Protein AF-A0A937NYK3-F1 (afdb_monomer)

Foldseek 3Di:
DCFPDFDDPLVVQVVVLVLKDDQQFWKKKWAFDQCVVPVDDGDIDIDIDRGSVVVSVCCVPPFQAPARMWIFQAGFPPDPDQDLLRGFKTQKQKFKAFEDDPPDPDHGLHPDPLQLVQALVFADDRFQWWKAPLGTIMTIAGAPDIQGPPDPCSQVLQLVLSVLVRQLSSGDSQSGNGGIDHRAQHWHDCCSVPVPDDIDGMGTRDHHPDHHHPVSSSVSSVQEDCVVVLLVQVVCLVPVDDPPPDQDPDPLVRPDPVLLCLLQDDDPPQLVSLLVSLLVCVLVRHDLVSSLVSNVNHPNLCVVQPVCSSVSSVVSVVVNSSPVPNPPDPRGHFQDLQADADADALVNFDADDPLLVVLLVLLCVVVVHDDDPLLRSLLRVVVRCVVPAFFAEEADAFLSCLLVSVLSVCQRPFDPLAAEEEEAADQVVLVVSQVSSVSSHPFHEFEDEQDDQVVVCVQQVDRDDSVLADQPDPNRCLVVGPRNVVDRNNVVVVRLSGSHYYYYLLRVLVCQQVLPPSQAQYAYEYEADRDLKDKDKDAVVLVVLLCVPQNVPQQCCLVPRQDLNNCVVVCVVSVRDSPHHTSLQFKWAKFFLVSLLVCVVSLVVLVVSLVVVPVPPPPPDDPPSVVSNNVVSVVCNSVSVGRPVSAKIKIWHWDQDPVGIMIMMMMSSHAQQDDGNYRHYYYHHNQSSLPLDHDDPSHHYYYYLPSDHLLLLEEEEEEADQLAQVCLVVLLVVLLVLQVPWPDVDQWQEEEEEAEPVCPCVVVSVVSSCVSRNPRRHYDYDYPPRLPPDLPAQAGQEYECSNYRLDDDLVVLVRQLCVRVVHMYTCPPQQPDSVRHGNAVLNHHSRSSSRNSSLSSSLSSQSSNQSSHNVSVSHRHYYYHYDNDLSSVLSCCLGNNVSHAYIFYKYFDPPPVVVVVVQPDDPVVVVVCVVCVPPDTHMDTQLQNQLLNVVSPDDAFDKDFLVVSLVSNVFDDPCSSSSCVSVSCSRCVLQWDCDPDNRIIGGHPSSVVSVVD

Mean predicted aligned error: 10.74 Å

Solvent-accessible surface area (backbone atoms only — not comparable to full-atom values): 54569 Å² total; per-residue (Å²): 109,54,70,58,82,73,72,57,66,85,66,44,53,56,56,54,48,59,64,51,43,54,70,77,31,25,33,38,42,32,34,58,48,54,35,91,80,68,81,45,77,77,43,78,50,75,48,78,28,74,27,34,63,55,43,47,50,46,43,69,75,72,33,57,89,38,53,35,42,25,32,42,56,28,27,41,77,76,65,98,64,91,41,64,89,44,37,44,35,28,15,49,49,54,38,39,30,53,32,33,59,68,98,49,97,57,93,42,92,21,74,38,69,60,22,49,50,39,21,48,66,27,31,92,75,51,56,18,31,33,26,35,51,60,57,33,38,38,34,30,40,32,34,73,56,71,49,60,42,88,47,91,65,33,57,60,52,49,40,52,43,31,44,40,44,15,56,74,63,64,24,50,99,52,35,52,61,54,34,74,44,70,46,78,59,27,30,28,63,48,38,91,85,38,77,84,46,71,70,27,63,17,41,65,65,49,75,58,91,56,63,36,51,70,64,59,54,40,59,65,35,65,45,49,54,55,62,69,60,46,49,49,41,48,47,48,42,73,62,63,83,66,86,76,83,72,58,49,81,51,59,72,91,75,50,56,68,73,58,51,48,64,41,57,43,87,62,94,56,57,70,63,49,50,45,51,51,54,32,50,42,53,74,74,48,49,26,70,68,37,50,45,59,44,52,66,65,7,57,57,47,36,73,72,43,48,93,44,37,60,62,50,42,50,50,40,48,50,54,30,71,69,37,78,71,55,43,89,64,88,57,71,48,77,77,74,62,61,41,69,68,46,75,43,58,60,88,77,34,56,79,71,52,73,73,55,52,53,39,51,52,50,52,24,59,78,71,74,48,86,77,55,71,52,32,54,56,37,36,24,45,52,52,34,49,58,72,74,42,60,40,27,28,48,36,50,54,76,74,35,36,68,69,57,39,51,38,38,51,49,38,70,62,43,37,98,89,35,34,33,36,41,29,22,77,40,70,70,54,24,51,53,50,31,53,56,28,39,76,64,29,90,62,62,59,14,46,45,58,74,83,48,49,69,60,46,22,72,68,64,75,46,89,56,51,64,82,47,49,42,63,89,46,93,84,18,54,48,81,77,38,92,46,39,88,78,31,42,61,60,41,34,67,71,21,62,71,33,32,31,29,23,22,19,45,68,45,51,55,48,37,61,24,65,61,42,72,81,42,50,60,16,35,35,40,30,57,38,76,85,74,54,65,48,78,51,75,46,50,50,66,49,58,50,42,25,29,75,73,70,40,76,80,66,58,57,33,69,77,40,57,32,26,70,82,43,40,45,67,58,31,57,66,48,48,46,70,95,85,48,41,26,32,22,52,47,20,37,40,48,38,50,30,70,61,46,51,67,33,51,67,52,48,51,51,54,52,53,46,53,57,59,53,65,71,48,64,88,81,60,90,66,57,73,64,57,52,50,19,50,52,52,50,52,50,49,54,66,73,61,53,72,27,70,82,40,51,21,31,38,16,34,32,43,43,84,50,98,94,42,54,28,38,43,37,32,30,38,51,50,53,88,66,58,89,67,64,44,58,27,48,37,29,45,19,58,54,53,43,36,38,64,60,65,64,41,92,75,35,51,36,37,32,44,80,77,46,80,69,62,32,59,40,30,36,39,25,40,22,53,30,57,42,32,72,95,35,20,68,59,27,38,52,43,40,52,49,38,61,72,72,28,99,63,88,74,85,56,55,31,32,34,42,33,18,33,78,84,49,56,62,50,69,60,52,47,58,53,48,32,72,73,61,37,88,83,54,45,72,49,78,39,39,59,89,54,50,75,93,52,66,91,38,35,77,15,39,30,33,40,41,19,40,23,41,50,63,90,51,72,64,59,33,48,31,46,26,23,58,73,71,62,20,23,35,52,37,61,64,53,51,18,35,94,88,66,47,76,28,30,74,96,74,38,54,65,46,60,56,31,37,36,36,50,49,26,43,29,49,41,52,50,50,50,49,50,50,33,19,7,44,48,65,78,33,63,22,38,33,30,40,39,39,66,53,62,59,62,54,41,53,40,40,74,59,82,26,65,53,42,37,62,47,43,27,36,28,66,54,73,92,49,75,73,68,67,72,74,66,79,86,50,79,70,38,56,61,45,48,73,66,43,77,86,52,97,75,58,68,43,77,29,42,56,52,40,24,49,38,62,60,70,70,48,59,61,68,45,72,45,48,44,59,57,59,25,41,46,44,67,42,69,72,98,54,26,30,78,81,37,42,72,65,48,44,69,64,44,42,90,49,39,44,82,29,102,43,98,59,30,33,18,28,46,51,66,82,59,54,68,74,76,116

pLDDT: mean 86.66, std 12.56, range [32.06, 98.56]

Secondary structure (DSSP, 8-state):
--PPPPPPHHHHHHHHHHHH--TT--EEEEEE--HHHHSSSS-EEEEEESSHHHHHHHIIIIITT-SSEEEESSEE-S-SS--GGGEEEEEEEEEEEEBSSTT-SS--SBSSHHHHHHHHHHSSS--SEEEE-SSEEEEEEEEEEEEES-STTHHHHHHHHHHHHHHHTT--S--STT-EEEPTT-EE--TTT-TTPPPEE-EEEEE----B-HHHHHHHHHTB--HHHHHHHHHHHHH-S---TT-B---GGGS-HHHHHHHHS--SSHHHHHHHHHHHHHHHTB-HHHHHHHHTT-HHHHHHHGGGHHHHHHHHHHHHHTTTTT-----PPPPPPS-PEEE--GGGSPPPPHHHHHHHHHHHHHHTSPPPHHHHHHHHHHHHHHHH-SEEEE---TTS-HHHHHHHHHHHH-BTTB-EEEEESSHHHHHHHHHHHHHH-SSPEEEE-S--HHHHHHHHS----TTT--TT-TT-GGGG-TTTTT-TTTTHHHHHTSSEEEEEHHHHHHHHHHT-GGGTT-EEEEES----EEEEEEEHHHHHHHHHHT-TT--HHHHSTTSTTTTHHHHHHHT--TTS--HHHHEEEEE-HHHHHTTHHHHHHHHHHHHHHHTS-TTS---HHHHHHHHHHHHHHHHTPPPTTS--EEEEEEEEETTEEEEEEEEE-S-TTS--S-SEEEEE-TTGGG-SSPPPTTS-EEE-TTS---GGGEEEEEEES--SGGGHHHHHHHHHHHHHHSS--PPPSEEEEEE-TT-TTHHHHHHHHHHHH-TT-EEEEEETTSSSS--TTTT-SEEE-TTS-----HHHHHHHHHHHHT-BEESTTTTB-TTSSB--GGG--SSHHHHHHHHHHHHHHHHHHHHTTGGGGT--EEEEEEESSHHHHHHHHHTT-TTPEEEEEEEE----TTTTTT---SHHHHHHHHHHTT-S--EEE-HHHHHHHHHHTSPTT-EEEHHHHHHHTT--STTHHHHHHHHHHHHHTTTEEE-SSTTEEEE--HHHHTTT-

Nearest PDB structures (foldseek):
  3p4y-assembly1_A  TM=3.020E-01  e=2.450E-06  Thermotoga maritima
  3oiy-assembly1_A  TM=3.066E-01  e=3.080E-05  Thermotoga maritima
  3p4x-assembly1_A  TM=3.298E-01  e=1.208E-04  Thermotoga maritima
  3iuy-assembly1_A  TM=6.091E-01  e=1.243E-01  Homo sapiens
  7mgm-assembly1_A  TM=1.226E-01  e=1.373E-03  Saccharomyces cerevisiae

Structure (mmCIF, N/CA/C/O backbone):
data_AF-A0A937NYK3-F1
#
_entry.id   AF-A0A937NYK3-F1
#
loop_
_atom_site.group_PDB
_atom_site.id
_atom_site.type_symbol
_atom_site.label_atom_id
_atom_site.label_alt_id
_atom_site.label_comp_id
_atom_site.label_asym_id
_atom_site.label_entity_id
_atom_site.label_seq_id
_atom_site.pdbx_PDB_ins_code
_atom_site.Cartn_x
_atom_site.Cartn_y
_atom_site.Cartn_z
_atom_site.occupancy
_atom_site.B_iso_or_equiv
_atom_site.auth_seq_id
_atom_site.auth_comp_id
_atom_site.auth_asym_id
_atom_site.auth_atom_id
_atom_site.pdbx_PDB_model_num
ATOM 1 N N . MET A 1 1 ? 36.554 5.987 -12.113 1.00 54.88 1 MET A N 1
ATOM 2 C CA . MET A 1 1 ? 35.832 4.741 -12.439 1.00 54.88 1 MET A CA 1
ATOM 3 C C . MET A 1 1 ? 36.870 3.697 -12.826 1.00 54.88 1 MET A C 1
ATOM 5 O O . MET A 1 1 ? 37.745 4.025 -13.617 1.00 54.88 1 MET A O 1
ATOM 9 N N . ASN A 1 2 ? 36.833 2.494 -12.247 1.00 57.16 2 ASN A N 1
ATOM 10 C CA . ASN A 1 2 ? 37.728 1.408 -12.663 1.00 57.16 2 ASN A CA 1
ATOM 11 C C . ASN A 1 2 ? 37.044 0.643 -13.796 1.00 57.16 2 ASN A C 1
ATOM 13 O O . ASN A 1 2 ? 36.443 -0.405 -13.569 1.00 57.16 2 ASN A O 1
ATOM 17 N N . MET A 1 3 ? 37.076 1.210 -15.001 1.00 62.88 3 MET A N 1
ATOM 18 C CA . MET A 1 3 ? 36.645 0.482 -16.191 1.00 62.88 3 MET A CA 1
ATOM 19 C C . MET A 1 3 ? 37.595 -0.703 -16.404 1.00 62.88 3 MET A C 1
ATOM 21 O O . MET A 1 3 ? 38.810 -0.533 -16.243 1.00 62.88 3 MET A O 1
ATOM 25 N N . PRO A 1 4 ? 37.087 -1.905 -16.727 1.00 69.25 4 PRO A N 1
ATOM 26 C CA . PRO A 1 4 ? 37.958 -3.001 -17.107 1.00 69.25 4 PRO A CA 1
ATOM 27 C C . PRO A 1 4 ? 38.807 -2.566 -18.300 1.00 69.25 4 PRO A C 1
ATOM 29 O O . PRO A 1 4 ? 38.358 -1.797 -19.156 1.00 69.25 4 PRO A O 1
ATOM 32 N N . THR A 1 5 ? 40.046 -3.056 -18.348 1.00 84.12 5 THR A N 1
ATOM 33 C CA . THR A 1 5 ? 40.898 -2.889 -19.523 1.00 84.12 5 THR A CA 1
ATOM 34 C C . THR A 1 5 ? 40.116 -3.353 -20.745 1.00 84.12 5 THR A C 1
ATOM 36 O O . THR A 1 5 ? 39.645 -4.492 -20.781 1.00 84.12 5 THR A O 1
ATOM 39 N N . GLN A 1 6 ? 39.934 -2.451 -21.708 1.00 91.94 6 GLN A N 1
ATOM 40 C CA . GLN A 1 6 ? 39.160 -2.749 -22.905 1.00 91.94 6 GLN A CA 1
ATOM 41 C C . GLN A 1 6 ? 39.835 -3.905 -23.654 1.00 91.94 6 GLN A C 1
ATOM 43 O O . GLN A 1 6 ? 41.049 -3.848 -23.879 1.00 91.94 6 GLN A O 1
ATOM 48 N N . PRO A 1 7 ? 39.097 -4.976 -23.998 1.00 93.12 7 PRO A N 1
ATOM 49 C CA . PRO A 1 7 ? 39.685 -6.080 -24.734 1.00 93.12 7 PRO A CA 1
ATOM 50 C C . PRO A 1 7 ? 40.036 -5.621 -26.150 1.00 93.12 7 PRO A C 1
ATOM 52 O O . PRO A 1 7 ? 39.434 -4.688 -26.688 1.00 93.12 7 PRO A O 1
ATOM 55 N N . LYS A 1 8 ? 40.990 -6.306 -26.780 1.00 93.50 8 LYS A N 1
ATOM 56 C CA . LYS A 1 8 ? 41.262 -6.078 -28.197 1.00 93.50 8 LYS A CA 1
ATOM 57 C C . LYS A 1 8 ? 40.033 -6.455 -29.020 1.00 93.50 8 LYS A C 1
ATOM 59 O O . LYS A 1 8 ? 39.395 -7.478 -28.766 1.00 93.50 8 LYS A O 1
ATOM 64 N N . PHE A 1 9 ? 39.725 -5.634 -30.020 1.00 93.12 9 PHE A N 1
ATOM 65 C CA . PHE A 1 9 ? 38.577 -5.837 -30.903 1.00 93.12 9 PHE A CA 1
ATOM 66 C C . PHE A 1 9 ? 38.612 -7.213 -31.582 1.00 93.12 9 PHE A C 1
ATOM 68 O O . PHE A 1 9 ? 37.628 -7.952 -31.532 1.00 93.12 9 PHE A O 1
ATOM 75 N N . GLU A 1 10 ? 39.775 -7.577 -32.130 1.00 94.88 10 GLU A N 1
ATOM 76 C CA . GLU A 1 10 ? 40.035 -8.859 -32.799 1.00 94.88 10 GLU A CA 1
ATOM 77 C C . GLU A 1 10 ? 39.820 -10.092 -31.912 1.00 94.88 10 GLU A C 1
ATOM 79 O O . GLU A 1 10 ? 39.389 -11.130 -32.409 1.00 94.88 10 GLU A O 1
ATOM 84 N N . ASP A 1 11 ? 40.025 -9.965 -30.599 1.00 94.19 11 ASP A N 1
ATOM 85 C CA . ASP A 1 11 ? 39.836 -11.062 -29.647 1.00 94.19 11 ASP A CA 1
ATOM 86 C C . ASP A 1 11 ? 38.380 -11.147 -29.165 1.00 94.19 11 ASP A C 1
ATOM 88 O O . ASP A 1 11 ? 37.825 -12.232 -28.961 1.00 94.19 11 ASP A O 1
ATOM 92 N N . PHE A 1 12 ? 37.737 -9.994 -28.959 1.00 95.81 12 PHE A N 1
ATOM 93 C CA . PHE A 1 12 ? 36.418 -9.934 -28.337 1.00 95.81 12 PHE A CA 1
ATOM 94 C C . PHE A 1 12 ? 35.276 -10.260 -29.301 1.00 95.81 12 PHE A C 1
ATOM 96 O O . PHE A 1 12 ? 34.365 -11.000 -28.927 1.00 95.81 12 PHE A O 1
ATOM 103 N N . ILE A 1 13 ? 35.307 -9.741 -30.533 1.00 96.31 13 ILE A N 1
ATOM 104 C CA . ILE A 1 13 ? 34.198 -9.910 -31.484 1.00 96.31 13 ILE A CA 1
ATOM 105 C C . ILE A 1 13 ? 33.913 -11.387 -31.801 1.00 96.31 13 ILE A C 1
ATOM 107 O O . ILE A 1 13 ? 32.748 -11.783 -31.683 1.00 96.31 13 ILE A O 1
ATOM 111 N N . PRO A 1 14 ? 34.908 -12.245 -32.113 1.00 97.19 14 PRO A N 1
ATOM 112 C CA . PRO A 1 14 ? 34.649 -13.668 -32.321 1.00 97.19 14 PRO A CA 1
ATOM 113 C C . PRO A 1 14 ? 34.001 -14.324 -31.099 1.00 97.19 14 PRO A C 1
ATOM 115 O O . PRO A 1 14 ? 33.019 -15.055 -31.230 1.00 97.19 14 PRO A O 1
ATOM 118 N N . ARG A 1 15 ? 34.500 -14.022 -29.893 1.00 96.38 15 ARG A N 1
ATOM 119 C CA . ARG A 1 15 ? 33.948 -14.553 -28.639 1.00 96.38 15 ARG A CA 1
ATOM 120 C C . ARG A 1 15 ? 32.496 -14.122 -28.432 1.00 96.38 15 ARG A C 1
ATOM 122 O O . ARG A 1 15 ? 31.665 -14.965 -28.105 1.00 96.38 15 ARG A O 1
ATOM 129 N N . PHE A 1 16 ? 32.186 -12.845 -28.645 1.00 96.81 16 PHE A N 1
ATOM 130 C CA . PHE A 1 16 ? 30.838 -12.303 -28.491 1.00 96.81 16 PHE A CA 1
ATOM 131 C C . PHE A 1 16 ? 29.846 -12.973 -29.453 1.00 96.81 16 PHE A C 1
ATOM 133 O O . PHE A 1 16 ? 28.804 -13.464 -29.025 1.00 96.81 16 PHE A O 1
ATOM 140 N N . PHE A 1 17 ? 30.189 -13.098 -30.738 1.00 97.44 17 PHE A N 1
ATOM 141 C CA . PHE A 1 17 ? 29.313 -13.760 -31.711 1.00 97.44 17 PHE A CA 1
ATOM 142 C C . PHE A 1 17 ? 29.178 -15.267 -31.463 1.00 97.44 17 PHE A C 1
ATOM 144 O O . PHE A 1 17 ? 28.103 -15.817 -31.688 1.00 97.44 17 PHE A O 1
ATOM 151 N N . ASN A 1 18 ? 30.211 -15.936 -30.940 1.00 96.06 18 ASN A N 1
ATOM 152 C CA . ASN A 1 18 ? 30.124 -17.346 -30.540 1.00 96.06 18 ASN A CA 1
ATOM 153 C C . ASN A 1 18 ? 29.111 -17.581 -29.408 1.00 96.06 18 ASN A C 1
ATOM 155 O O . ASN A 1 18 ? 28.511 -18.654 -29.342 1.00 96.06 18 ASN A O 1
ATOM 159 N N . MET A 1 19 ? 28.911 -16.594 -28.529 1.00 95.75 19 MET A N 1
ATOM 160 C CA . MET A 1 19 ? 27.895 -16.662 -27.473 1.00 95.75 19 MET A CA 1
ATOM 161 C C . MET A 1 19 ? 26.476 -16.546 -28.044 1.00 95.75 19 MET A C 1
ATOM 163 O O . MET A 1 19 ? 25.552 -17.177 -27.535 1.00 95.75 19 MET A O 1
ATOM 167 N N . LEU A 1 20 ? 26.301 -15.754 -29.105 1.00 96.44 20 LEU A N 1
ATOM 168 C CA . LEU A 1 20 ? 24.987 -15.403 -29.649 1.00 96.44 20 LEU A CA 1
ATOM 169 C C . LEU A 1 20 ? 24.509 -16.321 -30.780 1.00 96.44 20 LEU A C 1
ATOM 171 O O . LEU A 1 20 ? 23.303 -16.488 -30.953 1.00 96.44 20 LEU A O 1
ATOM 175 N N . PHE A 1 21 ? 25.429 -16.928 -31.531 1.00 96.75 21 PHE A N 1
ATOM 176 C CA . PHE A 1 21 ? 25.114 -17.651 -32.762 1.00 96.75 21 PHE A CA 1
ATOM 177 C C . PHE A 1 21 ? 25.883 -18.973 -32.873 1.00 96.75 21 PHE A C 1
ATOM 179 O O . PHE A 1 21 ? 27.074 -19.074 -32.545 1.00 96.75 21 PHE A O 1
ATOM 186 N N . ALA A 1 22 ? 25.202 -19.994 -33.384 1.00 95.25 22 ALA A N 1
ATOM 187 C CA . ALA A 1 22 ? 25.811 -21.242 -33.816 1.00 95.25 22 ALA A CA 1
ATOM 188 C C . ALA A 1 22 ? 26.660 -21.029 -35.089 1.00 95.25 22 ALA A C 1
ATOM 190 O O . ALA A 1 22 ? 26.445 -20.059 -35.819 1.00 95.25 22 ALA A O 1
ATOM 191 N N . PRO A 1 23 ? 27.643 -21.901 -35.378 1.00 95.69 23 PRO A N 1
ATOM 192 C CA . PRO A 1 23 ? 28.443 -21.810 -36.604 1.00 95.69 23 PRO A CA 1
ATOM 193 C C . PRO A 1 23 ? 27.605 -21.752 -37.894 1.00 95.69 23 PRO A C 1
ATOM 195 O O . PRO A 1 23 ? 27.943 -21.011 -38.816 1.00 95.69 23 PRO A O 1
ATOM 198 N N . GLU A 1 24 ? 26.507 -22.504 -37.930 1.00 94.44 24 GLU A N 1
ATOM 199 C CA . GLU A 1 24 ? 25.568 -22.642 -39.044 1.00 94.44 24 GLU A CA 1
ATOM 200 C C . GLU A 1 24 ? 24.492 -21.547 -39.114 1.00 94.44 24 GLU A C 1
ATOM 202 O O . GLU A 1 24 ? 23.696 -21.531 -40.055 1.00 94.44 24 GLU A O 1
ATOM 207 N N . ASP A 1 25 ? 24.445 -20.639 -38.135 1.00 95.31 25 ASP A N 1
ATOM 208 C CA . ASP A 1 25 ? 23.451 -19.571 -38.126 1.00 95.31 25 ASP A CA 1
ATOM 209 C C . ASP A 1 25 ? 23.730 -18.544 -39.223 1.00 95.31 25 ASP A C 1
ATOM 211 O O . ASP A 1 25 ? 24.854 -18.058 -39.391 1.00 95.31 25 ASP A O 1
ATOM 215 N N . ARG A 1 26 ? 22.660 -18.148 -39.919 1.00 94.62 26 ARG A N 1
ATOM 216 C CA . ARG A 1 26 ? 22.679 -17.005 -40.831 1.00 94.62 26 ARG A CA 1
ATOM 217 C C . ARG A 1 26 ? 22.583 -15.719 -40.024 1.00 94.62 26 ARG A C 1
ATOM 219 O O . ARG A 1 26 ? 21.593 -15.499 -39.321 1.00 94.62 26 ARG A O 1
ATOM 226 N N . VAL A 1 27 ? 23.596 -14.871 -40.151 1.00 94.00 27 VAL A N 1
ATOM 227 C CA . VAL A 1 27 ? 23.754 -13.632 -39.380 1.00 94.00 27 VAL A CA 1
ATOM 228 C C . VAL A 1 27 ? 23.663 -12.438 -40.322 1.00 94.00 27 VAL A C 1
ATOM 230 O O . VAL A 1 27 ? 24.181 -12.475 -41.437 1.00 94.00 27 VAL A O 1
ATOM 233 N N . VAL A 1 28 ? 23.012 -11.365 -39.877 1.00 93.19 28 VAL A N 1
ATOM 234 C CA . VAL A 1 28 ? 22.903 -10.122 -40.650 1.00 93.19 28 VAL A CA 1
ATOM 235 C C . VAL A 1 28 ? 23.677 -9.015 -39.954 1.00 93.19 28 VAL A C 1
ATOM 237 O O . VAL A 1 28 ? 23.386 -8.687 -38.800 1.00 93.19 28 VAL A O 1
ATOM 240 N N . ILE A 1 29 ? 24.623 -8.425 -40.682 1.00 93.38 29 ILE A N 1
ATOM 241 C CA . ILE A 1 29 ? 25.348 -7.212 -40.300 1.00 93.38 29 ILE A CA 1
ATOM 242 C C . ILE A 1 29 ? 24.723 -6.042 -41.047 1.00 93.38 29 ILE A C 1
ATOM 244 O O . ILE A 1 29 ? 24.398 -6.149 -42.225 1.00 93.38 29 ILE A O 1
ATOM 248 N N . CYS A 1 30 ? 24.483 -4.939 -40.350 1.00 90.75 30 CYS A N 1
ATOM 249 C CA . CYS A 1 30 ? 23.781 -3.791 -40.904 1.00 90.75 30 CYS A CA 1
ATOM 250 C C . CYS A 1 30 ? 24.597 -2.521 -40.671 1.00 90.75 30 CYS A C 1
ATOM 252 O O . CYS A 1 30 ? 25.100 -2.300 -39.571 1.00 90.75 30 CYS A O 1
ATOM 254 N N . GLN A 1 31 ? 24.665 -1.647 -41.669 1.00 90.06 31 GLN A N 1
ATOM 255 C CA . GLN A 1 31 ? 25.205 -0.299 -41.520 1.00 90.06 31 GLN A CA 1
ATOM 256 C C . GLN A 1 31 ? 24.072 0.720 -41.637 1.00 90.06 31 GLN A C 1
ATOM 258 O O . GLN A 1 31 ? 23.318 0.708 -42.614 1.00 90.06 31 GLN A O 1
ATOM 263 N N . LEU A 1 32 ? 23.971 1.627 -40.665 1.00 86.56 32 LEU A N 1
ATOM 264 C CA . LEU A 1 32 ? 23.077 2.778 -40.775 1.00 86.56 32 LEU A CA 1
ATOM 265 C C . LEU A 1 32 ? 23.791 3.896 -41.542 1.00 86.56 32 LEU A C 1
ATOM 267 O O . LEU A 1 32 ? 24.782 4.451 -41.059 1.00 86.56 32 LEU A O 1
ATOM 271 N N . LEU A 1 33 ? 23.299 4.208 -42.742 1.00 82.00 33 LEU A N 1
ATOM 272 C CA . LEU A 1 33 ? 23.916 5.196 -43.622 1.00 82.00 33 LEU A CA 1
ATOM 273 C C . LEU A 1 33 ? 23.537 6.623 -43.220 1.00 82.00 33 LEU A C 1
ATOM 275 O O . LEU A 1 33 ? 22.381 6.921 -42.922 1.00 82.00 33 LEU A O 1
ATOM 279 N N . ASP A 1 34 ? 24.534 7.506 -43.257 1.00 72.00 34 ASP A N 1
ATOM 280 C CA . ASP A 1 34 ? 24.358 8.943 -43.070 1.00 72.00 34 ASP A CA 1
ATOM 281 C C . ASP A 1 34 ? 23.619 9.538 -44.291 1.00 72.00 34 ASP A C 1
ATOM 283 O O . ASP A 1 34 ? 24.122 9.426 -45.421 1.00 72.00 34 ASP A O 1
ATOM 287 N N . PRO A 1 35 ? 22.451 10.180 -44.098 1.00 65.25 35 PRO A N 1
ATOM 288 C CA . PRO A 1 35 ? 21.712 10.844 -45.172 1.00 65.25 35 PRO A CA 1
ATOM 289 C C . PRO A 1 35 ? 22.558 11.873 -45.930 1.00 65.25 35 PRO A C 1
ATOM 291 O O . PRO A 1 35 ? 22.474 11.979 -47.152 1.00 65.25 35 PRO A O 1
ATOM 294 N N . ALA A 1 36 ? 23.439 12.590 -45.222 1.00 62.03 36 ALA A N 1
ATOM 295 C CA . ALA A 1 36 ? 24.293 13.623 -45.803 1.00 62.03 36 ALA A CA 1
ATOM 296 C C . ALA A 1 36 ? 25.381 13.050 -46.727 1.00 62.03 36 ALA A C 1
ATOM 298 O O . ALA A 1 36 ? 25.868 13.753 -47.609 1.00 62.03 36 ALA A O 1
ATOM 299 N N . LYS A 1 37 ? 25.755 11.775 -46.550 1.00 58.50 37 LYS A N 1
ATOM 300 C CA . LYS A 1 37 ? 26.748 11.082 -47.390 1.00 58.50 37 LYS A CA 1
ATOM 301 C C . LYS A 1 37 ? 26.127 10.225 -48.492 1.00 58.50 37 LYS A C 1
ATOM 303 O O . LYS A 1 37 ? 26.813 9.911 -49.458 1.00 58.50 37 LYS A O 1
ATOM 308 N N . SER A 1 38 ? 24.869 9.815 -48.334 1.00 56.25 38 SER A N 1
ATOM 309 C CA . SER A 1 38 ? 24.171 8.923 -49.272 1.00 56.25 38 SER A CA 1
ATOM 310 C C . SER A 1 38 ? 23.234 9.652 -50.238 1.00 56.25 38 SER A C 1
ATOM 312 O O . SER A 1 38 ? 22.889 9.083 -51.267 1.00 56.25 38 SER A O 1
ATOM 314 N N . GLY A 1 39 ? 22.842 10.899 -49.942 1.00 52.84 39 GLY A N 1
ATOM 315 C CA . GLY A 1 39 ? 21.886 11.658 -50.758 1.00 52.84 39 GLY A CA 1
ATOM 316 C C . GLY A 1 39 ? 20.435 11.168 -50.639 1.00 52.84 39 GLY A C 1
ATOM 317 O O . GLY A 1 39 ? 19.554 11.706 -51.306 1.00 52.84 39 GLY A O 1
ATOM 318 N N . GLU A 1 40 ? 20.176 10.181 -49.779 1.00 47.69 40 GLU A N 1
ATOM 319 C CA . GLU A 1 40 ? 18.872 9.555 -49.549 1.00 47.69 40 GLU A CA 1
ATOM 320 C C . GLU A 1 40 ? 18.455 9.681 -48.070 1.00 47.69 40 GLU A C 1
ATOM 322 O O . GLU A 1 40 ? 19.251 10.038 -47.202 1.00 47.69 40 GLU A O 1
ATOM 327 N N . LEU A 1 41 ? 17.179 9.409 -47.763 1.00 52.97 41 LEU A N 1
ATOM 328 C CA . LEU A 1 41 ? 16.694 9.298 -46.378 1.00 52.97 41 LEU A CA 1
ATOM 329 C C . LEU A 1 41 ? 17.509 8.239 -45.603 1.00 52.97 41 LEU A C 1
ATOM 331 O O . LEU A 1 41 ? 18.000 7.299 -46.227 1.00 52.97 41 LEU A O 1
ATOM 335 N N . PRO A 1 42 ? 17.633 8.336 -44.261 1.00 60.62 42 PRO A N 1
ATOM 336 C CA . PRO A 1 42 ? 18.418 7.382 -43.475 1.00 60.62 42 PRO A CA 1
ATOM 337 C C . PRO A 1 42 ? 17.980 5.946 -43.776 1.00 60.62 42 PRO A C 1
ATOM 339 O O . PRO A 1 42 ? 16.839 5.555 -43.516 1.00 60.62 42 PRO A O 1
ATOM 342 N N . GLY A 1 43 ? 18.900 5.188 -44.371 1.00 70.38 43 GLY A N 1
ATOM 343 C CA . GLY A 1 43 ? 18.667 3.854 -44.904 1.00 70.38 43 GLY A CA 1
ATOM 344 C C . GLY A 1 43 ? 19.554 2.818 -44.228 1.00 70.38 43 GLY A C 1
ATOM 345 O O . GLY A 1 43 ? 20.679 3.104 -43.810 1.00 70.38 43 GLY A O 1
ATOM 346 N N . TRP A 1 44 ? 19.037 1.597 -44.131 1.00 81.62 44 TRP A N 1
ATOM 347 C CA . TRP A 1 44 ? 19.793 0.439 -43.672 1.00 81.62 44 TRP A CA 1
ATOM 348 C C . TRP A 1 44 ? 20.440 -0.259 -44.865 1.00 81.62 44 TRP A C 1
ATOM 350 O O . TRP A 1 44 ? 19.753 -0.608 -45.828 1.00 81.62 44 TRP A O 1
ATOM 360 N N . ARG A 1 45 ? 21.755 -0.478 -44.794 1.00 83.31 45 ARG A N 1
ATOM 361 C CA . ARG A 1 45 ? 22.464 -1.400 -45.682 1.00 83.31 45 ARG A CA 1
ATOM 362 C C . ARG A 1 45 ? 22.673 -2.711 -44.935 1.00 83.31 45 ARG A C 1
ATOM 364 O O . ARG A 1 45 ? 23.531 -2.778 -44.060 1.00 83.31 45 ARG A O 1
ATOM 371 N N . ASP A 1 46 ? 21.885 -3.720 -45.291 1.00 83.75 46 ASP A N 1
ATOM 372 C CA . ASP A 1 46 ? 21.925 -5.044 -44.669 1.00 83.75 46 ASP A CA 1
ATOM 373 C C . ASP A 1 46 ? 22.777 -6.001 -45.521 1.00 83.75 46 ASP A C 1
ATOM 375 O O . ASP A 1 46 ? 22.491 -6.217 -46.702 1.00 83.75 46 ASP A O 1
ATOM 379 N N . THR A 1 47 ? 23.789 -6.609 -44.906 1.00 83.81 47 THR A N 1
ATOM 380 C CA . THR A 1 47 ? 24.599 -7.697 -45.464 1.00 83.81 47 THR A CA 1
ATOM 381 C C . THR A 1 47 ? 24.239 -8.988 -44.731 1.00 83.81 47 THR A C 1
ATOM 383 O O . THR A 1 47 ? 24.450 -9.124 -43.526 1.00 83.81 47 THR A O 1
ATOM 386 N N . SER A 1 48 ? 23.637 -9.941 -45.447 1.00 83.12 48 SER A N 1
ATOM 387 C CA . SER A 1 48 ? 23.287 -11.258 -44.902 1.00 83.12 48 SER A CA 1
ATOM 388 C C . SER A 1 48 ? 24.401 -12.256 -45.201 1.00 83.12 48 SER A C 1
ATOM 390 O O . SER A 1 48 ? 24.764 -12.452 -46.361 1.00 83.12 48 SER A O 1
ATOM 392 N N . HIS A 1 49 ? 24.912 -12.903 -44.157 1.00 86.62 49 HIS A N 1
ATOM 393 C CA . HIS A 1 49 ? 25.951 -13.922 -44.240 1.00 86.62 49 HIS A CA 1
ATOM 394 C C . HIS A 1 49 ? 25.348 -15.299 -43.982 1.00 86.62 49 HIS A C 1
ATOM 396 O O . HIS A 1 49 ? 24.526 -15.478 -43.081 1.00 86.62 49 HIS A O 1
ATOM 402 N N . ALA A 1 50 ? 25.763 -16.282 -44.782 1.00 80.62 50 ALA A N 1
ATOM 403 C CA . ALA A 1 50 ? 25.263 -17.647 -44.667 1.00 80.62 50 ALA A CA 1
ATOM 404 C C . ALA A 1 50 ? 25.718 -18.334 -43.370 1.00 80.62 50 ALA A C 1
ATOM 406 O O . ALA A 1 50 ? 24.989 -19.182 -42.863 1.00 80.62 50 ALA A O 1
ATOM 407 N N . PHE A 1 51 ? 26.881 -17.943 -42.844 1.00 90.94 51 PHE A N 1
ATOM 408 C CA . PHE A 1 51 ? 27.485 -18.515 -41.647 1.00 90.94 51 PHE A CA 1
ATOM 409 C C . PHE A 1 51 ? 27.989 -17.415 -40.713 1.00 90.94 51 PHE A C 1
ATOM 411 O O . PHE A 1 51 ? 28.496 -16.379 -41.156 1.00 90.94 51 PHE A O 1
ATOM 418 N N . ARG A 1 52 ? 27.926 -17.662 -39.403 1.00 95.06 52 ARG A N 1
ATOM 419 C CA . ARG A 1 52 ? 28.401 -16.724 -38.374 1.00 95.06 52 ARG A CA 1
ATOM 420 C C . ARG A 1 52 ? 29.858 -16.299 -38.582 1.00 95.06 52 ARG A C 1
ATOM 422 O O . ARG A 1 52 ? 30.182 -15.130 -38.397 1.00 95.06 52 ARG A O 1
ATOM 429 N N . ASN A 1 53 ? 30.745 -17.232 -38.930 1.00 95.00 53 ASN A N 1
ATOM 430 C CA . ASN A 1 53 ? 32.174 -16.928 -39.072 1.00 95.00 53 ASN A CA 1
ATOM 431 C C . ASN A 1 53 ? 32.453 -15.956 -40.228 1.00 95.00 53 ASN A C 1
ATOM 433 O O . ASN A 1 53 ? 33.365 -15.141 -40.109 1.00 95.00 53 ASN A O 1
ATOM 437 N N . ASP A 1 54 ? 31.642 -15.984 -41.288 1.00 94.38 54 ASP A N 1
ATOM 438 C CA . ASP A 1 54 ? 31.755 -15.032 -42.397 1.00 94.38 54 ASP A CA 1
ATOM 439 C C . ASP A 1 54 ? 31.361 -13.623 -41.945 1.00 94.38 54 ASP A C 1
ATOM 441 O O . ASP A 1 54 ? 32.031 -12.654 -42.292 1.00 94.38 54 ASP A O 1
ATOM 445 N N . ALA A 1 55 ? 30.314 -13.506 -41.120 1.00 93.44 55 ALA A N 1
ATOM 446 C CA . ALA A 1 55 ? 29.912 -12.229 -40.531 1.00 93.44 55 ALA A CA 1
ATOM 447 C C . ALA A 1 55 ? 30.995 -11.668 -39.595 1.00 93.44 55 ALA A C 1
ATOM 449 O O . ALA A 1 55 ? 31.300 -10.479 -39.635 1.00 93.44 55 ALA A O 1
ATOM 450 N N . VAL A 1 56 ? 31.615 -12.521 -38.771 1.00 95.31 56 VAL A N 1
ATOM 451 C CA . VAL A 1 56 ? 32.743 -12.123 -37.912 1.00 95.31 56 VAL A CA 1
ATOM 452 C C . VAL A 1 56 ? 33.926 -11.652 -38.758 1.00 95.31 56 VAL A C 1
ATOM 454 O O . VAL A 1 56 ? 34.502 -10.606 -38.467 1.00 95.31 56 VAL A O 1
ATOM 457 N N . PHE A 1 57 ? 34.270 -12.388 -39.817 1.00 94.38 57 PHE A N 1
ATOM 458 C CA . PHE A 1 57 ? 35.342 -12.006 -40.732 1.00 94.38 57 PHE A CA 1
ATOM 459 C C . PHE A 1 57 ? 35.067 -10.651 -41.398 1.00 94.38 57 PHE A C 1
ATOM 461 O O . PHE A 1 57 ? 35.967 -9.813 -41.460 1.00 94.38 57 PHE A O 1
ATOM 468 N N . ASP A 1 58 ? 33.836 -10.408 -41.848 1.00 92.31 58 ASP A N 1
ATOM 469 C CA . ASP A 1 58 ? 33.440 -9.132 -42.450 1.00 92.31 58 ASP A CA 1
ATOM 470 C C . ASP A 1 58 ? 33.555 -7.970 -41.450 1.00 92.31 58 ASP A C 1
ATOM 472 O O . ASP A 1 58 ? 34.160 -6.937 -41.748 1.00 92.31 58 ASP A O 1
ATOM 476 N N . ILE A 1 59 ? 33.092 -8.168 -40.207 1.00 92.69 59 ILE A N 1
ATOM 477 C CA . ILE A 1 59 ? 33.230 -7.163 -39.145 1.00 92.69 59 ILE A CA 1
ATOM 478 C C . ILE A 1 59 ? 34.701 -6.792 -38.915 1.00 92.69 59 ILE A C 1
ATOM 480 O O . ILE A 1 59 ? 35.041 -5.606 -38.872 1.00 92.69 59 ILE A O 1
ATOM 484 N N . LEU A 1 60 ? 35.566 -7.800 -38.761 1.00 93.25 60 LEU A N 1
ATOM 485 C CA . LEU A 1 60 ? 36.980 -7.605 -38.441 1.00 93.25 60 LEU A CA 1
ATOM 486 C C . LEU A 1 60 ? 37.747 -6.903 -39.565 1.00 93.25 60 LEU A C 1
ATOM 488 O O . LEU A 1 60 ? 38.583 -6.049 -39.281 1.00 93.25 60 LEU A O 1
ATOM 492 N N . ASN A 1 61 ? 37.458 -7.232 -40.827 1.00 89.88 61 ASN A N 1
ATOM 493 C CA . ASN A 1 61 ? 38.243 -6.737 -41.960 1.00 89.88 61 ASN A CA 1
ATOM 494 C C . ASN A 1 61 ? 37.681 -5.466 -42.600 1.00 89.88 61 ASN A C 1
ATOM 496 O O . ASN A 1 61 ? 38.446 -4.679 -43.151 1.00 89.88 61 ASN A O 1
ATOM 500 N N . SER A 1 62 ? 36.362 -5.267 -42.561 1.00 83.31 62 SER A N 1
ATOM 501 C CA . SER A 1 62 ? 35.696 -4.219 -43.347 1.00 83.31 62 SER A CA 1
ATOM 502 C C . SER A 1 62 ? 34.976 -3.170 -42.502 1.00 83.31 62 SER A C 1
ATOM 504 O O . SER A 1 62 ? 34.665 -2.090 -43.006 1.00 83.31 62 SER A O 1
ATOM 506 N N . HIS A 1 63 ? 34.745 -3.425 -41.209 1.00 82.31 63 HIS A N 1
ATOM 507 C CA . HIS A 1 63 ? 33.847 -2.586 -40.412 1.00 82.31 63 HIS A CA 1
ATOM 508 C C . HIS A 1 63 ? 34.410 -2.035 -39.098 1.00 82.31 63 HIS A C 1
ATOM 510 O O . HIS A 1 63 ? 33.726 -1.235 -38.465 1.00 82.31 63 HIS A O 1
ATOM 516 N N . PHE A 1 64 ? 35.652 -2.348 -38.716 1.00 80.19 64 PHE A N 1
ATOM 517 C CA . PHE A 1 64 ? 36.234 -1.876 -37.449 1.00 80.19 64 PHE A CA 1
ATOM 518 C C . PHE A 1 64 ? 36.215 -0.342 -37.270 1.00 80.19 64 PHE A C 1
ATOM 520 O O . PHE A 1 64 ? 35.820 0.157 -36.215 1.00 80.19 64 PHE A O 1
ATOM 527 N N . GLU A 1 65 ? 36.595 0.406 -38.311 1.00 85.81 65 GLU A N 1
ATOM 528 C CA . GLU A 1 65 ? 36.575 1.882 -38.334 1.00 85.81 65 GLU A CA 1
ATOM 529 C C . GLU A 1 65 ? 35.312 2.453 -38.996 1.00 85.81 65 GLU A C 1
ATOM 531 O O . GLU A 1 65 ? 35.158 3.667 -39.145 1.00 85.81 65 GLU A O 1
ATOM 536 N N . THR A 1 66 ? 34.385 1.589 -39.415 1.00 87.56 66 THR A N 1
ATOM 537 C CA . THR A 1 66 ? 33.144 2.047 -40.032 1.00 87.56 66 THR A CA 1
ATOM 538 C C . THR A 1 66 ? 32.162 2.464 -38.934 1.00 87.56 66 THR A C 1
ATOM 540 O O . THR A 1 66 ? 31.877 1.670 -38.036 1.00 87.56 66 THR A O 1
ATOM 543 N N . PRO A 1 67 ? 31.617 3.692 -38.966 1.00 88.56 67 PRO A N 1
ATOM 544 C CA . PRO A 1 67 ? 30.649 4.118 -37.970 1.00 88.56 67 PRO A CA 1
ATOM 545 C C . PRO A 1 67 ? 29.290 3.444 -38.174 1.00 88.56 67 PRO A C 1
ATOM 547 O O . PRO A 1 67 ? 28.895 3.121 -39.297 1.00 88.56 67 PRO A O 1
ATOM 550 N N . ASN A 1 68 ? 28.539 3.333 -37.078 1.00 90.50 68 ASN A N 1
ATOM 551 C CA . ASN A 1 68 ? 27.145 2.897 -37.041 1.00 90.50 68 ASN A CA 1
ATOM 552 C C . ASN A 1 68 ? 26.934 1.481 -37.604 1.00 90.50 68 ASN A C 1
ATOM 554 O O . ASN A 1 68 ? 26.056 1.260 -38.443 1.00 90.50 68 ASN A O 1
ATOM 558 N N . ILE A 1 69 ? 27.735 0.531 -37.116 1.00 94.44 69 ILE A N 1
ATOM 559 C CA . ILE A 1 69 ? 27.657 -0.892 -37.465 1.00 94.44 69 ILE A CA 1
ATOM 560 C C . ILE A 1 69 ? 26.820 -1.654 -36.436 1.00 94.44 69 ILE A C 1
ATOM 562 O O . ILE A 1 69 ? 27.010 -1.526 -35.227 1.00 94.44 69 ILE A O 1
ATOM 566 N N . TYR A 1 70 ? 25.897 -2.472 -36.928 1.00 95.31 70 TYR A N 1
ATOM 567 C CA . TYR A 1 70 ? 24.922 -3.222 -36.147 1.00 95.31 70 TYR A CA 1
ATOM 568 C C . TYR A 1 70 ? 24.886 -4.687 -36.576 1.00 95.31 70 TYR A C 1
ATOM 570 O O . TYR A 1 70 ? 25.306 -5.046 -37.672 1.00 95.31 70 TYR A O 1
ATOM 578 N N . PHE A 1 71 ? 24.317 -5.528 -35.726 1.00 95.44 71 PHE A N 1
ATOM 579 C CA . PHE A 1 71 ? 23.925 -6.894 -36.036 1.00 95.44 71 PHE A CA 1
ATOM 580 C C . PHE A 1 71 ? 22.451 -7.087 -35.681 1.00 95.44 71 PHE A C 1
ATOM 582 O O . PHE A 1 71 ? 21.898 -6.365 -34.847 1.00 95.44 71 PHE A O 1
ATOM 589 N N . ARG A 1 72 ? 21.791 -8.057 -36.308 1.00 94.12 72 ARG A N 1
ATOM 590 C CA . ARG A 1 72 ? 20.417 -8.424 -35.948 1.00 94.12 72 ARG A CA 1
ATOM 591 C C . ARG A 1 72 ? 20.396 -9.444 -34.809 1.00 94.12 72 ARG A C 1
ATOM 593 O O . ARG A 1 72 ? 21.191 -10.374 -34.806 1.00 94.12 72 ARG A O 1
ATOM 600 N N . ALA A 1 73 ? 19.459 -9.298 -33.874 1.00 93.69 73 ALA A N 1
ATOM 601 C CA . ALA A 1 73 ? 19.408 -10.070 -32.624 1.00 93.69 73 ALA A CA 1
ATOM 602 C C . ALA A 1 73 ? 19.151 -11.587 -32.760 1.00 93.69 73 ALA A C 1
ATOM 604 O O . ALA A 1 73 ? 19.342 -12.330 -31.796 1.00 93.69 73 ALA A O 1
ATOM 605 N N . SER A 1 74 ? 18.685 -12.054 -33.920 1.00 96.06 74 SER A N 1
ATOM 606 C CA . SER A 1 74 ? 18.295 -13.451 -34.148 1.00 96.06 74 SER A CA 1
ATOM 607 C C . SER A 1 74 ? 18.945 -14.006 -35.413 1.00 96.06 74 SER A C 1
ATOM 609 O O . SER A 1 74 ? 19.339 -13.260 -36.305 1.00 96.06 74 SER A O 1
ATOM 611 N N . ALA A 1 75 ? 19.037 -15.328 -35.511 1.00 95.19 75 ALA A N 1
ATOM 612 C CA . ALA A 1 75 ? 19.318 -15.993 -36.777 1.00 95.19 75 ALA A CA 1
ATOM 613 C C . ALA A 1 75 ? 18.068 -15.957 -37.672 1.00 95.19 75 ALA A C 1
ATOM 615 O O . ALA A 1 75 ? 16.940 -15.940 -37.164 1.00 95.19 75 ALA A O 1
ATOM 616 N N . HIS A 1 76 ? 18.243 -15.983 -38.995 1.00 91.44 76 HIS A N 1
ATOM 617 C CA . HIS A 1 76 ? 17.128 -15.957 -39.951 1.00 91.44 76 HIS A CA 1
ATOM 618 C C . HIS A 1 76 ? 17.165 -17.083 -40.981 1.00 91.44 76 HIS A C 1
ATOM 620 O O . HIS A 1 76 ? 18.184 -17.728 -41.204 1.00 91.44 76 HIS A O 1
ATOM 626 N N . ASP A 1 77 ? 16.034 -17.295 -41.644 1.00 90.19 77 ASP A N 1
ATOM 627 C CA . ASP A 1 77 ? 15.805 -18.383 -42.603 1.00 90.19 77 ASP A CA 1
ATOM 628 C C . ASP A 1 77 ? 16.393 -18.153 -44.012 1.00 90.19 77 ASP A C 1
ATOM 630 O O . ASP A 1 77 ? 16.261 -19.001 -44.892 1.00 90.1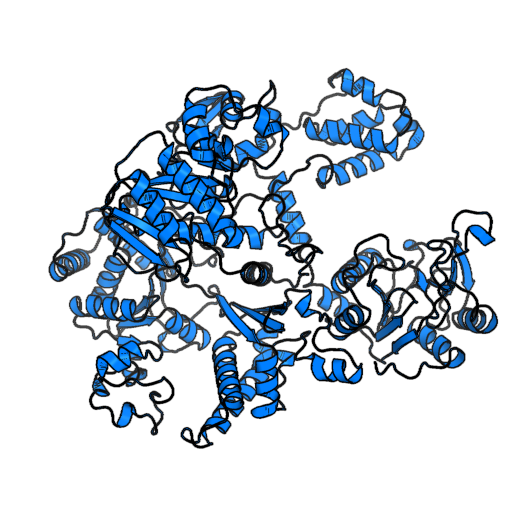9 77 ASP A O 1
ATOM 634 N N . GLY A 1 78 ? 17.064 -17.022 -44.246 1.00 82.75 78 GLY A N 1
ATOM 635 C CA . GLY A 1 78 ? 17.609 -16.650 -45.556 1.00 82.75 78 GLY A CA 1
ATOM 636 C C . GLY A 1 78 ? 16.678 -15.822 -46.455 1.00 82.75 78 GLY A C 1
ATOM 637 O O . GLY A 1 78 ? 17.077 -15.480 -47.569 1.00 82.75 78 GLY A O 1
ATOM 638 N N . HIS A 1 79 ? 15.471 -15.442 -46.014 1.00 82.25 79 HIS A N 1
ATOM 639 C CA . HIS A 1 79 ? 14.614 -14.546 -46.798 1.00 82.25 79 HIS A CA 1
ATOM 640 C C . HIS A 1 79 ? 15.215 -13.139 -46.988 1.00 82.25 79 HIS A C 1
ATOM 642 O O . HIS A 1 79 ? 15.826 -12.569 -46.088 1.00 82.25 79 HIS A O 1
ATOM 648 N N . ARG A 1 80 ? 14.948 -12.523 -48.157 1.00 72.50 80 ARG A N 1
ATOM 649 C CA . ARG A 1 80 ? 15.450 -11.181 -48.543 1.00 72.50 80 ARG A CA 1
ATOM 650 C C . ARG A 1 80 ? 15.029 -10.036 -47.613 1.00 72.50 80 ARG A C 1
ATOM 652 O O . ARG A 1 80 ? 15.655 -8.985 -47.641 1.00 72.50 80 ARG A O 1
ATOM 659 N N . ARG A 1 81 ? 13.932 -10.180 -46.864 1.00 75.62 81 ARG A N 1
ATOM 660 C CA . ARG A 1 81 ? 13.459 -9.168 -45.906 1.00 75.62 81 ARG A CA 1
ATOM 661 C C . ARG A 1 81 ? 13.629 -9.709 -44.498 1.00 75.62 81 ARG A C 1
ATOM 663 O O . ARG A 1 81 ? 13.090 -10.768 -44.190 1.00 75.62 81 ARG A O 1
ATOM 670 N N . TYR A 1 82 ? 14.302 -8.948 -43.649 1.00 80.12 82 TYR A N 1
ATOM 671 C CA . TYR A 1 82 ? 14.514 -9.312 -42.259 1.00 80.12 82 TYR A CA 1
ATOM 672 C C . TYR A 1 82 ? 13.325 -8.831 -41.406 1.00 80.12 82 TYR A C 1
ATOM 674 O O . TYR A 1 82 ? 13.176 -7.640 -41.139 1.00 80.12 82 TYR A O 1
ATOM 682 N N . ARG A 1 83 ? 12.406 -9.746 -41.079 1.00 87.00 83 ARG A N 1
ATOM 683 C CA . ARG A 1 83 ? 11.173 -9.497 -40.307 1.00 87.00 83 ARG A CA 1
ATOM 684 C C . ARG A 1 83 ? 11.067 -10.511 -39.175 1.00 87.00 83 ARG A C 1
ATOM 686 O O . ARG A 1 83 ? 11.574 -11.617 -39.339 1.00 87.00 83 ARG A O 1
ATOM 693 N N . ALA A 1 84 ? 10.317 -10.188 -38.117 1.00 88.00 84 ALA A N 1
ATOM 694 C CA . ALA A 1 84 ? 10.060 -11.094 -36.991 1.00 88.00 84 ALA A CA 1
ATOM 695 C C . ALA A 1 84 ? 9.691 -12.526 -37.410 1.00 88.00 84 ALA A C 1
ATOM 697 O O . ALA A 1 84 ? 10.133 -13.491 -36.798 1.00 88.00 84 ALA A O 1
ATOM 698 N N . GLN A 1 85 ? 8.868 -12.667 -38.458 1.00 89.00 85 GLN A N 1
ATOM 699 C CA . GLN A 1 85 ? 8.365 -13.965 -38.919 1.00 89.00 85 GLN A CA 1
ATOM 700 C C . GLN A 1 85 ? 9.442 -14.854 -39.555 1.00 89.00 85 GLN A C 1
ATOM 702 O O . GLN A 1 85 ? 9.238 -16.057 -39.648 1.00 89.00 85 GLN A O 1
ATOM 707 N N . ASN A 1 86 ? 10.560 -14.263 -39.979 1.00 90.31 86 ASN A N 1
ATOM 708 C CA . ASN A 1 86 ? 11.654 -14.946 -40.670 1.00 90.31 86 ASN A CA 1
ATOM 709 C C . ASN A 1 86 ? 12.823 -15.256 -39.715 1.00 90.31 86 ASN A C 1
ATOM 711 O O . ASN A 1 86 ? 13.862 -15.772 -40.133 1.00 90.31 86 ASN A O 1
ATOM 715 N N . CYS A 1 87 ? 12.690 -14.895 -38.433 1.00 93.69 87 CYS A N 1
ATOM 716 C CA . CYS A 1 87 ? 13.642 -15.264 -37.395 1.00 93.69 87 CYS A CA 1
ATOM 717 C C . CYS A 1 87 ? 13.469 -16.751 -37.057 1.00 93.69 87 CYS A C 1
ATOM 719 O O . CYS A 1 87 ? 12.356 -17.213 -36.822 1.00 93.69 87 CYS A O 1
ATOM 721 N N . VAL A 1 88 ? 14.571 -17.498 -37.008 1.00 95.06 88 VAL A N 1
ATOM 722 C CA . VAL A 1 88 ? 14.574 -18.952 -36.764 1.00 95.06 88 VAL A CA 1
ATOM 723 C C . VAL A 1 88 ? 14.817 -19.247 -35.290 1.00 95.06 88 VAL A C 1
ATOM 725 O O . VAL A 1 88 ? 14.059 -19.992 -34.660 1.00 95.06 88 VAL A O 1
ATOM 728 N N . GLN A 1 89 ? 15.850 -18.622 -34.726 1.00 96.12 89 GLN A N 1
ATOM 729 C CA . GLN A 1 89 ? 16.216 -18.773 -33.326 1.00 96.12 89 GLN A CA 1
ATOM 730 C C . GLN A 1 89 ? 16.978 -17.563 -32.792 1.00 96.12 89 GLN A C 1
ATOM 732 O O . GLN A 1 89 ? 17.548 -16.788 -33.558 1.00 96.12 89 GLN A O 1
ATOM 737 N N . THR A 1 90 ? 17.027 -17.431 -31.471 1.00 96.88 90 THR A N 1
ATOM 738 C CA . THR A 1 90 ? 17.940 -16.512 -30.785 1.00 96.88 90 THR A CA 1
ATOM 739 C C . THR A 1 90 ? 18.546 -17.171 -29.553 1.00 96.88 90 THR A C 1
ATOM 741 O O . THR A 1 90 ? 17.906 -18.004 -28.908 1.00 96.88 90 THR A O 1
ATOM 744 N N . ARG A 1 91 ? 19.781 -16.799 -29.213 1.00 97.19 91 ARG A N 1
ATOM 745 C CA . ARG A 1 91 ? 20.448 -17.210 -27.969 1.00 97.19 91 ARG A CA 1
ATOM 746 C C . ARG A 1 91 ? 20.543 -16.083 -26.951 1.00 97.19 91 ARG A C 1
ATOM 748 O O . ARG A 1 91 ? 21.251 -16.243 -25.966 1.00 97.19 91 ARG A O 1
ATOM 755 N N . ALA A 1 92 ? 19.869 -14.953 -27.150 1.00 97.38 92 ALA A N 1
ATOM 756 C CA . ALA A 1 92 ? 19.845 -13.910 -26.136 1.00 97.38 92 ALA A CA 1
ATOM 757 C C . ALA A 1 92 ? 18.595 -13.034 -26.207 1.00 97.38 92 ALA A C 1
ATOM 759 O O . ALA A 1 92 ? 17.991 -12.861 -27.262 1.00 97.38 92 ALA A O 1
ATOM 760 N N . LEU A 1 93 ? 18.236 -12.447 -25.067 1.00 97.81 93 LEU A N 1
ATOM 761 C CA . LEU A 1 93 ? 17.339 -11.294 -25.018 1.00 97.81 93 LEU A CA 1
ATOM 762 C C . LEU A 1 93 ? 18.188 -10.037 -24.870 1.00 97.81 93 LEU A C 1
ATOM 764 O O . LEU A 1 93 ? 19.188 -10.051 -24.154 1.00 97.81 93 LEU A O 1
ATOM 768 N N . PHE A 1 94 ? 17.781 -8.954 -25.520 1.00 97.69 94 PHE A N 1
ATOM 769 C CA . PHE A 1 94 ? 18.550 -7.717 -25.576 1.00 97.69 94 PHE A CA 1
ATOM 770 C C . PHE A 1 94 ? 17.758 -6.547 -25.002 1.00 97.69 94 PHE A C 1
ATOM 772 O O . PHE A 1 94 ? 16.528 -6.519 -25.065 1.00 97.69 94 PHE A O 1
ATOM 779 N N . ILE A 1 95 ? 18.486 -5.580 -24.457 1.00 97.25 95 ILE A N 1
ATOM 780 C CA . ILE A 1 95 ? 17.957 -4.316 -23.951 1.00 97.25 95 ILE A CA 1
ATOM 781 C C . ILE A 1 95 ? 18.828 -3.159 -24.444 1.00 97.25 95 ILE A C 1
ATOM 783 O O . ILE A 1 95 ? 20.033 -3.326 -24.642 1.00 97.25 95 ILE A O 1
ATOM 787 N N . ASP A 1 96 ? 18.204 -1.998 -24.630 1.00 95.56 96 ASP A N 1
ATOM 788 C CA . ASP A 1 96 ? 18.863 -0.745 -25.007 1.00 95.56 96 ASP A CA 1
ATOM 789 C C . ASP A 1 96 ? 18.460 0.345 -24.014 1.00 95.56 96 ASP A C 1
ATOM 791 O O . ASP A 1 96 ? 17.288 0.708 -23.933 1.00 95.56 96 ASP A O 1
ATOM 795 N N . VAL A 1 97 ? 19.400 0.781 -23.183 1.00 95.19 97 VAL A N 1
ATOM 796 C CA . VAL A 1 97 ? 19.167 1.690 -22.062 1.00 95.19 97 VAL A CA 1
ATOM 797 C C . VAL A 1 97 ? 19.838 3.019 -22.341 1.00 95.19 97 VAL A C 1
ATOM 799 O O . VAL A 1 97 ? 21.065 3.129 -22.386 1.00 95.19 97 VAL A O 1
ATOM 802 N N . ASP A 1 98 ? 19.021 4.052 -22.442 1.00 91.75 98 ASP A N 1
ATOM 803 C CA . ASP A 1 98 ? 19.488 5.413 -22.618 1.00 91.75 98 ASP A CA 1
ATOM 804 C C . ASP A 1 98 ? 19.679 6.133 -21.279 1.00 91.75 98 ASP A C 1
ATOM 806 O O . ASP A 1 98 ? 19.023 5.849 -20.272 1.00 91.75 98 ASP A O 1
ATOM 810 N N . TYR A 1 99 ? 20.581 7.113 -21.273 1.00 91.69 99 TYR A N 1
ATOM 811 C CA . TYR A 1 99 ? 20.808 7.995 -20.136 1.00 91.69 99 TYR A CA 1
ATOM 812 C C . TYR A 1 99 ? 21.188 9.404 -20.605 1.00 91.69 99 TYR A C 1
ATOM 814 O O . TYR A 1 99 ? 21.672 9.606 -21.721 1.00 91.69 99 TYR A O 1
ATOM 822 N N . GLY A 1 100 ? 21.004 10.387 -19.726 1.00 87.69 100 GLY A N 1
ATOM 823 C CA . GLY A 1 100 ? 21.322 11.784 -20.000 1.00 87.69 100 GLY A CA 1
ATOM 824 C C . GLY A 1 100 ? 20.438 12.402 -21.089 1.00 87.69 100 GLY A C 1
ATOM 825 O O . GLY A 1 100 ? 19.393 11.873 -21.458 1.00 87.69 100 GLY A O 1
ATOM 826 N N . THR A 1 101 ? 20.841 13.569 -21.588 1.00 81.12 101 THR A N 1
ATOM 827 C CA . THR A 1 101 ? 20.092 14.322 -22.613 1.00 81.12 101 THR A CA 1
ATOM 828 C C . THR A 1 101 ? 20.772 14.321 -23.982 1.00 81.12 101 THR A C 1
ATOM 830 O O . THR A 1 101 ? 20.123 14.566 -24.996 1.00 81.12 101 THR A O 1
ATOM 833 N N . ALA A 1 102 ? 22.078 14.050 -24.034 1.00 75.50 102 ALA A N 1
ATOM 834 C CA . ALA A 1 102 ? 22.860 14.125 -25.262 1.00 75.50 102 ALA A CA 1
ATOM 835 C C . ALA A 1 102 ? 22.420 13.057 -26.278 1.00 75.50 102 ALA A C 1
ATOM 837 O O . ALA A 1 102 ? 22.459 11.861 -25.998 1.00 75.50 102 ALA A O 1
ATOM 838 N N . GLY A 1 103 ? 22.032 13.492 -27.480 1.00 67.12 103 GLY A N 1
ATOM 839 C CA . GLY A 1 103 ? 21.610 12.598 -28.561 1.00 67.12 103 GLY A CA 1
ATOM 840 C C . GLY A 1 103 ? 20.222 11.968 -28.381 1.00 67.12 103 GLY A C 1
ATOM 841 O O . GLY A 1 103 ? 19.920 11.020 -29.115 1.00 67.12 103 GLY A O 1
ATOM 842 N N . HIS A 1 104 ? 19.407 12.496 -27.453 1.00 73.88 104 HIS A N 1
ATOM 843 C CA . HIS A 1 104 ? 18.081 11.993 -27.078 1.00 73.88 104 HIS A CA 1
ATOM 844 C C . HIS A 1 104 ? 17.012 13.084 -27.163 1.00 73.88 104 HIS A C 1
ATOM 846 O O . HIS A 1 104 ? 17.187 14.190 -26.664 1.00 73.88 104 HIS A O 1
ATOM 852 N N . LYS A 1 105 ? 15.870 12.773 -27.790 1.00 72.81 105 LYS A N 1
ATOM 853 C CA . LYS A 1 105 ? 14.740 13.719 -27.923 1.00 72.81 105 LYS A CA 1
ATOM 854 C C . LYS A 1 105 ? 13.767 13.672 -26.745 1.00 72.81 105 LYS A C 1
ATOM 856 O O . LYS A 1 105 ? 12.950 14.577 -26.596 1.00 72.81 105 LYS A O 1
ATOM 861 N N . LYS A 1 106 ? 13.799 12.595 -25.960 1.00 76.12 106 LYS A N 1
ATOM 862 C CA . LYS A 1 106 ? 12.907 12.367 -24.820 1.00 76.12 106 LYS A CA 1
ATOM 863 C C . LYS A 1 106 ? 13.711 12.426 -23.520 1.00 76.12 106 LYS A C 1
ATOM 865 O O . LYS A 1 106 ? 14.892 12.084 -23.544 1.00 76.12 106 LYS A O 1
ATOM 870 N N . PRO A 1 107 ? 13.088 12.835 -22.402 1.00 78.56 107 PRO A N 1
ATOM 871 C CA . PRO A 1 107 ? 13.677 12.649 -21.084 1.00 78.56 107 PRO A CA 1
ATOM 872 C C . PRO A 1 107 ? 14.014 11.175 -20.871 1.00 78.56 107 PRO A C 1
ATOM 874 O O . PRO A 1 107 ? 13.167 10.318 -21.123 1.00 78.56 107 PRO A O 1
ATOM 877 N N . GLN A 1 108 ? 15.242 10.907 -20.434 1.00 86.62 108 GLN A N 1
ATOM 878 C CA . GLN A 1 108 ? 15.715 9.555 -20.172 1.00 86.62 108 GLN A CA 1
ATOM 879 C C . GLN A 1 108 ? 15.586 9.209 -18.687 1.00 86.62 108 GLN A C 1
ATOM 881 O O . GLN A 1 108 ? 15.756 10.095 -17.841 1.00 86.62 108 GLN A O 1
ATOM 886 N N . PRO A 1 109 ? 15.304 7.936 -18.352 1.00 85.56 109 PRO A N 1
ATOM 887 C CA . PRO A 1 109 ? 15.066 7.522 -16.973 1.00 85.56 109 PRO A CA 1
ATOM 888 C C . PRO A 1 109 ? 16.302 7.737 -16.099 1.00 85.56 109 PRO A C 1
ATOM 890 O O . PRO A 1 109 ? 16.162 8.089 -14.928 1.00 85.56 109 PRO A O 1
ATOM 893 N N . PHE A 1 110 ? 17.506 7.588 -16.658 1.00 92.00 110 PHE A N 1
ATOM 894 C CA . PHE A 1 110 ? 18.774 7.756 -15.952 1.00 92.00 110 PHE A CA 1
ATOM 895 C C . PHE A 1 110 ? 19.447 9.079 -16.315 1.00 92.00 110 PHE A C 1
ATOM 897 O O . PHE A 1 110 ? 19.501 9.472 -17.480 1.00 92.00 110 PHE A O 1
ATOM 904 N N . LYS A 1 111 ? 20.002 9.769 -15.314 1.00 90.75 111 LYS A N 1
ATOM 905 C CA . LYS A 1 111 ? 20.704 11.044 -15.531 1.00 90.75 111 LYS A CA 1
ATOM 906 C C . LYS A 1 111 ? 22.137 10.831 -16.003 1.00 90.75 111 LYS A C 1
ATOM 908 O O . LYS A 1 111 ? 22.627 11.608 -16.819 1.00 90.75 111 LYS A O 1
ATOM 913 N N . THR A 1 112 ? 22.797 9.802 -15.480 1.00 93.06 112 THR A N 1
ATOM 914 C CA . THR A 1 112 ? 24.220 9.530 -15.699 1.00 93.06 112 THR A CA 1
ATOM 915 C C . THR A 1 112 ? 24.454 8.098 -16.175 1.00 93.06 112 THR A C 1
ATOM 917 O O . THR A 1 112 ? 23.577 7.239 -16.043 1.00 93.06 112 THR A O 1
ATOM 920 N N . LEU A 1 113 ? 25.647 7.843 -16.720 1.00 93.06 113 LEU A N 1
ATOM 921 C CA . LEU A 1 113 ? 26.086 6.495 -17.081 1.00 93.06 113 LEU A CA 1
ATOM 922 C C . LEU A 1 113 ? 26.144 5.603 -15.837 1.00 93.06 113 LEU A C 1
ATOM 924 O O . LEU A 1 113 ? 25.712 4.456 -15.869 1.00 93.06 113 LEU A O 1
ATOM 928 N N . GLU A 1 114 ? 26.644 6.151 -14.732 1.00 94.25 114 GLU A N 1
ATOM 929 C CA . GLU A 1 114 ? 26.785 5.477 -13.447 1.00 94.25 114 GLU A CA 1
ATOM 930 C C . GLU A 1 114 ? 25.437 5.012 -12.890 1.00 94.25 114 GLU A C 1
ATOM 932 O O . GLU A 1 114 ? 25.358 3.915 -12.337 1.00 94.25 114 GLU A O 1
ATOM 937 N N . ASP A 1 115 ? 24.384 5.818 -13.058 1.00 94.88 115 ASP A N 1
ATOM 938 C CA . ASP A 1 115 ? 23.018 5.457 -12.672 1.00 94.88 115 ASP A CA 1
ATOM 939 C C . ASP A 1 115 ? 22.510 4.268 -13.495 1.00 94.88 115 ASP A C 1
ATOM 941 O O . ASP A 1 115 ? 22.090 3.262 -12.928 1.00 94.88 115 ASP A O 1
ATOM 945 N N . ALA A 1 116 ? 22.607 4.343 -14.827 1.00 95.94 116 ALA A N 1
ATOM 946 C CA . ALA A 1 116 ? 22.180 3.258 -15.712 1.00 95.94 116 ALA A CA 1
ATOM 947 C C . ALA A 1 116 ? 22.986 1.969 -15.465 1.00 95.94 116 ALA A C 1
ATOM 949 O O . ALA A 1 116 ? 22.432 0.871 -15.400 1.00 95.94 116 ALA A O 1
ATOM 950 N N . GLN A 1 117 ? 24.299 2.093 -15.261 1.00 95.56 117 GLN A N 1
ATOM 951 C CA . GLN A 1 117 ? 25.176 0.972 -14.947 1.00 95.56 117 GLN A CA 1
ATOM 952 C C . GLN A 1 117 ? 24.832 0.349 -13.589 1.00 95.56 117 GLN A C 1
ATOM 954 O O . GLN A 1 117 ? 24.692 -0.870 -13.502 1.00 95.56 117 GLN A O 1
ATOM 959 N N . SER A 1 118 ? 24.671 1.150 -12.531 1.00 96.00 118 SER A N 1
ATOM 960 C CA . SER A 1 118 ? 24.280 0.648 -11.207 1.00 96.00 118 SER A CA 1
ATOM 961 C C . SER A 1 118 ? 22.931 -0.065 -11.244 1.00 96.00 118 SER A C 1
ATOM 963 O O . SER A 1 118 ? 22.779 -1.136 -10.647 1.00 96.00 118 SER A O 1
ATOM 965 N N . TYR A 1 119 ? 21.979 0.472 -12.002 1.00 97.06 119 TYR A N 1
ATOM 966 C CA . TYR A 1 119 ? 20.667 -0.126 -12.177 1.00 97.06 119 TYR A CA 1
ATOM 967 C C . TYR A 1 119 ? 20.761 -1.516 -12.818 1.00 97.06 119 TYR A C 1
ATOM 969 O O . TYR A 1 119 ? 20.242 -2.488 -12.270 1.00 97.06 119 TYR A O 1
ATOM 977 N N . LEU A 1 120 ? 21.509 -1.647 -13.919 1.00 96.75 120 LEU A N 1
ATOM 978 C CA . LEU A 1 120 ? 21.721 -2.927 -14.608 1.00 96.75 120 LEU A CA 1
ATOM 979 C C . LEU A 1 120 ? 22.519 -3.945 -13.783 1.00 96.75 120 LEU A C 1
ATOM 981 O O . LEU A 1 120 ? 22.313 -5.151 -13.919 1.00 96.75 120 LEU A O 1
ATOM 985 N N . LEU A 1 121 ? 23.434 -3.487 -12.928 1.00 95.31 121 LEU A N 1
ATOM 986 C CA . LEU A 1 121 ? 24.169 -4.366 -12.015 1.00 95.31 121 LEU A CA 1
ATOM 987 C C . LEU A 1 121 ? 23.276 -4.886 -10.880 1.00 95.31 121 LEU A C 1
ATOM 989 O O . LEU A 1 121 ? 23.467 -6.012 -10.422 1.00 95.31 121 LEU A O 1
ATOM 993 N N . SER A 1 122 ? 22.299 -4.085 -10.451 1.00 95.75 122 SER A N 1
ATOM 994 C CA . SER A 1 122 ? 21.428 -4.399 -9.316 1.00 95.75 122 SER A CA 1
ATOM 995 C C . SER A 1 122 ? 20.082 -5.021 -9.687 1.00 95.75 122 SER A C 1
ATOM 997 O O . SER A 1 122 ? 19.392 -5.502 -8.798 1.00 95.75 122 SER A O 1
ATOM 999 N N . MET A 1 123 ? 19.685 -5.049 -10.961 1.00 94.69 123 MET A N 1
ATOM 1000 C CA . MET A 1 123 ? 18.390 -5.604 -11.369 1.00 94.69 123 MET A CA 1
ATOM 1001 C C . MET A 1 123 ? 18.257 -7.125 -11.117 1.00 94.69 123 MET A C 1
ATOM 1003 O O . MET A 1 123 ? 19.263 -7.846 -11.089 1.00 94.69 123 MET A O 1
ATOM 1007 N N . PRO A 1 124 ? 17.022 -7.656 -10.974 1.00 92.44 124 PRO A N 1
ATOM 1008 C CA . PRO A 1 124 ? 16.772 -9.094 -10.917 1.00 92.44 124 PRO A CA 1
ATOM 1009 C C . PRO A 1 124 ? 17.289 -9.788 -12.181 1.00 92.44 124 PRO A C 1
ATOM 1011 O O . PRO A 1 124 ? 16.721 -9.640 -13.259 1.00 92.44 124 PRO A O 1
ATOM 1014 N N . GLY A 1 125 ? 18.383 -10.536 -12.026 1.00 89.00 125 GLY A N 1
ATOM 1015 C CA . GLY A 1 125 ? 19.140 -11.072 -13.154 1.00 89.00 125 GLY A CA 1
ATOM 1016 C C . GLY A 1 125 ? 19.995 -9.982 -13.798 1.00 89.00 125 GLY A C 1
ATOM 1017 O O . GLY A 1 125 ? 19.520 -9.200 -14.608 1.00 89.00 125 GLY A O 1
ATOM 1018 N N . ARG A 1 126 ? 21.288 -9.929 -13.467 1.00 93.12 126 ARG A N 1
ATOM 1019 C CA . ARG A 1 126 ? 22.217 -9.001 -14.130 1.00 93.12 126 ARG A CA 1
ATOM 1020 C C . ARG A 1 126 ? 22.508 -9.480 -15.567 1.00 93.12 126 ARG A C 1
ATOM 1022 O O . ARG A 1 126 ? 22.795 -10.676 -15.725 1.00 93.12 126 ARG A O 1
ATOM 1029 N N . PRO A 1 127 ? 22.509 -8.596 -16.586 1.00 96.81 127 PRO A N 1
ATOM 1030 C CA . PRO A 1 127 ? 22.839 -8.969 -17.961 1.00 96.81 127 PRO A CA 1
ATOM 1031 C C . PRO A 1 127 ? 24.171 -9.718 -18.063 1.00 96.81 127 PRO A C 1
ATOM 1033 O O . PRO A 1 127 ? 25.116 -9.410 -17.334 1.00 96.81 127 PRO A O 1
ATOM 1036 N N . THR A 1 128 ? 24.262 -10.679 -18.981 1.00 97.38 128 THR A N 1
ATOM 1037 C CA . THR A 1 128 ? 25.488 -11.452 -19.233 1.00 97.38 128 THR A CA 1
ATOM 1038 C C . THR A 1 128 ? 26.599 -10.551 -19.758 1.00 97.38 128 THR A C 1
ATOM 1040 O O . THR A 1 128 ? 27.720 -10.580 -19.258 1.00 97.38 128 THR A O 1
ATOM 1043 N N . CYS A 1 129 ? 26.280 -9.718 -20.745 1.00 97.25 129 CYS A N 1
ATOM 1044 C CA . CYS A 1 129 ? 27.202 -8.753 -21.324 1.00 97.25 129 CYS A CA 1
ATOM 1045 C C . CYS A 1 129 ? 26.510 -7.398 -21.440 1.00 97.25 129 CYS A C 1
ATOM 1047 O O . CYS A 1 129 ? 25.321 -7.345 -21.750 1.00 97.25 129 CYS A O 1
ATOM 1049 N N . ALA A 1 130 ? 27.251 -6.323 -21.187 1.00 97.44 130 ALA A N 1
ATOM 1050 C CA . ALA A 1 130 ? 26.812 -4.962 -21.441 1.00 97.44 130 ALA A CA 1
ATOM 1051 C C . ALA A 1 130 ? 27.958 -4.131 -22.009 1.00 97.44 130 ALA A C 1
ATOM 1053 O O . ALA A 1 130 ? 29.112 -4.253 -21.585 1.00 97.44 130 ALA A O 1
ATOM 1054 N N . TRP A 1 131 ? 27.625 -3.267 -22.956 1.00 96.88 131 TRP A N 1
ATOM 1055 C CA . TRP A 1 131 ? 28.563 -2.373 -23.607 1.00 96.88 131 TRP A CA 1
ATOM 1056 C C . TRP A 1 131 ? 27.936 -0.998 -23.795 1.00 96.88 131 TRP A C 1
ATOM 1058 O O . TRP A 1 131 ? 26.752 -0.837 -24.096 1.00 96.88 131 TRP A O 1
ATOM 1068 N N . HIS A 1 132 ? 28.766 0.011 -23.599 1.00 95.25 132 HIS A N 1
ATOM 1069 C CA . HIS A 1 132 ? 28.464 1.383 -23.918 1.00 95.25 132 HIS A CA 1
ATOM 1070 C C . HIS A 1 132 ? 28.499 1.570 -25.426 1.00 95.25 132 HIS A C 1
ATOM 1072 O O . HIS A 1 132 ? 29.400 1.094 -26.118 1.00 95.25 132 HIS A O 1
ATOM 1078 N N . THR A 1 133 ? 27.505 2.271 -25.946 1.00 92.62 133 THR A N 1
ATOM 1079 C CA . THR A 1 133 ? 27.331 2.453 -27.384 1.00 92.62 133 THR A CA 1
ATOM 1080 C C . THR A 1 133 ? 27.723 3.860 -27.847 1.00 92.62 133 THR A C 1
ATOM 1082 O O . THR A 1 133 ? 27.506 4.214 -29.002 1.00 92.62 133 THR A O 1
ATOM 1085 N N . GLY A 1 134 ? 28.266 4.692 -26.962 1.00 87.00 134 GLY A N 1
ATOM 1086 C CA . GLY A 1 134 ? 28.594 6.104 -27.170 1.00 87.00 134 GLY A CA 1
ATOM 1087 C C . GLY A 1 134 ? 27.570 7.069 -26.560 1.00 87.00 134 GLY A C 1
ATOM 1088 O O . GLY A 1 134 ? 27.949 8.115 -26.046 1.00 87.00 134 GLY A O 1
ATOM 1089 N N . HIS A 1 135 ? 26.285 6.701 -26.535 1.00 83.62 135 HIS A N 1
ATOM 1090 C CA . HIS A 1 135 ? 25.202 7.544 -25.990 1.00 83.62 135 HIS A CA 1
ATOM 1091 C C . HIS A 1 135 ? 24.161 6.763 -25.162 1.00 83.62 135 HIS A C 1
ATOM 1093 O O . HIS A 1 135 ? 23.092 7.288 -24.866 1.00 83.62 135 HIS A O 1
ATOM 1099 N N . GLY A 1 136 ? 24.460 5.509 -24.820 1.00 92.25 136 GLY A N 1
ATOM 1100 C CA . GLY A 1 136 ? 23.571 4.588 -24.111 1.00 92.25 136 GLY A CA 1
ATOM 1101 C C . GLY A 1 136 ? 24.298 3.281 -23.793 1.00 92.25 136 GLY A C 1
ATOM 1102 O O . GLY A 1 136 ? 25.476 3.125 -24.132 1.00 92.25 136 GLY A O 1
ATOM 1103 N N . ILE A 1 137 ? 23.608 2.342 -23.156 1.00 96.06 137 ILE A N 1
ATOM 1104 C CA . ILE A 1 137 ? 24.101 1.007 -22.819 1.00 96.06 137 ILE A CA 1
ATOM 1105 C C . ILE A 1 137 ? 23.234 -0.024 -23.530 1.00 96.06 137 ILE A C 1
ATOM 1107 O O . ILE A 1 137 ? 22.032 -0.085 -23.298 1.00 96.06 137 ILE A O 1
ATOM 1111 N N . GLN A 1 138 ? 23.850 -0.897 -24.316 1.00 97.75 138 GLN A N 1
ATOM 1112 C CA . GLN A 1 138 ? 23.189 -2.112 -24.778 1.00 97.75 138 GLN A CA 1
ATOM 1113 C C . GLN A 1 138 ? 23.667 -3.289 -23.945 1.00 97.75 138 GLN A C 1
ATOM 1115 O O . GLN A 1 138 ? 24.830 -3.355 -23.540 1.00 97.75 138 GLN A O 1
ATOM 1120 N N . ALA A 1 139 ? 22.757 -4.208 -23.650 1.00 97.81 139 ALA A N 1
ATOM 1121 C CA . ALA A 1 139 ? 23.083 -5.390 -22.874 1.00 97.81 139 ALA A CA 1
ATOM 1122 C C . ALA A 1 139 ? 22.279 -6.600 -23.337 1.00 97.81 139 ALA A C 1
ATOM 1124 O O . ALA A 1 139 ? 21.193 -6.468 -23.905 1.00 97.81 139 ALA A O 1
ATOM 1125 N N . CYS A 1 140 ? 22.817 -7.791 -23.084 1.00 97.62 140 CYS A N 1
ATOM 1126 C CA . CYS A 1 140 ? 22.183 -9.043 -23.462 1.00 97.62 140 CYS A CA 1
ATOM 1127 C C . CYS A 1 140 ? 22.185 -10.076 -22.332 1.00 97.62 140 CYS A C 1
ATOM 1129 O O . CYS A 1 140 ? 23.125 -10.177 -21.538 1.00 97.62 140 CYS A O 1
ATOM 1131 N N . PHE A 1 141 ? 21.130 -10.881 -22.301 1.00 98.00 141 PHE A N 1
ATOM 1132 C CA . PHE A 1 141 ? 20.925 -12.017 -21.411 1.00 98.00 141 PHE A CA 1
ATOM 1133 C C . PHE A 1 141 ? 21.083 -13.282 -22.240 1.00 98.00 141 PHE A C 1
ATOM 1135 O O . PHE A 1 141 ? 20.176 -13.636 -22.992 1.00 98.00 141 PHE A O 1
ATOM 1142 N N . VAL A 1 142 ? 22.248 -13.922 -22.148 1.00 98.06 142 VAL A N 1
ATOM 1143 C CA . VAL A 1 142 ? 22.564 -15.096 -22.969 1.00 98.06 142 VAL A CA 1
ATOM 1144 C C . VAL A 1 142 ? 21.814 -16.307 -22.441 1.00 98.06 142 VAL A C 1
ATOM 1146 O O . VAL A 1 142 ? 21.765 -16.544 -21.233 1.00 98.06 142 VAL A O 1
ATOM 1149 N N . LEU A 1 143 ? 21.225 -17.064 -23.358 1.00 98.12 143 LEU A N 1
ATOM 1150 C CA . LEU A 1 143 ? 20.456 -18.251 -23.065 1.00 98.12 143 LEU A CA 1
ATOM 1151 C C . LEU A 1 143 ? 21.352 -19.490 -23.030 1.00 98.12 143 LEU A C 1
ATOM 1153 O O . LEU A 1 143 ? 22.231 -19.651 -23.874 1.00 98.12 143 LEU A O 1
ATOM 1157 N N . ASP A 1 144 ? 21.099 -20.384 -22.077 1.00 96.81 144 ASP A N 1
ATOM 1158 C CA . ASP A 1 144 ? 21.769 -21.688 -21.994 1.00 96.81 144 ASP A CA 1
ATOM 1159 C C . ASP A 1 144 ? 21.376 -22.625 -23.149 1.00 96.81 144 ASP A C 1
ATOM 1161 O O . ASP A 1 144 ? 22.132 -23.528 -23.510 1.00 96.81 144 ASP A O 1
ATOM 1165 N N . GLN A 1 145 ? 20.204 -22.389 -23.740 1.00 96.75 145 GLN A N 1
ATOM 1166 C CA . GLN A 1 145 ? 19.651 -23.079 -24.896 1.00 96.75 145 GLN A CA 1
ATOM 1167 C C . GLN A 1 145 ? 19.011 -22.068 -25.858 1.00 96.75 145 GLN A C 1
ATOM 1169 O O . GLN A 1 145 ? 18.363 -21.118 -25.409 1.00 96.75 145 GLN A O 1
ATOM 1174 N N . PRO A 1 146 ? 19.130 -22.263 -27.185 1.00 96.56 146 PRO A N 1
ATOM 1175 C CA . PRO A 1 146 ? 18.495 -21.376 -28.151 1.00 96.56 146 PRO A CA 1
ATOM 1176 C C . PRO A 1 146 ? 16.967 -21.391 -28.011 1.00 96.56 146 PRO A C 1
ATOM 1178 O O . PRO A 1 146 ? 16.336 -22.442 -27.873 1.00 96.56 146 PRO A O 1
ATOM 1181 N N . TYR A 1 147 ? 16.358 -20.212 -28.102 1.00 97.38 147 TYR A N 1
ATOM 1182 C CA . TYR A 1 147 ? 14.914 -20.064 -28.207 1.00 97.38 147 TYR A CA 1
ATOM 1183 C C . TYR A 1 147 ? 14.483 -20.170 -29.671 1.00 97.38 147 TYR A C 1
ATOM 1185 O O . TYR A 1 147 ? 14.923 -19.378 -30.501 1.00 97.38 147 TYR A O 1
ATOM 1193 N N . LEU A 1 148 ? 13.612 -21.132 -29.986 1.00 96.50 148 LEU A N 1
ATOM 1194 C CA . LEU A 1 148 ? 13.171 -21.430 -31.353 1.00 96.50 148 LEU A CA 1
ATOM 1195 C C . LEU A 1 148 ? 11.820 -20.766 -31.673 1.00 96.50 148 LEU A C 1
ATOM 1197 O O . LEU A 1 148 ? 10.847 -20.962 -30.940 1.00 96.50 148 LEU A O 1
ATOM 1201 N N . PHE A 1 149 ? 11.723 -20.069 -32.809 1.00 94.25 149 PHE A N 1
ATOM 1202 C CA . PHE A 1 149 ? 10.503 -19.367 -33.250 1.00 94.25 149 PHE A CA 1
ATOM 1203 C C . PHE A 1 149 ? 9.553 -20.220 -34.117 1.00 94.25 149 PHE A C 1
ATOM 1205 O O . PHE A 1 149 ? 8.471 -19.775 -34.493 1.00 94.25 149 PHE A O 1
ATOM 1212 N N . GLY A 1 150 ? 9.914 -21.472 -34.419 1.00 83.69 150 GLY A N 1
ATOM 1213 C CA . GLY A 1 150 ? 9.136 -22.342 -35.316 1.00 83.69 150 GLY A CA 1
ATOM 1214 C C . GLY A 1 150 ? 7.838 -22.917 -34.727 1.00 83.69 150 GLY A C 1
ATOM 1215 O O . GLY A 1 150 ? 7.071 -23.553 -35.445 1.00 83.69 150 GLY A O 1
ATOM 1216 N N . ARG A 1 151 ? 7.574 -22.739 -33.423 1.00 88.75 151 ARG A N 1
ATOM 1217 C CA . ARG A 1 151 ? 6.373 -23.283 -32.757 1.00 88.75 151 ARG A CA 1
ATOM 1218 C C . ARG A 1 151 ? 5.231 -22.255 -32.721 1.00 88.75 151 ARG A C 1
ATOM 1220 O O . ARG A 1 151 ? 5.509 -21.073 -32.497 1.00 88.75 151 ARG A O 1
ATOM 1227 N N . PRO A 1 152 ? 3.952 -22.667 -32.837 1.00 90.19 152 PRO A N 1
ATOM 1228 C CA . PRO A 1 152 ? 2.814 -21.768 -32.639 1.00 90.19 152 PRO A CA 1
ATOM 1229 C C . PRO A 1 152 ? 2.914 -20.998 -31.312 1.00 90.19 152 PRO A C 1
ATOM 1231 O O . PRO A 1 152 ? 3.232 -21.577 -30.275 1.00 90.19 152 PRO A O 1
ATOM 1234 N N . GLY A 1 153 ? 2.694 -19.682 -31.350 1.00 90.56 153 GLY A N 1
ATOM 1235 C CA . GLY A 1 153 ? 2.747 -18.805 -30.170 1.00 90.56 153 GLY A CA 1
ATOM 1236 C C . GLY A 1 153 ? 4.148 -18.480 -29.626 1.00 90.56 153 GLY A C 1
ATOM 1237 O O . GLY A 1 153 ? 4.263 -17.640 -28.734 1.00 90.56 153 GLY A O 1
ATOM 1238 N N . SER A 1 154 ? 5.223 -19.076 -30.156 1.00 93.94 154 SER A N 1
ATOM 1239 C CA . SER A 1 154 ? 6.601 -18.830 -29.686 1.00 93.94 154 SER A CA 1
ATOM 1240 C C . SER A 1 154 ? 7.023 -17.362 -29.825 1.00 93.94 154 SER A C 1
ATOM 1242 O O . SER A 1 154 ? 7.529 -16.770 -28.876 1.00 93.94 154 SER A O 1
ATOM 1244 N N . LEU A 1 155 ? 6.725 -16.731 -30.965 1.00 93.69 155 LEU A N 1
ATOM 1245 C CA . LEU A 1 155 ? 6.998 -15.311 -31.190 1.00 93.69 155 LEU A CA 1
ATOM 1246 C C . LEU A 1 155 ? 6.265 -14.419 -30.175 1.00 93.69 155 LEU A C 1
ATOM 1248 O O . LEU A 1 155 ? 6.874 -13.541 -29.572 1.00 93.69 155 LEU A O 1
ATOM 1252 N N . GLN A 1 156 ? 4.979 -14.685 -29.923 1.00 93.75 156 GLN A N 1
ATOM 1253 C CA . GLN A 1 156 ? 4.188 -13.936 -28.941 1.00 93.75 156 GLN A CA 1
ATOM 1254 C C . GLN A 1 156 ? 4.751 -14.098 -27.526 1.00 93.75 156 GLN A C 1
ATOM 1256 O O . GLN A 1 156 ? 4.861 -13.119 -26.787 1.00 93.75 156 GLN A O 1
ATOM 1261 N N . ARG A 1 157 ? 5.144 -15.321 -27.152 1.00 95.06 157 ARG A N 1
ATOM 1262 C CA . ARG A 1 157 ? 5.770 -15.600 -25.857 1.00 95.06 157 ARG A CA 1
ATOM 1263 C C . ARG A 1 157 ? 7.112 -14.877 -25.717 1.00 95.06 157 ARG A C 1
ATOM 1265 O O . ARG A 1 157 ? 7.331 -14.246 -24.686 1.00 95.06 157 ARG A O 1
ATOM 1272 N N . TYR A 1 158 ? 7.971 -14.918 -26.736 1.00 96.81 158 TYR A N 1
ATOM 1273 C CA . TYR A 1 158 ? 9.234 -14.174 -26.758 1.00 96.81 158 TYR A CA 1
ATOM 1274 C C . TYR A 1 158 ? 9.004 -12.671 -26.589 1.00 96.81 158 TYR A C 1
ATOM 1276 O O . TYR A 1 158 ? 9.552 -12.071 -25.670 1.00 96.81 158 TYR A O 1
ATOM 1284 N N . THR A 1 159 ? 8.142 -12.069 -27.412 1.00 94.75 159 THR A N 1
ATOM 1285 C CA . THR A 1 159 ? 7.843 -10.632 -27.354 1.00 94.75 159 THR A CA 1
ATOM 1286 C C . THR A 1 159 ? 7.228 -10.233 -26.012 1.00 94.75 159 THR A C 1
ATOM 1288 O O . THR A 1 159 ? 7.558 -9.176 -25.476 1.00 94.75 159 THR A O 1
ATOM 1291 N N . SER A 1 160 ? 6.380 -11.079 -25.419 1.00 93.25 160 SER A N 1
ATOM 1292 C CA . SER A 1 160 ? 5.812 -10.832 -24.090 1.00 93.25 160 SER A CA 1
ATOM 1293 C C . SER A 1 160 ? 6.906 -10.759 -23.019 1.00 93.25 160 SER A C 1
ATOM 1295 O O . SER A 1 160 ? 7.000 -9.753 -22.314 1.00 93.25 160 SER A O 1
ATOM 1297 N N . VAL A 1 161 ? 7.786 -11.766 -22.955 1.00 95.62 161 VAL A N 1
ATOM 1298 C CA . VAL A 1 161 ? 8.893 -11.811 -21.984 1.00 95.62 161 VAL A CA 1
ATOM 1299 C C . VAL A 1 161 ? 9.891 -10.686 -22.243 1.00 95.62 161 VAL A C 1
ATOM 1301 O O . VAL A 1 161 ? 10.212 -9.938 -21.325 1.00 95.62 161 VAL A O 1
ATOM 1304 N N . SER A 1 162 ? 10.329 -10.504 -23.489 1.00 96.19 162 SER A N 1
ATOM 1305 C CA . SER A 1 162 ? 11.307 -9.479 -23.849 1.00 96.19 162 SER A CA 1
ATOM 1306 C C . SER A 1 162 ? 10.776 -8.067 -23.605 1.00 96.19 162 SER A C 1
ATOM 1308 O O . SER A 1 162 ? 11.527 -7.225 -23.133 1.00 96.19 162 SER A O 1
ATOM 1310 N N . SER A 1 163 ? 9.488 -7.788 -23.842 1.00 94.56 163 SER A N 1
ATOM 1311 C CA . SER A 1 163 ? 8.922 -6.464 -23.536 1.00 94.56 163 SER A CA 1
ATOM 1312 C C . SER A 1 163 ? 8.777 -6.212 -22.032 1.00 94.56 163 SER A C 1
ATOM 1314 O O . SER A 1 163 ? 8.944 -5.079 -21.580 1.00 94.56 163 SER A O 1
ATOM 1316 N N . LYS A 1 164 ? 8.470 -7.243 -21.227 1.00 93.38 164 LYS A N 1
ATOM 1317 C CA . LYS A 1 164 ? 8.489 -7.140 -19.758 1.00 93.38 164 LYS A CA 1
ATOM 1318 C C . LYS A 1 164 ? 9.919 -6.924 -19.251 1.00 93.38 164 LYS A C 1
ATOM 1320 O O . LYS A 1 164 ? 10.114 -6.066 -18.398 1.00 93.38 164 LYS A O 1
ATOM 1325 N N . LEU A 1 165 ? 10.907 -7.606 -19.835 1.00 95.88 165 LEU A N 1
ATOM 1326 C CA . LEU A 1 165 ? 12.325 -7.417 -19.525 1.00 95.88 165 LEU A CA 1
ATOM 1327 C C . LEU A 1 165 ? 12.814 -6.008 -19.880 1.00 95.88 165 LEU A C 1
ATOM 1329 O O . LEU A 1 165 ? 13.426 -5.364 -19.036 1.00 95.88 165 LEU A O 1
ATOM 1333 N N . SER A 1 166 ? 12.498 -5.493 -21.073 1.00 94.38 166 SER A N 1
ATOM 1334 C CA . SER A 1 166 ? 12.851 -4.119 -21.456 1.00 94.38 166 SER A CA 1
ATOM 1335 C C . SER A 1 166 ? 12.230 -3.095 -20.511 1.00 94.38 166 SER A C 1
ATOM 1337 O O . SER A 1 166 ? 12.922 -2.196 -20.052 1.00 94.38 166 SER A O 1
ATOM 1339 N N . ARG A 1 167 ? 10.955 -3.261 -20.132 1.00 92.44 167 ARG A N 1
ATOM 1340 C CA . ARG A 1 167 ? 10.316 -2.381 -19.140 1.00 92.44 167 ARG A CA 1
ATOM 1341 C C . ARG A 1 167 ? 10.984 -2.471 -17.770 1.00 92.44 167 ARG A C 1
ATOM 1343 O O . ARG A 1 167 ? 11.241 -1.436 -17.168 1.00 92.44 167 ARG A O 1
ATOM 1350 N N . MET A 1 168 ? 11.314 -3.682 -17.317 1.00 94.69 168 MET A N 1
ATOM 1351 C CA . MET A 1 168 ? 12.063 -3.906 -16.077 1.00 94.69 168 MET A CA 1
ATOM 1352 C C . MET A 1 168 ? 13.463 -3.303 -16.115 1.00 94.69 168 MET A C 1
ATOM 1354 O O . MET A 1 168 ? 13.969 -2.906 -15.079 1.00 94.69 168 MET A O 1
ATOM 1358 N N . ALA A 1 169 ? 14.082 -3.215 -17.288 1.00 94.38 169 ALA A N 1
ATOM 1359 C CA . ALA A 1 169 ? 15.374 -2.573 -17.476 1.00 94.38 169 ALA A CA 1
ATOM 1360 C C . ALA A 1 169 ? 15.278 -1.046 -17.677 1.00 94.38 169 ALA A C 1
ATOM 1362 O O . ALA A 1 169 ? 16.312 -0.402 -17.829 1.00 94.38 169 ALA A O 1
ATOM 1363 N N . MET A 1 170 ? 14.066 -0.471 -17.711 1.00 92.56 170 MET A N 1
ATOM 1364 C CA . MET A 1 170 ? 13.814 0.910 -18.155 1.00 92.56 170 MET A CA 1
ATOM 1365 C C . MET A 1 170 ? 14.431 1.204 -19.534 1.00 92.56 170 MET A C 1
ATOM 1367 O O . MET A 1 170 ? 14.927 2.297 -19.795 1.00 92.56 170 MET A O 1
ATOM 1371 N N . ALA A 1 171 ? 14.423 0.190 -20.396 1.00 92.38 171 ALA A N 1
ATOM 1372 C CA . ALA A 1 171 ? 14.995 0.210 -21.729 1.00 92.38 171 ALA A CA 1
ATOM 1373 C C . ALA A 1 171 ? 13.985 0.692 -22.777 1.00 92.38 171 ALA A C 1
ATOM 1375 O O . ALA A 1 171 ? 12.764 0.597 -22.600 1.00 92.38 171 ALA A O 1
ATOM 1376 N N . ASP A 1 172 ? 14.518 1.129 -23.911 1.00 89.25 172 ASP A N 1
ATOM 1377 C CA . ASP A 1 172 ? 13.759 1.469 -25.103 1.00 89.25 172 ASP A CA 1
ATOM 1378 C C . ASP A 1 172 ? 13.008 0.254 -25.678 1.00 89.25 172 ASP A C 1
ATOM 1380 O O . ASP A 1 172 ? 13.242 -0.911 -25.336 1.00 89.25 172 ASP A O 1
ATOM 1384 N N . ALA A 1 173 ? 12.060 0.525 -26.580 1.00 85.69 173 ALA A N 1
ATOM 1385 C CA . ALA A 1 173 ? 11.205 -0.488 -27.199 1.00 85.69 173 ALA A CA 1
ATOM 1386 C C . ALA A 1 173 ? 11.945 -1.321 -28.272 1.00 85.69 173 ALA A C 1
ATOM 1388 O O . ALA A 1 173 ? 11.568 -1.332 -29.444 1.00 85.69 173 ALA A O 1
ATOM 1389 N N . THR A 1 174 ? 12.991 -2.041 -27.861 1.00 88.56 174 THR A N 1
ATOM 1390 C CA . THR A 1 174 ? 13.917 -2.819 -28.709 1.00 88.56 174 THR A CA 1
ATOM 1391 C C . THR A 1 174 ? 13.756 -4.341 -28.553 1.00 88.56 174 THR A C 1
ATOM 1393 O O . THR A 1 174 ? 14.616 -5.125 -28.933 1.00 88.56 174 THR A O 1
ATOM 1396 N N . PHE A 1 175 ? 12.610 -4.795 -28.040 1.00 90.69 175 PHE A N 1
ATOM 1397 C CA . PHE A 1 175 ? 12.348 -6.178 -27.603 1.00 90.69 175 PHE A CA 1
ATOM 1398 C C . PHE A 1 175 ? 11.880 -7.166 -28.695 1.00 90.69 175 PHE A C 1
ATOM 1400 O O . PHE A 1 175 ? 11.368 -8.247 -28.393 1.00 90.69 175 PHE A O 1
ATOM 1407 N N . THR A 1 176 ? 11.967 -6.797 -29.973 1.00 93.25 176 THR A N 1
ATOM 1408 C CA . THR A 1 176 ? 11.540 -7.665 -31.088 1.00 93.25 176 THR A CA 1
ATOM 1409 C C . THR A 1 176 ? 12.715 -8.515 -31.584 1.00 93.25 176 THR A C 1
ATOM 1411 O O . THR A 1 176 ? 13.856 -8.054 -31.536 1.00 93.25 176 THR A O 1
ATOM 1414 N N . PRO A 1 177 ? 12.496 -9.768 -32.025 1.00 94.12 177 PRO A N 1
ATOM 1415 C CA . PRO A 1 177 ? 13.599 -10.667 -32.381 1.00 94.12 177 PRO A CA 1
ATOM 1416 C C . PRO A 1 177 ? 14.402 -10.192 -33.597 1.00 94.12 177 PRO A C 1
ATOM 1418 O O . PRO A 1 177 ? 15.561 -10.572 -33.762 1.00 94.12 177 PRO A O 1
ATOM 1421 N N . GLU A 1 178 ? 13.819 -9.344 -34.442 1.00 92.75 178 GLU A N 1
ATOM 1422 C CA . GLU A 1 178 ? 14.476 -8.784 -35.613 1.00 92.75 178 GLU A CA 1
ATOM 1423 C C . GLU A 1 178 ? 15.241 -7.472 -35.350 1.00 92.75 178 GLU A C 1
ATOM 1425 O O . GLU A 1 178 ? 15.780 -6.858 -36.281 1.00 92.75 178 GLU A O 1
ATOM 1430 N N . HIS A 1 179 ? 15.250 -6.994 -34.105 1.00 94.00 179 HIS A N 1
ATOM 1431 C CA . HIS A 1 179 ? 15.832 -5.702 -33.773 1.00 94.00 179 HIS A CA 1
ATOM 1432 C C . HIS A 1 179 ? 17.349 -5.673 -34.032 1.00 94.00 179 HIS A C 1
ATOM 1434 O O . HIS A 1 179 ? 18.029 -6.702 -33.964 1.00 94.00 179 HIS A O 1
ATOM 1440 N N . ALA A 1 180 ? 17.870 -4.494 -34.379 1.00 93.75 180 ALA A N 1
ATOM 1441 C CA . ALA A 1 180 ? 19.287 -4.286 -34.662 1.00 93.75 180 ALA A CA 1
ATOM 1442 C C . ALA A 1 180 ? 19.995 -3.699 -33.435 1.00 93.75 180 ALA A C 1
ATOM 1444 O O . ALA A 1 180 ? 19.553 -2.688 -32.898 1.00 93.75 180 ALA A O 1
ATOM 1445 N N . PHE A 1 181 ? 21.112 -4.298 -33.031 1.00 95.75 181 PHE A N 1
ATOM 1446 C CA . PHE A 1 181 ? 21.947 -3.841 -31.917 1.00 95.75 181 PHE A CA 1
ATOM 1447 C C . PHE A 1 181 ? 23.343 -3.495 -32.416 1.00 95.75 181 PHE A C 1
ATOM 1449 O O . PHE A 1 181 ? 23.821 -4.077 -33.386 1.00 95.75 181 PHE A O 1
ATOM 1456 N N . ARG A 1 182 ? 23.990 -2.502 -31.806 1.00 95.06 182 ARG A N 1
ATOM 1457 C CA . ARG A 1 182 ? 25.300 -2.020 -32.248 1.00 95.06 182 ARG A CA 1
ATOM 1458 C C . ARG A 1 182 ? 26.350 -3.079 -31.941 1.00 95.06 182 ARG A C 1
ATOM 1460 O O . ARG A 1 182 ? 26.355 -3.645 -30.849 1.00 95.06 182 ARG A O 1
ATOM 1467 N N . VAL A 1 183 ? 27.258 -3.319 -32.882 1.00 95.75 183 VAL A N 1
ATOM 1468 C CA . VAL A 1 183 ? 28.400 -4.204 -32.631 1.00 95.75 183 VAL A CA 1
ATOM 1469 C C . VAL A 1 183 ? 29.283 -3.554 -31.553 1.00 95.75 183 VAL A C 1
ATOM 1471 O O . VAL A 1 183 ? 29.648 -2.383 -31.713 1.00 95.75 183 VAL A O 1
ATOM 1474 N N . PRO A 1 184 ? 29.620 -4.250 -30.449 1.00 95.19 184 PRO A N 1
ATOM 1475 C CA . PRO A 1 184 ? 30.450 -3.683 -29.386 1.00 95.19 184 PRO A CA 1
ATOM 1476 C C . PRO A 1 184 ? 31.776 -3.117 -29.912 1.00 95.19 184 PRO A C 1
ATOM 1478 O O . PRO A 1 184 ? 32.304 -3.608 -30.906 1.00 95.19 184 PRO A O 1
ATOM 1481 N N . LEU A 1 185 ? 32.332 -2.108 -29.231 1.00 93.44 185 LEU A N 1
ATOM 1482 C CA . LEU A 1 185 ? 33.645 -1.502 -29.536 1.00 93.44 185 LEU A CA 1
ATOM 1483 C C . LEU A 1 185 ? 33.766 -0.775 -30.900 1.00 93.44 185 LEU A C 1
ATOM 1485 O O . LEU A 1 185 ? 34.843 -0.274 -31.244 1.00 93.44 185 LEU A O 1
ATOM 1489 N N . THR A 1 186 ? 32.676 -0.677 -31.667 1.00 93.38 186 THR A N 1
ATOM 1490 C CA . THR A 1 186 ? 32.618 0.085 -32.929 1.00 93.38 186 THR A CA 1
ATOM 1491 C C . THR A 1 186 ? 32.292 1.566 -32.702 1.00 93.38 186 THR A C 1
ATOM 1493 O O . THR A 1 186 ? 31.877 1.973 -31.613 1.00 93.38 186 THR A O 1
ATOM 1496 N N . LEU A 1 187 ? 32.507 2.397 -33.727 1.00 92.44 187 LEU A N 1
ATOM 1497 C CA . LEU A 1 187 ? 32.225 3.834 -33.685 1.00 92.44 187 LEU A CA 1
ATOM 1498 C C . LEU A 1 187 ? 30.725 4.124 -33.837 1.00 92.44 187 LEU A C 1
ATOM 1500 O O . LEU A 1 187 ? 30.053 3.584 -34.714 1.00 92.44 187 LEU A O 1
ATOM 1504 N N . ASN A 1 188 ? 30.209 5.041 -33.025 1.00 91.25 188 ASN A N 1
ATOM 1505 C CA . ASN A 1 188 ? 28.876 5.616 -33.158 1.00 91.25 188 ASN A CA 1
ATOM 1506 C C . ASN A 1 188 ? 28.994 7.076 -33.597 1.00 91.25 188 ASN A C 1
ATOM 1508 O O . ASN A 1 188 ? 29.579 7.890 -32.885 1.00 91.25 188 ASN A O 1
ATOM 1512 N N . ASP A 1 189 ? 28.439 7.402 -34.762 1.00 88.94 189 ASP A N 1
ATOM 1513 C CA . ASP A 1 189 ? 28.482 8.745 -35.339 1.00 88.94 189 ASP A CA 1
ATOM 1514 C C . ASP A 1 189 ? 27.063 9.298 -35.487 1.00 88.94 189 ASP A C 1
ATOM 1516 O O . ASP A 1 189 ? 26.296 8.886 -36.366 1.00 88.94 189 ASP A O 1
ATOM 1520 N N . LYS A 1 190 ? 26.721 10.242 -34.607 1.00 84.06 190 LYS A N 1
ATOM 1521 C CA . LYS A 1 190 ? 25.426 10.931 -34.587 1.00 84.06 190 LYS A CA 1
ATOM 1522 C C . LYS A 1 190 ? 25.474 12.338 -35.200 1.00 84.06 190 LYS A C 1
ATOM 1524 O O . LYS A 1 190 ? 24.474 13.044 -35.096 1.00 84.06 190 LYS A O 1
ATOM 1529 N N . ARG A 1 191 ? 26.556 12.742 -35.886 1.00 84.12 191 ARG A N 1
ATOM 1530 C CA . ARG A 1 191 ? 26.708 14.110 -36.441 1.00 84.12 191 ARG A CA 1
ATOM 1531 C C . ARG A 1 191 ? 25.581 14.556 -37.368 1.00 84.12 191 ARG A C 1
ATOM 1533 O O . ARG A 1 191 ? 25.267 15.736 -37.445 1.00 84.12 191 ARG A O 1
ATOM 1540 N N . TRP A 1 192 ? 24.948 13.615 -38.056 1.00 75.88 192 TRP A N 1
ATOM 1541 C CA . TRP A 1 192 ? 23.811 13.899 -38.929 1.00 75.88 192 TRP A CA 1
ATOM 1542 C C . TRP A 1 192 ? 22.513 14.217 -38.161 1.00 75.88 192 TRP A C 1
ATOM 1544 O O . TRP A 1 192 ? 21.627 14.869 -38.707 1.00 75.88 192 TRP A O 1
ATOM 1554 N N . MET A 1 193 ? 22.382 13.768 -36.905 1.00 72.94 193 MET A N 1
ATOM 1555 C CA . MET A 1 193 ? 21.270 14.128 -36.008 1.00 72.94 193 MET A CA 1
ATOM 1556 C C . MET A 1 193 ? 21.592 15.354 -35.159 1.00 72.94 193 MET A C 1
ATOM 1558 O O . MET A 1 193 ? 20.713 16.173 -34.903 1.00 72.94 193 MET A O 1
ATOM 1562 N N . ASP A 1 194 ? 22.838 15.445 -34.705 1.00 75.81 194 ASP A N 1
ATOM 1563 C CA . ASP A 1 194 ? 23.364 16.532 -33.895 1.00 75.81 194 ASP A CA 1
ATOM 1564 C C . ASP A 1 194 ? 24.765 16.882 -34.413 1.00 75.81 194 ASP A C 1
ATOM 1566 O O . ASP A 1 194 ? 25.725 16.189 -34.069 1.00 75.81 194 ASP A O 1
ATOM 1570 N N . PRO A 1 195 ? 24.908 17.945 -35.227 1.00 79.50 195 PRO A N 1
ATOM 1571 C CA . PRO A 1 195 ? 26.195 18.351 -35.794 1.00 79.50 195 PRO A CA 1
ATOM 1572 C C . PRO A 1 195 ? 27.291 18.628 -34.759 1.00 79.50 195 PRO A C 1
ATOM 1574 O O . PRO A 1 195 ? 28.468 18.634 -35.117 1.00 79.50 195 PRO A O 1
ATOM 1577 N N . SER A 1 196 ? 26.921 18.856 -33.494 1.00 77.44 196 SER A N 1
ATOM 1578 C CA . SER A 1 196 ? 27.859 19.084 -32.393 1.00 77.44 196 SER A CA 1
ATOM 1579 C C . SER A 1 196 ? 28.352 17.796 -31.718 1.00 77.44 196 SER A C 1
ATOM 1581 O O . SER A 1 196 ? 29.334 17.834 -30.974 1.00 77.44 196 SER A O 1
ATOM 1583 N N . ALA A 1 197 ? 27.724 16.646 -31.989 1.00 78.56 197 ALA A N 1
ATOM 1584 C CA . ALA A 1 197 ? 28.121 15.367 -31.414 1.00 78.56 197 ALA A CA 1
ATOM 1585 C C . ALA A 1 197 ? 29.427 14.859 -32.047 1.00 78.56 197 ALA A C 1
ATOM 1587 O O . ALA A 1 197 ? 29.527 14.701 -33.261 1.00 78.56 197 ALA A O 1
ATOM 1588 N N . ALA A 1 198 ? 30.436 14.547 -31.237 1.00 83.75 198 ALA A N 1
ATOM 1589 C CA . ALA A 1 198 ? 31.616 13.838 -31.726 1.00 83.75 198 ALA A CA 1
ATOM 1590 C C . ALA A 1 198 ? 31.286 12.350 -31.964 1.00 83.75 198 ALA A C 1
ATOM 1592 O O . ALA A 1 198 ? 30.466 11.794 -31.232 1.00 83.75 198 ALA A O 1
ATOM 1593 N N . PRO A 1 199 ? 31.920 11.671 -32.937 1.00 87.56 199 PRO A N 1
ATOM 1594 C CA . PRO A 1 199 ? 31.887 10.215 -33.000 1.00 87.56 199 PRO A CA 1
ATOM 1595 C C . PRO A 1 199 ? 32.495 9.614 -31.729 1.00 87.56 199 PRO A C 1
ATOM 1597 O O . PRO A 1 199 ? 33.604 9.982 -31.342 1.00 87.56 199 PRO A O 1
ATOM 1600 N N . ILE A 1 200 ? 31.787 8.685 -31.092 1.00 90.69 200 ILE A N 1
ATOM 1601 C CA . ILE A 1 200 ? 32.227 8.046 -29.845 1.00 90.69 200 ILE A CA 1
ATOM 1602 C C . ILE A 1 200 ? 32.410 6.556 -30.101 1.00 90.69 200 ILE A C 1
ATOM 1604 O O . ILE A 1 200 ? 31.524 5.895 -30.648 1.00 90.69 200 ILE A O 1
ATOM 1608 N N . ARG A 1 201 ? 33.567 6.019 -29.712 1.00 91.88 201 ARG A N 1
ATOM 1609 C CA . ARG A 1 201 ? 33.815 4.577 -29.753 1.00 91.88 201 ARG A CA 1
ATOM 1610 C C . ARG A 1 201 ? 33.086 3.908 -28.596 1.00 91.88 201 ARG A C 1
ATOM 1612 O O . ARG A 1 201 ? 33.162 4.384 -27.469 1.00 91.88 201 ARG A O 1
ATOM 1619 N N . GLY A 1 202 ? 32.373 2.823 -28.885 1.00 92.06 202 GLY A N 1
ATOM 1620 C CA . GLY A 1 202 ? 31.754 2.015 -27.844 1.00 92.06 202 GLY A CA 1
ATOM 1621 C C . GLY A 1 202 ? 32.795 1.383 -26.922 1.00 92.06 202 GLY A C 1
ATOM 1622 O O . GLY A 1 202 ? 33.929 1.129 -27.325 1.00 92.06 202 GLY A O 1
ATOM 1623 N N . GLU A 1 203 ? 32.390 1.081 -25.697 1.00 94.31 203 GLU A N 1
ATOM 1624 C CA . GLU A 1 203 ? 33.256 0.495 -24.673 1.00 94.31 203 GLU A CA 1
ATOM 1625 C C . GLU A 1 203 ? 32.576 -0.729 -24.071 1.00 94.31 203 GLU A C 1
ATOM 1627 O O . GLU A 1 203 ? 31.372 -0.731 -23.823 1.00 94.31 203 GLU A O 1
ATOM 1632 N N . LEU A 1 204 ? 33.329 -1.790 -23.810 1.00 95.25 204 LEU A N 1
ATOM 1633 C CA . LEU A 1 204 ? 32.816 -2.915 -23.047 1.00 95.25 204 LEU A CA 1
ATOM 1634 C C . LEU A 1 204 ? 32.705 -2.509 -21.575 1.00 95.25 204 LEU A C 1
ATOM 1636 O O . LEU A 1 204 ? 33.699 -2.112 -20.964 1.00 95.25 204 LEU A O 1
ATOM 1640 N N . LEU A 1 205 ? 31.508 -2.657 -21.003 1.00 94.19 205 LEU A N 1
ATOM 1641 C CA . LEU A 1 205 ? 31.298 -2.476 -19.570 1.00 94.19 205 LEU A CA 1
ATOM 1642 C C . LEU A 1 205 ? 31.602 -3.790 -18.852 1.00 94.19 205 LEU A C 1
ATOM 1644 O O . LEU A 1 205 ? 32.482 -3.834 -18.005 1.00 94.19 205 LEU A O 1
ATOM 1648 N N . TRP A 1 206 ? 30.929 -4.886 -19.216 1.00 94.69 206 TRP A N 1
ATOM 1649 C CA . TRP A 1 206 ? 31.246 -6.229 -18.717 1.00 94.69 206 TRP A CA 1
ATOM 1650 C C . TRP A 1 206 ? 30.842 -7.329 -19.694 1.00 94.69 206 TRP A C 1
ATOM 1652 O O . TRP A 1 206 ? 29.979 -7.145 -20.550 1.00 94.69 206 TRP A O 1
ATOM 1662 N N . CYS A 1 207 ? 31.443 -8.505 -19.527 1.00 94.75 207 CYS A N 1
ATOM 1663 C CA . CYS A 1 207 ? 31.049 -9.736 -20.200 1.00 94.75 207 CYS A CA 1
ATOM 1664 C C . CYS A 1 207 ? 31.359 -10.920 -19.277 1.00 94.75 207 CYS A C 1
ATOM 1666 O O . CYS A 1 207 ? 32.513 -11.329 -19.150 1.00 94.75 207 CYS A O 1
ATOM 1668 N N . ASP A 1 208 ? 30.327 -11.441 -18.623 1.00 90.88 208 ASP A N 1
ATOM 1669 C CA . ASP A 1 208 ? 30.403 -12.576 -17.707 1.00 90.88 208 ASP A CA 1
ATOM 1670 C C . ASP A 1 208 ? 30.052 -13.887 -18.444 1.00 90.88 208 ASP A C 1
ATOM 1672 O O . ASP A 1 208 ? 29.526 -13.874 -19.555 1.00 90.88 208 ASP A O 1
ATOM 1676 N N . GLU A 1 209 ? 30.294 -15.040 -17.818 1.00 91.56 209 GLU A N 1
ATOM 1677 C CA . GLU A 1 209 ? 29.941 -16.367 -18.367 1.00 91.56 209 GLU A CA 1
ATOM 1678 C C . GLU A 1 209 ? 28.521 -16.823 -17.987 1.00 91.56 209 GLU A C 1
ATOM 1680 O O . GLU A 1 209 ? 28.132 -17.970 -18.196 1.00 91.56 209 GLU A O 1
ATOM 1685 N N . ARG A 1 210 ? 27.726 -15.931 -17.385 1.00 94.56 210 ARG A N 1
ATOM 1686 C CA . ARG A 1 210 ? 26.386 -16.262 -16.900 1.00 94.56 210 ARG A CA 1
ATOM 1687 C C . ARG A 1 210 ? 25.436 -16.531 -18.064 1.00 94.56 210 ARG A C 1
ATOM 1689 O O . ARG A 1 210 ? 25.272 -15.684 -18.938 1.00 94.56 210 ARG A O 1
ATOM 1696 N N . MET A 1 211 ? 24.728 -17.650 -17.996 1.00 96.94 211 MET A N 1
ATOM 1697 C CA . MET A 1 211 ? 23.648 -17.994 -18.918 1.00 96.94 211 MET A CA 1
ATOM 1698 C C . MET A 1 211 ? 22.333 -18.183 -18.162 1.00 96.94 211 MET A C 1
ATOM 1700 O O . MET A 1 211 ? 22.333 -18.434 -16.954 1.00 96.94 211 MET A O 1
ATOM 1704 N N . TYR A 1 212 ? 21.224 -18.058 -18.881 1.00 97.56 212 TYR A N 1
ATOM 1705 C CA . TYR A 1 212 ? 19.873 -18.181 -18.353 1.00 97.56 212 TYR A CA 1
ATOM 1706 C C . TYR A 1 212 ? 19.060 -19.168 -19.178 1.00 97.56 212 TYR A C 1
ATOM 1708 O O . TYR A 1 212 ? 19.110 -19.150 -20.400 1.00 97.56 212 TYR A O 1
ATOM 1716 N N . SER A 1 213 ? 18.200 -19.947 -18.542 1.00 97.75 213 SER A N 1
ATOM 1717 C CA . SER A 1 213 ? 17.092 -20.531 -19.293 1.00 97.75 213 SER A CA 1
ATOM 1718 C C . SER A 1 213 ? 16.059 -19.449 -19.616 1.00 97.75 213 SER A C 1
ATOM 1720 O O . SER A 1 213 ? 15.816 -18.530 -18.827 1.00 97.75 213 SER A O 1
ATOM 1722 N N . PHE A 1 214 ? 15.375 -19.577 -20.754 1.00 97.19 214 PHE A N 1
ATOM 1723 C CA . PHE A 1 214 ? 14.274 -18.667 -21.091 1.00 97.19 214 PHE A CA 1
ATOM 1724 C C . PHE A 1 214 ? 13.162 -18.694 -20.024 1.00 97.19 214 PHE A C 1
ATOM 1726 O O . PHE A 1 214 ? 12.529 -17.675 -19.757 1.00 97.19 214 PHE A O 1
ATOM 1733 N N . ALA A 1 215 ? 12.936 -19.853 -19.390 1.00 96.56 215 ALA A N 1
ATOM 1734 C CA . ALA A 1 215 ? 11.980 -20.000 -18.294 1.00 96.56 215 ALA A CA 1
ATOM 1735 C C . ALA A 1 215 ? 12.378 -19.162 -17.069 1.00 96.56 215 ALA A C 1
ATOM 1737 O O . ALA A 1 215 ? 11.537 -18.445 -16.544 1.00 96.56 215 ALA A O 1
ATOM 1738 N N . GLN A 1 216 ? 13.659 -19.163 -16.682 1.00 95.69 216 GLN A N 1
ATOM 1739 C CA . GLN A 1 216 ? 14.148 -18.322 -15.583 1.00 95.69 216 GLN A CA 1
ATOM 1740 C C . GLN A 1 216 ? 13.914 -16.830 -15.848 1.00 95.69 216 GLN A C 1
ATOM 1742 O O . GLN A 1 216 ? 13.456 -16.128 -14.950 1.00 95.69 216 GLN A O 1
ATOM 1747 N N . LEU A 1 217 ? 14.188 -16.338 -17.064 1.00 95.94 217 LEU A N 1
ATOM 1748 C CA . LEU A 1 217 ? 13.913 -14.937 -17.414 1.00 95.94 217 LEU A CA 1
ATOM 1749 C C . LEU A 1 217 ? 12.408 -14.641 -17.415 1.00 95.94 217 LEU A C 1
ATOM 1751 O O . LEU A 1 217 ? 11.989 -13.593 -16.929 1.00 95.94 217 LEU A O 1
ATOM 1755 N N . ALA A 1 218 ? 11.590 -15.569 -17.923 1.00 95.69 218 ALA A N 1
ATOM 1756 C CA . ALA A 1 218 ? 10.137 -15.441 -17.904 1.00 95.69 218 ALA A CA 1
ATOM 1757 C C . ALA A 1 218 ? 9.590 -15.352 -16.470 1.00 95.69 218 ALA A C 1
ATOM 1759 O O . ALA A 1 218 ? 8.765 -14.482 -16.199 1.00 95.69 218 ALA A O 1
ATOM 1760 N N . ASP A 1 219 ? 10.085 -16.188 -15.555 1.00 92.50 219 ASP A N 1
ATOM 1761 C CA . ASP A 1 219 ? 9.693 -16.186 -14.143 1.00 92.50 219 ASP A CA 1
ATOM 1762 C C . ASP A 1 219 ? 10.142 -14.901 -13.431 1.00 92.50 219 ASP A C 1
ATOM 1764 O O . ASP A 1 219 ? 9.374 -14.322 -12.662 1.00 92.50 219 ASP A O 1
ATOM 1768 N N . GLN A 1 220 ? 11.351 -14.403 -13.725 1.00 91.38 220 GLN A N 1
ATOM 1769 C CA . GLN A 1 220 ? 11.866 -13.147 -13.163 1.00 91.38 220 GLN A CA 1
ATOM 1770 C C . GLN A 1 220 ? 10.983 -11.948 -13.516 1.00 91.38 220 GLN A C 1
ATOM 1772 O O . GLN A 1 220 ? 10.674 -11.129 -12.651 1.00 91.38 220 GLN A O 1
ATOM 1777 N N . VAL A 1 221 ? 10.547 -11.849 -14.774 1.00 94.12 221 VAL A N 1
ATOM 1778 C CA . VAL A 1 221 ? 9.710 -10.729 -15.228 1.00 94.12 221 VAL A CA 1
ATOM 1779 C C . VAL A 1 221 ? 8.217 -10.962 -14.991 1.00 94.12 221 VAL A C 1
ATOM 1781 O O . VAL A 1 221 ? 7.421 -10.039 -15.163 1.00 94.12 221 VAL A O 1
ATOM 1784 N N . ALA A 1 222 ? 7.808 -12.172 -14.591 1.00 90.44 222 ALA A N 1
ATOM 1785 C CA . ALA A 1 222 ? 6.403 -12.514 -14.391 1.00 90.44 222 ALA A CA 1
ATOM 1786 C C . ALA A 1 222 ? 5.749 -11.631 -13.325 1.00 90.44 222 ALA A C 1
ATOM 1788 O O . ALA A 1 222 ? 4.604 -11.225 -13.506 1.00 90.44 222 ALA A O 1
ATOM 1789 N N . GLN A 1 223 ? 6.471 -11.314 -12.245 1.00 86.81 223 GLN A N 1
ATOM 1790 C CA . GLN A 1 223 ? 6.009 -10.464 -11.140 1.00 86.81 223 GLN A CA 1
ATOM 1791 C C . GLN A 1 223 ? 6.285 -8.962 -11.353 1.00 86.81 223 GLN A C 1
ATOM 1793 O O . GLN A 1 223 ? 6.024 -8.170 -10.445 1.00 86.81 223 GLN A O 1
ATOM 1798 N N . TYR A 1 224 ? 6.791 -8.560 -12.525 1.00 94.00 224 TYR A N 1
ATOM 1799 C CA . TYR A 1 224 ? 7.107 -7.167 -12.833 1.00 94.00 224 TYR A CA 1
ATOM 1800 C C . TYR A 1 224 ? 5.978 -6.451 -13.587 1.00 94.00 224 TYR A C 1
ATOM 1802 O O . TYR A 1 224 ? 5.425 -6.967 -14.561 1.00 94.00 224 TYR A O 1
ATOM 1810 N N . GLY A 1 225 ? 5.710 -5.213 -13.180 1.00 90.88 225 GLY A N 1
ATOM 1811 C CA . GLY A 1 225 ? 4.735 -4.318 -13.788 1.00 90.88 225 GLY A CA 1
ATOM 1812 C C . GLY A 1 225 ? 3.320 -4.497 -13.238 1.00 90.88 225 GLY A C 1
ATOM 1813 O O . GLY A 1 225 ? 2.991 -5.474 -12.567 1.00 90.88 225 GLY A O 1
ATOM 1814 N N . ILE A 1 226 ? 2.475 -3.509 -13.532 1.00 87.31 226 ILE A N 1
ATOM 1815 C CA . ILE A 1 226 ? 1.064 -3.468 -13.111 1.00 87.31 226 ILE A CA 1
ATOM 1816 C C . ILE A 1 226 ? 0.125 -3.036 -14.241 1.00 87.31 226 ILE A C 1
ATOM 1818 O O . ILE A 1 226 ? -1.028 -2.700 -13.985 1.00 87.31 226 ILE A O 1
ATOM 1822 N N . ASP A 1 227 ? 0.593 -3.033 -15.491 1.00 83.75 227 ASP A N 1
ATOM 1823 C CA . ASP A 1 227 ? -0.191 -2.528 -16.624 1.00 83.75 227 ASP A CA 1
ATOM 1824 C C . ASP A 1 227 ? -1.497 -3.297 -16.799 1.00 83.75 227 ASP A C 1
ATOM 1826 O O . ASP A 1 227 ? -2.519 -2.692 -17.083 1.00 83.75 227 ASP A O 1
ATOM 1830 N N . GLU A 1 228 ? -1.482 -4.609 -16.556 1.00 83.38 228 GLU A N 1
ATOM 1831 C CA . GLU A 1 228 ? -2.675 -5.462 -16.592 1.00 83.38 228 GLU A CA 1
ATOM 1832 C C . GLU A 1 228 ? -3.722 -4.991 -15.560 1.00 83.38 228 GLU A C 1
ATOM 1834 O O . GLU A 1 228 ? -4.893 -4.845 -15.895 1.00 83.38 228 GLU A O 1
ATOM 1839 N N . HIS A 1 229 ? -3.298 -4.644 -14.337 1.00 83.12 229 HIS A N 1
ATOM 1840 C CA . HIS A 1 229 ? -4.185 -4.124 -13.287 1.00 83.12 229 HIS A CA 1
ATOM 1841 C C . HIS A 1 229 ? -4.692 -2.710 -13.594 1.00 83.12 229 HIS A C 1
ATOM 1843 O O . HIS A 1 229 ? -5.850 -2.389 -13.327 1.00 83.12 229 HIS A O 1
ATOM 1849 N N . VAL A 1 230 ? -3.832 -1.848 -14.146 1.00 81.88 230 VAL A N 1
ATOM 1850 C CA . VAL A 1 230 ? -4.218 -0.489 -14.551 1.00 81.88 230 VAL A CA 1
ATOM 1851 C C . VAL A 1 230 ? -5.201 -0.545 -15.720 1.00 81.88 230 VAL A C 1
ATOM 1853 O O . VAL A 1 230 ? -6.223 0.135 -15.675 1.00 81.88 230 VAL A O 1
ATOM 1856 N N . ALA A 1 231 ? -4.932 -1.376 -16.727 1.00 79.69 231 ALA A N 1
ATOM 1857 C CA . ALA A 1 231 ? -5.794 -1.577 -17.886 1.00 79.69 231 ALA A CA 1
ATOM 1858 C C . ALA A 1 231 ? -7.144 -2.173 -17.478 1.00 79.69 231 ALA A C 1
ATOM 1860 O O . ALA A 1 231 ? -8.176 -1.648 -17.885 1.00 79.69 231 ALA A O 1
ATOM 1861 N N . GLN A 1 232 ? -7.154 -3.190 -16.611 1.00 78.62 232 GLN A N 1
ATOM 1862 C CA . GLN A 1 232 ? -8.389 -3.750 -16.062 1.00 78.62 232 GLN A CA 1
ATOM 1863 C C . GLN A 1 232 ? -9.212 -2.674 -15.347 1.00 78.62 232 GLN A C 1
ATOM 1865 O O . GLN A 1 232 ? -10.399 -2.529 -15.610 1.00 78.62 232 GLN A O 1
ATOM 1870 N N . ALA A 1 233 ? -8.592 -1.876 -14.481 1.00 74.06 233 ALA A N 1
ATOM 1871 C CA . ALA A 1 233 ? -9.305 -0.837 -13.748 1.00 74.06 233 ALA A CA 1
ATOM 1872 C C . ALA A 1 233 ? -9.812 0.297 -14.656 1.00 74.06 233 ALA A C 1
ATOM 1874 O O . ALA A 1 233 ? -10.856 0.892 -14.392 1.00 74.06 233 ALA A O 1
ATOM 1875 N N . GLN A 1 234 ? -9.078 0.619 -15.724 1.00 74.00 234 GLN A N 1
ATOM 1876 C CA . GLN A 1 234 ? -9.544 1.542 -16.757 1.00 74.00 234 GLN A CA 1
ATOM 1877 C C . GLN A 1 234 ? -10.730 0.957 -17.523 1.00 74.00 234 GLN A C 1
ATOM 1879 O O . GLN A 1 234 ? -11.684 1.682 -17.793 1.00 74.00 234 GLN A O 1
ATOM 1884 N N . GLU A 1 235 ? -10.703 -0.337 -17.827 1.00 73.06 235 GLU A N 1
ATOM 1885 C CA . GLU A 1 235 ? -11.807 -1.025 -18.487 1.00 73.06 235 GLU A CA 1
ATOM 1886 C C . GLU A 1 235 ? -13.043 -1.105 -17.585 1.00 73.06 235 GLU A C 1
ATOM 1888 O O . GLU A 1 235 ? -14.136 -0.767 -18.022 1.00 73.06 235 GLU A O 1
ATOM 1893 N N . GLU A 1 236 ? -12.888 -1.412 -16.297 1.00 69.56 236 GLU A N 1
ATOM 1894 C CA . GLU A 1 236 ? -13.961 -1.333 -15.294 1.00 69.56 236 GLU A CA 1
ATOM 1895 C C . GLU A 1 236 ? -14.528 0.093 -15.175 1.00 69.56 236 GLU A C 1
ATOM 1897 O O . GLU A 1 236 ? -15.735 0.288 -15.036 1.00 69.56 236 GLU A O 1
ATOM 1902 N N . ALA A 1 237 ? -13.678 1.123 -15.266 1.00 67.31 237 ALA A N 1
ATOM 1903 C CA . ALA A 1 237 ? -14.126 2.515 -15.266 1.00 67.31 237 ALA A CA 1
ATOM 1904 C C . ALA A 1 237 ? -14.953 2.875 -16.514 1.00 67.31 237 ALA A C 1
ATOM 1906 O O . ALA A 1 237 ? -15.822 3.746 -16.426 1.00 67.31 237 ALA A O 1
ATOM 1907 N N . ARG A 1 238 ? -14.680 2.226 -17.656 1.00 62.88 238 ARG A N 1
ATOM 1908 C CA . ARG A 1 238 ? -15.423 2.391 -18.918 1.00 62.88 238 ARG A CA 1
ATOM 1909 C C . ARG A 1 238 ? -16.729 1.601 -18.918 1.00 62.88 238 ARG A C 1
ATOM 1911 O O . ARG A 1 238 ? -17.746 2.127 -19.354 1.00 62.88 238 ARG A O 1
ATOM 1918 N N . THR A 1 239 ? -16.684 0.364 -18.432 1.00 60.28 239 THR A N 1
ATOM 1919 C CA . THR A 1 239 ? -17.777 -0.622 -18.497 1.00 60.28 239 THR A CA 1
ATOM 1920 C C . THR A 1 239 ? -18.713 -0.583 -17.295 1.00 60.28 239 THR A C 1
ATOM 1922 O O . THR A 1 239 ? -19.750 -1.235 -17.341 1.00 60.28 239 THR A O 1
ATOM 1925 N N . GLY A 1 240 ? -18.368 0.179 -16.246 1.00 51.12 240 GLY A N 1
ATOM 1926 C CA . GLY A 1 240 ? -19.099 0.335 -14.986 1.00 51.12 240 GLY A CA 1
ATOM 1927 C C . GLY A 1 240 ? -20.621 0.274 -15.127 1.00 51.12 240 GLY A C 1
ATOM 1928 O O . GLY A 1 240 ? -21.275 1.284 -15.383 1.00 51.12 240 GLY A O 1
ATOM 1929 N N . VAL A 1 241 ? -21.111 -0.947 -14.917 1.00 47.62 241 VAL A N 1
ATOM 1930 C CA . VAL A 1 241 ? -22.460 -1.509 -15.002 1.00 47.62 241 VAL A CA 1
ATOM 1931 C C . VAL A 1 241 ? -23.597 -0.486 -14.941 1.00 47.62 241 VAL A C 1
ATOM 1933 O O . VAL A 1 241 ? -24.009 -0.022 -13.880 1.00 47.62 241 VAL A O 1
ATOM 1936 N N . TRP A 1 242 ? -24.137 -0.195 -16.118 1.00 39.19 242 TRP A N 1
ATOM 1937 C CA . TRP A 1 242 ? -25.560 -0.335 -16.419 1.00 39.19 242 TRP A CA 1
ATOM 1938 C C . TRP A 1 242 ? -25.598 -1.206 -17.670 1.00 39.19 242 TRP A C 1
ATOM 1940 O O . TRP A 1 242 ? -24.845 -0.909 -18.596 1.00 39.19 242 TRP A O 1
ATOM 1950 N N . GLU A 1 243 ? -26.406 -2.269 -17.690 1.00 36.41 243 GLU A N 1
ATOM 1951 C CA . GLU A 1 243 ? -26.649 -3.017 -18.926 1.00 36.41 243 GLU A CA 1
ATOM 1952 C C . GLU A 1 243 ? -27.004 -2.012 -20.021 1.00 36.41 243 GLU A C 1
ATOM 1954 O O . GLU A 1 243 ? -28.009 -1.297 -19.936 1.00 36.41 243 GLU A O 1
ATOM 1959 N N . ASP A 1 244 ? -26.125 -1.906 -21.014 1.00 37.78 244 ASP A N 1
ATOM 1960 C CA . ASP A 1 244 ? -26.384 -1.172 -22.240 1.00 37.78 244 ASP A CA 1
ATOM 1961 C C . ASP A 1 244 ? -27.339 -2.046 -23.058 1.00 37.78 244 ASP A C 1
ATOM 1963 O O . ASP A 1 244 ? -26.975 -2.661 -24.057 1.00 37.78 244 ASP A O 1
ATOM 1967 N N . ASN A 1 245 ? -28.571 -2.179 -22.565 1.00 39.12 245 ASN A N 1
ATOM 1968 C CA . ASN A 1 245 ? -29.665 -2.636 -23.394 1.00 39.12 245 ASN A CA 1
ATOM 1969 C C . ASN A 1 245 ? -29.932 -1.488 -24.377 1.00 39.12 245 ASN A C 1
ATOM 1971 O O . ASN A 1 245 ? -30.378 -0.407 -23.984 1.00 39.12 245 ASN A O 1
ATOM 1975 N N . ASP A 1 246 ? -29.566 -1.763 -25.632 1.00 45.06 246 ASP A N 1
ATOM 1976 C CA . ASP A 1 246 ? -29.715 -0.973 -26.860 1.00 45.06 246 ASP A CA 1
ATOM 1977 C C . ASP A 1 246 ? -28.520 -0.098 -27.294 1.00 45.06 246 ASP A C 1
ATOM 1979 O O . ASP A 1 246 ? -28.647 1.111 -27.514 1.00 45.06 246 ASP A O 1
ATOM 1983 N N . LEU A 1 247 ? -27.372 -0.729 -27.595 1.00 48.34 247 LEU A N 1
ATOM 1984 C CA . LEU A 1 247 ? -26.567 -0.238 -28.723 1.00 48.34 247 LEU A CA 1
ATOM 1985 C C . LEU A 1 247 ? -27.462 -0.278 -29.969 1.00 48.34 247 LEU A C 1
ATOM 1987 O O . LEU A 1 247 ? -27.897 -1.342 -30.405 1.00 48.34 247 LEU A O 1
ATOM 1991 N N . THR A 1 248 ? -27.762 0.886 -30.534 1.00 52.94 248 THR A N 1
ATOM 1992 C CA . THR A 1 248 ? -28.664 0.988 -31.685 1.00 52.94 248 THR A CA 1
ATOM 1993 C C . THR A 1 248 ? -27.949 0.494 -32.941 1.00 52.94 248 THR A C 1
ATOM 1995 O O . THR A 1 248 ? -27.101 1.195 -33.501 1.00 52.94 248 THR A O 1
ATOM 1998 N N . ASP A 1 249 ? -28.298 -0.710 -33.404 1.00 63.09 249 ASP A N 1
ATOM 1999 C CA . ASP A 1 249 ? -28.027 -1.147 -34.778 1.00 63.09 249 ASP A CA 1
ATOM 2000 C C . ASP A 1 249 ? -28.814 -0.219 -35.715 1.00 63.09 249 ASP A C 1
ATOM 2002 O O . ASP A 1 249 ? -30.006 -0.396 -35.958 1.00 63.09 249 ASP A O 1
ATOM 2006 N N . THR A 1 250 ? -28.143 0.839 -36.171 1.00 73.62 250 THR A N 1
ATOM 2007 C CA . THR A 1 250 ? -28.738 1.900 -36.985 1.00 73.62 250 THR A CA 1
ATOM 2008 C C . THR A 1 250 ? -28.338 1.661 -38.437 1.00 73.62 250 THR A C 1
ATOM 2010 O O . THR A 1 250 ? -27.145 1.718 -38.751 1.00 73.62 250 THR A O 1
ATOM 2013 N N . PRO A 1 251 ? -29.285 1.391 -39.348 1.00 80.00 251 PRO A N 1
ATOM 2014 C CA . PRO A 1 251 ? -28.988 1.325 -40.771 1.00 80.00 251 PRO A CA 1
ATOM 2015 C C . PRO A 1 251 ? -28.303 2.611 -41.251 1.00 80.00 251 PRO A C 1
ATOM 2017 O O . PRO A 1 251 ? -28.631 3.708 -40.807 1.00 80.00 251 PRO A O 1
ATOM 2020 N N . TYR A 1 252 ? -27.369 2.498 -42.202 1.00 82.50 252 TYR A N 1
ATOM 2021 C CA . TYR A 1 252 ? -26.653 3.660 -42.753 1.00 82.50 252 TYR A CA 1
ATOM 2022 C C . TYR A 1 252 ? -27.571 4.830 -43.173 1.00 82.50 252 TYR A C 1
ATOM 2024 O O . TYR A 1 252 ? -27.207 5.971 -42.890 1.00 82.50 252 TYR A O 1
ATOM 2032 N N . PRO A 1 253 ? -28.755 4.606 -43.793 1.00 84.44 253 PRO A N 1
ATOM 2033 C CA . PRO A 1 253 ? -29.676 5.684 -44.156 1.00 84.44 253 PRO A CA 1
ATOM 2034 C C . PRO A 1 253 ? -30.198 6.531 -42.989 1.00 84.44 253 PRO A C 1
ATOM 2036 O O . PRO A 1 253 ? -30.619 7.662 -43.221 1.00 84.44 253 PRO A O 1
ATOM 2039 N N . ASP A 1 254 ? -30.134 6.007 -41.770 1.00 78.69 254 ASP A N 1
ATOM 2040 C CA . ASP A 1 254 ? -30.680 6.636 -40.568 1.00 78.69 254 ASP A CA 1
ATOM 2041 C C . ASP A 1 254 ? -29.588 7.345 -39.743 1.00 78.69 254 ASP A C 1
ATOM 2043 O O . ASP A 1 254 ? -29.851 7.915 -38.681 1.00 78.69 254 ASP A O 1
ATOM 2047 N N . LEU A 1 255 ? -28.339 7.335 -40.229 1.00 80.12 255 LEU A N 1
ATOM 2048 C CA . LEU A 1 255 ? -27.264 8.141 -39.659 1.00 80.12 255 LEU A CA 1
ATOM 2049 C C . LEU A 1 255 ? -27.489 9.637 -39.955 1.00 80.12 255 LEU A C 1
ATOM 2051 O O . LEU A 1 255 ? -27.939 9.982 -41.050 1.00 80.12 255 LEU A O 1
ATOM 2055 N N . PRO A 1 256 ? -27.107 10.546 -39.035 1.00 85.69 256 PRO A N 1
ATOM 2056 C CA . PRO A 1 256 ? -27.196 11.988 -39.246 1.00 85.69 256 PRO A CA 1
ATOM 2057 C C . PRO A 1 256 ? -26.547 12.439 -40.558 1.00 85.69 256 PRO A C 1
ATOM 2059 O O . PRO A 1 256 ? -25.443 12.004 -40.891 1.00 85.69 256 PRO A O 1
ATOM 2062 N N . ASP A 1 257 ? -27.199 13.355 -41.276 1.00 80.31 257 ASP A N 1
ATOM 2063 C CA . ASP A 1 257 ? -26.764 13.813 -42.604 1.00 80.31 257 ASP A CA 1
ATOM 2064 C C . ASP A 1 257 ? -25.322 14.313 -42.625 1.00 80.31 257 ASP A C 1
ATOM 2066 O O . ASP A 1 257 ? -24.548 13.953 -43.507 1.00 80.31 257 ASP A O 1
ATOM 2070 N N . ASN A 1 258 ? -24.923 15.073 -41.606 1.00 78.75 258 ASN A N 1
ATOM 2071 C CA . ASN A 1 258 ? -23.557 15.577 -41.487 1.00 78.75 258 ASN A CA 1
ATOM 2072 C C . ASN A 1 258 ? -22.514 14.463 -41.299 1.00 78.75 258 ASN A C 1
ATOM 2074 O O . ASN A 1 258 ? -21.370 14.615 -41.712 1.00 78.75 258 ASN A O 1
ATOM 2078 N N . LEU A 1 259 ? -22.886 13.344 -40.676 1.00 86.06 259 LEU A N 1
ATOM 2079 C CA . LEU A 1 259 ? -22.004 12.200 -40.478 1.00 86.06 259 LEU A CA 1
ATOM 2080 C C . LEU A 1 259 ? -21.876 11.377 -41.766 1.00 86.06 259 LEU A C 1
ATOM 2082 O O . LEU A 1 259 ? -20.778 10.932 -42.090 1.00 86.06 259 LEU A O 1
ATOM 2086 N N . ARG A 1 260 ? -22.971 11.212 -42.518 1.00 91.75 260 ARG A N 1
ATOM 2087 C CA . ARG A 1 260 ? -22.940 10.570 -43.842 1.00 91.75 260 ARG A CA 1
ATOM 2088 C C . ARG A 1 260 ? -22.107 11.377 -44.832 1.00 91.75 260 ARG A C 1
ATOM 2090 O O . ARG A 1 260 ? -21.216 10.819 -45.461 1.00 91.75 260 ARG A O 1
ATOM 2097 N N . GLN A 1 261 ? -22.308 12.694 -44.868 1.00 87.56 261 GLN A N 1
ATOM 2098 C CA . GLN A 1 261 ? -21.505 13.609 -45.681 1.00 87.56 261 GLN A CA 1
ATOM 2099 C C . GLN A 1 261 ? -20.014 13.534 -45.325 1.00 87.56 261 GLN A C 1
ATOM 2101 O O . GLN A 1 261 ? -19.185 13.448 -46.224 1.00 87.56 261 GLN A O 1
ATOM 2106 N N . ASP A 1 262 ? -19.657 13.491 -44.036 1.00 87.44 262 ASP A N 1
ATOM 2107 C CA . ASP A 1 262 ? -18.262 13.319 -43.602 1.00 87.44 262 ASP A CA 1
ATOM 2108 C C . ASP A 1 262 ? -17.654 11.987 -44.083 1.00 87.44 262 ASP A C 1
ATOM 2110 O O . ASP A 1 262 ? -16.471 11.934 -44.423 1.00 87.44 262 ASP A O 1
ATOM 2114 N N . ILE A 1 263 ? -18.441 10.906 -44.100 1.00 90.88 263 ILE A N 1
ATOM 2115 C CA . ILE A 1 263 ? -18.009 9.576 -44.558 1.00 90.88 263 ILE A CA 1
ATOM 2116 C C . ILE A 1 263 ? -17.808 9.548 -46.077 1.00 90.88 263 ILE A C 1
ATOM 2118 O O . ILE A 1 263 ? -16.843 8.949 -46.550 1.00 90.88 263 ILE A O 1
ATOM 2122 N N . GLU A 1 264 ? -18.709 10.178 -46.829 1.00 91.50 264 GLU A N 1
ATOM 2123 C CA . GLU A 1 264 ? -18.724 10.166 -48.297 1.00 91.50 264 GLU A CA 1
ATOM 2124 C C . GLU A 1 264 ? -17.811 11.234 -48.925 1.00 91.50 264 GLU A C 1
ATOM 2126 O O . GLU A 1 264 ? -17.464 11.141 -50.104 1.00 91.50 264 GLU A O 1
ATOM 2131 N N . ALA A 1 265 ? -17.398 12.240 -48.149 1.00 88.25 265 ALA A N 1
ATOM 2132 C CA . ALA A 1 265 ? -16.530 13.317 -48.608 1.00 88.25 265 ALA A CA 1
ATOM 2133 C C . ALA A 1 265 ? -15.120 12.839 -48.998 1.00 88.25 265 ALA A C 1
ATOM 2135 O O . ALA A 1 265 ? -14.606 11.826 -48.517 1.00 88.25 265 ALA A O 1
ATOM 2136 N N . ARG A 1 266 ? -14.463 13.637 -49.850 1.00 84.19 266 ARG A N 1
ATOM 2137 C CA . ARG A 1 266 ? -13.050 13.462 -50.205 1.00 84.19 266 ARG A CA 1
ATOM 2138 C C . ARG A 1 266 ? -12.143 14.142 -49.183 1.00 84.19 266 ARG A C 1
ATOM 2140 O O . ARG A 1 266 ? -12.343 15.309 -48.852 1.00 84.19 266 ARG A O 1
ATOM 2147 N N . HIS A 1 267 ? -11.110 13.435 -48.736 1.00 83.50 267 HIS A N 1
ATOM 2148 C CA . HIS A 1 267 ? -10.213 13.829 -47.653 1.00 83.50 267 HIS A CA 1
ATOM 2149 C C . HIS A 1 267 ? -8.748 13.762 -48.082 1.00 83.50 267 HIS A C 1
ATOM 2151 O O . HIS A 1 267 ? -8.260 12.740 -48.561 1.00 83.50 267 HIS A O 1
ATOM 2157 N N . GLN A 1 268 ? -7.994 14.827 -47.811 1.00 74.75 268 GLN A N 1
ATOM 2158 C CA . GLN A 1 268 ? -6.547 14.846 -48.047 1.00 74.75 268 GLN A CA 1
ATOM 2159 C C . GLN A 1 268 ? -5.814 13.863 -47.106 1.00 74.75 268 GLN A C 1
ATOM 2161 O O . GLN A 1 268 ? -4.974 13.079 -47.549 1.00 74.75 268 GLN A O 1
ATOM 2166 N N . GLU A 1 269 ? -6.215 13.813 -45.827 1.00 79.06 269 GLU A N 1
ATOM 2167 C CA . GLU A 1 269 ? -5.617 12.981 -44.767 1.00 79.06 269 GLU A CA 1
ATOM 2168 C C . GLU A 1 269 ? -6.500 11.786 -44.363 1.00 79.06 269 GLU A C 1
ATOM 2170 O O . GLU A 1 269 ? -7.080 11.709 -43.277 1.00 79.06 269 GLU A O 1
ATOM 2175 N N . ARG A 1 270 ? -6.587 10.801 -45.260 1.00 82.31 270 ARG A N 1
ATOM 2176 C CA . ARG A 1 270 ? -7.535 9.671 -45.179 1.00 82.31 270 ARG A CA 1
ATOM 2177 C C . ARG A 1 270 ? -7.439 8.815 -43.898 1.00 82.31 270 ARG A C 1
ATOM 2179 O O . ARG A 1 270 ? -8.465 8.361 -43.404 1.00 82.31 270 ARG A O 1
ATOM 2186 N N . SER A 1 271 ? -6.241 8.598 -43.331 1.00 78.94 271 SER A N 1
ATOM 2187 C CA . SER A 1 271 ? -6.089 7.796 -42.091 1.00 78.94 271 SER A CA 1
ATOM 2188 C C . SER A 1 271 ? -6.626 8.535 -40.865 1.00 78.94 271 SER A C 1
ATOM 2190 O O . SER A 1 271 ? -7.341 7.968 -40.040 1.00 78.94 271 SER A O 1
ATOM 2192 N N . THR A 1 272 ? -6.256 9.809 -40.748 1.00 76.56 272 THR A N 1
ATOM 2193 C CA . THR A 1 272 ? -6.613 10.669 -39.618 1.00 76.56 272 THR A CA 1
ATOM 2194 C C . THR A 1 272 ? -8.110 10.946 -39.618 1.00 76.56 272 THR A C 1
ATOM 2196 O O . THR A 1 272 ? -8.749 10.891 -38.567 1.00 76.56 272 THR A O 1
ATOM 2199 N N . THR A 1 273 ? -8.697 11.155 -40.800 1.00 85.50 273 THR A N 1
ATOM 2200 C CA . THR A 1 273 ? -10.139 11.358 -40.925 1.00 85.50 273 THR A CA 1
ATOM 2201 C C . THR A 1 273 ? -10.943 10.105 -40.591 1.00 85.50 273 THR A C 1
ATOM 2203 O O . THR A 1 273 ? -11.896 10.219 -39.822 1.00 85.50 273 THR A O 1
ATOM 2206 N N . MET A 1 274 ? -10.553 8.916 -41.075 1.00 90.06 274 MET A N 1
ATOM 2207 C CA . MET A 1 274 ? -11.219 7.660 -40.691 1.00 90.06 274 MET A CA 1
ATOM 2208 C C . MET A 1 274 ? -11.228 7.502 -39.167 1.00 90.06 274 MET A C 1
ATOM 2210 O O . MET A 1 274 ? -12.275 7.274 -38.567 1.00 90.06 274 MET A O 1
ATOM 2214 N N . PHE A 1 275 ? -10.075 7.708 -38.529 1.00 84.31 275 PHE A N 1
ATOM 2215 C CA . PHE A 1 275 ? -9.942 7.625 -37.079 1.00 84.31 275 PHE A CA 1
ATOM 2216 C C . PHE A 1 275 ? -10.848 8.636 -36.351 1.00 84.31 275 PHE A C 1
ATOM 2218 O O . PHE A 1 275 ? -11.512 8.298 -35.371 1.00 84.31 275 PHE A O 1
ATOM 2225 N N . ARG A 1 276 ? -10.948 9.871 -36.861 1.00 83.62 276 ARG A N 1
ATOM 2226 C CA . ARG A 1 276 ? -11.835 10.913 -36.319 1.00 83.62 276 ARG A CA 1
ATOM 2227 C C . ARG A 1 276 ? -13.317 10.547 -36.445 1.00 83.62 276 ARG A C 1
ATOM 2229 O O . ARG A 1 276 ? -14.061 10.748 -35.485 1.00 83.62 276 ARG A O 1
ATOM 2236 N N . ILE A 1 277 ? -13.739 10.025 -37.599 1.00 88.38 277 ILE A N 1
ATOM 2237 C CA . ILE A 1 277 ? -15.131 9.635 -37.872 1.00 88.38 277 ILE A CA 1
ATOM 2238 C C . ILE A 1 277 ? -15.525 8.432 -37.014 1.00 88.38 277 ILE A C 1
ATOM 2240 O O . ILE A 1 277 ? -16.517 8.517 -36.294 1.00 88.38 277 ILE A O 1
ATOM 2244 N N . VAL A 1 278 ? -14.713 7.367 -36.996 1.00 89.88 278 VAL A N 1
ATOM 2245 C CA . VAL A 1 278 ? -14.916 6.211 -36.102 1.00 89.88 278 VAL A CA 1
ATOM 2246 C C . VAL A 1 278 ? -15.027 6.692 -34.656 1.00 89.88 278 VAL A C 1
ATOM 2248 O O . VAL A 1 278 ? -15.960 6.325 -33.948 1.00 89.88 278 VAL A O 1
ATOM 2251 N N . GLY A 1 279 ? -14.141 7.596 -34.227 1.00 75.12 279 GLY A N 1
ATOM 2252 C CA . GLY A 1 279 ? -14.161 8.107 -32.860 1.00 75.12 279 GLY A CA 1
ATOM 2253 C C . GLY A 1 279 ? -15.402 8.936 -32.529 1.00 75.12 279 GLY A C 1
ATOM 2254 O O . GLY A 1 279 ? -15.909 8.880 -31.409 1.00 75.12 279 GLY A O 1
ATOM 2255 N N . ARG A 1 280 ? -15.927 9.684 -33.505 1.00 79.19 280 ARG A N 1
ATOM 2256 C CA . ARG A 1 280 ? -17.195 10.412 -33.388 1.00 79.19 280 ARG A CA 1
ATOM 2257 C C . ARG A 1 280 ? -18.374 9.447 -33.268 1.00 79.19 280 ARG A C 1
ATOM 2259 O O . ARG A 1 280 ? -19.204 9.649 -32.389 1.00 79.19 280 ARG A O 1
ATOM 2266 N N . MET A 1 281 ? -18.418 8.391 -34.080 1.00 83.25 281 MET A N 1
ATOM 2267 C CA . MET A 1 281 ? -19.498 7.403 -34.031 1.00 83.25 281 MET A CA 1
ATOM 2268 C C . MET A 1 281 ? -19.512 6.603 -32.721 1.00 83.25 281 MET A C 1
ATOM 2270 O O . MET A 1 281 ? -20.582 6.402 -32.151 1.00 83.25 281 MET A O 1
ATOM 2274 N N . VAL A 1 282 ? -18.340 6.236 -32.187 1.00 72.19 282 VAL A N 1
ATOM 2275 C CA . VAL A 1 282 ? -18.235 5.586 -30.868 1.00 72.19 282 VAL A CA 1
ATOM 2276 C C . VAL A 1 282 ? -18.780 6.493 -29.758 1.00 72.19 282 VAL A C 1
ATOM 2278 O O . VAL A 1 282 ? -19.598 6.046 -28.960 1.00 72.19 282 VAL A O 1
ATOM 2281 N N . ARG A 1 283 ? -18.422 7.790 -29.734 1.00 63.66 283 ARG A N 1
ATOM 2282 C CA . ARG A 1 283 ? -18.982 8.752 -28.754 1.00 63.66 283 ARG A CA 1
ATOM 2283 C C . ARG A 1 283 ? -20.501 8.891 -28.846 1.00 63.66 283 ARG A C 1
ATOM 2285 O O . ARG A 1 283 ? -21.147 9.185 -27.846 1.00 63.66 283 ARG A O 1
ATOM 2292 N N . MET A 1 284 ? -21.061 8.726 -30.042 1.00 68.25 284 MET A N 1
ATOM 2293 C CA . MET A 1 284 ? -22.498 8.856 -30.283 1.00 68.25 284 MET A CA 1
ATOM 2294 C C . MET A 1 284 ? -23.298 7.606 -29.887 1.00 68.25 284 MET A C 1
ATOM 2296 O O . MET A 1 284 ? -24.526 7.714 -29.798 1.00 68.25 284 MET A O 1
ATOM 2300 N N . GLY A 1 285 ? -22.615 6.492 -29.582 1.00 63.25 285 GLY A N 1
ATOM 2301 C CA . GLY A 1 285 ? -23.205 5.247 -29.080 1.00 63.25 285 GLY A CA 1
ATOM 2302 C C . GLY A 1 285 ? -23.600 4.233 -30.159 1.00 63.25 285 GLY A C 1
ATOM 2303 O O . GLY A 1 285 ? -24.465 3.403 -29.906 1.00 63.25 285 GLY A O 1
ATOM 2304 N N . TYR A 1 286 ? -23.018 4.303 -31.362 1.00 78.19 286 TYR A N 1
ATOM 2305 C CA . TYR A 1 286 ? -23.309 3.335 -32.429 1.00 78.19 286 TYR A CA 1
ATOM 2306 C C . TYR A 1 286 ? -22.615 1.985 -32.194 1.00 78.19 286 TYR A C 1
ATOM 2308 O O . TYR A 1 286 ? -21.503 1.935 -31.665 1.00 78.19 286 TYR A O 1
ATOM 2316 N N . SER A 1 287 ? -23.247 0.890 -32.636 1.00 78.44 287 SER A N 1
ATOM 2317 C CA . SER A 1 287 ? -22.659 -0.455 -32.573 1.00 78.44 287 SER A CA 1
ATOM 2318 C C . SER A 1 287 ? -21.415 -0.578 -33.463 1.00 78.44 287 SER A C 1
ATOM 2320 O O . SER A 1 287 ? -21.315 0.074 -34.505 1.00 78.44 287 SER A O 1
ATOM 2322 N N . ASP A 1 288 ? -20.471 -1.457 -33.102 1.00 79.69 288 ASP A N 1
ATOM 2323 C CA . ASP A 1 288 ? -19.259 -1.688 -33.910 1.00 79.69 288 ASP A CA 1
ATOM 2324 C C . ASP A 1 288 ? -19.613 -2.129 -35.331 1.00 79.69 288 ASP A C 1
ATOM 2326 O O . ASP A 1 288 ? -19.013 -1.669 -36.303 1.00 79.69 288 ASP A O 1
ATOM 2330 N N . ARG A 1 289 ? -20.669 -2.938 -35.458 1.00 79.94 289 ARG A N 1
ATOM 2331 C CA . ARG A 1 289 ? -21.234 -3.342 -36.744 1.00 79.94 289 ARG A CA 1
ATOM 2332 C C . ARG A 1 289 ? -21.670 -2.134 -37.572 1.00 79.94 289 ARG A C 1
ATOM 2334 O O . ARG A 1 289 ? -21.265 -2.027 -38.727 1.00 79.94 289 ARG A O 1
ATOM 2341 N N . THR A 1 290 ? -22.446 -1.223 -36.984 1.00 85.69 290 THR A N 1
ATOM 2342 C CA . THR A 1 290 ? -22.900 0.011 -37.646 1.00 85.69 290 THR A CA 1
ATOM 2343 C C . THR A 1 290 ? -21.714 0.859 -38.098 1.00 85.69 290 THR A C 1
ATOM 2345 O O . THR A 1 290 ? -21.683 1.341 -39.228 1.00 85.69 290 THR A O 1
ATOM 2348 N N . ILE A 1 291 ? -20.702 1.009 -37.242 1.00 89.69 291 ILE A N 1
ATOM 2349 C CA . ILE A 1 291 ? -19.523 1.834 -37.521 1.00 89.69 291 ILE A CA 1
ATOM 2350 C C . ILE A 1 291 ? -18.708 1.256 -38.676 1.00 89.69 291 ILE A C 1
ATOM 2352 O O . ILE A 1 291 ? -18.382 1.974 -39.622 1.00 89.69 291 ILE A O 1
ATOM 2356 N N . VAL A 1 292 ? -18.404 -0.042 -38.635 1.00 88.62 292 VAL A N 1
ATOM 2357 C CA . VAL A 1 292 ? -17.631 -0.699 -39.694 1.00 88.62 292 VAL A CA 1
ATOM 2358 C C . VAL A 1 292 ? -18.386 -0.656 -41.024 1.00 88.62 292 VAL A C 1
ATOM 2360 O O . VAL A 1 292 ? -17.796 -0.306 -42.046 1.00 88.62 292 VAL A O 1
ATOM 2363 N N . GLN A 1 293 ? -19.695 -0.929 -41.016 1.00 88.38 293 GLN A N 1
ATOM 2364 C CA . GLN A 1 293 ? -20.532 -0.848 -42.217 1.00 88.38 293 GLN A CA 1
ATOM 2365 C C . GLN A 1 293 ? -20.617 0.575 -42.780 1.00 88.38 293 GLN A C 1
ATOM 2367 O O . GLN A 1 293 ? -20.628 0.752 -43.997 1.00 88.38 293 GLN A O 1
ATOM 2372 N N . ALA A 1 294 ? -20.653 1.594 -41.919 1.00 91.12 294 ALA A N 1
ATOM 2373 C CA . ALA A 1 294 ? -20.692 2.984 -42.347 1.00 91.12 294 ALA A CA 1
ATOM 2374 C C . ALA A 1 294 ? -19.370 3.419 -42.991 1.00 91.12 294 ALA A C 1
ATOM 2376 O O . ALA A 1 294 ? -19.381 4.012 -44.065 1.00 91.12 294 ALA A O 1
ATOM 2377 N N . ILE A 1 295 ? -18.225 3.056 -42.405 1.00 93.81 295 ILE A N 1
ATOM 2378 C CA . ILE A 1 295 ? -16.903 3.376 -42.968 1.00 93.81 295 ILE A CA 1
ATOM 2379 C C . ILE A 1 295 ? -16.686 2.724 -44.341 1.00 93.81 295 ILE A C 1
ATOM 2381 O O . ILE A 1 295 ? -16.060 3.326 -45.212 1.00 93.81 295 ILE A O 1
ATOM 2385 N N . GLN A 1 296 ? -17.252 1.539 -44.575 1.00 90.19 296 GLN A N 1
ATOM 2386 C CA . GLN A 1 296 ? -17.211 0.868 -45.880 1.00 90.19 296 GLN A CA 1
ATOM 2387 C C . GLN A 1 296 ? -17.943 1.623 -46.998 1.00 90.19 296 GLN A C 1
ATOM 2389 O O . GLN A 1 296 ? -17.713 1.331 -48.169 1.00 90.19 296 GLN A O 1
ATOM 2394 N N . ARG A 1 297 ? -18.816 2.582 -46.668 1.00 89.94 297 ARG A N 1
ATOM 2395 C CA . ARG A 1 297 ? -19.502 3.428 -47.656 1.00 89.94 297 ARG A CA 1
ATOM 2396 C C . ARG A 1 297 ? -18.665 4.628 -48.098 1.00 89.94 297 ARG A C 1
ATOM 2398 O O . ARG A 1 297 ? -19.014 5.250 -49.093 1.00 89.94 297 ARG A O 1
ATOM 2405 N N . GLY A 1 298 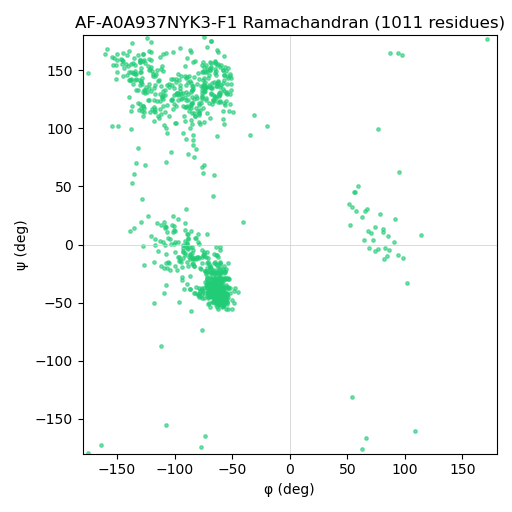? -17.568 4.937 -47.403 1.00 90.38 298 GLY A N 1
ATOM 2406 C CA . GLY A 1 298 ? -16.695 6.057 -47.747 1.00 90.38 298 GLY A CA 1
ATOM 2407 C C . GLY A 1 298 ? -15.762 5.722 -48.920 1.00 90.38 298 GLY A C 1
ATOM 2408 O O . GLY A 1 298 ? -14.857 4.897 -48.740 1.00 90.38 298 GLY A O 1
ATOM 2409 N N . PRO A 1 299 ? -15.914 6.358 -50.098 1.00 85.94 299 PRO A N 1
ATOM 2410 C CA . PRO A 1 299 ? -15.146 6.012 -51.295 1.00 85.94 299 PRO A CA 1
ATOM 2411 C C . PRO A 1 299 ? -13.636 6.199 -51.088 1.00 85.94 299 PRO A C 1
ATOM 2413 O O . PRO A 1 299 ? -12.854 5.317 -51.426 1.00 85.94 299 PRO A O 1
ATOM 2416 N N . ASP A 1 300 ? -13.220 7.262 -50.397 1.00 86.56 300 ASP A N 1
ATOM 2417 C CA . ASP A 1 300 ? -11.809 7.536 -50.090 1.00 86.56 300 ASP A CA 1
ATOM 2418 C C . ASP A 1 300 ? -11.143 6.481 -49.190 1.00 86.56 300 ASP A C 1
ATOM 2420 O O . ASP A 1 300 ? -9.926 6.254 -49.260 1.00 86.56 300 ASP A O 1
ATOM 2424 N N . PHE A 1 301 ? -11.925 5.847 -48.314 1.00 88.69 301 PHE A N 1
ATOM 2425 C CA . PHE A 1 301 ? -11.449 4.796 -47.420 1.00 88.69 301 PHE A CA 1
ATOM 2426 C C . PHE A 1 301 ? -11.331 3.465 -48.156 1.00 88.69 301 PHE A C 1
ATOM 2428 O O . PHE A 1 301 ? -10.322 2.769 -48.006 1.00 88.69 301 PHE A O 1
ATOM 2435 N N . VAL A 1 302 ? -12.321 3.139 -48.988 1.00 88.75 302 VAL A N 1
ATOM 2436 C CA . VAL A 1 302 ? -12.289 1.953 -49.848 1.00 88.75 302 VAL A CA 1
ATOM 2437 C C . VAL A 1 302 ? -11.139 2.053 -50.850 1.00 88.75 302 VAL A C 1
ATOM 2439 O O . VAL A 1 302 ? -10.348 1.119 -50.940 1.00 88.75 302 VAL A O 1
ATOM 2442 N N . ASP A 1 303 ? -10.950 3.200 -51.500 1.00 86.00 303 ASP A N 1
ATOM 2443 C CA . ASP A 1 303 ? -9.863 3.417 -52.460 1.00 86.00 303 ASP A CA 1
ATOM 2444 C C . ASP A 1 303 ? -8.476 3.277 -51.819 1.00 86.00 303 ASP A C 1
ATOM 2446 O O . ASP A 1 303 ? -7.536 2.764 -52.428 1.00 86.00 303 ASP A O 1
ATOM 2450 N N . LYS A 1 304 ? -8.318 3.718 -50.565 1.00 84.62 304 LYS A N 1
ATOM 2451 C CA . LYS A 1 304 ? -7.033 3.642 -49.856 1.00 84.62 304 LYS A CA 1
ATOM 2452 C C . LYS A 1 304 ? -6.719 2.249 -49.315 1.00 84.62 304 LYS A C 1
ATOM 2454 O O . LYS A 1 304 ? -5.565 1.817 -49.363 1.00 84.62 304 LYS A O 1
ATOM 2459 N N . TYR A 1 305 ? -7.701 1.586 -48.711 1.00 82.56 305 TYR A N 1
ATOM 2460 C CA . TYR A 1 305 ? -7.469 0.357 -47.948 1.00 82.56 305 TYR A CA 1
ATOM 2461 C C . TYR A 1 305 ? -7.923 -0.908 -48.685 1.00 82.56 305 TYR A C 1
ATOM 2463 O O . TYR A 1 305 ? -7.477 -2.003 -48.326 1.00 82.56 305 TYR A O 1
ATOM 2471 N N . GLY A 1 306 ? -8.741 -0.777 -49.730 1.00 83.94 306 GLY A N 1
ATOM 2472 C CA . GLY A 1 306 ? -9.295 -1.879 -50.509 1.00 83.94 306 GLY A CA 1
ATOM 2473 C C . GLY A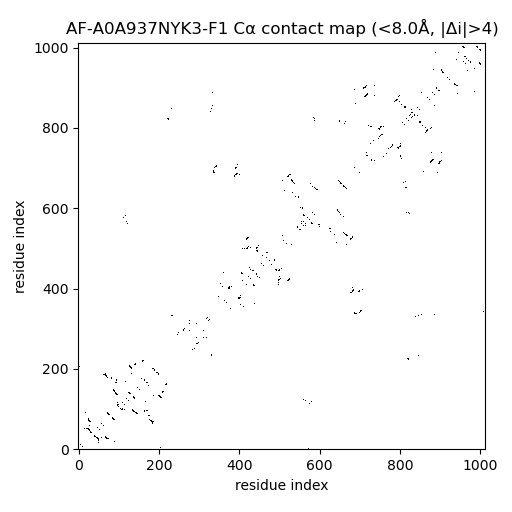 1 306 ? -10.006 -2.891 -49.614 1.00 83.94 306 GLY A C 1
ATOM 2474 O O . GLY A 1 306 ? -10.752 -2.534 -48.702 1.00 83.94 306 GLY A O 1
ATOM 2475 N N . SER A 1 307 ? -9.685 -4.172 -49.799 1.00 80.88 307 SER A N 1
ATOM 2476 C CA . SER A 1 307 ? -10.208 -5.271 -48.976 1.00 80.88 307 SER A CA 1
ATOM 2477 C C . SER A 1 307 ? -9.850 -5.179 -47.485 1.00 80.88 307 SER A C 1
ATOM 2479 O O . SER A 1 307 ? -10.471 -5.853 -46.667 1.00 80.88 307 SER A O 1
ATOM 2481 N N . ARG A 1 308 ? -8.879 -4.337 -47.095 1.00 84.00 308 ARG A N 1
ATOM 2482 C CA . ARG A 1 308 ? -8.455 -4.163 -45.693 1.00 84.00 308 ARG A CA 1
ATOM 2483 C C . ARG A 1 308 ? -9.243 -3.101 -44.935 1.00 84.00 308 ARG A C 1
ATOM 2485 O O . ARG A 1 308 ? -9.001 -2.941 -43.743 1.00 84.00 308 ARG A O 1
ATOM 2492 N N . VAL A 1 309 ? -10.164 -2.381 -45.580 1.00 86.62 309 VAL A N 1
ATOM 2493 C CA . VAL A 1 309 ? -10.929 -1.301 -44.930 1.00 86.62 309 VAL A CA 1
ATOM 2494 C C . VAL A 1 309 ? -11.656 -1.787 -43.670 1.00 86.62 309 VAL A C 1
ATOM 2496 O O . VAL A 1 309 ? -11.693 -1.075 -42.673 1.00 86.62 309 VAL A O 1
ATOM 2499 N N . PHE A 1 310 ? -12.134 -3.036 -43.681 1.00 82.69 310 PHE A N 1
ATOM 2500 C CA . PHE A 1 310 ? -12.758 -3.692 -42.531 1.00 82.69 310 PHE A CA 1
ATOM 2501 C C . PHE A 1 310 ? -11.779 -3.827 -41.355 1.00 82.69 310 PHE A C 1
ATOM 2503 O O . PHE A 1 310 ? -12.022 -3.288 -40.281 1.00 82.69 310 PHE A O 1
ATOM 2510 N N . ALA A 1 311 ? -10.624 -4.456 -41.589 1.00 79.56 311 ALA A N 1
ATOM 2511 C CA . ALA A 1 311 ? -9.606 -4.662 -40.563 1.00 79.56 311 ALA A CA 1
ATOM 2512 C C . ALA A 1 311 ? -9.009 -3.339 -40.048 1.00 79.56 311 ALA A C 1
ATOM 2514 O O . ALA A 1 311 ? -8.618 -3.245 -38.889 1.00 79.56 311 ALA A O 1
ATOM 2515 N N . GLU A 1 312 ? -8.916 -2.304 -40.888 1.00 86.06 312 GLU A N 1
ATOM 2516 C CA . GLU A 1 312 ? -8.455 -0.983 -40.451 1.00 86.06 312 GLU A CA 1
ATOM 2517 C C . GLU A 1 312 ? -9.519 -0.234 -39.640 1.00 86.06 312 GLU A C 1
ATOM 2519 O O . GLU A 1 312 ? -9.171 0.372 -38.629 1.00 86.06 312 GLU A O 1
ATOM 2524 N N . ALA A 1 313 ? -10.803 -0.342 -39.995 1.00 86.50 313 ALA A N 1
ATOM 2525 C CA . ALA A 1 313 ? -11.895 0.182 -39.176 1.00 86.50 313 ALA A CA 1
ATOM 2526 C C . ALA A 1 313 ? -11.947 -0.513 -37.805 1.00 86.50 313 ALA A C 1
ATOM 2528 O O . ALA A 1 313 ? -12.054 0.169 -36.787 1.00 86.50 313 ALA A O 1
ATOM 2529 N N . GLU A 1 314 ? -11.768 -1.837 -37.754 1.00 80.88 314 GLU A N 1
ATOM 2530 C CA . GLU A 1 314 ? -11.647 -2.597 -36.502 1.00 80.88 314 GLU A CA 1
ATOM 2531 C C . GLU A 1 314 ? -10.407 -2.204 -35.694 1.00 80.88 314 GLU A C 1
ATOM 2533 O O . GLU A 1 314 ? -10.490 -2.048 -34.481 1.00 80.88 314 GLU A O 1
ATOM 2538 N N . LYS A 1 315 ? -9.254 -1.966 -36.333 1.00 81.75 315 LYS A N 1
ATOM 2539 C CA . LYS A 1 315 ? -8.063 -1.443 -35.638 1.00 81.75 315 LYS A CA 1
ATOM 2540 C C . LYS A 1 315 ? -8.283 -0.036 -35.101 1.00 81.75 315 LYS A C 1
ATOM 2542 O O . LYS A 1 315 ? -7.786 0.279 -34.019 1.00 81.75 315 LYS A O 1
ATOM 2547 N N . CYS A 1 316 ? -8.975 0.826 -35.848 1.00 81.69 316 CYS A N 1
ATOM 2548 C CA . CYS A 1 316 ? -9.368 2.144 -35.370 1.00 81.69 316 CYS A CA 1
ATOM 2549 C C . CYS A 1 316 ? -10.283 1.997 -34.158 1.00 81.69 316 CYS A C 1
ATOM 2551 O O . CYS A 1 316 ? -9.959 2.575 -33.129 1.00 81.69 316 CYS A O 1
ATOM 2553 N N . LEU A 1 317 ? -11.339 1.181 -34.249 1.00 78.31 317 LEU A N 1
ATOM 2554 C CA . LEU A 1 317 ? -12.253 0.863 -33.151 1.00 78.31 317 LEU A CA 1
ATOM 2555 C C . LEU A 1 317 ? -11.512 0.328 -31.931 1.00 78.31 317 LEU A C 1
ATOM 2557 O O . LEU A 1 317 ? -11.696 0.870 -30.849 1.00 78.31 317 LEU A O 1
ATOM 2561 N N . ALA A 1 318 ? -10.622 -0.648 -32.101 1.00 69.75 318 ALA A N 1
ATOM 2562 C CA . ALA A 1 318 ? -9.812 -1.203 -31.026 1.00 69.75 318 ALA A CA 1
ATOM 2563 C C . ALA A 1 318 ? -8.954 -0.119 -30.365 1.00 69.75 318 ALA A C 1
ATOM 2565 O O . ALA A 1 318 ? -9.010 0.034 -29.156 1.00 69.75 318 ALA A O 1
ATOM 2566 N N . LYS A 1 319 ? -8.239 0.712 -31.136 1.00 71.06 319 LYS A N 1
ATOM 2567 C CA . LYS A 1 319 ? -7.432 1.835 -30.605 1.00 71.06 319 LYS A CA 1
ATOM 2568 C C . LYS A 1 319 ? -8.264 2.930 -29.933 1.00 71.06 319 LYS A C 1
ATOM 2570 O O . LYS A 1 319 ? -7.783 3.640 -29.054 1.00 71.06 319 LYS A O 1
ATOM 2575 N N . ILE A 1 320 ? -9.486 3.126 -30.404 1.00 68.50 320 ILE A N 1
ATOM 2576 C CA . ILE A 1 320 ? -10.423 4.135 -29.917 1.00 68.50 320 ILE A CA 1
ATOM 2577 C C . ILE A 1 320 ? -11.084 3.675 -28.618 1.00 68.50 320 ILE A C 1
ATOM 2579 O O . ILE A 1 320 ? -11.147 4.452 -27.665 1.00 68.50 320 ILE A O 1
ATOM 2583 N N . ARG A 1 321 ? -11.531 2.417 -28.578 1.00 62.19 321 ARG A N 1
ATOM 2584 C CA . ARG A 1 321 ? -12.106 1.745 -27.409 1.00 62.19 321 ARG A CA 1
ATOM 2585 C C . ARG A 1 321 ? -11.048 1.407 -26.362 1.00 62.19 321 ARG A C 1
ATOM 2587 O O . ARG A 1 321 ? -11.361 1.471 -25.184 1.00 62.19 321 ARG A O 1
ATOM 2594 N N . ASP A 1 322 ? -9.784 1.246 -26.764 1.00 57.91 322 ASP A N 1
ATOM 2595 C CA . ASP A 1 322 ? -8.602 1.291 -25.882 1.00 57.91 322 ASP A CA 1
ATOM 2596 C C . ASP A 1 322 ? -8.460 2.655 -25.165 1.00 57.91 322 ASP A C 1
ATOM 2598 O O . ASP A 1 322 ? -7.599 2.862 -24.315 1.00 57.91 322 ASP A O 1
ATOM 2602 N N . GLY A 1 323 ? -9.354 3.607 -25.457 1.00 44.88 323 GLY A N 1
ATOM 2603 C CA . GLY A 1 323 ? -9.733 4.706 -24.575 1.00 44.88 323 GLY A CA 1
ATOM 2604 C C . GLY A 1 323 ? -8.817 5.917 -24.633 1.00 44.88 323 GLY A C 1
ATOM 2605 O O . GLY A 1 323 ? -9.187 6.969 -24.132 1.00 44.88 323 GLY A O 1
ATOM 2606 N N . LYS A 1 324 ? -7.666 5.832 -25.304 1.00 44.59 324 LYS A N 1
ATOM 2607 C CA . LYS A 1 324 ? -6.712 6.946 -25.415 1.00 44.59 324 LYS A CA 1
ATOM 2608 C C . LYS A 1 324 ? -7.218 8.130 -26.262 1.00 44.59 324 LYS A C 1
ATOM 2610 O O . LYS A 1 324 ? -6.691 9.230 -26.130 1.00 44.59 324 LYS A O 1
ATOM 2615 N N . TYR A 1 325 ? -8.213 7.924 -27.134 1.00 38.47 325 TYR A N 1
ATOM 2616 C CA . TYR A 1 325 ? -8.543 8.879 -28.210 1.00 38.47 325 TYR A CA 1
ATOM 2617 C C . TYR A 1 325 ? -10.002 9.353 -28.293 1.00 38.47 325 TYR A C 1
ATOM 2619 O O . TYR A 1 325 ? -10.285 10.352 -28.956 1.00 38.47 325 TYR A O 1
ATOM 2627 N N . VAL A 1 326 ? -10.947 8.654 -27.664 1.00 36.22 326 VAL A N 1
ATOM 2628 C CA . VAL A 1 326 ? -12.385 8.984 -27.757 1.00 36.22 326 VAL A CA 1
ATOM 2629 C C . VAL A 1 326 ? -12.924 9.594 -26.491 1.00 36.22 326 VAL A C 1
ATOM 2631 O O . VAL A 1 326 ? -13.722 10.530 -26.549 1.00 36.22 326 VAL A O 1
ATOM 2634 N N . TYR A 1 327 ? -12.393 9.128 -25.379 1.00 39.00 327 TYR A N 1
ATOM 2635 C CA . TYR A 1 327 ? -12.643 9.646 -24.068 1.00 39.00 327 TYR A CA 1
ATOM 2636 C C . TYR A 1 327 ? -11.315 10.236 -23.617 1.00 39.00 327 TYR A C 1
ATOM 2638 O O . TYR A 1 327 ? -10.372 9.506 -23.341 1.00 39.00 327 TYR A O 1
ATOM 2646 N N . GLY A 1 328 ? -11.198 11.559 -23.537 1.00 38.06 328 GLY A N 1
ATOM 2647 C CA . GLY A 1 328 ? -10.102 12.190 -22.793 1.00 38.06 328 GLY A CA 1
ATOM 2648 C C . GLY A 1 328 ? -10.232 11.912 -21.290 1.00 38.06 328 GLY A C 1
ATOM 2649 O O . GLY A 1 328 ? -10.145 12.828 -20.479 1.00 38.06 328 GLY A O 1
ATOM 2650 N N . THR A 1 329 ? -10.586 10.688 -20.894 1.00 38.62 329 THR A N 1
ATOM 2651 C CA . THR A 1 329 ? -11.086 10.390 -19.566 1.00 38.62 329 THR A CA 1
ATOM 2652 C C . THR A 1 329 ? -9.933 10.181 -18.615 1.00 38.62 329 THR A C 1
ATOM 2654 O O . THR A 1 329 ? -9.540 9.069 -18.286 1.00 38.62 329 THR A O 1
ATOM 2657 N N . THR A 1 330 ? -9.551 11.304 -18.029 1.00 49.00 330 THR A N 1
ATOM 2658 C CA . THR A 1 330 ? -9.335 11.530 -16.592 1.00 49.00 330 THR A CA 1
ATOM 2659 C C . THR A 1 330 ? -10.367 10.867 -15.643 1.00 49.00 330 THR A C 1
ATOM 2661 O O . THR A 1 330 ? -10.491 11.266 -14.482 1.00 49.00 330 THR A O 1
ATOM 2664 N N . MET A 1 331 ? -11.128 9.850 -16.069 1.00 55.06 331 MET A N 1
ATOM 2665 C CA . MET A 1 331 ? -12.037 9.100 -15.206 1.00 55.06 331 MET A CA 1
ATOM 2666 C C . MET A 1 331 ? -11.316 7.879 -14.660 1.00 55.06 331 MET A C 1
ATOM 2668 O O . MET A 1 331 ? -11.254 6.831 -15.285 1.00 55.06 331 MET A O 1
ATOM 2672 N N . ALA A 1 332 ? -10.783 8.031 -13.454 1.00 61.44 332 ALA A N 1
ATOM 2673 C CA . ALA A 1 332 ? -10.293 6.912 -12.660 1.00 61.44 332 ALA A CA 1
ATOM 2674 C C . ALA A 1 332 ? -11.469 5.974 -12.283 1.00 61.44 332 ALA A C 1
ATOM 2676 O O . ALA A 1 332 ? -12.596 6.449 -12.271 1.00 61.44 332 ALA A O 1
ATOM 2677 N N . PRO A 1 333 ? -11.284 4.689 -11.944 1.00 67.19 333 PRO A N 1
ATOM 2678 C CA . PRO A 1 333 ? -12.372 3.773 -11.531 1.00 67.19 333 PRO A CA 1
ATOM 2679 C C . PRO A 1 333 ? -13.173 4.276 -10.317 1.00 67.19 333 PRO A C 1
ATOM 2681 O O . PRO A 1 333 ? -12.701 5.151 -9.593 1.00 67.19 333 PRO A O 1
ATOM 2684 N N . ARG A 1 334 ? -14.381 3.756 -10.054 1.00 75.19 334 ARG A N 1
ATOM 2685 C CA . ARG A 1 334 ? -15.081 4.044 -8.782 1.00 75.19 334 ARG A CA 1
ATOM 2686 C C . ARG A 1 334 ? -14.206 3.603 -7.599 1.00 75.19 334 ARG A C 1
ATOM 2688 O O . ARG A 1 334 ? -13.428 2.656 -7.718 1.00 75.19 334 ARG A O 1
ATOM 2695 N N . LEU A 1 335 ? -14.327 4.272 -6.450 1.00 83.62 335 LEU A N 1
ATOM 2696 C CA . LEU A 1 335 ? -13.753 3.725 -5.220 1.00 83.62 335 LEU A CA 1
ATOM 2697 C C . LEU A 1 335 ? -14.450 2.394 -4.932 1.00 83.62 335 LEU A C 1
ATOM 2699 O O . LEU A 1 335 ? -15.677 2.346 -4.856 1.00 83.62 335 LEU A O 1
ATOM 2703 N N . LYS A 1 336 ? -13.683 1.311 -4.822 1.00 82.75 336 LYS A N 1
ATOM 2704 C CA . LYS A 1 336 ? -14.202 -0.008 -4.461 1.00 82.75 336 LYS A CA 1
ATOM 2705 C C . LYS A 1 336 ? -14.148 -0.130 -2.945 1.00 82.75 336 LYS A C 1
ATOM 2707 O O . LYS A 1 336 ? -13.089 0.069 -2.364 1.00 82.75 336 LYS A O 1
ATOM 2712 N N . THR A 1 337 ? -15.278 -0.421 -2.320 1.00 83.19 337 THR A N 1
ATOM 2713 C CA . THR A 1 337 ? -15.330 -0.865 -0.924 1.00 83.19 337 THR A CA 1
ATOM 2714 C C . THR A 1 337 ? -15.159 -2.376 -0.954 1.00 83.19 337 THR A C 1
ATOM 2716 O O . THR A 1 337 ? -15.917 -3.061 -1.636 1.00 83.19 337 THR A O 1
ATOM 2719 N N . TYR A 1 338 ? -14.101 -2.891 -0.326 1.00 86.00 338 TYR A N 1
ATOM 2720 C CA . TYR A 1 338 ? -13.776 -4.321 -0.412 1.00 86.00 338 TYR A CA 1
ATOM 2721 C C . TYR A 1 338 ? -14.742 -5.191 0.378 1.00 86.00 338 TYR A C 1
ATOM 2723 O O . TYR A 1 338 ? -14.966 -6.339 0.013 1.00 86.00 338 TYR A O 1
ATOM 2731 N N . ASN A 1 339 ? -15.294 -4.632 1.451 1.00 91.38 339 ASN A N 1
ATOM 2732 C CA . ASN A 1 339 ? -16.102 -5.364 2.403 1.00 91.38 339 ASN A CA 1
ATOM 2733 C C . ASN A 1 339 ? -17.550 -4.922 2.235 1.00 91.38 339 ASN A C 1
ATOM 2735 O O . ASN A 1 339 ? -17.911 -3.817 2.638 1.00 91.38 339 ASN A O 1
ATOM 2739 N N . VAL A 1 340 ? -18.343 -5.764 1.578 1.00 89.62 340 VAL A N 1
ATOM 2740 C CA . VAL A 1 340 ? -19.790 -5.578 1.453 1.00 89.62 340 VAL A CA 1
ATOM 2741 C C . VAL A 1 340 ? -20.436 -6.171 2.706 1.00 89.62 340 VAL A C 1
ATOM 2743 O O . VAL A 1 340 ? -20.108 -7.309 3.053 1.00 89.62 340 VAL A O 1
ATOM 2746 N N . PRO A 1 341 ? -21.282 -5.416 3.425 1.00 91.50 341 PRO A N 1
ATOM 2747 C CA . PRO A 1 341 ? -21.897 -5.911 4.642 1.00 91.50 341 PRO A CA 1
ATOM 2748 C C . PRO A 1 341 ? -23.006 -6.923 4.326 1.00 91.50 341 PRO A C 1
ATOM 2750 O O . PRO A 1 341 ? -23.755 -6.763 3.367 1.00 91.50 341 PRO A O 1
ATOM 2753 N N . VAL A 1 342 ? -23.122 -7.939 5.173 1.00 94.06 342 VAL A N 1
ATOM 2754 C CA . VAL A 1 342 ? -24.267 -8.840 5.277 1.00 94.06 342 VAL A CA 1
ATOM 2755 C C . VAL A 1 342 ? -25.231 -8.236 6.293 1.00 94.06 342 VAL A C 1
ATOM 2757 O O . VAL A 1 342 ? -24.879 -8.044 7.461 1.00 94.06 342 VAL A O 1
ATOM 2760 N N . THR A 1 343 ? -26.434 -7.913 5.837 1.00 92.69 343 THR A N 1
ATOM 2761 C CA . THR A 1 343 ? -27.480 -7.287 6.650 1.00 92.69 343 THR A CA 1
ATOM 2762 C C . THR A 1 343 ? -28.277 -8.352 7.395 1.00 92.69 343 THR A C 1
ATOM 2764 O O . THR A 1 343 ? -28.706 -9.334 6.795 1.00 92.69 343 THR A O 1
ATOM 2767 N N . ILE A 1 344 ? -28.470 -8.161 8.700 1.00 94.88 344 ILE A N 1
ATOM 2768 C CA . ILE A 1 344 ? -29.242 -9.057 9.565 1.00 94.88 344 ILE A CA 1
ATOM 2769 C C . ILE A 1 344 ? -30.290 -8.237 10.316 1.00 94.88 344 ILE A C 1
ATOM 2771 O O . ILE A 1 344 ? -29.942 -7.351 11.102 1.00 94.88 344 ILE A O 1
ATOM 2775 N N . ASP A 1 345 ? -31.563 -8.553 10.097 1.00 93.94 345 ASP A N 1
ATOM 2776 C CA . ASP A 1 345 ? -32.669 -7.895 10.793 1.00 93.94 345 ASP A CA 1
ATOM 2777 C C . ASP A 1 345 ? -32.700 -8.325 12.266 1.00 93.94 345 ASP A C 1
ATOM 2779 O O . ASP A 1 345 ? -32.445 -9.489 12.604 1.00 93.94 345 ASP A O 1
ATOM 2783 N N . ILE A 1 346 ? -33.037 -7.405 13.167 1.00 95.19 346 ILE A N 1
ATOM 2784 C CA . ILE A 1 346 ? -33.058 -7.677 14.608 1.00 95.19 346 ILE A CA 1
ATOM 2785 C C . ILE A 1 346 ? -34.077 -8.756 14.981 1.00 95.19 346 ILE A C 1
ATOM 2787 O O . ILE A 1 346 ? -33.824 -9.547 15.889 1.00 95.19 346 ILE A O 1
ATOM 2791 N N . ASP A 1 347 ? -35.183 -8.845 14.241 1.00 94.88 347 ASP A N 1
ATOM 2792 C CA . ASP A 1 347 ? -36.237 -9.839 14.454 1.00 94.88 347 ASP A CA 1
ATOM 2793 C C . ASP A 1 347 ? -35.759 -11.267 14.153 1.00 94.88 347 ASP A C 1
ATOM 2795 O O . ASP A 1 347 ? -36.296 -12.228 14.703 1.00 94.88 347 ASP A O 1
ATOM 2799 N N . SER A 1 348 ? -34.709 -11.416 13.336 1.00 95.19 348 SER A N 1
ATOM 2800 C CA . SER A 1 348 ? -34.054 -12.706 13.089 1.00 95.19 348 SER A CA 1
ATOM 2801 C C . SER A 1 348 ? -33.059 -13.100 14.188 1.00 95.19 348 SER A C 1
ATOM 2803 O O . SER A 1 348 ? -32.620 -14.248 14.236 1.00 95.19 348 SER A O 1
ATOM 2805 N N . CYS A 1 349 ? -32.704 -12.169 15.081 1.00 97.19 349 CYS A N 1
ATOM 2806 C CA . CYS A 1 349 ? -31.762 -12.416 16.166 1.00 97.19 349 CYS A CA 1
ATOM 2807 C C . CYS A 1 349 ? -32.467 -13.005 17.387 1.00 97.19 349 CYS A C 1
ATOM 2809 O O . CYS A 1 349 ? -33.505 -12.497 17.809 1.00 97.19 349 CYS A O 1
ATOM 2811 N N . ASP A 1 350 ? -31.849 -13.988 18.039 1.00 95.81 350 ASP A N 1
ATOM 2812 C CA . ASP A 1 350 ? -32.343 -14.508 19.319 1.00 95.81 350 ASP A CA 1
ATOM 2813 C C . ASP A 1 350 ? -32.454 -13.396 20.370 1.00 95.81 350 ASP A C 1
ATOM 2815 O O . ASP A 1 350 ? -31.614 -12.493 20.419 1.00 95.81 350 ASP A O 1
ATOM 2819 N N . GLU A 1 351 ? -33.456 -13.481 21.247 1.00 95.75 351 GLU A N 1
ATOM 2820 C CA . GLU A 1 351 ? -33.559 -12.590 22.404 1.00 95.75 351 GLU A CA 1
ATOM 2821 C C . GLU A 1 351 ? -32.350 -12.730 23.343 1.00 95.75 351 GLU A C 1
ATOM 2823 O O . GLU A 1 351 ? -31.708 -13.784 23.444 1.00 95.75 351 GLU A O 1
ATOM 2828 N N . LEU A 1 352 ? -32.038 -11.651 24.066 1.00 94.88 352 LEU A N 1
ATOM 2829 C CA . LEU A 1 352 ? -30.991 -11.696 25.081 1.00 94.88 352 LEU A CA 1
ATOM 2830 C C . LEU A 1 352 ? -31.413 -12.592 26.247 1.00 94.88 352 LEU A C 1
ATOM 2832 O O . LEU A 1 352 ? -32.518 -12.498 26.775 1.00 94.88 352 LEU A O 1
ATOM 2836 N N . GLU A 1 353 ? -30.494 -13.446 26.693 1.00 95.81 353 GLU A N 1
ATOM 2837 C CA . GLU A 1 353 ? -30.726 -14.254 27.886 1.00 95.81 353 GLU A CA 1
ATOM 2838 C C . GLU A 1 353 ? -30.914 -13.340 29.112 1.00 95.81 353 GLU A C 1
ATOM 2840 O O . GLU A 1 353 ? -30.141 -12.389 29.282 1.00 95.81 353 GLU A O 1
ATOM 2845 N N . PRO A 1 354 ? -31.841 -13.649 30.040 1.00 97.06 354 PRO A N 1
ATOM 2846 C CA . PRO A 1 354 ? -32.046 -12.835 31.244 1.00 97.06 354 PRO A CA 1
ATOM 2847 C C . PRO A 1 354 ? -30.776 -12.668 32.096 1.00 97.06 354 PRO A C 1
ATOM 2849 O O . PRO A 1 354 ? -30.581 -11.672 32.788 1.00 97.06 354 PRO A O 1
ATOM 2852 N N . THR A 1 355 ? -29.882 -13.657 32.059 1.00 96.94 355 THR A N 1
ATOM 2853 C CA . THR A 1 355 ? -28.550 -13.608 32.680 1.00 96.94 355 THR A CA 1
ATOM 2854 C C . THR A 1 355 ? -27.653 -12.542 32.054 1.00 96.94 355 THR A C 1
ATOM 2856 O O . THR A 1 355 ? -26.935 -11.862 32.788 1.00 96.94 355 THR A O 1
ATOM 2859 N N . PHE A 1 356 ? -27.705 -12.379 30.732 1.00 97.12 356 PHE A N 1
ATOM 2860 C CA . PHE A 1 356 ? -26.960 -11.364 29.996 1.00 97.12 356 PHE A CA 1
ATOM 2861 C C . PHE A 1 356 ? -27.516 -9.966 30.265 1.00 97.12 356 PHE A C 1
ATOM 2863 O O . PHE A 1 356 ? -26.744 -9.044 30.527 1.00 97.12 356 PHE A O 1
ATOM 2870 N N . GLU A 1 357 ? -28.842 -9.803 30.284 1.00 95.94 357 GLU A N 1
ATOM 2871 C CA . GLU A 1 357 ? -29.461 -8.514 30.618 1.00 95.94 357 GLU A CA 1
ATOM 2872 C C . GLU A 1 357 ? -29.049 -8.021 32.006 1.00 95.94 357 GLU A C 1
ATOM 2874 O O . GLU A 1 357 ? -28.599 -6.885 32.149 1.00 95.94 357 GLU A O 1
ATOM 2879 N N . ARG A 1 358 ? -29.054 -8.908 33.010 1.00 96.56 358 ARG A N 1
ATOM 2880 C CA . ARG A 1 358 ? -28.555 -8.575 34.353 1.00 96.56 358 ARG A CA 1
ATOM 2881 C C . ARG A 1 358 ? -27.085 -8.143 34.362 1.00 96.56 358 ARG A C 1
ATOM 2883 O O . ARG A 1 358 ? -26.688 -7.350 35.214 1.00 96.56 358 ARG A O 1
ATOM 2890 N N . LYS A 1 359 ? -26.250 -8.656 33.446 1.00 97.19 359 LYS A N 1
ATOM 2891 C CA . LYS A 1 359 ? -24.852 -8.205 33.309 1.00 97.19 359 LYS A CA 1
ATOM 2892 C C . LYS A 1 359 ? -24.767 -6.800 32.718 1.00 97.19 359 LYS A C 1
ATOM 2894 O O . LYS A 1 359 ? -23.952 -6.018 33.202 1.00 97.19 359 LYS A O 1
ATOM 2899 N N . LEU A 1 360 ? -25.612 -6.471 31.739 1.00 97.00 360 LEU A N 1
ATOM 2900 C CA . LEU A 1 360 ? -25.727 -5.108 31.212 1.00 97.00 360 LEU A CA 1
ATOM 2901 C C . LEU A 1 360 ? -26.175 -4.130 32.306 1.00 97.00 360 LEU A C 1
ATOM 2903 O O . LEU A 1 360 ? -25.557 -3.080 32.464 1.00 97.00 360 LEU A O 1
ATOM 2907 N N . ASP A 1 361 ? -27.180 -4.498 33.102 1.00 96.44 361 ASP A N 1
ATOM 2908 C CA . ASP A 1 361 ? -27.674 -3.667 34.209 1.00 96.44 361 ASP A CA 1
ATOM 2909 C C . ASP A 1 361 ? -26.584 -3.418 35.254 1.00 96.44 361 ASP A C 1
ATOM 2911 O O . ASP A 1 361 ? -26.337 -2.279 35.646 1.00 96.44 361 ASP A O 1
ATOM 2915 N N . ARG A 1 362 ? -25.850 -4.468 35.637 1.00 96.44 362 ARG A N 1
ATOM 2916 C CA . ARG A 1 362 ? -24.717 -4.344 36.559 1.00 96.44 362 ARG A CA 1
ATOM 2917 C C . ARG A 1 362 ? -23.597 -3.471 35.993 1.00 96.44 362 ARG A C 1
ATOM 2919 O O . ARG A 1 362 ? -22.980 -2.712 36.734 1.00 96.44 362 ARG A O 1
ATOM 2926 N N . TYR A 1 363 ? -23.312 -3.562 34.694 1.00 96.44 363 TYR A N 1
ATOM 2927 C CA . TYR A 1 363 ? -22.341 -2.673 34.055 1.00 96.44 363 TYR A CA 1
ATOM 2928 C C . TYR A 1 363 ? -22.789 -1.207 34.117 1.00 96.44 363 TYR A C 1
ATOM 2930 O O . TYR A 1 363 ? -21.975 -0.338 34.435 1.00 96.44 363 TYR A O 1
ATOM 2938 N N . ALA A 1 364 ? -24.070 -0.940 33.859 1.00 94.81 364 ALA A N 1
ATOM 2939 C CA . ALA A 1 364 ? -24.676 0.385 33.964 1.00 94.81 364 ALA A CA 1
ATOM 2940 C C . ALA A 1 364 ? -24.541 0.955 35.391 1.00 94.81 364 ALA A C 1
ATOM 2942 O O . ALA A 1 364 ? -24.072 2.078 35.580 1.00 94.81 364 ALA A O 1
ATOM 2943 N N . GLU A 1 365 ? -24.864 0.135 36.396 1.00 95.25 365 GLU A N 1
ATOM 2944 C CA . GLU A 1 365 ? -24.777 0.477 37.818 1.00 95.25 365 GLU A CA 1
ATOM 2945 C C . GLU A 1 365 ? -23.341 0.809 38.251 1.00 95.25 365 GLU A C 1
ATOM 2947 O O . GLU A 1 365 ? -23.101 1.874 38.818 1.00 95.25 365 GLU A O 1
ATOM 2952 N N . ILE A 1 366 ? -22.366 -0.048 37.918 1.00 93.69 366 ILE A N 1
ATOM 2953 C CA . ILE A 1 366 ? -20.948 0.143 38.281 1.00 93.69 366 ILE A CA 1
ATOM 2954 C C . ILE A 1 366 ? -20.386 1.448 37.710 1.00 93.69 366 ILE A C 1
ATOM 2956 O O . ILE A 1 366 ? -19.572 2.107 38.356 1.00 93.69 366 ILE A O 1
ATOM 2960 N N . ASN A 1 367 ? -20.797 1.821 36.499 1.00 90.56 367 ASN A N 1
ATOM 2961 C CA . ASN A 1 367 ? -20.296 3.025 35.843 1.00 90.56 367 ASN A CA 1
ATOM 2962 C C . ASN A 1 367 ? -21.172 4.267 36.097 1.00 90.56 367 ASN A C 1
ATOM 2964 O O . ASN A 1 367 ? -20.840 5.347 35.607 1.00 90.56 367 ASN A O 1
ATOM 2968 N N . GLY A 1 368 ? -22.269 4.137 36.851 1.00 91.12 368 GLY A N 1
ATOM 2969 C CA . GLY A 1 368 ? -23.125 5.256 37.241 1.00 91.12 368 GLY A CA 1
ATOM 2970 C C . GLY A 1 368 ? -23.891 5.913 36.088 1.00 91.12 368 GLY A C 1
ATOM 2971 O O . GLY A 1 368 ? -24.144 7.116 36.143 1.00 91.12 368 GLY A O 1
ATOM 2972 N N . PHE A 1 369 ? -24.254 5.166 35.039 1.00 87.19 369 PHE A N 1
ATOM 2973 C CA . PHE A 1 369 ? -25.045 5.693 33.919 1.00 87.19 369 PHE A CA 1
ATOM 2974 C C . PHE A 1 369 ? -26.087 4.691 33.417 1.00 87.19 369 PHE A C 1
ATOM 2976 O O . PHE A 1 369 ? -25.900 3.484 33.517 1.00 87.19 369 PHE A O 1
ATOM 2983 N N . ALA A 1 370 ? -27.180 5.181 32.829 1.00 87.50 370 ALA A N 1
ATOM 2984 C CA . ALA A 1 370 ? -28.191 4.330 32.202 1.00 87.50 370 ALA A CA 1
ATOM 2985 C C . ALA A 1 370 ? -27.790 3.961 30.763 1.00 87.50 370 ALA A C 1
ATOM 2987 O O . ALA A 1 370 ? -27.391 4.823 29.980 1.00 87.50 370 ALA A O 1
ATOM 2988 N N . LEU A 1 371 ? -27.921 2.682 30.398 1.00 88.94 371 LEU A N 1
ATOM 2989 C CA . LEU A 1 371 ? -27.706 2.229 29.021 1.00 88.94 371 LEU A CA 1
ATOM 2990 C C . LEU A 1 371 ? -28.888 2.634 28.137 1.00 88.94 371 LEU A C 1
ATOM 2992 O O . LEU A 1 371 ? -30.043 2.396 28.493 1.00 88.94 371 LEU A O 1
ATOM 2996 N N . SER A 1 372 ? -28.604 3.198 26.962 1.00 86.75 372 SER A N 1
ATOM 2997 C CA . SER A 1 372 ? -29.652 3.519 25.993 1.00 86.75 372 SER A CA 1
ATOM 2998 C C . SER A 1 372 ? -30.279 2.241 25.408 1.00 86.75 372 SER A C 1
ATOM 3000 O O . SER A 1 372 ? -29.596 1.213 25.311 1.00 86.75 372 SER A O 1
ATOM 3002 N N . PRO A 1 373 ? -31.551 2.278 24.959 1.00 89.25 373 PRO A N 1
ATOM 3003 C CA . PRO A 1 373 ? -32.199 1.130 24.315 1.00 89.25 373 PRO A CA 1
ATOM 3004 C C . PRO A 1 373 ? -31.388 0.571 23.141 1.00 89.25 373 PRO A C 1
ATOM 3006 O O . PRO A 1 373 ? -31.253 -0.641 22.995 1.00 89.25 373 PRO A O 1
ATOM 3009 N N . ARG A 1 374 ? -30.736 1.459 22.380 1.00 89.19 374 ARG A N 1
ATOM 3010 C CA . ARG A 1 374 ? -29.847 1.101 21.270 1.00 89.19 374 ARG A CA 1
ATOM 3011 C C . ARG A 1 374 ? -28.711 0.163 21.685 1.00 89.19 374 ARG A C 1
ATOM 3013 O O . ARG A 1 374 ? -28.345 -0.709 20.903 1.00 89.19 374 ARG A O 1
ATOM 3020 N N . VAL A 1 375 ? -28.146 0.325 22.885 1.00 92.00 375 VAL A N 1
ATOM 3021 C CA . VAL A 1 375 ? -27.085 -0.572 23.375 1.00 92.00 375 VAL A CA 1
ATOM 3022 C C . VAL A 1 375 ? -27.620 -1.987 23.586 1.00 92.00 375 VAL A C 1
ATOM 3024 O O . VAL A 1 375 ? -26.919 -2.948 23.281 1.00 92.00 375 VAL A O 1
ATOM 3027 N N . ARG A 1 376 ? -28.867 -2.136 24.052 1.00 93.88 376 ARG A N 1
ATOM 3028 C CA . ARG A 1 376 ? -29.498 -3.453 24.228 1.00 93.88 376 ARG A CA 1
ATOM 3029 C C . ARG A 1 376 ? -29.804 -4.112 22.887 1.00 93.88 376 ARG A C 1
ATOM 3031 O O . ARG A 1 376 ? -29.447 -5.271 22.699 1.00 93.88 376 ARG A O 1
ATOM 3038 N N . THR A 1 377 ? -30.360 -3.361 21.934 1.00 94.38 377 THR A N 1
ATOM 3039 C CA . THR A 1 377 ? -30.586 -3.833 20.556 1.00 94.38 377 THR A CA 1
ATOM 3040 C C . THR A 1 377 ? -29.281 -4.303 19.910 1.00 94.38 377 THR A C 1
ATOM 3042 O O . THR A 1 377 ? -29.207 -5.408 19.379 1.00 94.38 377 THR A O 1
ATOM 3045 N N . ALA A 1 378 ? -28.214 -3.506 20.022 1.00 95.19 378 ALA A N 1
ATOM 3046 C CA . ALA A 1 378 ? -26.905 -3.881 19.502 1.00 95.19 378 ALA A CA 1
ATOM 3047 C C . ALA A 1 378 ? -26.333 -5.120 20.205 1.00 95.19 378 ALA A C 1
ATOM 3049 O O . ALA A 1 378 ? -25.825 -6.014 19.536 1.00 95.19 378 ALA A O 1
ATOM 3050 N N . ALA A 1 379 ? -26.463 -5.218 21.532 1.00 97.12 379 ALA A N 1
ATOM 3051 C CA . ALA A 1 379 ? -26.016 -6.386 22.284 1.00 97.12 379 ALA A CA 1
ATOM 3052 C C . ALA A 1 379 ? -26.754 -7.669 21.868 1.00 97.12 379 ALA A C 1
ATOM 3054 O O . ALA A 1 379 ? -26.115 -8.717 21.777 1.00 97.12 379 ALA A O 1
ATOM 3055 N N . ARG A 1 380 ? -28.062 -7.592 21.578 1.00 97.19 380 ARG A N 1
ATOM 3056 C CA . ARG A 1 380 ? -28.856 -8.708 21.036 1.00 97.19 380 ARG A CA 1
ATOM 3057 C C . ARG A 1 380 ? -28.273 -9.196 19.712 1.00 97.19 380 ARG A C 1
ATOM 3059 O O . ARG A 1 380 ? -27.901 -10.364 19.603 1.00 97.19 380 ARG A O 1
ATOM 3066 N N . PHE A 1 381 ? -28.098 -8.281 18.760 1.00 97.69 381 PHE A N 1
ATOM 3067 C CA . PHE A 1 381 ? -27.487 -8.568 17.462 1.00 97.69 381 PHE A CA 1
ATOM 3068 C C . PHE A 1 381 ? -26.076 -9.168 17.599 1.00 97.69 381 PHE A C 1
ATOM 3070 O O . PHE A 1 381 ? -25.804 -10.249 17.074 1.00 97.69 381 PHE A O 1
ATOM 3077 N N . HIS A 1 382 ? -25.179 -8.525 18.356 1.00 97.81 382 HIS A N 1
ATOM 3078 C CA . HIS A 1 382 ? -23.799 -8.997 18.537 1.00 97.81 382 HIS A CA 1
ATOM 3079 C C . HIS A 1 382 ? -23.741 -10.386 19.169 1.00 97.81 382 HIS A C 1
ATOM 3081 O O . HIS A 1 382 ? -22.952 -11.227 18.740 1.00 97.81 382 HIS A O 1
ATOM 3087 N N . ASN A 1 383 ? -24.582 -10.646 20.173 1.00 97.81 383 ASN A N 1
ATOM 3088 C CA . ASN A 1 383 ? -24.618 -11.934 20.854 1.00 97.81 383 ASN A CA 1
ATOM 3089 C C . ASN A 1 383 ? -25.126 -13.048 19.932 1.00 97.81 383 ASN A C 1
ATOM 3091 O O . ASN A 1 383 ? -24.532 -14.127 19.906 1.00 97.81 383 ASN A O 1
ATOM 3095 N N . HIS A 1 384 ? -26.178 -12.781 19.153 1.00 97.69 384 HIS A N 1
ATOM 3096 C CA . HIS A 1 384 ? -26.697 -13.728 18.169 1.00 97.69 384 HIS A CA 1
ATOM 3097 C C . HIS A 1 384 ? -25.647 -14.043 17.091 1.00 97.69 384 HIS A C 1
ATOM 3099 O O . HIS A 1 384 ? -25.372 -15.213 16.820 1.00 97.69 384 HIS A O 1
ATOM 3105 N N . MET A 1 385 ? -24.966 -13.026 16.551 1.00 97.56 385 MET A N 1
ATOM 3106 C CA . MET A 1 385 ? -23.883 -13.223 15.580 1.00 97.56 385 MET A CA 1
ATOM 3107 C C . MET A 1 385 ? -22.735 -14.043 16.147 1.00 97.56 385 MET A C 1
ATOM 3109 O O . MET A 1 385 ? -22.323 -15.027 15.531 1.00 97.56 385 MET A O 1
ATOM 3113 N N . PHE A 1 386 ? -22.267 -13.689 17.345 1.00 96.81 386 PHE A N 1
ATOM 3114 C CA . PHE A 1 386 ? -21.191 -14.415 18.001 1.00 96.81 386 PHE A CA 1
ATOM 3115 C C . PHE A 1 386 ? -21.559 -15.882 18.225 1.00 96.81 386 PHE A C 1
ATOM 3117 O O . PHE A 1 386 ? -20.717 -16.749 18.023 1.00 96.81 386 PHE A O 1
ATOM 3124 N N . LYS A 1 387 ? -22.799 -16.191 18.627 1.00 95.75 387 LYS A N 1
ATOM 3125 C CA . LYS A 1 387 ? -23.279 -17.569 18.822 1.00 95.75 387 LYS A CA 1
ATOM 3126 C C . LYS A 1 387 ? -23.355 -18.357 17.516 1.00 95.75 387 LYS A C 1
ATOM 3128 O O . LYS A 1 387 ? -22.900 -19.502 17.506 1.00 95.75 387 LYS A O 1
ATOM 3133 N N . THR A 1 388 ? -23.879 -17.735 16.465 1.00 96.38 388 THR A N 1
ATOM 3134 C CA . THR A 1 388 ? -24.202 -18.369 15.179 1.00 96.38 388 THR A CA 1
ATOM 3135 C C . THR A 1 388 ? -22.967 -18.634 14.327 1.00 96.38 388 THR A C 1
ATOM 3137 O O . THR A 1 388 ? -22.825 -19.716 13.759 1.00 96.38 388 THR A O 1
ATOM 3140 N N . TYR A 1 389 ? -22.037 -17.679 14.265 1.00 95.94 389 TYR A N 1
ATOM 3141 C CA . TYR A 1 389 ? -20.876 -17.763 13.383 1.00 95.94 389 TYR A CA 1
ATOM 3142 C C . TYR A 1 389 ? -19.568 -17.948 14.155 1.00 95.94 389 TYR A C 1
ATOM 3144 O O . TYR A 1 389 ? -19.408 -17.564 15.314 1.00 95.94 389 TYR A O 1
ATOM 3152 N N . ARG A 1 390 ? -18.581 -18.560 13.495 1.00 94.06 390 ARG A N 1
ATOM 3153 C CA . ARG A 1 390 ? -17.255 -18.777 14.089 1.00 94.06 390 ARG A CA 1
ATOM 3154 C C . ARG A 1 390 ? -16.415 -17.498 14.110 1.00 94.06 390 ARG A C 1
ATOM 3156 O O . ARG A 1 390 ? -15.668 -17.267 15.061 1.00 94.06 390 ARG A O 1
ATOM 3163 N N . SER A 1 391 ? -16.508 -16.704 13.054 1.00 95.44 391 SER A N 1
ATOM 3164 C CA . SER A 1 391 ? -15.706 -15.505 12.847 1.00 95.44 391 SER A CA 1
ATOM 3165 C C . SER A 1 391 ? -16.465 -14.482 12.019 1.00 95.44 391 SER A C 1
ATOM 3167 O O . SER A 1 391 ? -17.343 -14.837 11.233 1.00 95.44 391 SER A O 1
ATOM 3169 N N . GLY A 1 392 ? -16.104 -13.216 12.188 1.00 96.44 392 GLY A N 1
ATOM 3170 C CA . GLY A 1 392 ? -16.730 -12.117 11.470 1.00 96.44 392 GLY A CA 1
ATOM 3171 C C . GLY A 1 392 ? -16.289 -10.757 11.985 1.00 96.44 392 GLY A C 1
ATOM 3172 O O . GLY A 1 392 ? -15.538 -10.635 12.958 1.00 96.44 392 GLY A O 1
ATOM 3173 N N . VAL A 1 393 ? -16.783 -9.720 11.327 1.00 97.44 393 VAL A N 1
ATOM 3174 C CA . VAL A 1 393 ? -16.632 -8.332 11.754 1.00 97.44 393 VAL A CA 1
ATOM 3175 C C . VAL A 1 393 ? -18.013 -7.797 12.085 1.00 97.44 393 VAL A C 1
ATOM 3177 O O . VAL A 1 393 ? -18.906 -7.844 11.249 1.00 97.44 393 VAL A O 1
ATOM 3180 N N . LEU A 1 394 ? -18.197 -7.298 13.302 1.00 96.69 394 LEU A N 1
ATOM 3181 C CA . LEU A 1 394 ? -19.432 -6.642 13.713 1.00 96.69 394 LEU A CA 1
ATOM 3182 C C . LEU A 1 394 ? -19.304 -5.153 13.420 1.00 96.69 394 LEU A C 1
ATOM 3184 O O . LEU A 1 394 ? -18.588 -4.429 14.124 1.00 96.69 394 LEU A O 1
ATOM 3188 N N . GLU A 1 395 ? -20.003 -4.705 12.382 1.00 94.25 395 GLU A N 1
ATOM 3189 C CA . GLU A 1 395 ? -20.149 -3.292 12.082 1.00 94.25 395 GLU A CA 1
ATOM 3190 C C . GLU A 1 395 ? -21.389 -2.754 12.784 1.00 94.25 395 GLU A C 1
ATOM 3192 O O . GLU A 1 395 ? -22.514 -3.220 12.616 1.00 94.25 395 GLU A O 1
ATOM 3197 N N . SER A 1 396 ? -21.177 -1.792 13.673 1.00 90.81 396 SER A N 1
ATOM 3198 C CA . SER A 1 396 ? -22.267 -1.111 14.366 1.00 90.81 396 SER A CA 1
ATOM 3199 C C . SER A 1 396 ? -21.850 0.311 14.688 1.00 90.81 396 SER A C 1
ATOM 3201 O O . SER A 1 396 ? -20.662 0.527 14.988 1.00 90.81 396 SER A O 1
ATOM 3203 N N . PRO A 1 397 ? -22.795 1.268 14.711 1.00 82.94 397 PRO A N 1
ATOM 3204 C CA . PRO A 1 397 ? -22.480 2.675 14.905 1.00 82.94 397 PRO A CA 1
ATOM 3205 C C . PRO A 1 397 ? -21.600 2.941 16.136 1.00 82.94 397 PRO A C 1
ATOM 3207 O O . PRO A 1 397 ? -21.677 2.265 17.174 1.00 82.94 397 PRO A O 1
ATOM 3210 N N . CYS A 1 398 ? -20.735 3.949 16.041 1.00 81.19 398 CYS A N 1
ATOM 3211 C CA . CYS A 1 398 ? -19.972 4.443 17.185 1.00 81.19 398 CYS A CA 1
ATOM 3212 C C . CYS A 1 398 ? -20.917 4.822 18.336 1.00 81.19 398 CYS A C 1
ATOM 3214 O O . CYS A 1 398 ? -21.926 5.487 18.129 1.00 81.19 398 CYS A O 1
ATOM 3216 N N . GLY A 1 399 ? -20.614 4.355 19.551 1.00 80.50 399 GLY A N 1
ATOM 3217 C CA . GLY A 1 399 ? -21.479 4.533 20.725 1.00 80.50 399 GLY A CA 1
ATOM 3218 C C . GLY A 1 399 ? -22.566 3.465 20.907 1.00 80.50 399 GLY A C 1
ATOM 3219 O O . GLY A 1 399 ? -23.225 3.462 21.934 1.00 80.50 399 GLY A O 1
ATOM 3220 N N . ALA A 1 400 ? -22.742 2.506 19.984 1.00 87.44 400 ALA A N 1
ATOM 3221 C CA . ALA A 1 400 ? -23.763 1.451 20.115 1.00 87.44 400 ALA A CA 1
ATOM 3222 C C . ALA A 1 400 ? -23.450 0.389 21.194 1.00 87.44 400 ALA A C 1
ATOM 3224 O O . ALA A 1 400 ? -24.117 -0.631 21.260 1.00 87.44 400 ALA A O 1
ATOM 3225 N N . GLY A 1 401 ? -22.427 0.599 22.028 1.00 89.69 401 GLY A N 1
ATOM 3226 C CA . GLY A 1 401 ? -22.084 -0.325 23.111 1.00 89.69 401 GLY A CA 1
ATOM 3227 C C . GLY A 1 401 ? -21.327 -1.588 22.686 1.00 89.69 401 GLY A C 1
ATOM 3228 O O . GLY A 1 401 ? -21.381 -2.569 23.412 1.00 89.69 401 GLY A O 1
ATOM 3229 N N . LYS A 1 402 ? -20.579 -1.574 21.568 1.00 92.31 402 LYS A N 1
ATOM 3230 C CA . LYS A 1 402 ? -19.755 -2.721 21.111 1.00 92.31 402 LYS A CA 1
ATOM 3231 C C . LYS A 1 402 ? -18.844 -3.281 22.217 1.00 92.31 402 LYS A C 1
ATOM 3233 O O . LYS A 1 402 ? -18.932 -4.455 22.562 1.00 92.31 402 LYS A O 1
ATOM 3238 N N . SER A 1 403 ? -18.012 -2.430 22.825 1.00 94.19 403 SER A N 1
ATOM 3239 C CA . SER A 1 403 ? -17.129 -2.843 23.926 1.00 94.19 403 SER A CA 1
ATOM 3240 C C . SER A 1 403 ? -17.930 -3.248 25.174 1.00 94.19 403 SER A C 1
ATOM 3242 O O . SER A 1 403 ? -17.569 -4.203 25.849 1.00 94.19 403 SER A O 1
ATOM 3244 N N . THR A 1 404 ? -19.059 -2.582 25.454 1.00 95.69 404 THR A N 1
ATOM 3245 C CA . THR A 1 404 ? -19.965 -2.935 26.564 1.00 95.69 404 THR A CA 1
ATOM 3246 C C . THR A 1 404 ? -20.531 -4.347 26.416 1.00 95.69 404 THR A C 1
ATOM 3248 O O . THR A 1 404 ? -20.480 -5.122 27.373 1.00 95.69 404 THR A O 1
ATOM 3251 N N . TRP A 1 405 ? -21.015 -4.702 25.221 1.00 97.38 405 TRP A N 1
ATOM 3252 C CA . TRP A 1 405 ? -21.438 -6.062 24.893 1.00 97.38 405 TRP A CA 1
ATOM 3253 C C . TRP A 1 405 ? -20.292 -7.048 25.116 1.00 97.38 405 TRP A C 1
ATOM 3255 O O . TRP A 1 405 ? -20.475 -8.027 25.836 1.00 97.38 405 TRP A O 1
ATOM 3265 N N . ALA A 1 406 ? -19.102 -6.762 24.577 1.00 98.06 406 ALA A N 1
ATOM 3266 C CA . ALA A 1 406 ? -17.954 -7.653 24.701 1.00 98.06 406 ALA A CA 1
ATOM 3267 C C . ALA A 1 406 ? -17.578 -7.901 26.168 1.00 98.06 406 ALA A C 1
ATOM 3269 O O . ALA A 1 406 ? -17.362 -9.046 26.559 1.00 98.06 406 ALA A O 1
ATOM 3270 N N . PHE A 1 407 ? -17.564 -6.857 27.003 1.00 98.38 407 PHE A N 1
ATOM 3271 C CA . PHE A 1 407 ? -17.264 -6.990 28.430 1.00 98.38 407 PHE A CA 1
ATOM 3272 C C . PHE A 1 407 ? -18.286 -7.865 29.152 1.00 98.38 407 PHE A C 1
ATOM 3274 O O . PHE A 1 407 ? -17.896 -8.757 29.903 1.00 98.38 407 PHE A O 1
ATOM 3281 N N . CYS A 1 408 ? -19.580 -7.646 28.904 1.00 98.38 408 CYS A N 1
ATOM 3282 C CA . CYS A 1 408 ? -20.649 -8.427 29.526 1.00 98.38 408 CYS A CA 1
ATOM 3283 C C . CYS A 1 408 ? -20.639 -9.884 29.048 1.00 98.38 408 CYS A C 1
ATOM 3285 O O . CYS A 1 408 ? -20.770 -10.792 29.867 1.00 98.38 408 CYS A O 1
ATOM 3287 N N . HIS A 1 409 ? -20.419 -10.108 27.750 1.00 98.31 409 HIS A N 1
ATOM 3288 C CA . HIS A 1 409 ? -20.326 -11.435 27.149 1.00 98.31 409 HIS A CA 1
ATOM 3289 C C . HIS A 1 409 ? -19.156 -12.233 27.732 1.00 98.31 409 HIS A C 1
ATOM 3291 O O . HIS A 1 409 ? -19.340 -13.347 28.220 1.00 98.31 409 HIS A O 1
ATOM 3297 N N . ILE A 1 410 ? -17.961 -11.637 27.764 1.00 98.50 410 ILE A N 1
ATOM 3298 C CA . ILE A 1 410 ? -16.774 -12.257 28.361 1.00 98.50 410 ILE A CA 1
ATOM 3299 C C . ILE A 1 410 ? -17.009 -12.539 29.847 1.00 98.50 410 ILE A C 1
ATOM 3301 O O . ILE A 1 410 ? -16.763 -13.649 30.309 1.00 98.50 410 ILE A O 1
ATOM 3305 N N . ALA A 1 411 ? -17.516 -11.561 30.601 1.00 98.12 411 ALA A N 1
ATOM 3306 C CA . ALA A 1 411 ? -17.750 -11.706 32.035 1.00 98.12 411 ALA A CA 1
ATOM 3307 C C . ALA A 1 411 ? -18.774 -12.800 32.382 1.00 98.12 411 ALA A C 1
ATOM 3309 O O . ALA A 1 411 ? -18.716 -13.345 33.487 1.00 98.12 411 ALA A O 1
ATOM 3310 N N . LEU A 1 412 ? -19.720 -13.084 31.480 1.00 97.69 412 LEU A N 1
ATOM 3311 C CA . LEU A 1 412 ? -20.745 -14.111 31.654 1.00 97.69 412 LEU A CA 1
ATOM 3312 C C . LEU A 1 412 ? -20.257 -15.513 31.275 1.00 97.69 412 LEU A C 1
ATOM 3314 O O . LEU A 1 412 ? -20.593 -16.467 31.969 1.00 97.69 412 LEU A O 1
ATOM 3318 N N . HIS A 1 413 ? -19.504 -15.638 30.180 1.00 97.50 413 HIS A N 1
ATOM 3319 C CA . HIS A 1 413 ? -19.204 -16.937 29.569 1.00 97.50 413 HIS A CA 1
ATOM 3320 C C . HIS A 1 413 ? -17.776 -17.436 29.795 1.00 97.50 413 HIS A C 1
ATOM 3322 O O . HIS A 1 413 ? -17.505 -18.606 29.537 1.00 97.50 413 HIS A O 1
ATOM 3328 N N . ALA A 1 414 ? -16.848 -16.586 30.235 1.00 97.50 414 ALA A N 1
ATOM 3329 C CA . ALA A 1 414 ? -15.473 -17.016 30.433 1.00 97.50 414 ALA A CA 1
ATOM 3330 C C . ALA A 1 414 ? -15.313 -17.902 31.675 1.00 97.50 414 ALA A C 1
ATOM 3332 O O . ALA A 1 414 ? -15.771 -17.567 32.770 1.00 97.50 414 ALA A O 1
ATOM 3333 N N . GLY A 1 415 ? -14.576 -18.999 31.512 1.00 93.94 415 GLY A N 1
ATOM 3334 C CA . GLY A 1 415 ? -14.314 -19.977 32.563 1.00 93.94 415 GLY A CA 1
ATOM 3335 C C . GLY A 1 415 ? -13.137 -20.896 32.218 1.00 93.94 415 GLY A C 1
ATOM 3336 O O . GLY A 1 415 ? -12.462 -20.676 31.212 1.00 93.94 415 GLY A O 1
ATOM 3337 N N . PRO A 1 416 ? -12.869 -21.941 33.023 1.00 89.50 416 PRO A N 1
ATOM 3338 C CA . PRO A 1 416 ? -11.732 -22.844 32.808 1.00 89.50 416 PRO A CA 1
ATOM 3339 C C . PRO A 1 416 ? -11.730 -23.559 31.446 1.00 89.50 416 PRO A C 1
ATOM 3341 O O . PRO A 1 416 ? -10.665 -23.864 30.919 1.00 89.50 416 PRO A O 1
ATOM 3344 N N . THR A 1 417 ? -12.910 -23.817 30.875 1.00 91.19 417 THR A N 1
ATOM 3345 C CA . THR A 1 417 ? -13.114 -24.486 29.574 1.00 91.19 417 THR A CA 1
ATOM 3346 C C . THR A 1 417 ? -13.261 -23.515 28.401 1.00 91.19 417 THR A C 1
ATOM 3348 O O . THR A 1 417 ? -13.169 -23.908 27.234 1.00 91.19 417 THR A O 1
ATOM 3351 N N . ASP A 1 418 ? -13.496 -22.240 28.706 1.00 95.19 418 ASP A N 1
ATOM 3352 C CA . ASP A 1 418 ? -13.916 -21.216 27.758 1.00 95.19 418 ASP A CA 1
ATOM 3353 C C . ASP A 1 418 ? -13.045 -19.981 27.943 1.00 95.19 418 ASP A C 1
ATOM 3355 O O . ASP A 1 418 ? -13.391 -19.028 28.644 1.00 95.19 418 ASP A O 1
ATOM 3359 N N . ARG A 1 419 ? -11.870 -20.026 27.310 1.00 97.25 419 ARG A N 1
ATOM 3360 C CA . ARG A 1 419 ? -10.913 -18.922 27.327 1.00 97.25 419 ARG A CA 1
ATOM 3361 C C . ARG A 1 419 ? -11.378 -17.791 26.413 1.00 97.25 419 ARG A C 1
ATOM 3363 O O . ARG A 1 419 ? -11.763 -18.024 25.264 1.00 97.25 419 ARG A O 1
ATOM 3370 N N . TYR A 1 420 ? -11.252 -16.561 26.902 1.00 98.56 420 TYR A N 1
ATOM 3371 C CA . TYR A 1 420 ? -11.507 -15.339 26.145 1.00 98.56 420 TYR A CA 1
ATOM 3372 C C . TYR A 1 420 ? -10.279 -14.439 26.108 1.00 98.56 420 TYR A C 1
ATOM 3374 O O . TYR A 1 420 ? -9.609 -14.229 27.121 1.00 98.56 420 TYR A O 1
ATOM 3382 N N . ILE A 1 421 ? -10.022 -13.866 24.935 1.00 98.50 421 ILE A N 1
ATOM 3383 C CA . ILE A 1 421 ? -8.980 -12.870 24.719 1.00 98.50 421 ILE A CA 1
ATOM 3384 C C . ILE A 1 421 ? -9.635 -11.601 24.180 1.00 98.50 421 ILE A C 1
ATOM 3386 O O . ILE A 1 421 ? -10.156 -11.599 23.066 1.00 98.50 421 ILE A O 1
ATOM 3390 N N . TYR A 1 422 ? -9.590 -10.523 24.960 1.00 98.56 422 TYR A N 1
ATOM 3391 C CA . TYR A 1 422 ? -10.021 -9.196 24.531 1.00 98.56 422 TYR A CA 1
ATOM 3392 C C . TYR A 1 422 ? -8.816 -8.371 24.091 1.00 98.56 422 TYR A C 1
ATOM 3394 O O . TYR A 1 422 ? -7.816 -8.292 24.808 1.00 98.56 422 TYR A O 1
ATOM 3402 N N . VAL A 1 423 ? -8.885 -7.759 22.912 1.00 98.12 423 VAL A N 1
ATOM 3403 C CA . VAL A 1 423 ? -7.724 -7.116 22.291 1.00 98.12 423 VAL A CA 1
ATOM 3404 C C . VAL A 1 423 ? -8.004 -5.646 22.011 1.00 98.12 423 VAL A C 1
ATOM 3406 O O . VAL A 1 423 ? -8.951 -5.329 21.307 1.00 98.12 423 VAL A O 1
ATOM 3409 N N . THR A 1 424 ? -7.162 -4.745 22.520 1.00 95.19 424 THR A N 1
ATOM 3410 C CA . THR A 1 424 ? -7.303 -3.283 22.362 1.00 95.19 424 THR A CA 1
ATOM 3411 C C . THR A 1 424 ? -6.074 -2.656 21.714 1.00 95.19 424 THR A C 1
ATOM 3413 O O . THR A 1 424 ? -4.986 -3.218 21.758 1.00 95.19 424 THR A O 1
ATOM 3416 N N . GLU A 1 425 ? -6.190 -1.461 21.140 1.00 90.00 425 GLU A N 1
ATOM 3417 C CA . GLU A 1 425 ? -5.060 -0.818 20.448 1.00 90.00 425 GLU A CA 1
ATOM 3418 C C . GLU A 1 425 ? -3.923 -0.409 21.407 1.00 90.00 425 GLU A C 1
ATOM 3420 O O . GLU A 1 425 ? -2.750 -0.689 21.151 1.00 90.00 425 GLU A O 1
ATOM 3425 N N . THR A 1 426 ? -4.259 0.210 22.546 1.00 89.62 426 THR A N 1
ATOM 3426 C CA . THR A 1 426 ? -3.282 0.801 23.478 1.00 89.62 426 THR A CA 1
ATOM 3427 C C . THR A 1 426 ? -3.214 0.072 24.819 1.00 89.62 426 THR A C 1
ATOM 3429 O O . THR A 1 426 ? -4.133 -0.654 25.206 1.00 89.62 426 THR A O 1
ATOM 3432 N N . VAL A 1 427 ? -2.111 0.284 25.549 1.00 91.81 427 VAL A N 1
ATOM 3433 C CA . VAL A 1 427 ? -1.924 -0.253 26.909 1.00 91.81 427 VAL A CA 1
ATOM 3434 C C . VAL A 1 427 ? -2.955 0.342 27.871 1.00 91.81 427 VAL A C 1
ATOM 3436 O O . VAL A 1 427 ? -3.573 -0.399 28.623 1.00 91.81 427 VAL A O 1
ATOM 3439 N N . ASP A 1 428 ? -3.234 1.642 27.799 1.00 90.12 428 ASP A N 1
ATOM 3440 C CA . ASP A 1 428 ? -4.226 2.261 28.687 1.00 90.12 428 ASP A CA 1
ATOM 3441 C C . ASP A 1 428 ? -5.640 1.716 28.438 1.00 90.12 428 ASP A C 1
ATOM 3443 O O . ASP A 1 428 ? -6.388 1.460 29.381 1.00 90.12 428 ASP A O 1
ATOM 3447 N N . ALA A 1 429 ? -6.007 1.491 27.169 1.00 90.88 429 ALA A N 1
ATOM 3448 C CA . ALA A 1 429 ? -7.279 0.862 26.819 1.00 90.88 429 ALA A CA 1
ATOM 3449 C C . ALA A 1 429 ? -7.359 -0.585 27.330 1.00 90.88 429 ALA A C 1
ATOM 3451 O O . ALA A 1 429 ? -8.410 -0.988 27.825 1.00 90.88 429 ALA A O 1
ATOM 3452 N N . LEU A 1 430 ? -6.249 -1.329 27.280 1.00 95.44 430 LEU A N 1
ATOM 3453 C CA . LEU A 1 430 ? -6.152 -2.684 27.825 1.00 95.44 430 LEU A CA 1
ATOM 3454 C C . LEU A 1 430 ? -6.448 -2.685 29.323 1.00 95.44 430 LEU A C 1
ATOM 3456 O O . LEU A 1 430 ? -7.258 -3.493 29.771 1.00 95.44 430 LEU A O 1
ATOM 3460 N N . TYR A 1 431 ? -5.813 -1.797 30.096 1.00 94.56 431 TYR A N 1
ATOM 3461 C CA . TYR A 1 431 ? -6.023 -1.731 31.545 1.00 94.56 431 TYR A CA 1
ATOM 3462 C C . TYR A 1 431 ? -7.466 -1.343 31.881 1.00 94.56 431 TYR A C 1
ATOM 3464 O O . TYR A 1 431 ? -8.103 -2.047 32.660 1.00 94.56 431 TYR A O 1
ATOM 3472 N N . ARG A 1 432 ? -8.026 -0.324 31.212 1.00 93.88 432 ARG A N 1
ATOM 3473 C CA . ARG A 1 432 ? -9.441 0.053 31.385 1.00 93.88 432 ARG A CA 1
ATOM 3474 C C . ARG A 1 432 ? -10.396 -1.100 31.073 1.00 93.88 432 ARG A C 1
ATOM 3476 O O . ARG A 1 432 ? -11.329 -1.335 31.834 1.00 93.88 432 ARG A O 1
ATOM 3483 N N . ALA A 1 433 ? -10.165 -1.825 29.979 1.00 96.06 433 ALA A N 1
ATOM 3484 C CA . ALA A 1 433 ? -10.976 -2.983 29.613 1.00 96.06 433 ALA A CA 1
ATOM 3485 C C . ALA A 1 433 ? -10.843 -4.118 30.638 1.00 96.06 433 ALA A C 1
ATOM 3487 O O . ALA A 1 433 ? -11.843 -4.703 31.045 1.00 96.06 433 ALA A O 1
ATOM 3488 N N . ALA A 1 434 ? -9.619 -4.409 31.090 1.00 97.56 434 ALA A N 1
ATOM 3489 C CA . ALA A 1 434 ? -9.367 -5.438 32.092 1.00 97.56 434 ALA A CA 1
ATOM 3490 C C . ALA A 1 434 ? -10.059 -5.129 33.425 1.00 97.56 434 ALA A C 1
ATOM 3492 O O . ALA A 1 434 ? -10.677 -6.018 34.005 1.00 97.56 434 ALA A O 1
ATOM 3493 N N . ASP A 1 435 ? -9.989 -3.882 33.888 1.00 96.81 435 ASP A N 1
ATOM 3494 C CA . ASP A 1 435 ? -10.615 -3.449 35.139 1.00 96.81 435 ASP A CA 1
ATOM 3495 C C . ASP A 1 435 ? -12.149 -3.465 35.028 1.00 96.81 435 ASP A C 1
ATOM 3497 O O . ASP A 1 435 ? -12.830 -3.974 35.921 1.00 96.81 435 ASP A O 1
ATOM 3501 N N . ALA A 1 436 ? -12.695 -3.011 33.892 1.00 96.44 436 ALA A N 1
ATOM 3502 C CA . ALA A 1 436 ? -14.126 -3.086 33.605 1.00 96.44 436 ALA A CA 1
ATOM 3503 C C . ALA A 1 436 ? -14.639 -4.535 33.627 1.00 96.44 436 ALA A C 1
ATOM 3505 O O . ALA A 1 436 ? -15.596 -4.832 34.340 1.00 96.44 436 ALA A O 1
ATOM 3506 N N . ILE A 1 437 ? -13.983 -5.459 32.916 1.00 98.31 437 ILE A N 1
ATOM 3507 C CA . ILE A 1 437 ? -14.368 -6.878 32.927 1.00 98.31 437 ILE A CA 1
ATOM 3508 C C . ILE A 1 437 ? -14.226 -7.464 34.337 1.00 98.31 437 ILE A C 1
ATOM 3510 O O . ILE A 1 437 ? -15.137 -8.148 34.798 1.00 98.31 437 ILE A O 1
ATOM 3514 N N . GLN A 1 438 ? -13.137 -7.158 35.052 1.00 97.81 438 GLN A N 1
ATOM 3515 C CA . GLN A 1 438 ? -12.891 -7.675 36.401 1.00 97.81 438 GLN A CA 1
ATOM 3516 C C . GLN A 1 438 ? -13.988 -7.264 37.394 1.00 97.81 438 GLN A C 1
ATOM 3518 O O . GLN A 1 438 ? -14.330 -8.048 38.270 1.00 97.81 438 GLN A O 1
ATOM 3523 N N . SER A 1 439 ? -14.577 -6.074 37.252 1.00 97.19 439 SER A N 1
ATOM 3524 C CA . SER A 1 439 ? -15.704 -5.634 38.093 1.00 97.19 439 SER A CA 1
ATOM 3525 C C . SER A 1 439 ? -17.018 -6.400 37.838 1.00 97.19 439 SER A C 1
ATOM 3527 O O . SER A 1 439 ? -17.911 -6.446 38.696 1.00 97.19 439 SER A O 1
ATOM 3529 N N . LEU A 1 440 ? -17.138 -7.037 36.667 1.00 97.62 440 LEU A N 1
ATOM 3530 C CA . LEU A 1 440 ? -18.322 -7.778 36.233 1.00 97.62 440 LEU A CA 1
ATOM 3531 C C . LEU A 1 440 ? -18.245 -9.280 36.526 1.00 97.62 440 LEU A C 1
ATOM 3533 O O . LEU A 1 440 ? -19.267 -9.962 36.403 1.00 97.62 440 LEU A O 1
ATOM 3537 N N . THR A 1 441 ? -17.076 -9.816 36.876 1.00 97.62 441 THR A N 1
ATOM 3538 C CA . THR A 1 441 ? -16.857 -11.261 37.024 1.00 97.62 441 THR A CA 1
ATOM 3539 C C . THR A 1 441 ? -15.901 -11.602 38.163 1.00 97.62 441 THR A C 1
ATOM 3541 O O . THR A 1 441 ? -15.015 -10.830 38.513 1.00 97.62 441 THR A O 1
ATOM 3544 N N . GLU A 1 442 ? -16.077 -12.791 38.730 1.00 96.56 442 GLU A N 1
ATOM 3545 C CA . GLU A 1 442 ? -15.167 -13.358 39.732 1.00 96.56 442 GLU A CA 1
ATOM 3546 C C . GLU A 1 442 ? -13.961 -14.045 39.075 1.00 96.56 442 GLU A C 1
ATOM 3548 O O . GLU A 1 442 ? -12.923 -14.233 39.710 1.00 96.56 442 GLU A O 1
ATOM 3553 N N . THR A 1 443 ? -14.061 -14.377 37.782 1.00 97.19 443 THR A N 1
ATOM 3554 C CA . THR A 1 443 ? -12.971 -14.976 37.013 1.00 97.19 443 THR A CA 1
ATOM 3555 C C . THR A 1 443 ? -11.788 -13.998 36.917 1.00 97.19 443 THR A C 1
ATOM 3557 O O . THR A 1 443 ? -11.963 -12.862 36.469 1.00 97.19 443 THR A O 1
ATOM 3560 N N . PRO A 1 444 ? -10.559 -14.396 37.298 1.00 96.44 444 PRO A N 1
ATOM 3561 C CA . PRO A 1 444 ? -9.408 -13.498 37.241 1.00 96.44 444 PRO A CA 1
ATOM 3562 C C . PRO A 1 444 ? -9.087 -13.018 35.818 1.00 96.44 444 PRO A C 1
ATOM 3564 O O . PRO A 1 444 ? -8.919 -13.829 34.905 1.00 96.44 444 PRO A O 1
ATOM 3567 N N . VAL A 1 445 ? -8.913 -11.703 35.644 1.00 98.19 445 VAL A N 1
ATOM 3568 C CA . VAL A 1 445 ? -8.621 -11.073 34.344 1.00 98.19 445 VAL A CA 1
ATOM 3569 C C . VAL A 1 445 ? -7.131 -10.787 34.184 1.00 98.19 445 VAL A C 1
ATOM 3571 O O . VAL A 1 445 ? -6.530 -10.054 34.974 1.00 98.19 445 VAL A O 1
ATOM 3574 N N . GLY A 1 446 ? -6.508 -11.386 33.173 1.00 97.62 446 GLY A N 1
ATOM 3575 C CA . GLY A 1 446 ? -5.101 -11.218 32.825 1.00 97.62 446 GLY A CA 1
ATOM 3576 C C . GLY A 1 446 ? -4.814 -10.004 31.960 1.00 97.62 446 GLY A C 1
ATOM 3577 O O . GLY A 1 446 ? -5.690 -9.495 31.266 1.00 97.62 446 GLY A O 1
ATOM 3578 N N . ARG A 1 447 ? -3.567 -9.529 32.008 1.00 97.06 447 ARG A N 1
ATOM 3579 C CA . ARG A 1 447 ? -3.088 -8.358 31.260 1.00 97.06 447 ARG A CA 1
ATOM 3580 C C . ARG A 1 447 ? -1.776 -8.690 30.557 1.00 97.06 447 ARG A C 1
ATOM 3582 O O . ARG A 1 447 ? -0.803 -9.037 31.221 1.00 97.06 447 ARG A O 1
ATOM 3589 N N . VAL A 1 448 ? -1.728 -8.564 29.229 1.00 95.31 448 VAL A N 1
ATOM 3590 C CA . VAL A 1 448 ? -0.525 -8.857 28.429 1.00 95.31 448 VAL A CA 1
ATOM 3591 C C . VAL A 1 448 ? -0.207 -7.727 27.455 1.00 95.31 448 VAL A C 1
ATOM 3593 O O . VAL A 1 448 ? -0.925 -7.457 26.494 1.00 95.31 448 VAL A O 1
ATOM 3596 N N . HIS A 1 449 ? 0.941 -7.093 27.668 1.00 94.06 449 HIS A N 1
ATOM 3597 C CA . HIS A 1 449 ? 1.496 -6.071 26.788 1.00 94.06 449 HIS A CA 1
ATOM 3598 C C . HIS A 1 449 ? 3.030 -6.166 26.749 1.00 94.06 449 HIS A C 1
ATOM 3600 O O . HIS A 1 449 ? 3.646 -6.841 27.576 1.00 94.06 449 HIS A O 1
ATOM 3606 N N . GLY A 1 450 ? 3.654 -5.513 25.763 1.00 90.69 450 GLY A N 1
ATOM 3607 C CA . GLY A 1 450 ? 5.108 -5.306 25.747 1.00 90.69 450 GLY A CA 1
ATOM 3608 C C . GLY A 1 450 ? 5.556 -4.345 26.853 1.00 90.69 450 GLY A C 1
ATOM 3609 O O . GLY A 1 450 ? 4.720 -3.775 27.552 1.00 90.69 450 GLY A O 1
ATOM 3610 N N . PHE A 1 451 ? 6.863 -4.138 27.025 1.00 91.06 451 PHE A N 1
ATOM 3611 C CA . PHE A 1 451 ? 7.342 -3.178 28.022 1.00 91.06 451 PHE A CA 1
ATOM 3612 C C . PHE A 1 451 ? 6.749 -1.786 27.758 1.00 91.06 451 PHE A C 1
ATOM 3614 O O . PHE A 1 451 ? 6.779 -1.297 26.629 1.00 91.06 451 PHE A O 1
ATOM 3621 N N . ASN A 1 452 ? 6.216 -1.152 28.801 1.00 91.81 452 ASN A N 1
ATOM 3622 C CA . ASN A 1 452 ? 5.700 0.208 28.744 1.00 91.81 452 ASN A CA 1
ATOM 3623 C C . ASN A 1 452 ? 6.335 1.012 29.882 1.00 91.81 452 ASN A C 1
ATOM 3625 O O . ASN A 1 452 ? 6.127 0.712 31.058 1.00 91.81 452 ASN A O 1
ATOM 3629 N N . GLU A 1 453 ? 7.131 2.011 29.512 1.00 91.75 453 GLU A N 1
ATOM 3630 C CA . GLU A 1 453 ? 7.892 2.833 30.453 1.00 91.75 453 GLU A CA 1
ATOM 3631 C C . GLU A 1 453 ? 6.982 3.607 31.411 1.00 91.75 453 GLU A C 1
ATOM 3633 O O . GLU A 1 453 ? 7.210 3.576 32.619 1.00 91.75 453 GLU A O 1
ATOM 3638 N N . ALA A 1 454 ? 5.920 4.233 30.893 1.00 90.75 454 ALA A N 1
ATOM 3639 C CA . ALA A 1 454 ? 4.975 5.008 31.694 1.00 90.75 454 ALA A CA 1
ATOM 3640 C C . ALA A 1 454 ? 4.267 4.131 32.737 1.00 90.75 454 ALA A C 1
ATOM 3642 O O . ALA A 1 454 ? 4.175 4.508 33.903 1.00 90.75 454 ALA A O 1
ATOM 3643 N N . GLN A 1 455 ? 3.850 2.924 32.350 1.00 90.75 455 GLN A N 1
ATOM 3644 C CA . GLN A 1 455 ? 3.214 1.972 33.256 1.00 90.75 455 GLN A CA 1
ATOM 3645 C C . GLN A 1 455 ? 4.197 1.430 34.297 1.00 90.75 455 GLN A C 1
ATOM 3647 O O . GLN A 1 455 ? 3.842 1.278 35.464 1.00 90.75 455 GLN A O 1
ATOM 3652 N N . CYS A 1 456 ? 5.445 1.158 33.905 1.00 93.12 456 CYS A N 1
ATOM 3653 C CA . CYS A 1 456 ? 6.481 0.735 34.844 1.00 93.12 456 CYS A CA 1
ATOM 3654 C C . CYS A 1 456 ? 6.763 1.831 35.881 1.00 93.12 456 CYS A C 1
ATOM 3656 O O . CYS A 1 456 ? 6.768 1.550 37.081 1.00 93.12 456 CYS A O 1
ATOM 3658 N N . GLN A 1 457 ? 6.918 3.077 35.425 1.00 94.50 457 GLN A N 1
ATOM 3659 C CA . GLN A 1 457 ? 7.142 4.232 36.285 1.00 94.50 457 GLN A CA 1
ATOM 3660 C C . GLN A 1 457 ? 5.945 4.505 37.198 1.00 94.50 457 GLN A C 1
ATOM 3662 O O . GLN A 1 457 ? 6.142 4.743 38.385 1.00 94.50 457 GLN A O 1
ATOM 3667 N N . SER A 1 458 ? 4.716 4.426 36.684 1.00 93.19 458 SER A N 1
ATOM 3668 C CA . SER A 1 458 ? 3.497 4.557 37.490 1.00 93.19 458 SER A CA 1
ATOM 3669 C C . SER A 1 458 ? 3.415 3.477 38.575 1.00 93.19 458 SER A C 1
ATOM 3671 O O . SER A 1 458 ? 3.048 3.768 39.712 1.00 93.19 458 SER A O 1
ATOM 3673 N N . LEU A 1 459 ? 3.823 2.243 38.260 1.00 92.94 459 LEU A N 1
ATOM 3674 C CA . LEU A 1 459 ? 3.739 1.117 39.185 1.00 92.94 459 LEU A CA 1
ATOM 3675 C C . LEU A 1 459 ? 4.786 1.164 40.306 1.00 92.94 459 LEU A C 1
ATOM 3677 O O . LEU A 1 459 ? 4.445 0.871 41.454 1.00 92.94 459 LEU A O 1
ATOM 3681 N N . CYS A 1 460 ? 6.053 1.447 39.977 1.00 94.06 460 CYS A N 1
ATOM 3682 C CA . CYS A 1 460 ? 7.178 1.336 40.916 1.00 94.06 460 CYS A CA 1
ATOM 3683 C C . CYS A 1 460 ? 7.910 2.646 41.226 1.00 94.06 460 CYS A C 1
ATOM 3685 O O . CYS A 1 460 ? 8.869 2.628 41.992 1.00 94.06 460 CYS A O 1
ATOM 3687 N N . GLY A 1 461 ? 7.491 3.768 40.641 1.00 95.00 461 GLY 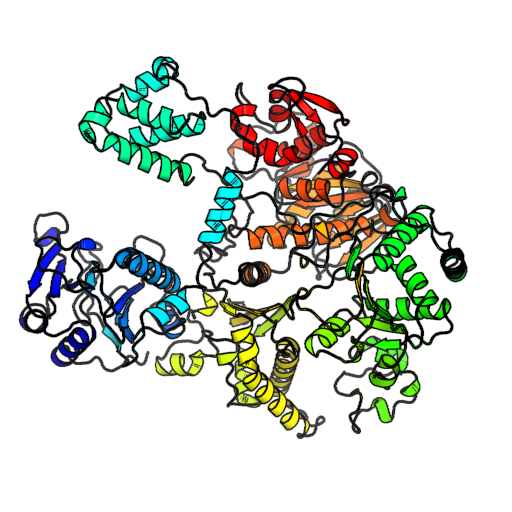A N 1
ATOM 3688 C CA . GLY A 1 461 ? 8.088 5.089 40.856 1.00 95.00 461 GLY A CA 1
ATOM 3689 C C . GLY A 1 461 ? 9.417 5.325 40.131 1.00 95.00 461 GLY A C 1
ATOM 3690 O O . GLY A 1 461 ? 9.943 6.435 40.169 1.00 95.00 461 GLY A O 1
ATOM 3691 N N . HIS A 1 462 ? 9.968 4.320 39.443 1.00 92.81 462 HIS A N 1
ATOM 3692 C CA . HIS A 1 462 ? 11.256 4.425 38.759 1.00 92.81 462 HIS A CA 1
ATOM 3693 C C . HIS A 1 462 ? 11.098 4.456 37.243 1.00 92.81 462 HIS A C 1
ATOM 3695 O O . HIS A 1 462 ? 10.439 3.600 36.655 1.00 92.81 462 HIS A O 1
ATOM 3701 N N . LYS A 1 463 ? 11.789 5.397 36.598 1.00 92.88 463 LYS A N 1
ATOM 3702 C CA . LYS A 1 463 ? 11.945 5.414 35.144 1.00 92.88 463 LYS A CA 1
ATOM 3703 C C . LYS A 1 463 ? 12.896 4.286 34.738 1.00 92.88 463 LYS A C 1
ATOM 3705 O O . LYS A 1 463 ? 14.064 4.290 35.126 1.00 92.88 463 LYS A O 1
ATOM 3710 N N . ARG A 1 464 ? 12.376 3.289 34.027 1.00 89.75 464 ARG A N 1
ATOM 3711 C CA . ARG A 1 464 ? 13.108 2.098 33.574 1.00 89.75 464 ARG A CA 1
ATOM 3712 C C . ARG A 1 464 ? 12.945 1.940 32.074 1.00 89.75 464 ARG A C 1
ATOM 3714 O O . ARG A 1 464 ? 11.978 2.425 31.496 1.00 89.75 464 ARG A O 1
ATOM 3721 N N . THR A 1 465 ? 13.861 1.212 31.460 1.00 86.25 465 THR A N 1
ATOM 3722 C CA . THR A 1 465 ? 13.786 0.852 30.046 1.00 86.25 465 THR A CA 1
ATOM 3723 C C . THR A 1 465 ? 13.457 -0.629 29.881 1.00 86.25 465 THR A C 1
ATOM 3725 O O . THR A 1 465 ? 13.625 -1.433 30.801 1.00 86.25 465 THR A O 1
ATOM 3728 N N . TRP A 1 466 ? 13.046 -1.023 28.674 1.00 84.31 466 TRP A N 1
ATOM 3729 C CA . TRP A 1 466 ? 12.824 -2.432 28.328 1.00 84.31 466 TRP A CA 1
ATOM 3730 C C . TRP A 1 466 ? 14.093 -3.290 28.466 1.00 84.31 466 TRP A C 1
ATOM 3732 O O . TRP A 1 466 ? 14.008 -4.512 28.515 1.00 84.31 466 TRP A O 1
ATOM 3742 N N . ARG A 1 467 ? 15.272 -2.656 28.536 1.00 80.56 467 ARG A N 1
ATOM 3743 C CA . ARG A 1 467 ? 16.565 -3.319 28.744 1.00 80.56 467 ARG A CA 1
ATOM 3744 C C . ARG A 1 467 ? 16.790 -3.680 30.204 1.00 80.56 467 ARG A C 1
ATOM 3746 O O . ARG A 1 467 ? 17.333 -4.739 30.486 1.00 80.56 467 ARG A O 1
ATOM 3753 N N . ASP A 1 468 ? 16.351 -2.814 31.114 1.00 84.75 468 ASP A N 1
ATOM 3754 C CA . ASP A 1 468 ? 16.437 -3.060 32.555 1.00 84.75 468 ASP A CA 1
ATOM 3755 C C . ASP A 1 468 ? 15.428 -4.133 32.980 1.00 84.75 468 ASP A C 1
ATOM 3757 O O . ASP A 1 468 ? 15.685 -4.950 33.867 1.00 84.75 468 ASP A O 1
ATOM 3761 N N . CYS A 1 469 ? 14.256 -4.106 32.346 1.00 87.19 469 CYS A N 1
ATOM 3762 C CA . CYS A 1 469 ? 13.112 -4.934 32.677 1.00 87.19 469 CYS A CA 1
ATOM 3763 C C . CYS A 1 469 ? 12.923 -6.027 31.624 1.00 87.19 469 CYS A C 1
ATOM 3765 O O . CYS A 1 469 ? 12.256 -5.815 30.614 1.00 87.19 469 CYS A O 1
ATOM 3767 N N . GLN A 1 470 ? 13.455 -7.218 31.894 1.00 83.69 470 GLN A N 1
ATOM 3768 C CA . GLN A 1 470 ? 13.281 -8.394 31.042 1.00 83.69 470 GLN A CA 1
ATOM 3769 C C . GLN A 1 470 ? 12.541 -9.507 31.804 1.00 83.69 470 GLN A C 1
ATOM 3771 O O . GLN A 1 470 ? 13.028 -9.969 32.840 1.00 83.69 470 GLN A O 1
ATOM 3776 N N . PRO A 1 471 ? 11.353 -9.945 31.353 1.00 77.88 471 PRO A N 1
ATOM 3777 C CA . PRO A 1 471 ? 10.665 -11.077 31.956 1.00 77.88 471 PRO A CA 1
ATOM 3778 C C . PRO A 1 471 ? 11.494 -12.335 31.681 1.00 77.88 471 PRO A C 1
ATOM 3780 O O . PRO A 1 471 ? 11.743 -12.644 30.519 1.00 77.88 471 PRO A O 1
ATOM 3783 N N . ARG A 1 472 ? 11.877 -13.069 32.737 1.00 75.38 472 ARG A N 1
ATOM 3784 C CA . ARG A 1 472 ? 12.684 -14.315 32.714 1.00 75.38 472 ARG A CA 1
ATOM 3785 C C . ARG A 1 472 ? 14.210 -14.171 32.621 1.00 75.38 472 ARG A C 1
ATOM 3787 O O . ARG A 1 472 ? 14.880 -15.196 32.704 1.00 75.38 472 ARG A O 1
ATOM 3794 N N . ASP A 1 473 ? 14.773 -12.968 32.505 1.00 80.25 473 ASP A N 1
ATOM 3795 C CA . ASP A 1 473 ? 16.227 -12.797 32.676 1.00 80.25 473 ASP A CA 1
ATOM 3796 C C . ASP A 1 473 ? 16.544 -12.632 34.168 1.00 80.25 473 ASP A C 1
ATOM 3798 O O . ASP A 1 473 ? 16.068 -11.691 34.803 1.00 80.25 473 ASP A O 1
ATOM 3802 N N . SER A 1 474 ? 17.389 -13.506 34.721 1.00 84.44 474 SER A N 1
ATOM 3803 C CA . SER A 1 474 ? 17.864 -13.419 36.109 1.00 84.44 474 SER A CA 1
ATOM 3804 C C . SER A 1 474 ? 18.577 -12.101 36.437 1.00 84.44 474 SER A C 1
ATOM 3806 O O . SER A 1 474 ? 18.682 -11.732 37.604 1.00 84.44 474 SER A O 1
ATOM 3808 N N . ARG A 1 475 ? 19.069 -11.382 35.421 1.00 84.00 475 ARG A N 1
ATOM 3809 C CA . ARG A 1 475 ? 19.719 -10.066 35.528 1.00 84.00 475 ARG A CA 1
ATOM 3810 C C . ARG A 1 475 ? 18.724 -8.903 35.529 1.00 84.00 475 ARG A C 1
ATOM 3812 O O . ARG A 1 475 ? 19.125 -7.761 35.735 1.00 84.00 475 ARG A O 1
ATOM 3819 N N . SER A 1 476 ? 17.442 -9.172 35.289 1.00 87.12 476 SER A N 1
ATOM 3820 C CA . SER A 1 476 ? 16.394 -8.156 35.235 1.00 87.12 476 SER A CA 1
ATOM 3821 C C . SER A 1 476 ? 16.273 -7.412 36.563 1.00 87.12 476 SER A C 1
ATOM 3823 O O . SER A 1 476 ? 16.119 -8.024 37.625 1.00 87.12 476 SER A O 1
ATOM 3825 N N . VAL A 1 477 ? 16.240 -6.076 36.513 1.00 91.44 477 VAL A N 1
ATOM 3826 C CA . VAL A 1 477 ? 16.069 -5.244 37.720 1.00 91.44 477 VAL A CA 1
ATOM 3827 C C . VAL A 1 477 ? 14.717 -5.491 38.393 1.00 91.44 477 VAL A C 1
ATOM 3829 O O . VAL A 1 477 ? 14.532 -5.179 39.570 1.00 91.44 477 VAL A O 1
ATOM 3832 N N . CYS A 1 478 ? 13.766 -6.086 37.665 1.00 92.12 478 CYS A N 1
ATOM 3833 C CA . CYS A 1 478 ? 12.467 -6.480 38.192 1.00 92.12 478 CYS A CA 1
ATOM 3834 C C . CYS A 1 478 ? 12.577 -7.502 39.329 1.00 92.12 478 CYS A C 1
ATOM 3836 O O . CYS A 1 478 ? 11.722 -7.492 40.211 1.00 92.12 478 CYS A O 1
ATOM 3838 N N . HIS A 1 479 ? 13.631 -8.328 39.378 1.00 91.31 479 HIS A N 1
ATOM 3839 C CA . HIS A 1 479 ? 13.833 -9.249 40.497 1.00 91.31 479 HIS A CA 1
ATOM 3840 C C . HIS A 1 479 ? 14.028 -8.511 41.827 1.00 91.31 479 HIS A C 1
ATOM 3842 O O . HIS A 1 479 ? 13.570 -9.004 42.852 1.00 91.31 479 HIS A O 1
ATOM 3848 N N . ALA A 1 480 ? 14.615 -7.313 41.824 1.00 91.88 480 ALA A N 1
ATOM 3849 C CA . ALA A 1 480 ? 14.777 -6.482 43.020 1.00 91.88 480 ALA A CA 1
ATOM 3850 C C . ALA A 1 480 ? 13.627 -5.475 43.231 1.00 91.88 480 ALA A C 1
ATOM 3852 O O . ALA A 1 480 ? 13.615 -4.741 44.216 1.00 91.88 480 ALA A O 1
ATOM 3853 N N . CYS A 1 481 ? 12.654 -5.411 42.317 1.00 93.19 481 CYS A N 1
ATOM 3854 C CA . CYS A 1 481 ? 11.554 -4.458 42.410 1.00 93.19 481 CYS A CA 1
ATOM 3855 C C . CYS A 1 481 ? 10.531 -4.901 43.468 1.00 93.19 481 CYS A C 1
ATOM 3857 O O . CYS A 1 481 ? 9.953 -5.985 43.381 1.00 93.19 481 CYS A O 1
ATOM 3859 N N . ASN A 1 482 ? 10.237 -4.027 44.431 1.00 94.25 482 ASN A N 1
A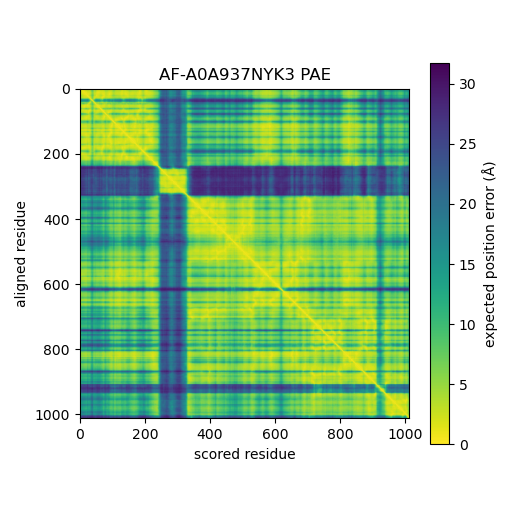TOM 3860 C CA . ASN A 1 482 ? 9.212 -4.242 45.461 1.00 94.25 482 ASN A CA 1
ATOM 3861 C C . ASN A 1 482 ? 7.788 -4.396 44.891 1.00 94.25 482 ASN A C 1
ATOM 3863 O O . ASN A 1 482 ? 6.924 -4.964 45.548 1.00 94.25 482 ASN A O 1
ATOM 3867 N N . ARG A 1 483 ? 7.545 -3.933 43.659 1.00 95.50 483 ARG A N 1
ATOM 3868 C CA . ARG A 1 483 ? 6.254 -4.035 42.955 1.00 95.50 483 ARG A CA 1
ATOM 3869 C C . ARG A 1 483 ? 6.215 -5.172 41.930 1.00 95.50 483 ARG A C 1
ATOM 3871 O O . ARG A 1 483 ? 5.305 -5.233 41.108 1.00 95.50 483 ARG A O 1
ATOM 3878 N N . ARG A 1 484 ? 7.195 -6.088 41.952 1.00 92.25 484 ARG A N 1
ATOM 3879 C CA . ARG A 1 484 ? 7.301 -7.179 40.964 1.00 92.25 484 ARG A CA 1
ATOM 3880 C C . ARG A 1 484 ? 6.090 -8.107 40.946 1.00 92.25 484 ARG A C 1
ATOM 3882 O O . ARG A 1 484 ? 5.765 -8.610 39.883 1.00 92.25 484 ARG A O 1
ATOM 3889 N N . VAL A 1 485 ? 5.423 -8.316 42.085 1.00 92.50 485 VAL A N 1
ATOM 3890 C CA . VAL A 1 485 ? 4.241 -9.196 42.205 1.00 92.50 485 VAL A CA 1
ATOM 3891 C C . VAL A 1 485 ? 3.027 -8.606 41.475 1.00 92.50 485 VAL A C 1
ATOM 3893 O O . VAL A 1 485 ? 2.266 -9.339 40.852 1.00 92.50 485 VAL A O 1
ATOM 3896 N N . ASP A 1 486 ? 2.913 -7.279 41.448 1.00 92.50 486 ASP A N 1
ATOM 3897 C CA . ASP A 1 486 ? 1.814 -6.559 40.790 1.00 92.50 486 ASP A CA 1
ATOM 3898 C C . ASP A 1 486 ? 2.093 -6.291 39.296 1.00 92.50 486 ASP A C 1
ATOM 3900 O O . ASP A 1 486 ? 1.217 -5.873 38.537 1.00 92.50 486 ASP A O 1
ATOM 3904 N N . CYS A 1 487 ? 3.330 -6.518 38.840 1.00 93.88 487 CYS A N 1
ATOM 3905 C CA . CYS A 1 487 ? 3.762 -6.189 37.486 1.00 93.88 487 CYS A CA 1
ATOM 3906 C C . CYS A 1 487 ? 3.293 -7.236 36.465 1.00 93.88 487 CYS A C 1
ATOM 3908 O O . CYS A 1 487 ? 3.877 -8.314 36.345 1.00 93.88 487 CYS A O 1
ATOM 3910 N N . ALA A 1 488 ? 2.280 -6.887 35.667 1.00 93.44 488 ALA A N 1
ATOM 3911 C CA . ALA A 1 488 ? 1.756 -7.745 34.601 1.00 93.44 488 ALA A CA 1
ATOM 3912 C C . ALA A 1 488 ? 2.826 -8.141 33.565 1.00 93.44 488 ALA A C 1
ATOM 3914 O O . ALA A 1 488 ? 2.872 -9.287 33.126 1.00 93.44 488 ALA A O 1
ATOM 3915 N N . PHE A 1 489 ? 3.726 -7.215 33.219 1.00 93.06 489 PHE A N 1
ATOM 3916 C CA . PHE A 1 489 ? 4.815 -7.471 32.276 1.00 93.06 489 PHE A CA 1
ATOM 3917 C C . PHE A 1 489 ? 5.835 -8.487 32.815 1.00 93.06 489 PHE A C 1
ATOM 3919 O O . PHE A 1 489 ? 6.241 -9.393 32.090 1.00 93.06 489 PHE A O 1
ATOM 3926 N N . PHE A 1 490 ? 6.227 -8.377 34.089 1.00 93.06 490 PHE A N 1
ATOM 3927 C CA . PHE A 1 490 ? 7.168 -9.317 34.707 1.00 93.06 490 PHE A CA 1
ATOM 3928 C C . PHE A 1 490 ? 6.527 -10.694 34.934 1.00 93.06 490 PHE A C 1
ATOM 3930 O O . PHE A 1 490 ? 7.137 -11.716 34.628 1.00 93.06 490 PHE A O 1
ATOM 3937 N N . ASN A 1 491 ? 5.263 -10.726 35.372 1.00 93.31 491 ASN A N 1
ATOM 3938 C CA . ASN A 1 491 ? 4.499 -11.955 35.618 1.00 93.31 491 ASN A CA 1
ATOM 3939 C C . ASN A 1 491 ? 3.724 -12.440 34.386 1.00 93.31 491 ASN A C 1
ATOM 3941 O O . ASN A 1 491 ? 2.663 -13.049 34.521 1.00 93.31 491 ASN A O 1
ATOM 3945 N N . ARG A 1 492 ? 4.234 -12.171 33.178 1.00 92.81 492 ARG A N 1
ATOM 3946 C CA . ARG A 1 492 ? 3.510 -12.391 31.919 1.00 92.81 492 ARG A CA 1
ATOM 3947 C C . ARG A 1 492 ? 2.937 -13.800 31.770 1.00 92.81 492 ARG A C 1
ATOM 3949 O O . ARG A 1 492 ? 1.797 -13.917 31.351 1.00 92.81 492 ARG A O 1
ATOM 3956 N N . GLN A 1 493 ? 3.681 -14.844 32.144 1.00 91.88 493 GLN A N 1
ATOM 3957 C CA . GLN A 1 493 ? 3.189 -16.227 32.043 1.00 91.88 493 GLN A CA 1
ATOM 3958 C C . GLN A 1 493 ? 1.925 -16.435 32.891 1.00 91.88 493 GLN A C 1
ATOM 3960 O O . GLN A 1 493 ? 0.910 -16.884 32.381 1.00 91.88 493 GLN A O 1
ATOM 3965 N N . VAL A 1 494 ? 1.948 -15.985 34.149 1.00 93.94 494 VAL A N 1
ATOM 3966 C CA . VAL A 1 494 ? 0.791 -16.067 35.056 1.00 93.94 494 VAL A CA 1
ATOM 3967 C C . VAL A 1 494 ? -0.401 -15.267 34.520 1.00 93.94 494 VAL A C 1
ATOM 3969 O O . VAL A 1 494 ? -1.550 -15.629 34.758 1.00 93.94 494 VAL A O 1
ATOM 3972 N N . GLN A 1 495 ? -0.152 -14.161 33.812 1.00 95.50 495 GLN A N 1
ATOM 3973 C CA . GLN A 1 495 ? -1.215 -13.395 33.155 1.00 95.50 495 GLN A CA 1
ATOM 3974 C C . GLN A 1 495 ? -1.792 -14.139 31.943 1.00 95.50 495 GLN A C 1
ATOM 3976 O O . GLN A 1 495 ? -3.005 -14.125 31.760 1.00 95.50 495 GLN A O 1
ATOM 3981 N N . GLU A 1 496 ? -0.940 -14.780 31.138 1.00 95.19 496 GLU A N 1
ATOM 3982 C CA . GLU A 1 496 ? -1.320 -15.567 29.956 1.00 95.19 496 GLU A CA 1
ATOM 3983 C C . GLU A 1 496 ? -2.116 -16.827 30.322 1.00 95.19 496 GLU A C 1
ATOM 3985 O O . GLU A 1 496 ? -2.997 -17.222 29.564 1.00 95.19 496 GLU A O 1
ATOM 3990 N N . ASP A 1 497 ? -1.871 -17.411 31.496 1.00 94.62 497 ASP A N 1
ATOM 3991 C CA . ASP A 1 497 ? -2.554 -18.623 31.964 1.00 94.62 497 ASP A CA 1
ATOM 3992 C C . ASP A 1 497 ? -4.005 -18.369 32.425 1.00 94.62 497 ASP A C 1
ATOM 3994 O O . ASP A 1 497 ? -4.773 -19.311 32.611 1.00 94.62 497 ASP A O 1
ATOM 3998 N N . ARG A 1 498 ? -4.433 -17.106 32.562 1.00 95.88 498 ARG A N 1
ATOM 3999 C CA . ARG A 1 498 ? -5.801 -16.763 32.989 1.00 95.88 498 ARG A CA 1
ATOM 4000 C C . ARG A 1 498 ? -6.844 -17.108 31.914 1.00 95.88 498 ARG A C 1
ATOM 4002 O O . ARG A 1 498 ? -6.561 -17.122 30.714 1.00 95.88 498 ARG A O 1
ATOM 4009 N N . ALA A 1 499 ? -8.071 -17.384 32.363 1.00 96.50 499 ALA A N 1
ATOM 4010 C CA . ALA A 1 499 ? -9.205 -17.702 31.489 1.00 96.50 499 ALA A CA 1
ATOM 4011 C C . ALA A 1 499 ? -9.703 -16.477 30.704 1.00 96.50 499 ALA A C 1
ATOM 4013 O O . ALA A 1 499 ? -10.130 -16.607 29.559 1.00 96.50 499 ALA A O 1
ATOM 4014 N N . ILE A 1 500 ? -9.609 -15.284 31.296 1.00 98.44 500 ILE A N 1
ATOM 4015 C CA . ILE A 1 500 ? -9.843 -14.012 30.610 1.00 98.44 500 ILE A CA 1
ATOM 4016 C C . ILE A 1 500 ? -8.501 -13.316 30.451 1.00 98.44 500 ILE A C 1
ATOM 4018 O O . ILE A 1 500 ? -7.790 -13.119 31.436 1.00 98.44 500 ILE A O 1
ATOM 4022 N N . LEU A 1 501 ? -8.174 -12.894 29.235 1.00 98.19 501 LEU A N 1
ATOM 4023 C CA . LEU A 1 501 ? -6.938 -12.188 28.938 1.00 98.19 501 LEU A CA 1
ATOM 4024 C C . LEU A 1 501 ? -7.209 -10.918 28.135 1.00 98.19 501 LEU A C 1
ATOM 4026 O O . LEU A 1 501 ? -7.710 -10.979 27.019 1.00 98.19 501 LEU A O 1
ATOM 4030 N N . CYS A 1 502 ? -6.816 -9.766 28.666 1.00 98.38 502 CYS A N 1
ATOM 4031 C CA . CYS A 1 502 ? -6.766 -8.523 27.907 1.00 98.38 502 CYS A CA 1
ATOM 4032 C C . CYS A 1 502 ? -5.356 -8.320 27.344 1.00 98.38 502 CYS A C 1
ATOM 4034 O O . CYS A 1 502 ? -4.367 -8.388 28.083 1.00 98.38 502 CYS A O 1
ATOM 4036 N N . MET A 1 503 ? -5.243 -8.044 26.045 1.00 97.38 503 MET A N 1
ATOM 4037 C CA . MET A 1 503 ? -3.960 -7.776 25.394 1.00 97.38 503 MET A CA 1
ATOM 4038 C C . MET A 1 503 ? -4.021 -6.646 24.369 1.00 97.38 503 MET A C 1
ATOM 4040 O O . MET A 1 503 ? -5.088 -6.190 23.977 1.00 97.38 503 MET A O 1
ATOM 4044 N N . THR A 1 504 ? -2.854 -6.165 23.945 1.00 95.88 504 THR A N 1
ATOM 4045 C CA . THR A 1 504 ? -2.779 -5.133 22.897 1.00 95.88 504 THR A CA 1
ATOM 4046 C C . THR A 1 504 ? -2.879 -5.741 21.495 1.00 95.88 504 THR A C 1
ATOM 4048 O O . THR A 1 504 ? -2.511 -6.902 21.311 1.00 95.88 504 THR A O 1
ATOM 4051 N N . HIS A 1 505 ? -3.268 -4.953 20.486 1.00 94.38 505 HIS A N 1
ATOM 4052 C CA . HIS A 1 505 ? -3.215 -5.331 19.063 1.00 94.38 505 HIS A CA 1
ATOM 4053 C C . HIS A 1 505 ? -1.830 -5.869 18.691 1.00 94.38 505 HIS A C 1
ATOM 4055 O O . HIS A 1 505 ? -1.712 -6.949 18.121 1.00 94.38 505 HIS A O 1
ATOM 4061 N N . SER A 1 506 ? -0.768 -5.165 19.092 1.00 91.69 506 SER A N 1
ATOM 4062 C CA . SER A 1 506 ? 0.619 -5.611 18.902 1.00 91.69 506 SER A CA 1
ATOM 4063 C C . SER A 1 506 ? 0.916 -6.947 19.584 1.00 91.69 506 SER A C 1
ATOM 4065 O O . SER A 1 506 ? 1.652 -7.762 19.028 1.00 91.69 506 SER A O 1
ATOM 4067 N N . GLY A 1 507 ? 0.332 -7.189 20.761 1.00 93.62 507 GLY A N 1
ATOM 4068 C CA . GLY A 1 507 ? 0.412 -8.464 21.471 1.00 93.62 507 GLY A CA 1
ATOM 4069 C C . GLY A 1 507 ? -0.272 -9.605 20.716 1.00 93.62 507 GLY A C 1
ATOM 4070 O O . GLY A 1 507 ? 0.341 -10.660 20.557 1.00 93.62 507 GLY A O 1
ATOM 4071 N N . LEU A 1 508 ? -1.484 -9.380 20.195 1.00 95.56 508 LEU A N 1
ATOM 4072 C CA . LEU A 1 508 ? -2.203 -10.366 19.383 1.00 95.56 508 LEU A CA 1
ATOM 4073 C C . LEU A 1 508 ? -1.458 -10.657 18.079 1.00 95.56 508 LEU A C 1
ATOM 4075 O O . LEU A 1 508 ? -1.221 -11.819 17.772 1.00 95.56 508 LEU A O 1
ATOM 4079 N N . MET A 1 509 ? -1.052 -9.624 17.332 1.00 94.19 509 MET A N 1
ATOM 4080 C CA . MET A 1 509 ? -0.289 -9.791 16.088 1.00 94.19 509 MET A CA 1
ATOM 4081 C C . MET A 1 509 ? 0.964 -10.630 16.318 1.00 94.19 509 MET A C 1
ATOM 4083 O O . MET A 1 509 ? 1.252 -11.543 15.551 1.00 94.19 509 MET A O 1
ATOM 4087 N N . ARG A 1 510 ? 1.679 -10.356 17.414 1.00 92.81 510 ARG A N 1
ATOM 4088 C CA . ARG A 1 510 ? 2.855 -11.130 17.788 1.00 92.81 510 ARG A CA 1
ATOM 4089 C C . ARG A 1 510 ? 2.505 -12.581 18.120 1.00 92.81 510 ARG A C 1
ATOM 4091 O O . ARG A 1 510 ? 3.188 -13.487 17.664 1.00 92.81 510 ARG A O 1
ATOM 4098 N N . ALA A 1 511 ? 1.433 -12.806 18.879 1.00 94.06 511 ALA A N 1
ATOM 4099 C CA . ALA A 1 511 ? 0.984 -14.152 19.213 1.00 94.06 511 ALA A CA 1
ATOM 4100 C C . ALA A 1 511 ? 0.545 -14.954 17.978 1.00 94.06 511 ALA A C 1
ATOM 4102 O O . ALA A 1 511 ? 0.762 -16.165 17.936 1.00 94.06 511 ALA A O 1
ATOM 4103 N N . LEU A 1 512 ? -0.042 -14.283 16.982 1.00 94.06 512 LEU A N 1
ATOM 4104 C CA . LEU A 1 512 ? -0.393 -14.869 15.692 1.00 94.06 512 LEU A CA 1
ATOM 4105 C C . LEU A 1 512 ? 0.869 -15.248 14.908 1.00 94.06 512 LEU A C 1
ATOM 4107 O O . LEU A 1 512 ? 0.972 -16.390 14.469 1.00 94.06 512 LEU A O 1
ATOM 4111 N N . GLU A 1 513 ? 1.846 -14.354 14.766 1.00 92.88 513 GLU A N 1
ATOM 4112 C CA . GLU A 1 513 ? 3.120 -14.687 14.106 1.00 92.88 513 GLU A CA 1
ATOM 4113 C C . GLU A 1 513 ? 3.826 -15.870 14.778 1.00 92.88 513 GLU A C 1
ATOM 4115 O O . GLU A 1 513 ? 4.211 -16.812 14.097 1.00 92.88 513 GLU A O 1
ATOM 4120 N N . ASP A 1 514 ? 3.936 -15.856 16.108 1.00 92.38 514 ASP A N 1
ATOM 4121 C CA . ASP A 1 514 ? 4.598 -16.906 16.893 1.00 92.38 514 ASP A CA 1
ATOM 4122 C C . ASP A 1 514 ? 3.788 -18.228 16.921 1.00 92.38 514 ASP A C 1
ATOM 4124 O O . ASP A 1 514 ? 4.306 -19.260 17.345 1.00 92.38 514 ASP A O 1
ATOM 4128 N N . GLY A 1 515 ? 2.503 -18.202 16.539 1.00 92.62 515 GLY A N 1
ATOM 4129 C CA . GLY A 1 515 ? 1.577 -19.330 16.681 1.00 92.62 515 GLY A CA 1
ATOM 4130 C C . GLY A 1 515 ? 1.444 -19.824 18.127 1.00 92.62 515 GLY A C 1
ATOM 4131 O O . GLY A 1 515 ? 1.504 -21.023 18.387 1.00 92.62 515 GLY A O 1
ATOM 4132 N N . ARG A 1 516 ? 1.301 -18.889 19.077 1.00 93.62 516 ARG A N 1
ATOM 4133 C CA . ARG A 1 516 ? 1.304 -19.161 20.528 1.00 93.62 516 ARG A CA 1
ATOM 4134 C C . ARG A 1 516 ? 0.144 -20.061 20.955 1.00 93.62 516 ARG A C 1
ATOM 4136 O O . ARG A 1 516 ? -1.001 -19.805 20.592 1.00 93.62 516 ARG A O 1
ATOM 4143 N N . GLU A 1 517 ? 0.432 -20.988 21.867 1.00 93.75 517 GLU A N 1
ATOM 4144 C CA . GLU A 1 517 ? -0.551 -21.895 22.486 1.00 93.75 517 GLU A CA 1
ATOM 4145 C C . GLU A 1 517 ? -1.712 -21.165 23.174 1.00 93.75 517 GLU A C 1
ATOM 4147 O O . GLU A 1 517 ? -2.828 -21.665 23.199 1.00 93.75 517 GLU A O 1
ATOM 4152 N N . LEU A 1 518 ? -1.495 -19.942 23.677 1.00 94.12 518 LEU A N 1
ATOM 4153 C CA . LEU A 1 518 ? -2.563 -19.150 24.302 1.00 94.12 518 LEU A CA 1
ATOM 4154 C C . LEU A 1 518 ? -3.750 -18.886 23.360 1.00 94.12 518 LEU A C 1
ATOM 4156 O O . LEU A 1 518 ? -4.843 -18.592 23.839 1.00 94.12 518 LEU A O 1
ATOM 4160 N N . LEU A 1 519 ? -3.528 -18.950 22.041 1.00 95.50 519 LEU A N 1
ATOM 4161 C CA . LEU A 1 519 ? -4.559 -18.763 21.024 1.00 95.50 519 LEU A CA 1
ATOM 4162 C C . LEU A 1 519 ? -5.346 -20.046 20.736 1.00 95.50 519 LEU A C 1
ATOM 4164 O O . LEU A 1 519 ? -6.393 -19.957 20.101 1.00 95.50 519 LEU A O 1
ATOM 4168 N N . GLU A 1 520 ? -4.856 -21.219 21.143 1.00 95.06 520 GLU A N 1
ATOM 4169 C CA . GLU A 1 520 ? -5.528 -22.495 20.893 1.00 95.06 520 GLU A CA 1
ATOM 4170 C C . GLU A 1 520 ? -6.869 -22.543 21.631 1.00 95.06 520 GLU A C 1
ATOM 4172 O O . GLU A 1 520 ? -6.959 -22.213 22.813 1.00 95.06 520 GLU A O 1
ATOM 4177 N N . ASP A 1 521 ? -7.931 -22.869 20.890 1.00 94.94 521 ASP A N 1
ATOM 4178 C CA . ASP A 1 521 ? -9.321 -22.934 21.350 1.00 94.94 521 ASP A CA 1
ATOM 4179 C C . ASP A 1 521 ? -9.852 -21.679 22.071 1.00 94.94 521 ASP A C 1
ATOM 4181 O O . ASP A 1 521 ? -10.914 -21.716 22.697 1.00 94.94 521 ASP A O 1
ATOM 4185 N N . ALA A 1 522 ? -9.173 -20.538 21.921 1.00 97.31 522 ALA A N 1
ATOM 4186 C CA . ALA A 1 522 ? -9.582 -19.268 22.506 1.00 97.31 522 ALA A CA 1
ATOM 4187 C C . ALA A 1 522 ? -10.684 -18.577 21.687 1.00 97.31 522 ALA A C 1
ATOM 4189 O O . ALA A 1 522 ? -10.718 -18.644 20.453 1.00 97.31 522 ALA A O 1
ATOM 4190 N N . ASN A 1 523 ? -11.557 -17.850 22.381 1.00 98.25 523 ASN A N 1
ATOM 4191 C CA . ASN A 1 523 ? -12.481 -16.891 21.790 1.00 98.25 523 ASN A CA 1
ATOM 4192 C C . ASN A 1 523 ? -11.830 -15.504 21.773 1.00 98.25 523 ASN A C 1
ATOM 4194 O O . ASN A 1 523 ? -11.617 -14.904 22.826 1.00 98.25 523 ASN A O 1
ATOM 4198 N N . ILE A 1 524 ? -11.494 -14.995 20.592 1.00 98.25 524 ILE A N 1
ATOM 4199 C CA . ILE A 1 524 ? -10.782 -13.725 20.433 1.00 98.25 524 ILE A CA 1
ATOM 4200 C C . ILE A 1 524 ? -11.767 -12.647 19.989 1.00 98.25 524 ILE A C 1
ATOM 4202 O O . ILE A 1 524 ? -12.433 -12.796 18.965 1.00 98.25 524 ILE A O 1
ATOM 4206 N N . ILE A 1 525 ? -11.832 -11.554 20.745 1.00 98.38 525 ILE A N 1
ATOM 4207 C CA . ILE A 1 525 ? -12.612 -10.360 20.414 1.00 98.38 525 ILE A CA 1
ATOM 4208 C C . ILE A 1 525 ? -11.644 -9.182 20.314 1.00 98.38 525 ILE A C 1
ATOM 4210 O O . ILE A 1 525 ? -10.991 -8.813 21.290 1.00 98.38 525 ILE A O 1
ATOM 4214 N N . VAL A 1 526 ? -11.537 -8.604 19.124 1.00 97.31 526 VAL A N 1
ATOM 4215 C CA . VAL A 1 526 ? -10.684 -7.452 18.830 1.00 97.31 526 VAL A CA 1
ATOM 4216 C C . VAL A 1 526 ? -11.539 -6.196 18.810 1.00 97.31 526 VAL A C 1
ATOM 4218 O O . VAL A 1 526 ? -12.477 -6.098 18.026 1.00 97.31 526 VAL A O 1
ATOM 4221 N N . ASP A 1 527 ? -11.216 -5.239 19.669 1.00 94.31 527 ASP A N 1
ATOM 4222 C CA . ASP A 1 527 ? -11.791 -3.899 19.640 1.00 94.31 527 ASP A CA 1
ATOM 4223 C C . ASP A 1 527 ? -11.145 -3.100 18.506 1.00 94.31 527 ASP A C 1
ATOM 4225 O O . ASP A 1 527 ? -9.913 -3.015 18.437 1.00 94.31 527 ASP A O 1
ATOM 4229 N N . GLU A 1 528 ? -11.967 -2.518 17.633 1.00 89.31 528 GLU A N 1
ATOM 4230 C CA . GLU A 1 528 ? -11.561 -1.890 16.371 1.00 89.31 528 GLU A CA 1
ATOM 4231 C C . GLU A 1 528 ? -10.915 -2.878 15.366 1.00 89.31 528 GLU A C 1
ATOM 4233 O O . GLU A 1 528 ? -10.863 -4.094 15.561 1.00 89.31 528 GLU A O 1
ATOM 4238 N N . SER A 1 529 ? -10.452 -2.359 14.226 1.00 86.81 529 SER A N 1
ATOM 4239 C CA . SER A 1 529 ? -9.788 -3.157 13.185 1.00 86.81 529 SER A CA 1
ATOM 4240 C C . SER A 1 529 ? -8.371 -3.586 13.561 1.00 86.81 529 SER A C 1
ATOM 4242 O O . SER A 1 529 ? -7.551 -2.754 13.950 1.00 86.81 529 SER A O 1
ATOM 4244 N N . LEU A 1 530 ? -8.035 -4.855 13.309 1.00 89.62 530 LEU A N 1
ATOM 4245 C CA . LEU A 1 530 ? -6.658 -5.344 13.376 1.00 89.62 530 LEU A CA 1
ATOM 4246 C C . LEU A 1 530 ? -5.922 -5.022 12.070 1.00 89.62 530 LEU A C 1
ATOM 4248 O O . LEU A 1 530 ? -6.214 -5.629 11.049 1.00 89.62 530 LEU A O 1
ATOM 4252 N N . ASN A 1 531 ? -4.951 -4.109 12.091 1.00 88.00 531 ASN A N 1
ATOM 4253 C CA . ASN A 1 531 ? -4.130 -3.798 10.917 1.00 88.00 531 ASN A CA 1
ATOM 4254 C C . ASN A 1 531 ? -2.926 -4.761 10.811 1.00 88.00 531 ASN A C 1
ATOM 4256 O O . ASN A 1 531 ? -1.973 -4.584 11.572 1.00 88.00 531 ASN A O 1
ATOM 4260 N N . PRO A 1 532 ? -2.904 -5.730 9.871 1.00 90.56 532 PRO A N 1
ATOM 4261 C CA . PRO A 1 532 ? -1.795 -6.680 9.748 1.00 90.56 532 PRO A CA 1
ATOM 4262 C C . PRO A 1 532 ? -0.551 -6.061 9.087 1.00 90.56 532 PRO A C 1
ATOM 4264 O O . PRO A 1 532 ? 0.498 -6.704 9.008 1.00 90.56 532 PRO A O 1
ATOM 4267 N N . PHE A 1 533 ? -0.641 -4.810 8.620 1.00 93.25 533 PHE A N 1
ATOM 4268 C CA . PHE A 1 533 ? 0.450 -4.118 7.949 1.00 93.25 533 PHE A CA 1
ATOM 4269 C C . PHE A 1 533 ? 1.297 -3.295 8.922 1.00 93.25 533 PHE A C 1
ATOM 4271 O O . PHE A 1 533 ? 0.783 -2.440 9.649 1.00 93.25 533 PHE A O 1
ATOM 4278 N N . SER A 1 534 ? 2.615 -3.469 8.853 1.00 93.25 534 SER A N 1
ATOM 4279 C CA . SER A 1 534 ? 3.602 -2.633 9.542 1.00 93.25 534 SER A CA 1
ATOM 4280 C C . SER A 1 534 ? 4.506 -1.911 8.548 1.00 93.25 534 SER A C 1
ATOM 4282 O O . SER A 1 534 ? 4.873 -2.468 7.514 1.00 93.25 534 SER A O 1
ATOM 4284 N N . THR A 1 535 ? 4.911 -0.689 8.888 1.00 94.81 535 THR A N 1
ATOM 4285 C CA . THR A 1 535 ? 5.877 0.100 8.110 1.00 94.81 535 THR A CA 1
ATOM 4286 C C . THR A 1 535 ? 7.115 0.351 8.965 1.00 94.81 535 THR A C 1
ATOM 4288 O O . THR A 1 535 ? 6.991 0.659 10.151 1.00 94.81 535 THR A O 1
ATOM 4291 N N . TRP A 1 536 ? 8.294 0.210 8.370 1.00 95.81 536 TRP A N 1
ATOM 4292 C CA . TRP A 1 536 ? 9.586 0.472 8.994 1.00 95.81 536 TRP A CA 1
ATOM 4293 C C . TRP A 1 536 ? 10.464 1.288 8.054 1.00 95.81 536 TRP A C 1
ATOM 4295 O O . TRP A 1 536 ? 10.441 1.098 6.838 1.00 95.81 536 TRP A O 1
ATOM 4305 N N . GLU A 1 537 ? 11.222 2.216 8.626 1.00 95.56 537 GLU A N 1
ATOM 4306 C CA . GLU A 1 537 ? 12.126 3.091 7.892 1.00 95.56 537 GLU A CA 1
ATOM 4307 C C . GLU A 1 537 ? 13.502 3.068 8.553 1.00 95.56 537 GLU A C 1
ATOM 4309 O O . GLU A 1 537 ? 13.603 3.123 9.778 1.00 95.56 537 GLU A O 1
ATOM 4314 N N . VAL A 1 538 ? 14.562 3.009 7.747 1.00 95.62 538 VAL A N 1
ATOM 4315 C CA . VAL A 1 538 ? 15.945 2.992 8.241 1.00 95.62 538 VAL A CA 1
ATOM 4316 C C . VAL A 1 538 ? 16.873 3.747 7.301 1.00 95.62 538 VAL A C 1
ATOM 4318 O O . VAL A 1 538 ? 16.714 3.693 6.082 1.00 95.62 538 VAL A O 1
ATOM 4321 N N . GLN A 1 539 ? 17.879 4.431 7.841 1.00 95.75 539 GLN A N 1
ATOM 4322 C CA . GLN A 1 539 ? 18.928 5.019 7.010 1.00 95.75 539 GLN A CA 1
ATOM 4323 C C . GLN A 1 539 ? 19.872 3.923 6.495 1.00 95.75 539 GLN A C 1
ATOM 4325 O O . GLN A 1 539 ? 20.294 3.039 7.240 1.00 95.75 539 GLN A O 1
ATOM 4330 N N . ILE A 1 540 ? 20.282 3.992 5.227 1.00 94.00 540 ILE A N 1
ATOM 4331 C CA . ILE A 1 540 ? 21.233 3.021 4.655 1.00 94.00 540 ILE A CA 1
ATOM 4332 C C . ILE A 1 540 ? 22.591 3.081 5.375 1.00 94.00 540 ILE A C 1
ATOM 4334 O O . ILE A 1 540 ? 23.290 2.072 5.477 1.00 94.00 540 ILE A O 1
ATOM 4338 N N . SER A 1 541 ? 22.973 4.245 5.910 1.00 92.75 541 SER A N 1
ATOM 4339 C CA . SER A 1 541 ? 24.150 4.388 6.776 1.00 92.75 541 SER A CA 1
ATOM 4340 C C . SER A 1 541 ? 24.039 3.560 8.059 1.00 92.75 541 SER A C 1
ATOM 4342 O O . SER A 1 541 ? 25.037 2.985 8.482 1.00 92.75 541 SER A O 1
ATOM 4344 N N . ASP A 1 542 ? 22.845 3.416 8.631 1.00 94.12 542 ASP A N 1
ATOM 4345 C CA . ASP A 1 542 ? 22.625 2.630 9.848 1.00 94.12 542 ASP A CA 1
ATOM 4346 C C . ASP A 1 542 ? 22.739 1.127 9.580 1.00 94.12 542 ASP A C 1
ATOM 4348 O O . ASP A 1 542 ? 23.384 0.409 10.345 1.00 94.12 542 ASP A O 1
ATOM 4352 N N . LEU A 1 543 ? 22.255 0.659 8.424 1.00 94.31 543 LEU A N 1
ATOM 4353 C CA . LEU A 1 543 ? 22.496 -0.712 7.956 1.00 94.31 543 LEU A CA 1
ATOM 4354 C C . LEU A 1 543 ? 23.986 -0.989 7.694 1.00 94.31 543 LEU A C 1
ATOM 4356 O O . LEU A 1 543 ? 24.490 -2.074 7.991 1.00 94.31 543 LEU A O 1
ATOM 4360 N N . LYS A 1 544 ? 24.722 -0.003 7.168 1.00 90.75 544 LYS A N 1
ATOM 4361 C CA . LYS A 1 544 ? 26.180 -0.105 6.993 1.00 90.75 544 LYS A CA 1
ATOM 4362 C C . LYS A 1 544 ? 26.908 -0.144 8.337 1.00 90.75 544 LYS A C 1
ATOM 4364 O O . LYS A 1 544 ? 27.826 -0.945 8.487 1.00 90.75 544 LYS A O 1
ATOM 4369 N N . ASN A 1 545 ? 26.481 0.661 9.309 1.00 90.50 545 ASN A N 1
ATOM 4370 C CA . ASN A 1 545 ? 27.030 0.664 10.667 1.00 90.50 545 ASN A CA 1
ATOM 4371 C C . ASN A 1 545 ? 26.778 -0.672 11.377 1.00 90.50 545 ASN A C 1
ATOM 4373 O O . ASN A 1 545 ? 27.686 -1.199 12.016 1.00 90.50 545 ASN A O 1
ATOM 4377 N N . LEU A 1 546 ? 25.585 -1.255 11.213 1.00 90.62 546 LEU A N 1
ATOM 4378 C CA . LEU A 1 546 ? 25.267 -2.606 11.681 1.00 90.62 546 LEU A CA 1
ATOM 4379 C C . LEU A 1 546 ? 26.271 -3.632 11.139 1.00 90.62 546 LEU A C 1
ATOM 4381 O O . LEU A 1 546 ? 26.886 -4.368 11.913 1.00 90.62 546 LEU A O 1
ATOM 4385 N N . LYS A 1 547 ? 26.506 -3.634 9.824 1.00 90.25 547 LYS A N 1
ATOM 4386 C CA . LYS A 1 547 ? 27.472 -4.545 9.200 1.00 90.25 547 LYS A CA 1
ATOM 4387 C C . LYS A 1 547 ? 28.907 -4.285 9.675 1.00 90.25 547 LYS A C 1
ATOM 4389 O O . LYS A 1 547 ? 29.635 -5.219 9.978 1.00 90.25 547 LYS A O 1
ATOM 4394 N N . ALA A 1 548 ? 29.318 -3.023 9.779 1.00 88.94 548 ALA A N 1
ATOM 4395 C CA . ALA A 1 548 ? 30.686 -2.662 10.146 1.00 88.94 548 ALA A CA 1
ATOM 4396 C C . ALA A 1 548 ? 31.033 -2.955 11.616 1.00 88.94 548 ALA A C 1
ATOM 4398 O O . ALA A 1 548 ? 32.172 -3.307 11.910 1.00 88.94 548 ALA A O 1
ATOM 4399 N N . HIS A 1 549 ? 30.079 -2.787 12.536 1.00 84.94 549 HIS A N 1
ATOM 4400 C CA . HIS A 1 549 ? 30.361 -2.791 13.975 1.00 84.94 549 HIS A CA 1
ATOM 4401 C C . HIS A 1 549 ? 29.795 -3.983 14.741 1.00 84.94 549 HIS A C 1
ATOM 4403 O O . HIS A 1 549 ? 30.230 -4.223 15.865 1.00 84.94 549 HIS A O 1
ATOM 4409 N N . ILE A 1 550 ? 28.818 -4.698 14.182 1.00 83.31 550 ILE A N 1
ATOM 4410 C CA . ILE A 1 550 ? 28.132 -5.780 14.895 1.00 83.31 550 ILE A CA 1
ATOM 4411 C C . ILE A 1 550 ? 28.342 -7.119 14.204 1.00 83.31 550 ILE A C 1
ATOM 4413 O O . ILE A 1 550 ? 28.721 -8.082 14.865 1.00 83.31 550 ILE A O 1
ATOM 4417 N N . SER A 1 551 ? 28.100 -7.202 12.897 1.00 81.50 551 SER A N 1
ATOM 4418 C CA . SER A 1 551 ? 28.351 -8.443 12.169 1.00 81.50 551 SER A CA 1
ATOM 4419 C C . SER A 1 551 ? 28.621 -8.193 10.686 1.00 81.50 551 SER A C 1
ATOM 4421 O O . SER A 1 551 ? 27.691 -7.966 9.903 1.00 81.50 551 SER A O 1
ATOM 4423 N N . PRO A 1 552 ? 29.908 -8.248 10.297 1.00 84.69 552 PRO A N 1
ATOM 4424 C CA . PRO A 1 552 ? 30.345 -8.096 8.912 1.00 84.69 552 PRO A CA 1
ATOM 4425 C C . PRO A 1 552 ? 29.770 -9.145 7.959 1.00 84.69 552 PRO A C 1
ATOM 4427 O O . PRO A 1 552 ? 29.655 -8.869 6.764 1.00 84.69 552 PRO A O 1
ATOM 4430 N N . ASP A 1 553 ? 29.382 -10.305 8.489 1.00 87.44 553 ASP A N 1
ATOM 4431 C CA . ASP A 1 553 ? 28.959 -11.469 7.709 1.00 87.44 553 ASP A CA 1
ATOM 4432 C C . ASP A 1 553 ? 27.443 -11.536 7.476 1.00 87.44 553 ASP A C 1
ATOM 4434 O O . ASP A 1 553 ? 26.992 -12.385 6.708 1.00 87.44 553 ASP A O 1
ATOM 4438 N N . ILE A 1 554 ? 26.641 -10.642 8.081 1.00 89.44 554 ILE A N 1
ATOM 4439 C CA . ILE A 1 554 ? 25.196 -10.605 7.810 1.00 89.44 554 ILE A CA 1
ATOM 4440 C C . ILE A 1 554 ? 24.962 -10.314 6.326 1.00 89.44 554 ILE A C 1
ATOM 4442 O O . ILE A 1 554 ? 25.333 -9.258 5.792 1.00 89.44 554 ILE A O 1
ATOM 4446 N N . ASP A 1 555 ? 24.233 -11.220 5.682 1.00 90.81 555 ASP A N 1
ATOM 4447 C CA . ASP A 1 555 ? 23.766 -11.057 4.312 1.00 90.81 555 ASP A CA 1
ATOM 4448 C C . ASP A 1 555 ? 22.474 -10.227 4.259 1.00 90.81 555 ASP A C 1
ATOM 4450 O O . ASP A 1 555 ? 21.370 -10.727 4.028 1.00 90.81 555 ASP A O 1
ATOM 4454 N N . LEU A 1 556 ? 22.616 -8.911 4.452 1.00 91.94 556 LEU A N 1
ATOM 4455 C CA . LEU A 1 556 ? 21.512 -7.961 4.268 1.00 91.94 556 LEU A CA 1
ATOM 4456 C C . LEU A 1 556 ? 20.960 -7.973 2.829 1.00 91.94 556 LEU A C 1
ATOM 4458 O O . LEU A 1 556 ? 19.853 -7.484 2.607 1.00 91.94 556 LEU A O 1
ATOM 4462 N N . GLY A 1 557 ? 21.687 -8.546 1.862 1.00 93.19 557 GLY A N 1
ATOM 4463 C CA . GLY A 1 557 ? 21.233 -8.686 0.482 1.00 93.19 557 GLY A CA 1
ATOM 4464 C C . GLY A 1 557 ? 20.082 -9.672 0.310 1.00 93.19 557 GLY A C 1
ATOM 4465 O O . GLY A 1 557 ? 19.280 -9.504 -0.603 1.00 93.19 557 GLY A O 1
ATOM 4466 N N . LYS A 1 558 ? 19.918 -10.639 1.218 1.00 94.12 558 LYS A N 1
ATOM 4467 C CA . LYS A 1 558 ? 18.726 -11.505 1.237 1.00 94.12 558 LYS A CA 1
ATOM 4468 C C . LYS A 1 558 ? 17.475 -10.788 1.746 1.00 94.12 558 LYS A C 1
ATOM 4470 O O . LYS A 1 558 ? 16.380 -11.104 1.286 1.00 94.12 558 LYS A O 1
ATOM 4475 N N . LEU A 1 559 ? 17.628 -9.831 2.669 1.00 94.81 559 LEU A N 1
ATOM 4476 C CA . LEU A 1 559 ? 16.518 -9.003 3.161 1.00 94.81 559 LEU A CA 1
ATOM 4477 C C . LEU A 1 559 ? 16.129 -7.937 2.136 1.00 94.81 559 LEU A C 1
ATOM 4479 O O . LEU A 1 559 ? 14.950 -7.767 1.833 1.00 94.81 559 LEU A O 1
ATOM 4483 N N . PHE A 1 560 ? 17.118 -7.245 1.578 1.00 96.75 560 PHE A N 1
ATOM 4484 C CA . PHE A 1 560 ? 16.917 -6.131 0.654 1.00 96.75 560 PHE A CA 1
ATOM 4485 C C . PHE A 1 560 ? 17.683 -6.387 -0.639 1.00 96.75 560 PHE A C 1
ATOM 4487 O O . PHE A 1 560 ? 18.683 -5.709 -0.902 1.00 96.75 560 PHE A O 1
ATOM 4494 N N . PRO A 1 561 ? 17.267 -7.382 -1.439 1.00 95.50 561 PRO A N 1
ATOM 4495 C CA . PRO A 1 561 ? 17.921 -7.633 -2.713 1.00 95.50 561 PRO A CA 1
ATOM 4496 C C . PRO A 1 561 ? 17.813 -6.396 -3.603 1.00 95.50 561 PRO A C 1
ATOM 4498 O O . PRO A 1 561 ? 16.886 -5.597 -3.461 1.00 95.50 561 PRO A O 1
ATOM 4501 N N . TYR A 1 562 ? 18.752 -6.239 -4.533 1.00 95.62 562 TYR A N 1
ATOM 4502 C CA . TYR A 1 562 ? 18.690 -5.188 -5.555 1.00 95.62 562 TYR A CA 1
ATOM 4503 C C . TYR A 1 562 ? 18.859 -3.755 -5.012 1.00 95.62 562 TYR A C 1
ATOM 4505 O O . TYR A 1 562 ? 18.628 -2.778 -5.726 1.00 95.62 562 TYR A O 1
ATOM 4513 N N . SER A 1 563 ? 19.274 -3.634 -3.748 1.00 95.94 563 SER A N 1
ATOM 4514 C CA . SER A 1 563 ? 19.472 -2.373 -3.033 1.00 95.94 563 SER A CA 1
ATOM 4515 C C . SER A 1 563 ? 20.928 -1.953 -2.937 1.00 95.94 563 SER A C 1
ATOM 4517 O O . SER A 1 563 ? 21.850 -2.763 -3.095 1.00 95.94 563 SER A O 1
ATOM 4519 N N . THR A 1 564 ? 21.153 -0.695 -2.564 1.00 94.50 564 THR A N 1
ATOM 4520 C CA . THR A 1 564 ? 22.501 -0.143 -2.377 1.00 94.50 564 THR A CA 1
ATOM 4521 C C . THR A 1 564 ? 23.297 -0.918 -1.328 1.00 94.50 564 THR A C 1
ATOM 4523 O O . THR A 1 564 ? 24.508 -1.112 -1.476 1.00 94.50 564 THR A O 1
ATOM 4526 N N . VAL A 1 565 ? 22.641 -1.389 -0.260 1.00 92.44 565 VAL A N 1
ATOM 4527 C CA . VAL A 1 565 ? 23.319 -2.178 0.780 1.00 92.44 565 VAL A CA 1
ATOM 4528 C C . VAL A 1 565 ? 23.739 -3.556 0.259 1.00 92.44 565 VAL A C 1
ATOM 4530 O O . VAL A 1 565 ? 24.837 -4.014 0.579 1.00 92.44 565 VAL A O 1
ATOM 4533 N N . SER A 1 566 ? 22.934 -4.173 -0.610 1.00 92.88 566 SER A N 1
ATOM 4534 C CA . SER A 1 566 ? 23.237 -5.483 -1.203 1.00 92.88 566 SER A CA 1
ATOM 4535 C C . SER A 1 566 ? 24.352 -5.434 -2.257 1.00 92.88 566 SER A C 1
ATOM 4537 O O . SER A 1 566 ? 25.200 -6.323 -2.294 1.00 92.88 566 SER A O 1
ATOM 4539 N N . HIS A 1 567 ? 24.441 -4.347 -3.032 1.00 92.50 567 HIS A N 1
ATOM 4540 C CA . HIS A 1 567 ? 25.413 -4.196 -4.124 1.00 92.50 567 HIS A CA 1
ATOM 4541 C C . HIS A 1 567 ? 26.636 -3.338 -3.763 1.00 92.50 567 HIS A C 1
ATOM 4543 O O . HIS A 1 567 ? 27.403 -2.944 -4.636 1.00 92.50 567 HIS A O 1
ATOM 4549 N N . THR A 1 568 ? 26.899 -3.073 -2.476 1.00 90.00 568 THR A N 1
ATOM 4550 C CA . THR A 1 568 ? 28.028 -2.212 -2.058 1.00 90.00 568 THR A CA 1
ATOM 4551 C C . THR A 1 568 ? 29.398 -2.719 -2.549 1.00 90.00 568 THR A C 1
ATOM 4553 O O . THR A 1 568 ? 30.242 -1.911 -2.941 1.00 90.00 568 THR A O 1
ATOM 4556 N N . ILE A 1 569 ? 29.643 -4.037 -2.539 1.00 89.25 569 ILE A N 1
ATOM 4557 C CA . ILE A 1 569 ? 30.910 -4.620 -3.027 1.00 89.25 569 ILE A CA 1
ATOM 4558 C C . ILE A 1 569 ? 31.028 -4.446 -4.541 1.00 89.25 569 ILE A C 1
ATOM 4560 O O . ILE A 1 569 ? 32.079 -4.044 -5.037 1.00 89.25 569 ILE A O 1
ATOM 4564 N N . GLU A 1 570 ? 29.944 -4.718 -5.264 1.00 89.44 570 GLU A N 1
ATOM 4565 C CA . GLU A 1 570 ? 29.896 -4.580 -6.715 1.00 89.44 570 GLU A CA 1
ATOM 4566 C C . GLU A 1 570 ? 30.091 -3.119 -7.125 1.00 89.44 570 GLU A C 1
ATOM 4568 O O . GLU A 1 570 ? 30.991 -2.821 -7.902 1.00 89.44 570 GLU A O 1
ATOM 4573 N N . HIS A 1 571 ? 29.373 -2.180 -6.510 1.00 91.75 571 HIS A N 1
ATOM 4574 C CA . HIS A 1 571 ? 29.554 -0.751 -6.764 1.00 91.75 571 HIS A CA 1
ATOM 4575 C C . HIS A 1 571 ? 30.997 -0.305 -6.518 1.00 91.75 571 HIS A C 1
ATOM 4577 O O . HIS A 1 571 ? 31.571 0.389 -7.352 1.00 91.75 571 HIS A O 1
ATOM 4583 N N . ARG A 1 572 ? 31.635 -0.763 -5.430 1.00 90.19 572 ARG A N 1
ATOM 4584 C CA . ARG A 1 572 ? 33.052 -0.466 -5.172 1.00 90.19 572 ARG A CA 1
ATOM 4585 C C . ARG A 1 572 ? 33.964 -1.047 -6.253 1.00 90.19 572 ARG A C 1
ATOM 4587 O O . ARG A 1 572 ? 34.864 -0.345 -6.704 1.00 90.19 572 ARG A O 1
ATOM 4594 N N . ARG A 1 573 ? 33.732 -2.295 -6.675 1.00 89.56 573 ARG A N 1
ATOM 4595 C CA . ARG A 1 573 ? 34.491 -2.955 -7.752 1.00 89.56 573 ARG A CA 1
ATOM 4596 C C . ARG A 1 573 ? 34.429 -2.149 -9.052 1.00 89.56 573 ARG A C 1
ATOM 4598 O O . ARG A 1 573 ? 35.451 -2.010 -9.714 1.00 89.56 573 ARG A O 1
ATOM 4605 N N . TRP A 1 574 ? 33.263 -1.592 -9.369 1.00 86.69 574 TRP A N 1
ATOM 4606 C CA . TRP A 1 574 ? 33.024 -0.778 -10.565 1.00 86.69 574 TRP A CA 1
ATOM 4607 C C . TRP A 1 574 ? 33.349 0.715 -10.378 1.00 86.69 574 TRP A C 1
ATOM 4609 O O . TRP A 1 574 ? 33.272 1.497 -11.322 1.00 86.69 574 TRP A O 1
ATOM 4619 N N . GLY A 1 575 ? 33.754 1.137 -9.176 1.00 89.94 575 GLY A N 1
ATOM 4620 C CA . GLY A 1 575 ? 34.024 2.542 -8.862 1.00 89.94 575 GLY A CA 1
ATOM 4621 C C . GLY A 1 575 ? 32.783 3.441 -8.932 1.00 89.94 575 GLY A C 1
ATOM 4622 O O . GLY A 1 575 ? 32.918 4.622 -9.244 1.00 89.94 575 GLY A O 1
ATOM 4623 N N . LEU A 1 576 ? 31.600 2.882 -8.669 1.00 91.19 576 LEU A N 1
ATOM 4624 C CA . LEU A 1 576 ? 30.321 3.587 -8.620 1.00 91.19 576 LEU A CA 1
ATOM 4625 C C . LEU A 1 576 ? 30.114 4.244 -7.248 1.00 91.19 576 LEU A C 1
ATOM 4627 O O . LEU A 1 576 ? 30.504 3.704 -6.207 1.00 91.19 576 LEU A O 1
ATOM 4631 N N . GLY A 1 577 ? 29.487 5.423 -7.249 1.00 86.88 577 GLY A N 1
ATOM 4632 C CA . GLY A 1 577 ? 29.179 6.176 -6.033 1.00 86.88 577 GLY A CA 1
ATOM 4633 C C . GLY A 1 577 ? 28.119 5.506 -5.150 1.00 86.88 577 GLY A C 1
ATOM 4634 O O . GLY A 1 577 ? 27.512 4.500 -5.500 1.00 86.88 577 GLY A O 1
ATOM 4635 N N . THR A 1 578 ? 27.854 6.085 -3.978 1.00 79.88 578 THR A N 1
ATOM 4636 C CA . THR A 1 578 ? 26.774 5.631 -3.075 1.00 79.88 578 THR A CA 1
ATOM 4637 C C . THR A 1 578 ? 25.413 6.250 -3.389 1.00 79.88 578 THR A C 1
ATOM 4639 O O . THR A 1 578 ? 24.422 5.848 -2.789 1.00 79.88 578 THR A O 1
ATOM 4642 N N . GLN A 1 579 ? 25.382 7.230 -4.294 1.00 85.31 579 GLN A N 1
ATOM 4643 C CA . GLN A 1 579 ? 24.198 7.994 -4.697 1.00 85.31 579 GLN A CA 1
ATOM 4644 C C . GLN A 1 579 ? 23.717 7.627 -6.106 1.00 85.31 579 GLN A C 1
ATOM 4646 O O . GLN A 1 579 ? 22.942 8.378 -6.692 1.00 85.31 579 GLN A O 1
ATOM 4651 N N . VAL A 1 580 ? 24.170 6.494 -6.640 1.00 91.06 580 VAL A N 1
ATOM 4652 C CA . VAL A 1 580 ? 23.723 5.961 -7.933 1.00 91.06 580 VAL A CA 1
ATOM 4653 C C . VAL A 1 580 ? 22.332 5.335 -7.827 1.00 91.06 580 VAL A C 1
ATOM 4655 O O . VAL A 1 580 ? 21.884 4.965 -6.733 1.00 91.06 580 VAL A O 1
ATOM 4658 N N . ASP A 1 581 ? 21.633 5.240 -8.950 1.00 92.38 581 ASP A N 1
ATOM 4659 C CA . ASP A 1 581 ? 20.331 4.582 -9.017 1.00 92.38 581 ASP A CA 1
ATOM 4660 C C . ASP A 1 581 ? 20.442 3.053 -9.056 1.00 92.38 581 ASP A C 1
ATOM 4662 O O . ASP A 1 581 ? 20.851 2.454 -10.044 1.00 92.38 581 ASP A O 1
ATOM 4666 N N . THR A 1 582 ? 20.012 2.411 -7.975 1.00 95.56 582 THR A N 1
ATOM 4667 C CA . THR A 1 582 ? 19.811 0.961 -7.902 1.00 95.56 582 THR A CA 1
ATOM 4668 C C . THR A 1 582 ? 18.420 0.566 -8.380 1.00 95.56 582 THR A C 1
ATOM 4670 O O . THR A 1 582 ? 17.500 1.388 -8.474 1.00 95.56 582 THR A O 1
ATOM 4673 N N . PHE A 1 583 ? 18.219 -0.730 -8.601 1.00 96.69 583 PHE A N 1
ATOM 4674 C CA . PHE A 1 583 ? 16.916 -1.264 -8.956 1.00 96.69 583 PHE A CA 1
ATOM 4675 C C . PHE A 1 583 ? 15.835 -0.927 -7.921 1.00 96.69 583 PHE A C 1
ATOM 4677 O O . PHE A 1 583 ? 14.784 -0.410 -8.305 1.00 96.69 583 PHE A O 1
ATOM 4684 N N . SER A 1 584 ? 16.090 -1.117 -6.619 1.00 96.00 584 SER A N 1
ATOM 4685 C CA . SER A 1 584 ? 15.114 -0.768 -5.571 1.00 96.00 584 SER A CA 1
ATOM 4686 C C . SER A 1 584 ? 14.935 0.730 -5.330 1.00 96.00 584 SER A C 1
ATOM 4688 O O . SER A 1 584 ? 13.992 1.127 -4.650 1.00 96.00 584 SER A O 1
ATOM 4690 N N . ARG A 1 585 ? 15.801 1.579 -5.890 1.00 95.00 585 ARG A N 1
ATOM 4691 C CA . ARG A 1 585 ? 15.620 3.036 -5.877 1.00 95.00 585 ARG A CA 1
ATOM 4692 C C . ARG A 1 585 ? 14.711 3.534 -6.994 1.00 95.00 585 ARG A C 1
ATOM 4694 O O . ARG A 1 585 ? 14.172 4.629 -6.900 1.00 95.00 585 ARG A O 1
ATOM 4701 N N . ARG A 1 586 ? 14.509 2.730 -8.037 1.00 95.25 586 ARG A N 1
ATOM 4702 C CA . ARG A 1 586 ? 13.577 3.041 -9.129 1.00 95.25 586 ARG A CA 1
ATOM 4703 C C . ARG A 1 586 ? 12.365 2.117 -9.178 1.00 95.25 586 ARG A C 1
ATOM 4705 O O . ARG A 1 586 ? 11.558 2.210 -10.094 1.00 95.25 586 ARG A O 1
ATOM 4712 N N . ASN A 1 587 ? 12.237 1.196 -8.224 1.00 97.06 587 ASN A N 1
ATOM 4713 C CA . ASN A 1 587 ? 11.135 0.240 -8.167 1.00 97.06 587 ASN A CA 1
ATOM 4714 C C . ASN A 1 587 ? 10.678 0.023 -6.724 1.00 97.06 587 ASN A C 1
ATOM 4716 O O . ASN A 1 587 ? 11.490 0.010 -5.798 1.00 97.06 587 ASN A O 1
ATOM 4720 N N . TYR A 1 588 ? 9.378 -0.196 -6.556 1.00 97.94 588 TYR A N 1
ATOM 4721 C CA . TYR A 1 588 ? 8.800 -0.750 -5.338 1.00 97.94 588 TYR A CA 1
ATOM 4722 C C . TYR A 1 588 ? 8.904 -2.270 -5.436 1.00 97.94 588 TYR A C 1
ATOM 4724 O O . TYR A 1 588 ? 8.175 -2.891 -6.207 1.00 97.94 588 TYR A O 1
ATOM 4732 N N . VAL A 1 589 ? 9.857 -2.861 -4.716 1.00 97.81 589 VAL A N 1
ATOM 4733 C CA . VAL A 1 589 ? 10.198 -4.286 -4.824 1.00 97.81 589 VAL A CA 1
ATOM 4734 C C . VAL A 1 589 ? 9.288 -5.098 -3.917 1.00 97.81 589 VAL A C 1
ATOM 4736 O O . VAL A 1 589 ? 9.342 -4.932 -2.703 1.00 97.81 589 VAL A O 1
ATOM 4739 N N . PHE A 1 590 ? 8.480 -5.984 -4.498 1.00 97.62 590 PHE A N 1
ATOM 4740 C CA . PHE A 1 590 ? 7.613 -6.916 -3.775 1.00 97.62 590 PHE A CA 1
ATOM 4741 C C . PHE A 1 590 ? 8.326 -8.244 -3.496 1.00 97.62 590 PHE A C 1
ATOM 4743 O O . PHE A 1 590 ? 9.090 -8.739 -4.327 1.00 97.62 590 PHE A O 1
ATOM 4750 N N . ARG A 1 591 ? 8.058 -8.818 -2.320 1.00 96.81 591 ARG A N 1
ATOM 4751 C CA . ARG A 1 591 ? 8.578 -10.103 -1.859 1.00 96.81 591 ARG A CA 1
ATOM 4752 C C . ARG A 1 591 ? 7.429 -10.976 -1.371 1.00 96.81 591 ARG A C 1
ATOM 4754 O O . ARG A 1 591 ? 6.735 -10.621 -0.416 1.00 96.81 591 ARG A O 1
ATOM 4761 N N . ASP A 1 592 ? 7.246 -12.107 -2.044 1.00 95.56 592 ASP A N 1
ATOM 4762 C CA . ASP A 1 592 ? 6.190 -13.072 -1.730 1.00 95.56 592 ASP A CA 1
ATOM 4763 C C . ASP A 1 592 ? 6.487 -13.886 -0.456 1.00 95.56 592 ASP A C 1
ATOM 4765 O O . ASP A 1 592 ? 7.515 -13.714 0.207 1.00 95.56 592 ASP A O 1
ATOM 4769 N N . GLU A 1 593 ? 5.560 -14.765 -0.088 1.00 95.44 593 GLU A N 1
ATOM 4770 C CA . GLU A 1 593 ? 5.616 -15.593 1.116 1.00 95.44 593 GLU A CA 1
ATOM 4771 C C . GLU A 1 593 ? 6.838 -16.510 1.114 1.00 95.44 593 GLU A C 1
ATOM 4773 O O . GLU A 1 593 ? 7.555 -16.610 2.110 1.00 95.44 593 GLU A O 1
ATOM 4778 N N . ARG A 1 594 ? 7.136 -17.135 -0.032 1.00 94.88 594 ARG A N 1
ATOM 4779 C CA . ARG A 1 594 ? 8.278 -18.044 -0.184 1.00 94.88 594 ARG A CA 1
ATOM 4780 C C . ARG A 1 594 ? 9.593 -17.287 -0.031 1.00 94.88 594 ARG A C 1
ATOM 4782 O O . ARG A 1 594 ? 10.508 -17.752 0.648 1.00 94.88 594 ARG A O 1
ATOM 4789 N N . GLN A 1 595 ? 9.695 -16.128 -0.669 1.00 94.44 595 GLN A N 1
ATOM 4790 C CA . GLN A 1 595 ? 10.858 -15.256 -0.593 1.00 94.44 595 GLN A CA 1
ATOM 4791 C C . GLN A 1 595 ? 11.061 -14.693 0.817 1.00 94.44 595 GLN A C 1
ATOM 4793 O O . GLN A 1 595 ? 12.203 -14.585 1.261 1.00 94.44 595 GLN A O 1
ATOM 4798 N N . THR A 1 596 ? 9.973 -14.375 1.519 1.00 93.88 596 THR A N 1
ATOM 4799 C CA . THR A 1 596 ? 9.994 -13.899 2.907 1.00 93.88 596 THR A CA 1
ATOM 4800 C C . THR A 1 596 ? 10.388 -15.020 3.865 1.00 93.88 596 THR A C 1
ATOM 4802 O O . THR A 1 596 ? 11.269 -14.823 4.691 1.00 93.88 596 THR A O 1
ATOM 4805 N N . ALA A 1 597 ? 9.841 -16.227 3.720 1.00 93.06 597 ALA A N 1
ATOM 4806 C CA . ALA A 1 597 ? 10.245 -17.393 4.511 1.00 93.06 597 ALA A CA 1
ATOM 4807 C C . ALA A 1 597 ? 11.731 -17.751 4.316 1.00 93.06 597 ALA A C 1
ATOM 4809 O O . ALA A 1 597 ? 12.410 -18.177 5.254 1.00 93.06 597 ALA A O 1
ATOM 4810 N N . GLY A 1 598 ? 12.262 -17.511 3.112 1.00 94.00 598 GLY A N 1
ATOM 4811 C CA . GLY A 1 598 ? 13.673 -17.702 2.774 1.00 94.00 598 GLY A CA 1
ATOM 4812 C C . GLY A 1 598 ? 14.661 -16.801 3.532 1.00 94.00 598 GLY A C 1
ATOM 4813 O O . GLY A 1 598 ? 15.867 -17.024 3.430 1.00 94.00 598 GLY A O 1
ATOM 4814 N N . ILE A 1 599 ? 14.198 -15.803 4.300 1.00 94.62 599 ILE A N 1
ATOM 4815 C CA . ILE A 1 599 ? 15.073 -14.914 5.089 1.00 94.62 599 ILE A CA 1
ATOM 4816 C C . ILE A 1 599 ? 15.359 -15.438 6.505 1.00 94.62 599 ILE A C 1
ATOM 4818 O O . ILE A 1 599 ? 16.138 -14.816 7.228 1.00 94.62 599 ILE A O 1
ATOM 4822 N N . THR A 1 600 ? 14.761 -16.566 6.909 1.00 92.00 600 THR A N 1
ATOM 4823 C CA . THR A 1 600 ? 14.900 -17.140 8.261 1.00 92.00 600 THR A CA 1
ATOM 4824 C C . THR A 1 600 ? 16.362 -17.336 8.675 1.00 92.00 600 THR A C 1
ATOM 4826 O O . THR A 1 600 ? 16.717 -17.052 9.818 1.00 92.00 600 THR A O 1
ATOM 4829 N N . ASP A 1 601 ? 17.245 -17.725 7.753 1.00 92.44 601 ASP A N 1
ATOM 4830 C CA . ASP A 1 601 ? 18.679 -17.855 8.042 1.00 92.44 601 ASP A CA 1
ATOM 4831 C C . ASP A 1 601 ? 19.312 -16.517 8.442 1.00 92.44 601 ASP A C 1
ATOM 4833 O O . ASP A 1 601 ? 20.076 -16.451 9.404 1.00 92.44 601 ASP A O 1
ATOM 4837 N N . VAL A 1 602 ? 18.959 -15.432 7.747 1.00 93.62 602 VAL A N 1
ATOM 4838 C CA . VAL A 1 602 ? 19.453 -14.084 8.070 1.00 93.62 602 VAL A CA 1
ATOM 4839 C C . VAL A 1 602 ? 18.877 -13.604 9.390 1.00 93.62 602 VAL A C 1
ATOM 4841 O O . VAL A 1 602 ? 19.595 -13.026 10.202 1.00 93.62 602 VAL A O 1
ATOM 4844 N N . TYR A 1 603 ? 17.603 -13.890 9.650 1.00 93.81 603 TYR A N 1
ATOM 4845 C CA . TYR A 1 603 ? 16.991 -13.607 10.942 1.00 93.81 603 TYR A CA 1
ATOM 4846 C C . TYR A 1 603 ? 17.723 -14.322 12.093 1.00 93.81 603 TYR A C 1
ATOM 4848 O O . TYR A 1 603 ? 18.026 -13.710 13.118 1.00 93.81 603 TYR A O 1
ATOM 4856 N N . ASN A 1 604 ? 18.071 -15.600 11.918 1.00 93.12 604 ASN A N 1
ATOM 4857 C CA . ASN A 1 604 ? 18.821 -16.368 12.912 1.00 93.12 604 ASN A CA 1
ATOM 4858 C C . ASN A 1 604 ? 20.239 -15.815 13.122 1.00 93.12 604 ASN A C 1
ATOM 4860 O O . ASN A 1 604 ? 20.689 -15.731 14.266 1.00 93.12 604 ASN A O 1
ATOM 4864 N N . GLN A 1 605 ? 20.911 -15.371 12.053 1.00 92.31 605 GLN A N 1
ATOM 4865 C CA . GLN A 1 605 ? 22.194 -14.666 12.152 1.00 92.31 605 GLN A CA 1
ATOM 4866 C C . GLN A 1 605 ? 22.056 -13.373 12.966 1.00 92.31 605 GLN A C 1
ATOM 4868 O O . GLN A 1 605 ? 22.779 -13.191 13.943 1.00 92.31 605 GLN A O 1
ATOM 4873 N N . LEU A 1 606 ? 21.079 -12.518 12.638 1.00 91.56 606 LEU A N 1
ATOM 4874 C CA . LEU A 1 606 ? 20.788 -11.284 13.380 1.00 91.56 606 LEU A CA 1
ATOM 4875 C C . LEU A 1 606 ? 20.537 -11.570 14.871 1.00 91.56 606 LEU A C 1
ATOM 4877 O O . LEU A 1 606 ? 21.058 -10.874 15.746 1.00 91.56 606 LEU A O 1
ATOM 4881 N N . ARG A 1 607 ? 19.781 -12.629 15.179 1.00 91.12 607 ARG A N 1
ATOM 4882 C CA . ARG A 1 607 ? 19.471 -13.026 16.557 1.00 91.12 607 ARG A CA 1
ATOM 4883 C C . ARG A 1 607 ? 20.723 -13.471 17.313 1.00 91.12 607 ARG A C 1
ATOM 4885 O O . ARG A 1 607 ? 20.902 -13.082 18.466 1.00 91.12 607 ARG A O 1
ATOM 4892 N N . ALA A 1 608 ? 21.596 -14.249 16.672 1.00 89.62 608 ALA A N 1
ATOM 4893 C CA . ALA A 1 608 ? 22.874 -14.655 17.250 1.00 89.62 608 ALA A CA 1
ATOM 4894 C C . ALA A 1 608 ? 23.780 -13.442 17.533 1.00 89.62 608 ALA A C 1
ATOM 4896 O O . ALA A 1 608 ? 24.415 -13.376 18.585 1.00 89.62 608 ALA A O 1
ATOM 4897 N N . CYS A 1 609 ? 23.783 -12.439 16.647 1.00 86.62 609 CYS A N 1
ATOM 4898 C CA . CYS A 1 609 ? 24.515 -11.191 16.868 1.00 86.62 609 CYS A CA 1
ATOM 4899 C C . CYS A 1 609 ? 24.028 -10.443 18.114 1.00 86.62 609 CYS A C 1
ATOM 4901 O O . CYS A 1 609 ? 24.854 -9.975 18.897 1.00 86.62 609 CYS A O 1
ATOM 4903 N N . LEU A 1 610 ? 22.710 -10.358 18.326 1.00 83.56 610 LEU A N 1
ATOM 4904 C CA . LEU A 1 610 ? 22.147 -9.691 19.503 1.00 83.56 610 LEU A CA 1
ATOM 4905 C C . LEU A 1 610 ? 22.587 -10.385 20.803 1.00 83.56 610 LEU A C 1
ATOM 4907 O O . LEU A 1 610 ? 23.044 -9.713 21.724 1.00 83.56 610 LEU A O 1
ATOM 4911 N N . ALA A 1 611 ? 22.544 -11.720 20.846 1.00 78.44 611 ALA A N 1
ATOM 4912 C CA . ALA A 1 611 ? 22.978 -12.492 22.013 1.00 78.44 611 ALA A CA 1
ATOM 4913 C C . ALA A 1 611 ? 24.470 -12.283 22.338 1.00 78.44 611 ALA A C 1
ATOM 4915 O O . ALA A 1 611 ? 24.846 -12.098 23.497 1.00 78.44 611 ALA A O 1
ATOM 4916 N N . ASN A 1 612 ? 25.326 -12.235 21.311 1.00 77.31 612 ASN A N 1
ATOM 4917 C CA . ASN A 1 612 ? 26.755 -11.969 21.486 1.00 77.31 612 ASN A CA 1
ATOM 4918 C C . ASN A 1 612 ? 27.012 -10.550 22.007 1.00 77.31 612 ASN A C 1
ATOM 4920 O O . ASN A 1 612 ? 27.897 -10.340 22.836 1.00 77.31 612 ASN A O 1
ATOM 4924 N N . ILE A 1 613 ? 26.218 -9.572 21.574 1.00 71.31 613 ILE A N 1
ATOM 4925 C CA . ILE A 1 613 ? 26.323 -8.193 22.051 1.00 71.31 613 ILE A CA 1
ATOM 4926 C C . ILE A 1 613 ? 25.958 -8.079 23.533 1.00 71.31 613 ILE A C 1
ATOM 4928 O O . ILE A 1 613 ? 26.627 -7.349 24.261 1.00 71.31 613 ILE A O 1
ATOM 4932 N N . GLU A 1 614 ? 24.918 -8.779 23.979 1.00 63.66 614 GLU A N 1
ATOM 4933 C CA . GLU A 1 614 ? 24.463 -8.761 25.375 1.00 63.66 614 GLU A CA 1
ATOM 4934 C C . GLU A 1 614 ? 25.435 -9.455 26.343 1.00 63.66 614 GLU A C 1
ATOM 4936 O O . GLU A 1 614 ? 25.388 -9.205 27.551 1.00 63.66 614 GLU A O 1
ATOM 4941 N N . SER A 1 615 ? 26.340 -10.296 25.828 1.00 59.44 615 SER A N 1
ATOM 4942 C CA . SER A 1 615 ? 27.456 -10.853 26.607 1.00 59.44 615 SER A CA 1
ATOM 4943 C C . SER A 1 615 ? 28.546 -9.817 26.928 1.00 59.44 615 SER A C 1
ATOM 4945 O O . SER A 1 615 ? 29.295 -9.976 27.893 1.00 59.44 615 SER A O 1
ATOM 4947 N N . LEU A 1 616 ? 28.608 -8.712 26.172 1.00 54.59 616 LEU A N 1
ATOM 4948 C CA . LEU A 1 616 ? 29.475 -7.572 26.461 1.00 54.59 616 LEU A CA 1
ATOM 4949 C C . LEU A 1 616 ? 28.755 -6.645 27.446 1.00 54.59 616 LEU A C 1
ATOM 4951 O O . LEU A 1 616 ? 27.668 -6.159 27.150 1.00 54.59 616 LEU A O 1
ATOM 4955 N N . ASN A 1 617 ? 29.376 -6.404 28.606 1.00 49.53 617 ASN A N 1
ATOM 4956 C CA . ASN A 1 617 ? 28.820 -5.668 29.749 1.00 49.53 617 ASN A CA 1
ATOM 4957 C C . ASN A 1 617 ? 27.816 -4.556 29.336 1.00 49.53 617 ASN A C 1
ATOM 4959 O O . ASN A 1 617 ? 28.252 -3.547 28.767 1.00 49.53 617 ASN A O 1
ATOM 4963 N N . PRO A 1 618 ? 26.508 -4.696 29.643 1.00 49.84 618 PRO A N 1
ATOM 4964 C CA . PRO A 1 618 ? 25.471 -3.734 29.254 1.00 49.84 618 PRO A CA 1
ATOM 4965 C C . PRO A 1 618 ? 25.678 -2.332 29.853 1.00 49.84 618 PRO A C 1
ATOM 4967 O O . PRO A 1 618 ? 25.039 -1.381 29.410 1.00 49.84 618 PRO A O 1
ATOM 4970 N N . PHE A 1 619 ? 26.602 -2.192 30.812 1.00 44.38 619 PHE A N 1
ATOM 4971 C CA . PHE A 1 619 ? 26.946 -0.947 31.499 1.00 44.38 619 PHE A CA 1
ATOM 4972 C C . PHE A 1 619 ? 28.259 -0.297 31.031 1.00 44.38 619 PHE A C 1
ATOM 4974 O O . PHE A 1 619 ? 28.632 0.752 31.556 1.00 44.38 619 PHE A O 1
ATOM 4981 N N . LYS A 1 620 ? 28.989 -0.869 30.059 1.00 53.00 620 LYS A N 1
ATOM 4982 C CA . LYS A 1 620 ? 30.125 -0.152 29.448 1.00 53.00 620 LYS A CA 1
ATOM 4983 C C . LYS A 1 620 ? 29.588 0.901 28.483 1.00 53.00 620 LYS A C 1
ATOM 4985 O O . LYS A 1 620 ? 28.798 0.569 27.603 1.00 53.00 620 LYS A O 1
ATOM 4990 N N . SER A 1 621 ? 30.036 2.152 28.627 1.00 50.66 621 SER A N 1
ATOM 4991 C CA . SER A 1 621 ? 29.743 3.222 27.673 1.00 50.66 621 SER A CA 1
ATOM 4992 C C . SER A 1 621 ? 30.229 2.803 26.289 1.00 50.66 621 SER A C 1
ATOM 4994 O O . SER A 1 621 ? 31.422 2.771 25.991 1.00 50.66 621 SER A O 1
ATOM 4996 N N . VAL A 1 622 ? 29.290 2.410 25.439 1.00 63.34 622 VAL A N 1
ATOM 4997 C CA . VAL A 1 622 ? 29.589 2.125 24.043 1.00 63.34 622 VAL A CA 1
ATOM 4998 C C . VAL A 1 622 ? 29.464 3.432 23.275 1.00 63.34 622 VAL A C 1
ATOM 5000 O O . VAL A 1 622 ? 28.641 4.285 23.612 1.00 63.34 622 VAL A O 1
ATOM 5003 N N . THR A 1 623 ? 30.302 3.625 22.261 1.00 73.38 623 THR A N 1
ATOM 5004 C CA . THR A 1 623 ? 30.205 4.800 21.392 1.00 73.38 623 THR A CA 1
ATOM 5005 C C . THR A 1 623 ? 28.796 4.901 20.793 1.00 73.38 623 THR A C 1
ATOM 5007 O O . THR A 1 623 ? 28.138 3.885 20.543 1.00 73.38 623 THR A O 1
ATOM 5010 N N . GLY A 1 624 ? 28.324 6.124 20.524 1.00 82.06 624 GLY A N 1
ATOM 5011 C CA . GLY A 1 624 ? 26.968 6.349 20.000 1.00 82.06 624 GLY A CA 1
ATOM 5012 C C . GLY A 1 624 ? 26.663 5.581 18.704 1.00 82.06 624 GLY A C 1
ATOM 5013 O O . GLY A 1 624 ? 25.526 5.174 18.483 1.00 82.06 624 GLY A O 1
ATOM 5014 N N . VAL A 1 625 ? 27.683 5.302 17.883 1.00 81.88 625 VAL A N 1
ATOM 5015 C CA . VAL A 1 625 ? 27.551 4.533 16.632 1.00 81.88 625 VAL A CA 1
ATOM 5016 C C . VAL A 1 625 ? 27.180 3.073 16.892 1.00 81.88 625 VAL A C 1
ATOM 5018 O O . VAL A 1 625 ? 26.268 2.551 16.254 1.00 81.88 625 VAL A O 1
ATOM 5021 N N . VAL A 1 626 ? 27.838 2.411 17.849 1.00 81.81 626 VAL A N 1
ATOM 5022 C CA . VAL A 1 626 ? 27.515 1.015 18.180 1.00 81.81 626 VAL A CA 1
ATOM 5023 C C . VAL A 1 626 ? 26.139 0.935 18.831 1.00 81.81 626 VAL A C 1
ATOM 5025 O O . VAL A 1 626 ? 25.391 0.003 18.554 1.00 81.81 626 VAL A O 1
ATOM 5028 N N . GLN A 1 627 ? 25.768 1.923 19.651 1.00 83.12 627 GLN A N 1
ATOM 5029 C CA . GLN A 1 627 ? 24.426 1.978 20.225 1.00 83.12 627 GLN A CA 1
ATOM 5030 C C . GLN A 1 627 ? 23.351 2.085 19.133 1.00 83.12 627 GLN A C 1
ATOM 5032 O O . GLN A 1 627 ? 22.414 1.292 19.126 1.00 83.12 627 GLN A O 1
ATOM 5037 N N . ARG A 1 628 ? 23.536 2.974 18.154 1.00 86.56 628 ARG A N 1
ATOM 5038 C CA . ARG A 1 628 ? 22.626 3.112 17.008 1.00 86.56 628 ARG A CA 1
ATOM 5039 C C . ARG A 1 628 ? 22.547 1.840 16.156 1.00 86.56 628 ARG A C 1
ATOM 5041 O O . ARG A 1 628 ? 21.468 1.455 15.709 1.00 86.56 628 ARG A O 1
ATOM 5048 N N . ALA A 1 629 ? 23.672 1.151 15.970 1.00 88.06 629 ALA A N 1
ATOM 5049 C CA . ALA A 1 629 ? 23.713 -0.138 15.284 1.00 88.06 629 ALA A CA 1
ATOM 5050 C C . ALA A 1 629 ? 22.933 -1.226 16.053 1.00 88.06 629 ALA A C 1
ATOM 5052 O O . ALA A 1 629 ? 22.227 -2.024 15.439 1.00 88.06 629 ALA A O 1
ATOM 5053 N N . ARG A 1 630 ? 23.004 -1.235 17.394 1.00 85.62 630 ARG A N 1
ATOM 5054 C CA . ARG A 1 630 ? 22.212 -2.139 18.250 1.00 85.62 630 ARG A CA 1
ATOM 5055 C C . ARG A 1 630 ? 20.717 -1.850 18.152 1.00 85.62 630 ARG A C 1
ATOM 5057 O O . ARG A 1 630 ? 19.931 -2.787 18.069 1.00 85.62 630 ARG A O 1
ATOM 5064 N N . ASP A 1 631 ? 20.337 -0.575 18.138 1.00 87.94 631 ASP A N 1
ATOM 5065 C CA . ASP A 1 631 ? 18.938 -0.165 17.979 1.00 87.94 631 ASP A CA 1
ATOM 5066 C C . ASP A 1 631 ? 18.403 -0.635 16.615 1.00 87.94 631 ASP A C 1
ATOM 5068 O O . ASP A 1 631 ? 17.378 -1.306 16.547 1.00 87.94 631 ASP A O 1
ATOM 5072 N N . THR A 1 632 ? 19.189 -0.437 15.551 1.00 92.44 632 THR A N 1
ATOM 5073 C CA . THR A 1 632 ? 18.871 -0.923 14.195 1.00 92.44 632 THR A CA 1
ATOM 5074 C C . THR A 1 632 ? 18.717 -2.448 14.142 1.00 92.44 632 THR A C 1
ATOM 5076 O O . THR A 1 632 ? 17.805 -2.957 13.493 1.00 92.44 632 THR A O 1
ATOM 5079 N N . LEU A 1 633 ? 19.588 -3.197 14.832 1.00 92.50 633 LEU A N 1
ATOM 5080 C CA . LEU A 1 633 ? 19.484 -4.656 14.941 1.00 92.50 633 LEU A CA 1
ATOM 5081 C C . LEU A 1 633 ? 18.184 -5.085 15.631 1.00 92.50 633 LEU A C 1
ATOM 5083 O O . LEU A 1 633 ? 17.502 -5.993 15.156 1.00 92.50 633 LEU A O 1
ATOM 5087 N N . SER A 1 634 ? 17.849 -4.438 16.747 1.00 89.81 634 SER A N 1
ATOM 5088 C CA . SER A 1 634 ? 16.621 -4.709 17.498 1.00 89.81 634 SER A CA 1
ATOM 5089 C C . SER A 1 634 ? 15.381 -4.446 16.644 1.00 89.81 634 SER A C 1
ATOM 5091 O O . SER A 1 634 ? 14.462 -5.266 16.619 1.00 89.81 634 SER A O 1
ATOM 5093 N N . ASP A 1 635 ? 15.372 -3.338 15.904 1.00 92.06 635 ASP A N 1
ATOM 5094 C CA . ASP A 1 635 ? 14.268 -2.982 15.018 1.00 92.06 635 ASP A CA 1
ATOM 5095 C C . ASP A 1 635 ? 14.114 -3.987 13.871 1.00 92.06 635 ASP A C 1
ATOM 5097 O O . ASP A 1 635 ? 13.000 -4.437 13.602 1.00 92.06 635 ASP A O 1
ATOM 5101 N N . LEU A 1 636 ? 15.221 -4.417 13.251 1.00 94.06 636 LEU A N 1
ATOM 5102 C CA . LEU A 1 636 ? 15.214 -5.461 12.221 1.00 94.06 636 LEU A CA 1
ATOM 5103 C C . LEU A 1 636 ? 14.654 -6.785 12.746 1.00 94.06 636 LEU A C 1
ATOM 5105 O O . LEU A 1 636 ? 13.819 -7.398 12.085 1.00 94.06 636 LEU A O 1
ATOM 5109 N N . LEU A 1 637 ? 15.082 -7.223 13.933 1.00 93.12 637 LEU A N 1
ATOM 5110 C CA . LEU A 1 637 ? 14.587 -8.454 14.556 1.00 93.12 637 LEU A CA 1
ATOM 5111 C C 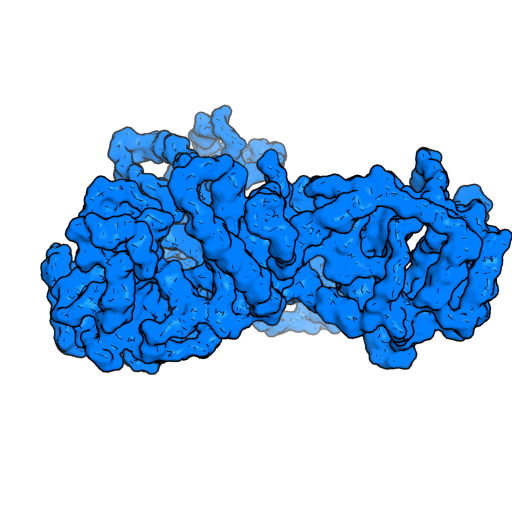. LEU A 1 637 ? 13.100 -8.365 14.906 1.00 93.12 637 LEU A C 1
ATOM 5113 O O . LEU A 1 637 ? 12.354 -9.323 14.720 1.00 93.12 637 LEU A O 1
ATOM 5117 N N . SER A 1 638 ? 12.647 -7.213 15.391 1.00 91.12 638 SER A N 1
ATOM 5118 C CA . SER A 1 638 ? 11.229 -6.991 15.668 1.00 91.12 638 SER A CA 1
ATOM 5119 C C . SER A 1 638 ? 10.404 -7.005 14.375 1.00 91.12 638 SER A C 1
ATOM 5121 O O . SER A 1 638 ? 9.392 -7.701 14.285 1.00 91.12 638 SER A O 1
ATOM 5123 N N . PHE A 1 639 ? 10.863 -6.284 13.347 1.00 94.94 639 PHE A N 1
ATOM 5124 C CA . PHE A 1 639 ? 10.118 -6.078 12.109 1.00 94.94 639 PHE A CA 1
ATOM 5125 C C . PHE A 1 639 ? 10.118 -7.289 11.174 1.00 94.94 639 PHE A C 1
ATOM 5127 O O . PHE A 1 639 ? 9.089 -7.557 10.561 1.00 94.94 639 PHE A O 1
ATOM 5134 N N . PHE A 1 640 ? 11.224 -8.034 11.063 1.00 94.81 640 PHE A N 1
ATOM 5135 C CA . PHE A 1 640 ? 11.354 -9.239 10.224 1.00 94.81 640 PHE A CA 1
ATOM 5136 C C . PHE A 1 640 ? 11.155 -10.540 10.994 1.00 94.81 640 PHE A C 1
ATOM 5138 O O . PHE A 1 640 ? 11.603 -11.600 10.561 1.00 94.81 640 PHE A O 1
ATOM 5145 N N . HIS A 1 641 ? 10.471 -10.479 12.134 1.00 92.75 641 HIS A N 1
ATOM 5146 C CA . HIS A 1 641 ? 10.156 -11.680 12.881 1.00 92.75 641 HIS A CA 1
ATOM 5147 C C . HIS A 1 641 ? 9.391 -12.706 12.015 1.00 92.75 641 HIS A C 1
ATOM 5149 O O . HIS A 1 641 ? 8.308 -12.362 11.535 1.00 92.75 641 HIS A O 1
ATOM 5155 N N . PRO A 1 642 ? 9.905 -13.930 11.794 1.00 92.06 642 PRO A N 1
ATOM 5156 C CA . PRO A 1 642 ? 9.260 -14.898 10.910 1.00 92.06 642 PRO A CA 1
ATOM 5157 C C . PRO A 1 642 ? 7.853 -15.260 11.394 1.00 92.06 642 PRO A C 1
ATOM 5159 O O . PRO A 1 642 ? 7.656 -15.514 12.577 1.00 92.06 642 PRO A O 1
ATOM 5162 N N . SER A 1 643 ? 6.879 -15.305 10.481 1.00 92.88 643 SER A N 1
ATOM 5163 C CA . SER A 1 643 ? 5.579 -15.910 10.797 1.00 92.88 643 SER A CA 1
ATOM 5164 C C . SER A 1 643 ? 5.741 -17.427 10.812 1.00 92.88 643 SER A C 1
ATOM 5166 O O . SER A 1 643 ? 6.276 -17.991 9.859 1.00 92.88 643 SER A O 1
ATOM 5168 N N . MET A 1 644 ? 5.246 -18.098 11.851 1.00 92.56 644 MET A N 1
ATOM 5169 C CA . MET A 1 644 ? 5.292 -19.556 11.996 1.00 92.56 644 MET A CA 1
ATOM 5170 C C . MET A 1 644 ? 4.603 -20.282 10.831 1.00 92.56 644 MET A C 1
ATOM 5172 O O . MET A 1 644 ? 5.021 -21.374 10.452 1.00 92.56 644 MET A O 1
ATOM 5176 N N . LEU A 1 645 ? 3.594 -19.654 10.217 1.00 91.62 645 LEU A N 1
ATOM 5177 C CA . LEU A 1 645 ? 2.876 -20.195 9.059 1.00 91.62 645 LEU A CA 1
ATOM 5178 C C . LEU A 1 645 ? 3.502 -19.800 7.714 1.00 91.62 645 LEU A C 1
ATOM 5180 O O . LEU A 1 645 ? 2.996 -20.210 6.674 1.00 91.62 645 LEU A O 1
ATOM 5184 N N . ASN A 1 646 ? 4.602 -19.037 7.723 1.00 93.19 646 ASN A N 1
ATOM 5185 C CA . ASN A 1 646 ? 5.292 -18.549 6.526 1.00 93.19 646 ASN A CA 1
ATOM 5186 C C . ASN A 1 646 ? 4.374 -17.789 5.549 1.00 93.19 646 ASN A C 1
ATOM 5188 O O . ASN A 1 646 ? 4.592 -17.816 4.345 1.00 93.19 646 ASN A O 1
ATOM 5192 N N . ASP A 1 647 ? 3.360 -17.098 6.071 1.00 93.75 647 ASP A N 1
ATOM 5193 C CA . ASP A 1 647 ? 2.325 -16.362 5.329 1.00 93.75 647 ASP A CA 1
ATOM 5194 C C . ASP A 1 647 ? 2.565 -14.839 5.304 1.00 93.75 647 ASP A C 1
ATOM 5196 O O . ASP A 1 647 ? 1.663 -14.048 5.035 1.00 93.75 647 ASP A O 1
ATOM 5200 N N . ALA A 1 648 ? 3.785 -14.406 5.621 1.00 95.31 648 ALA A N 1
ATOM 5201 C CA . ALA A 1 648 ? 4.162 -12.999 5.627 1.00 95.31 648 ALA A CA 1
ATOM 5202 C C . ALA A 1 648 ? 4.683 -12.557 4.253 1.00 95.31 648 ALA A C 1
ATOM 5204 O O . ALA A 1 648 ? 5.432 -13.288 3.612 1.00 95.31 648 ALA A O 1
ATOM 5205 N N . THR A 1 649 ? 4.386 -11.322 3.852 1.00 97.00 649 THR A N 1
ATOM 5206 C CA . THR A 1 649 ? 4.958 -10.686 2.648 1.00 97.00 649 THR A CA 1
ATOM 5207 C C . THR A 1 649 ? 5.493 -9.304 2.970 1.00 97.00 649 THR A C 1
ATOM 5209 O O . THR A 1 649 ? 5.074 -8.676 3.944 1.00 97.00 649 THR A O 1
ATOM 5212 N N . TYR A 1 650 ? 6.424 -8.790 2.171 1.00 98.25 650 TYR A N 1
ATOM 5213 C CA . TYR A 1 650 ? 6.875 -7.409 2.327 1.00 98.25 650 TYR A CA 1
ATOM 5214 C C . TYR A 1 650 ? 7.205 -6.756 0.990 1.00 98.25 650 TYR A C 1
ATOM 5216 O O . TYR A 1 650 ? 7.459 -7.418 -0.010 1.00 98.25 650 TYR A O 1
ATOM 5224 N N . ALA A 1 651 ? 7.183 -5.431 0.975 1.00 98.44 651 ALA A N 1
ATOM 5225 C CA . ALA A 1 651 ? 7.656 -4.614 -0.121 1.00 98.44 651 ALA A CA 1
ATOM 5226 C C . ALA A 1 651 ? 8.618 -3.552 0.412 1.00 98.44 651 ALA A C 1
ATOM 5228 O O . ALA A 1 651 ? 8.494 -3.126 1.565 1.00 98.44 651 ALA A O 1
ATOM 5229 N N . PHE A 1 652 ? 9.566 -3.102 -0.406 1.00 98.38 652 PHE A N 1
ATOM 5230 C CA . PHE A 1 652 ? 10.500 -2.044 -0.020 1.00 98.38 652 PHE A CA 1
ATOM 5231 C C . PHE A 1 652 ? 10.905 -1.138 -1.183 1.00 98.38 652 PHE A C 1
ATOM 5233 O O . PHE A 1 652 ? 10.774 -1.500 -2.352 1.00 98.38 652 PHE A O 1
ATOM 5240 N N . HIS A 1 653 ? 11.394 0.053 -0.839 1.00 97.81 653 HIS A N 1
ATOM 5241 C CA . HIS A 1 653 ? 11.869 1.063 -1.780 1.00 97.81 653 HIS A CA 1
ATOM 5242 C C . HIS A 1 653 ? 12.963 1.929 -1.137 1.00 97.81 653 HIS A C 1
ATOM 5244 O O . HIS A 1 653 ? 12.894 2.247 0.055 1.00 97.81 653 HIS A O 1
ATOM 5250 N N . GLU A 1 654 ? 13.981 2.306 -1.912 1.00 96.19 654 GLU A N 1
ATOM 5251 C CA . GLU A 1 654 ? 15.035 3.227 -1.474 1.00 96.19 654 GLU A CA 1
ATOM 5252 C C . GLU A 1 654 ? 14.680 4.669 -1.855 1.00 96.19 654 GLU A C 1
ATOM 5254 O O . GLU A 1 654 ? 14.568 5.003 -3.031 1.00 96.19 654 GLU A O 1
ATOM 5259 N N . VAL A 1 655 ? 14.554 5.542 -0.856 1.00 93.31 655 VAL A N 1
ATOM 5260 C CA . VAL A 1 655 ? 14.166 6.945 -1.027 1.00 93.31 655 VAL A CA 1
ATOM 5261 C C . VAL A 1 655 ? 15.348 7.851 -0.709 1.00 93.31 655 VAL A C 1
ATOM 5263 O O . VAL A 1 655 ? 15.926 7.782 0.378 1.00 93.31 655 VAL A O 1
ATOM 5266 N N . ALA A 1 656 ? 15.693 8.747 -1.632 1.00 90.31 656 ALA A N 1
ATOM 5267 C CA . ALA A 1 656 ? 16.676 9.795 -1.376 1.00 90.31 656 ALA A CA 1
ATOM 5268 C C . ALA A 1 656 ? 16.034 10.937 -0.566 1.00 90.31 656 ALA A C 1
ATOM 5270 O O . ALA A 1 656 ? 15.048 11.535 -0.994 1.00 90.31 656 ALA A O 1
ATOM 5271 N N . GLY A 1 657 ? 16.582 11.238 0.612 1.00 86.31 657 GLY A N 1
ATOM 5272 C CA . GLY A 1 657 ? 16.150 12.336 1.479 1.00 86.31 657 GLY A CA 1
ATOM 5273 C C . GLY A 1 657 ? 17.286 13.303 1.819 1.00 86.31 657 GLY A C 1
ATOM 5274 O O . GLY A 1 657 ? 18.439 13.095 1.445 1.00 86.31 657 GLY A O 1
ATOM 5275 N N . LYS A 1 658 ? 16.969 14.364 2.576 1.00 86.44 658 LYS A N 1
ATOM 5276 C CA . LYS A 1 658 ? 17.959 15.367 3.026 1.00 86.44 658 LYS A CA 1
ATOM 5277 C C . LYS A 1 658 ? 19.088 14.759 3.869 1.00 86.44 658 LYS A C 1
ATOM 5279 O O . LYS A 1 658 ? 20.212 15.236 3.816 1.00 86.44 658 LYS A O 1
ATOM 5284 N N . GLU A 1 659 ? 18.782 13.709 4.628 1.00 87.00 659 GLU A N 1
ATOM 5285 C CA . GLU A 1 659 ? 19.725 13.001 5.506 1.00 87.00 659 GLU A CA 1
ATOM 5286 C C . GLU A 1 659 ? 20.482 11.864 4.795 1.00 87.00 659 GLU A C 1
ATOM 5288 O O . GLU A 1 659 ? 21.245 11.133 5.425 1.00 87.00 659 GLU A O 1
ATOM 5293 N N . GLY A 1 660 ? 20.284 11.710 3.483 1.00 90.75 660 GLY A N 1
ATOM 5294 C CA . GLY A 1 660 ? 20.847 10.630 2.684 1.00 90.75 660 GLY A CA 1
ATOM 5295 C C . GLY A 1 660 ? 19.796 9.620 2.234 1.00 90.75 660 GLY A C 1
ATOM 5296 O O . GLY A 1 660 ? 18.601 9.913 2.157 1.00 90.75 660 GLY A O 1
ATOM 5297 N N . LEU A 1 661 ? 20.269 8.430 1.868 1.00 93.50 661 LEU A N 1
ATOM 5298 C CA . LEU A 1 661 ? 19.425 7.356 1.361 1.00 93.50 661 LEU A CA 1
ATOM 5299 C C . LEU A 1 661 ? 18.796 6.594 2.530 1.00 93.50 661 LEU A C 1
ATOM 5301 O O . LEU A 1 661 ? 19.518 6.073 3.386 1.00 93.50 661 LEU A O 1
ATOM 5305 N N . ARG A 1 662 ? 17.469 6.483 2.523 1.00 95.38 662 ARG A N 1
ATOM 5306 C CA . ARG A 1 662 ? 16.702 5.671 3.472 1.00 95.38 662 ARG A CA 1
ATOM 5307 C C . ARG A 1 662 ? 15.998 4.532 2.753 1.00 95.38 662 ARG A C 1
ATOM 5309 O O . ARG A 1 662 ? 15.603 4.664 1.599 1.00 95.38 662 ARG A O 1
ATOM 5316 N N . LEU A 1 663 ? 15.805 3.433 3.458 1.00 96.44 663 LEU A N 1
ATOM 5317 C CA . LEU A 1 663 ? 14.982 2.321 3.027 1.00 96.44 663 LEU A CA 1
ATOM 5318 C C . LEU A 1 663 ? 13.624 2.420 3.722 1.00 96.44 663 LEU A C 1
ATOM 5320 O O . LEU A 1 663 ? 13.570 2.537 4.946 1.00 96.44 663 LEU A O 1
ATOM 5324 N N . VAL A 1 664 ? 12.545 2.362 2.947 1.00 97.50 664 VAL A N 1
ATOM 5325 C CA . VAL A 1 664 ? 11.171 2.291 3.456 1.00 97.50 664 VAL A CA 1
ATOM 5326 C C . VAL A 1 664 ? 10.641 0.900 3.147 1.00 97.50 664 VAL A C 1
ATOM 5328 O O . VAL A 1 664 ? 10.669 0.465 1.996 1.00 97.50 664 VAL A O 1
ATOM 5331 N N . VAL A 1 665 ? 10.175 0.195 4.173 1.00 98.06 665 VAL A N 1
ATOM 5332 C CA . VAL A 1 665 ? 9.705 -1.187 4.079 1.00 98.06 665 VAL A CA 1
ATOM 5333 C C . VAL A 1 665 ? 8.294 -1.274 4.630 1.00 98.06 665 VAL A C 1
ATOM 5335 O O . VAL A 1 665 ? 8.016 -0.783 5.722 1.00 98.06 665 VAL A O 1
ATOM 5338 N N . LYS A 1 666 ? 7.404 -1.943 3.902 1.00 97.69 666 LYS A N 1
ATOM 5339 C CA . LYS A 1 666 ? 6.067 -2.285 4.377 1.00 97.69 666 LYS A CA 1
ATOM 5340 C C . LYS A 1 666 ? 5.890 -3.787 4.365 1.00 97.69 666 LYS A C 1
ATOM 5342 O O . LYS A 1 666 ? 6.197 -4.434 3.372 1.00 97.69 666 LYS A O 1
ATOM 5347 N N . ARG A 1 667 ? 5.386 -4.343 5.457 1.00 96.88 667 ARG A N 1
ATOM 5348 C CA . ARG A 1 667 ? 5.223 -5.782 5.642 1.00 96.88 667 ARG A CA 1
ATOM 5349 C C . ARG A 1 667 ? 3.771 -6.102 5.955 1.00 96.88 667 ARG A C 1
ATOM 5351 O O . ARG A 1 667 ? 3.202 -5.477 6.843 1.00 96.88 667 ARG A O 1
ATOM 5358 N N . ASN A 1 668 ? 3.202 -7.080 5.257 1.00 96.12 668 ASN A N 1
ATOM 5359 C CA . ASN A 1 668 ? 2.051 -7.823 5.745 1.00 96.12 668 ASN A CA 1
ATOM 5360 C C . ASN A 1 668 ? 2.564 -8.928 6.677 1.00 96.12 668 ASN A C 1
ATOM 5362 O O . ASN A 1 668 ? 3.305 -9.818 6.251 1.00 96.12 668 ASN A O 1
ATOM 5366 N N . ARG A 1 669 ? 2.255 -8.825 7.968 1.00 94.81 669 ARG A N 1
ATOM 5367 C CA . ARG A 1 669 ? 2.879 -9.660 9.005 1.00 94.81 669 ARG A CA 1
ATOM 5368 C C . ARG A 1 669 ? 2.415 -11.112 8.963 1.00 94.81 669 ARG A C 1
ATOM 5370 O O . ARG A 1 669 ? 3.206 -12.004 9.255 1.00 94.81 669 ARG A O 1
ATOM 5377 N N . PHE A 1 670 ? 1.159 -11.318 8.595 1.00 92.06 670 PHE A N 1
ATOM 5378 C CA . PHE A 1 670 ? 0.505 -12.612 8.456 1.00 92.06 670 PHE A CA 1
ATOM 5379 C C . PHE A 1 670 ? -0.735 -12.453 7.574 1.00 92.06 670 PHE A C 1
ATOM 5381 O O . PHE A 1 670 ? -1.242 -11.342 7.404 1.00 92.06 670 PHE A O 1
ATOM 5388 N N . ASP A 1 671 ? -1.266 -13.562 7.073 1.00 91.12 671 ASP A N 1
ATOM 5389 C CA . ASP A 1 671 ? -2.548 -13.575 6.384 1.00 91.12 671 ASP A CA 1
ATOM 5390 C C . ASP A 1 671 ? -3.671 -13.915 7.381 1.00 91.12 671 ASP A C 1
ATOM 5392 O O . ASP A 1 671 ? -3.622 -14.908 8.117 1.00 91.12 671 ASP A O 1
ATOM 5396 N N . LEU A 1 672 ? -4.686 -13.047 7.439 1.00 88.06 672 LEU A N 1
ATOM 5397 C CA . LEU A 1 672 ? -5.889 -13.254 8.249 1.00 88.06 672 LEU A CA 1
ATOM 5398 C C . LEU A 1 672 ? -6.707 -14.456 7.756 1.00 88.06 672 LEU A C 1
ATOM 5400 O O . LEU A 1 672 ? -7.436 -15.049 8.549 1.00 88.06 672 LEU A O 1
ATOM 5404 N N . GLY A 1 673 ? -6.587 -14.812 6.473 1.00 87.81 673 GLY A N 1
ATOM 5405 C CA . GLY A 1 673 ? -7.260 -15.955 5.859 1.00 87.81 673 GLY A CA 1
ATOM 5406 C C . GLY A 1 673 ? -6.634 -17.301 6.215 1.00 87.81 673 GLY A C 1
ATOM 5407 O O . GLY A 1 673 ? -7.282 -18.339 6.058 1.00 87.81 673 GLY A O 1
ATOM 5408 N N . THR A 1 674 ? -5.406 -17.318 6.743 1.00 86.06 674 THR A N 1
ATOM 5409 C CA . THR A 1 674 ? -4.750 -18.564 7.140 1.00 86.06 674 THR A CA 1
ATOM 5410 C C . THR A 1 674 ? -5.476 -19.198 8.324 1.00 86.06 674 THR A C 1
ATOM 5412 O O . THR A 1 674 ? -5.630 -18.595 9.391 1.00 86.06 674 THR A O 1
ATOM 5415 N N . ARG A 1 675 ? -5.890 -20.463 8.168 1.00 85.00 675 ARG A N 1
ATOM 5416 C CA . ARG A 1 675 ? -6.574 -21.219 9.224 1.00 85.00 675 ARG A CA 1
ATOM 5417 C C . ARG A 1 675 ? -5.676 -21.356 10.454 1.00 85.00 675 ARG A C 1
ATOM 5419 O O . ARG A 1 675 ? -4.595 -21.934 10.394 1.00 85.00 675 ARG A O 1
ATOM 5426 N N . ARG A 1 676 ? -6.173 -20.879 11.592 1.00 87.88 676 ARG A N 1
ATOM 5427 C CA . ARG A 1 676 ? -5.493 -20.924 12.893 1.00 87.88 676 ARG A CA 1
ATOM 5428 C C . ARG A 1 676 ? -6.329 -21.692 13.918 1.00 87.88 676 ARG A C 1
ATOM 5430 O O . ARG A 1 676 ? -7.506 -21.982 13.693 1.00 87.88 676 ARG A O 1
ATOM 5437 N N . LYS A 1 677 ? -5.691 -22.050 15.033 1.00 91.19 677 LYS A N 1
ATOM 5438 C CA . LYS A 1 677 ? -6.254 -22.915 16.081 1.00 91.19 677 LYS A CA 1
ATOM 5439 C C . LYS A 1 677 ? -7.160 -22.200 17.094 1.00 91.19 677 LYS A C 1
ATOM 5441 O O . LYS A 1 677 ? -7.584 -22.829 18.051 1.00 91.19 677 LYS A O 1
ATOM 5446 N N . TYR A 1 678 ? -7.473 -20.917 16.909 1.00 94.19 678 TYR A N 1
ATOM 5447 C CA . TYR A 1 678 ? -8.462 -20.256 17.764 1.00 94.19 678 TYR A CA 1
ATOM 5448 C C . TYR A 1 678 ? -9.868 -20.802 17.504 1.00 94.19 678 TYR A C 1
ATOM 5450 O O . TYR A 1 678 ? -10.209 -21.199 16.381 1.00 94.19 678 TYR A O 1
ATOM 5458 N N . ARG A 1 679 ? -10.711 -20.792 18.539 1.00 95.94 679 ARG A N 1
ATOM 5459 C CA . ARG A 1 679 ? -12.106 -21.225 18.430 1.00 95.94 679 ARG A CA 1
ATOM 5460 C C . ARG A 1 679 ? -12.907 -20.208 17.631 1.00 95.94 679 ARG A C 1
ATOM 5462 O O . ARG A 1 679 ? -13.547 -20.588 16.652 1.00 95.94 679 ARG A O 1
ATOM 5469 N N . ARG A 1 680 ? -12.817 -18.928 18.008 1.00 96.38 680 ARG A N 1
ATOM 5470 C CA . ARG A 1 680 ? -13.541 -17.807 17.386 1.00 96.38 680 ARG A CA 1
ATOM 5471 C C . ARG A 1 680 ? -12.654 -16.572 17.250 1.00 96.38 680 ARG A C 1
ATOM 5473 O O . ARG A 1 680 ? -11.798 -16.347 18.102 1.00 96.38 680 ARG A O 1
ATOM 5480 N N . LEU A 1 681 ? -12.882 -15.774 16.207 1.00 96.44 681 LEU A N 1
ATOM 5481 C CA . LEU A 1 681 ? -12.221 -14.482 15.995 1.00 96.44 681 LEU A CA 1
ATOM 5482 C C . LEU A 1 681 ? -13.239 -13.457 15.501 1.00 96.44 681 LEU A C 1
ATOM 5484 O O . LEU A 1 681 ? -13.760 -13.578 14.394 1.00 96.44 681 LEU A O 1
ATOM 5488 N N . TRP A 1 682 ? -13.485 -12.444 16.320 1.00 97.56 682 TRP A N 1
ATOM 5489 C CA . TRP A 1 682 ? -14.439 -11.381 16.038 1.00 97.56 682 TRP A CA 1
ATOM 5490 C C . TRP A 1 682 ? -13.772 -10.017 16.132 1.00 97.56 682 TRP A C 1
ATOM 5492 O O . TRP A 1 682 ? -13.024 -9.766 17.074 1.00 97.56 682 TRP A O 1
ATOM 5502 N N . MET A 1 683 ? -14.047 -9.134 15.173 1.00 97.00 683 MET A N 1
ATOM 5503 C CA . MET A 1 683 ? -13.584 -7.742 15.206 1.00 97.00 683 MET A CA 1
ATOM 5504 C C . MET A 1 683 ? -14.763 -6.791 15.388 1.00 97.00 683 MET A C 1
ATOM 5506 O O . MET A 1 683 ? -15.794 -6.942 14.738 1.00 97.00 683 MET A O 1
ATOM 5510 N N . LEU A 1 684 ? -14.604 -5.794 16.251 1.00 95.44 684 LEU A N 1
ATOM 5511 C CA . LEU A 1 684 ? -15.612 -4.786 16.563 1.00 95.44 684 LEU A CA 1
ATOM 5512 C C . LEU A 1 684 ? -15.255 -3.487 15.851 1.00 95.44 684 LEU A C 1
ATOM 5514 O O . LEU A 1 684 ? -14.687 -2.580 16.454 1.00 95.44 684 LEU A O 1
ATOM 5518 N N . ASN A 1 685 ? -15.566 -3.390 14.561 1.00 92.69 685 ASN A N 1
ATOM 5519 C CA . ASN A 1 685 ? -15.136 -2.266 13.736 1.00 92.69 685 ASN A CA 1
ATOM 5520 C C . ASN A 1 685 ? -16.332 -1.479 13.192 1.00 92.69 685 ASN A C 1
ATOM 5522 O O . ASN A 1 685 ? -17.083 -1.982 12.368 1.00 92.69 685 ASN A O 1
ATOM 5526 N N . ALA A 1 686 ? -16.478 -0.223 13.622 1.00 89.62 686 ALA A N 1
ATOM 5527 C CA . ALA A 1 686 ? -17.567 0.656 13.182 1.00 89.62 686 ALA A CA 1
ATOM 5528 C C . ALA A 1 686 ? -17.457 1.111 11.714 1.00 89.62 686 ALA A C 1
ATOM 5530 O O . ALA A 1 686 ? -18.427 1.620 11.163 1.00 89.62 686 ALA A O 1
ATOM 5531 N N . SER A 1 687 ? -16.275 0.970 11.115 1.00 91.38 687 SER A N 1
ATOM 5532 C CA . SER A 1 687 ? -15.952 1.414 9.759 1.00 91.38 687 SER A CA 1
ATOM 5533 C C . SER A 1 687 ? -15.332 0.283 8.928 1.00 91.38 687 SER A C 1
ATOM 5535 O O . SER A 1 687 ? -14.397 0.491 8.154 1.00 91.38 687 SER A O 1
ATOM 5537 N N . ALA A 1 688 ? -15.834 -0.944 9.089 1.00 93.25 688 ALA A N 1
ATOM 5538 C CA . ALA A 1 688 ? -15.352 -2.140 8.397 1.00 93.25 688 ALA A CA 1
ATOM 5539 C C . ALA A 1 688 ? -15.459 -2.029 6.872 1.00 93.25 688 ALA A C 1
ATOM 5541 O O . ALA A 1 688 ? -14.532 -2.421 6.154 1.00 93.25 688 ALA A O 1
ATOM 5542 N N . GLN A 1 689 ? -16.522 -1.401 6.374 1.00 92.62 689 GLN A N 1
ATOM 5543 C CA . GLN A 1 689 ? -16.693 -1.111 4.949 1.00 92.62 689 GLN A CA 1
ATOM 5544 C C . GLN A 1 689 ? -15.642 -0.134 4.382 1.00 92.62 689 GLN A C 1
ATOM 5546 O O . GLN A 1 689 ? -15.353 -0.168 3.184 1.00 92.62 689 GLN A O 1
ATOM 5551 N N . LEU A 1 690 ? -15.034 0.713 5.228 1.00 92.81 690 LEU A N 1
ATOM 5552 C CA . LEU A 1 690 ? -13.946 1.630 4.854 1.00 92.81 690 LEU A CA 1
ATOM 5553 C C . LEU A 1 690 ? -12.549 1.025 5.038 1.00 92.81 690 LEU A C 1
ATOM 5555 O O . LEU A 1 690 ? -11.547 1.706 4.818 1.00 92.81 690 LEU A O 1
ATOM 5559 N N . CYS A 1 691 ? -12.444 -0.240 5.443 1.00 91.81 691 CYS A N 1
ATOM 5560 C CA . CYS A 1 691 ? -11.148 -0.888 5.567 1.00 91.81 691 CYS A CA 1
ATOM 5561 C C . CYS A 1 691 ? -10.455 -0.942 4.187 1.00 91.81 691 CYS A C 1
ATOM 5563 O O . CYS A 1 691 ? -11.070 -1.378 3.209 1.00 91.81 691 CYS A O 1
ATOM 5565 N N . PRO A 1 692 ? -9.185 -0.505 4.063 1.00 90.06 692 PRO A N 1
ATOM 5566 C CA . PRO A 1 692 ? -8.524 -0.385 2.766 1.00 90.06 692 PRO A CA 1
ATOM 5567 C C . PRO A 1 692 ? -8.002 -1.721 2.213 1.00 90.06 692 PRO A C 1
ATOM 5569 O O . PRO A 1 692 ? -7.284 -1.730 1.217 1.00 90.06 692 PRO A O 1
ATOM 5572 N N . TYR A 1 693 ? -8.357 -2.835 2.850 1.00 89.62 693 TYR A N 1
ATOM 5573 C CA . TYR A 1 693 ? -8.075 -4.198 2.422 1.00 89.62 693 TYR A CA 1
ATOM 5574 C C . TYR A 1 693 ? -9.315 -5.073 2.643 1.00 89.62 693 TYR A C 1
ATOM 5576 O O . TYR A 1 693 ? -10.174 -4.767 3.476 1.00 89.62 693 TYR A O 1
ATOM 5584 N N . ALA A 1 694 ? -9.409 -6.153 1.869 1.00 90.31 694 ALA A N 1
ATOM 5585 C CA . ALA A 1 694 ? -10.483 -7.127 1.999 1.00 90.31 694 ALA A CA 1
ATOM 5586 C C . ALA A 1 694 ? -10.274 -7.998 3.243 1.00 90.31 694 ALA A C 1
ATOM 5588 O O . ALA A 1 694 ? -9.154 -8.449 3.505 1.00 90.31 694 ALA A O 1
ATOM 5589 N N . TYR A 1 695 ? -11.348 -8.257 3.986 1.00 92.06 695 TYR A N 1
ATOM 5590 C CA . TYR A 1 695 ? -11.367 -9.369 4.928 1.00 92.06 695 TYR A CA 1
ATOM 5591 C C . TYR A 1 695 ? -11.439 -10.704 4.161 1.00 92.06 695 TYR A C 1
ATOM 5593 O O . TYR A 1 695 ? -11.968 -10.738 3.049 1.00 92.06 695 TYR A O 1
ATOM 5601 N N . PRO A 1 696 ? -10.902 -11.803 4.717 1.00 91.12 696 PRO A N 1
ATOM 5602 C CA . PRO A 1 696 ? -11.005 -13.123 4.094 1.00 91.12 696 PRO A CA 1
ATOM 5603 C C . PRO A 1 696 ? -12.461 -13.597 3.974 1.00 91.12 696 PRO A C 1
ATOM 5605 O O . PRO A 1 696 ? -13.284 -13.248 4.819 1.00 91.12 696 PRO A O 1
ATOM 5608 N N . ASP A 1 697 ? -12.752 -14.485 3.017 1.00 83.00 697 ASP A N 1
ATOM 5609 C CA . ASP A 1 697 ? -14.109 -15.004 2.741 1.00 83.00 697 ASP A CA 1
ATOM 5610 C C . ASP A 1 697 ? -14.819 -15.600 3.977 1.00 83.00 697 ASP A C 1
ATOM 5612 O O . ASP A 1 697 ? -16.039 -15.551 4.093 1.00 83.00 697 ASP A O 1
ATOM 5616 N N . GLY A 1 698 ? -14.064 -16.134 4.946 1.00 85.75 698 GLY A N 1
ATOM 5617 C CA . GLY A 1 698 ? -14.595 -16.668 6.210 1.00 85.75 698 GLY A CA 1
ATOM 5618 C C . GLY A 1 698 ? -14.884 -15.623 7.299 1.00 85.75 698 GLY A C 1
ATOM 5619 O O . GLY A 1 698 ? -15.172 -15.995 8.440 1.00 85.75 698 GLY A O 1
ATOM 5620 N N . MET A 1 699 ? -14.748 -14.331 7.000 1.00 93.31 699 MET A N 1
ATOM 5621 C CA . MET A 1 699 ? -14.846 -13.240 7.971 1.00 93.31 699 MET A CA 1
ATOM 5622 C C . MET A 1 699 ? -15.700 -12.090 7.423 1.00 93.31 699 MET A C 1
ATOM 5624 O O . MET A 1 699 ? -15.236 -10.961 7.267 1.00 93.31 699 MET A O 1
ATOM 5628 N N . ALA A 1 700 ? -16.966 -12.398 7.134 1.00 95.62 700 ALA A N 1
ATOM 5629 C CA . ALA A 1 700 ? -17.939 -11.430 6.639 1.00 95.62 700 ALA A CA 1
ATOM 5630 C C . ALA A 1 700 ? -18.126 -10.244 7.601 1.00 95.62 700 ALA A C 1
ATOM 5632 O O . ALA A 1 700 ? -17.994 -10.375 8.824 1.00 95.62 700 ALA A O 1
ATOM 5633 N N . VAL A 1 701 ? -18.455 -9.084 7.031 1.00 96.31 701 VAL A N 1
ATOM 5634 C CA . VAL A 1 701 ? -18.894 -7.910 7.789 1.00 96.31 701 VAL A CA 1
ATOM 5635 C C . VAL A 1 701 ? -20.391 -8.035 8.007 1.00 96.31 701 VAL A C 1
ATOM 5637 O O . VAL A 1 701 ? -21.128 -8.081 7.035 1.00 96.31 701 VAL A O 1
ATOM 5640 N N . TYR A 1 702 ? -20.843 -8.075 9.253 1.00 96.69 702 TYR A N 1
ATOM 5641 C CA . TYR A 1 702 ? -22.257 -8.120 9.605 1.00 96.69 702 TYR A CA 1
ATOM 5642 C C . TYR A 1 702 ? -22.712 -6.756 10.113 1.00 96.69 702 TYR A C 1
ATOM 5644 O O . TYR A 1 702 ? -22.037 -6.149 10.949 1.00 96.69 702 TYR A O 1
ATOM 5652 N N . THR A 1 703 ? -23.874 -6.308 9.650 1.00 94.69 703 THR A N 1
ATOM 5653 C CA . THR A 1 703 ? -24.547 -5.090 10.115 1.00 94.69 703 THR A CA 1
ATOM 5654 C C . THR A 1 703 ? -26.005 -5.388 10.458 1.00 94.69 703 THR A C 1
ATOM 5656 O O . THR A 1 703 ? -26.570 -6.368 9.973 1.00 94.69 703 THR A O 1
ATOM 5659 N N . CYS A 1 704 ? -26.619 -4.540 11.280 1.00 93.50 704 CYS A N 1
ATOM 5660 C CA . CYS A 1 704 ? -28.042 -4.612 11.596 1.00 93.50 704 CYS A CA 1
ATOM 5661 C C . CYS A 1 704 ? -28.681 -3.242 11.320 1.00 93.50 704 CYS A C 1
ATOM 5663 O O . CYS A 1 704 ? -28.277 -2.261 11.956 1.00 93.50 704 CYS A O 1
ATOM 5665 N N . PRO A 1 705 ? -29.642 -3.152 10.381 1.00 87.81 705 PRO A N 1
ATOM 5666 C CA . PRO A 1 705 ? -30.247 -1.890 9.961 1.00 87.81 705 PRO A CA 1
ATOM 5667 C C . PRO A 1 705 ? -31.172 -1.309 11.041 1.00 87.81 705 PRO A C 1
ATOM 5669 O O . PRO A 1 705 ? -31.360 -0.096 11.101 1.00 87.81 705 PRO A O 1
ATOM 5672 N N . ASP A 1 706 ? -31.689 -2.154 11.939 1.00 89.19 706 ASP A N 1
ATOM 5673 C CA . ASP A 1 706 ? -32.583 -1.754 13.031 1.00 89.19 706 ASP A CA 1
ATOM 5674 C C . ASP A 1 706 ? -31.860 -1.073 14.198 1.00 89.19 706 ASP A C 1
ATOM 5676 O O . ASP A 1 706 ? -32.500 -0.514 15.089 1.00 89.19 706 ASP A O 1
ATOM 5680 N N . ILE A 1 707 ? -30.522 -1.112 14.227 1.00 87.75 707 ILE A N 1
ATOM 5681 C CA . ILE A 1 707 ? -29.732 -0.346 15.192 1.00 87.75 707 ILE A CA 1
ATOM 5682 C C . ILE A 1 707 ? -29.680 1.101 14.688 1.00 87.75 707 ILE A C 1
ATOM 5684 O O . ILE A 1 707 ? -29.005 1.353 13.688 1.00 87.75 707 ILE A O 1
ATOM 5688 N N . PRO A 1 708 ? -30.304 2.076 15.382 1.00 78.69 708 PRO A N 1
ATOM 5689 C CA . PRO A 1 708 ? -30.363 3.444 14.891 1.00 78.69 708 PRO A CA 1
ATOM 5690 C C . PRO A 1 708 ? -28.967 4.011 14.636 1.00 78.69 708 PRO A C 1
ATOM 5692 O O . PRO A 1 708 ? -28.113 4.071 15.530 1.00 78.69 708 PRO A O 1
ATOM 5695 N N . GLU A 1 709 ? -28.740 4.426 13.399 1.00 79.38 709 GLU A N 1
ATOM 5696 C CA . GLU A 1 709 ? -27.526 5.103 12.984 1.00 79.38 709 GLU A CA 1
ATOM 5697 C C . GLU A 1 709 ? -27.714 6.621 13.157 1.00 79.38 709 GLU A C 1
ATOM 5699 O O . GLU A 1 709 ? -28.781 7.160 12.875 1.00 79.38 709 GLU A O 1
ATOM 5704 N N . ASN A 1 710 ? -26.699 7.318 13.675 1.00 85.75 710 ASN A N 1
ATOM 5705 C CA . ASN A 1 710 ? -26.793 8.756 13.981 1.00 85.75 710 ASN A CA 1
ATOM 5706 C C . ASN A 1 710 ? -26.161 9.653 12.907 1.00 85.75 710 ASN A C 1
ATOM 5708 O O . ASN A 1 710 ? -25.905 10.832 13.158 1.00 85.75 710 ASN A O 1
ATOM 5712 N N . SER A 1 711 ? -25.817 9.135 11.729 1.00 87.56 711 SER A N 1
ATOM 5713 C CA . SER A 1 711 ? -25.211 9.960 10.681 1.00 87.56 711 SER A CA 1
ATOM 5714 C C . SER A 1 711 ? -26.173 11.040 10.192 1.00 87.56 711 SER A C 1
ATOM 5716 O O . SER A 1 711 ? -25.711 12.110 9.812 1.00 87.56 711 SER A O 1
ATOM 5718 N N . ASN A 1 712 ? -27.490 10.858 10.338 1.00 87.38 712 ASN A N 1
ATOM 5719 C CA . ASN A 1 712 ? -28.498 11.911 10.168 1.00 87.38 712 ASN A CA 1
ATOM 5720 C C . ASN A 1 712 ? -28.284 13.160 11.054 1.00 87.38 712 ASN A C 1
ATOM 5722 O O . ASN A 1 712 ? -28.763 14.249 10.706 1.00 87.38 712 ASN A O 1
ATOM 5726 N N . LEU A 1 713 ? -27.560 13.036 12.173 1.00 89.44 713 LEU A N 1
ATOM 5727 C CA . LEU A 1 713 ? -27.149 14.147 13.039 1.00 89.44 713 LEU A CA 1
ATOM 5728 C C . LEU A 1 713 ? -25.934 14.910 12.498 1.00 89.44 713 LEU A C 1
ATOM 5730 O O . LEU A 1 713 ? -25.610 15.979 13.018 1.00 89.44 713 LEU A O 1
ATOM 5734 N N . VAL A 1 714 ? -25.267 14.386 11.470 1.00 91.38 714 VAL A N 1
ATOM 5735 C CA . VAL A 1 714 ? -24.055 14.969 10.901 1.00 91.38 714 VAL A CA 1
ATOM 5736 C C . VAL A 1 714 ? -24.378 15.816 9.676 1.00 91.38 714 VAL A C 1
ATOM 5738 O O . VAL A 1 714 ? -25.013 15.355 8.725 1.00 91.38 714 VAL A O 1
ATOM 5741 N N . ALA A 1 715 ? -23.881 17.051 9.683 1.00 92.19 715 ALA A N 1
ATOM 5742 C CA . ALA A 1 715 ? -23.784 17.898 8.501 1.00 92.19 715 ALA A CA 1
ATOM 5743 C C . ALA A 1 715 ? -22.318 17.988 8.049 1.00 92.19 715 ALA A C 1
ATOM 5745 O O . ALA A 1 715 ? -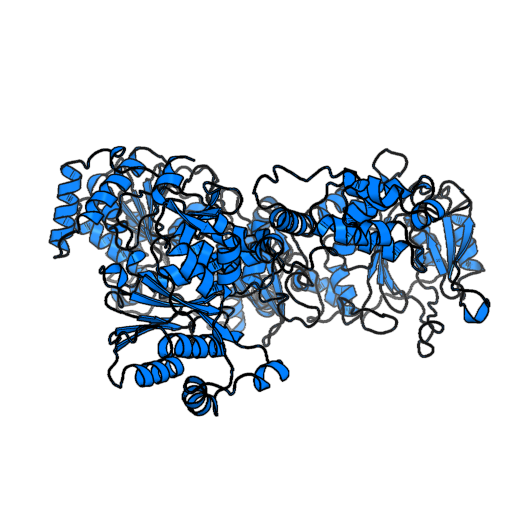21.467 18.440 8.808 1.00 92.19 715 ALA A O 1
ATOM 5746 N N . ILE A 1 716 ? -22.003 17.562 6.827 1.00 93.69 716 ILE A N 1
ATOM 5747 C CA . ILE A 1 716 ? -20.641 17.541 6.283 1.00 93.69 716 ILE A CA 1
ATOM 5748 C C . ILE A 1 716 ? -20.473 18.689 5.286 1.00 93.69 716 ILE A C 1
ATOM 5750 O O . ILE A 1 716 ? -21.013 18.644 4.184 1.00 93.69 716 ILE A O 1
ATOM 5754 N N . ARG A 1 717 ? -19.677 19.698 5.637 1.00 93.69 717 ARG A N 1
ATOM 5755 C CA . ARG A 1 717 ? -19.145 20.688 4.693 1.00 93.69 717 ARG A CA 1
ATOM 5756 C C . ARG A 1 717 ? -17.888 20.136 4.033 1.00 93.69 717 ARG A C 1
ATOM 5758 O O . ARG A 1 717 ? -17.022 19.565 4.702 1.00 93.69 717 ARG A O 1
ATOM 5765 N N . VAL A 1 718 ? -17.779 20.321 2.723 1.00 93.62 718 VAL A N 1
ATOM 5766 C CA . VAL A 1 718 ? -16.713 19.706 1.926 1.00 93.62 718 VAL A CA 1
ATOM 5767 C C . VAL A 1 718 ? -15.846 20.780 1.291 1.00 93.62 718 VAL A C 1
ATOM 5769 O O . VAL A 1 718 ? -16.341 21.743 0.711 1.00 93.62 718 VAL A O 1
ATOM 5772 N N . VAL A 1 719 ? -14.532 20.603 1.372 1.00 93.62 719 VAL A N 1
ATOM 5773 C CA . VAL A 1 719 ? -13.579 21.408 0.610 1.00 93.62 719 VAL A CA 1
ATOM 5774 C C . VAL A 1 719 ? -12.887 20.525 -0.415 1.00 93.62 719 VAL A C 1
ATOM 5776 O O . VAL A 1 719 ? -12.379 19.450 -0.084 1.00 93.62 719 VAL A O 1
ATOM 5779 N N . ARG A 1 720 ? -12.871 20.961 -1.675 1.00 91.00 720 ARG A N 1
ATOM 5780 C CA . ARG A 1 720 ? -12.207 20.228 -2.746 1.00 91.00 720 ARG A CA 1
ATOM 5781 C C . ARG A 1 720 ? -10.707 20.456 -2.674 1.00 91.00 720 ARG A C 1
ATOM 5783 O O . ARG A 1 720 ? -10.194 21.503 -3.069 1.00 91.00 720 ARG A O 1
ATOM 5790 N N . GLY A 1 721 ? -10.007 19.452 -2.169 1.00 87.44 721 GLY A N 1
ATOM 5791 C CA . GLY A 1 721 ? -8.566 19.482 -1.999 1.00 87.44 721 GLY A CA 1
ATOM 5792 C C . GLY A 1 721 ? -8.027 18.146 -1.512 1.00 87.44 721 GLY A C 1
ATOM 5793 O O . GLY A 1 721 ? -8.677 17.421 -0.760 1.00 87.44 721 GLY A O 1
ATOM 5794 N N . ASN A 1 722 ? -6.810 17.809 -1.938 1.00 86.56 722 ASN A N 1
ATOM 5795 C CA . ASN A 1 722 ? -6.153 16.598 -1.458 1.00 86.56 722 ASN A CA 1
ATOM 5796 C C . ASN A 1 722 ? -5.803 16.770 0.030 1.00 86.56 722 ASN A C 1
ATOM 5798 O O . ASN A 1 722 ? -5.155 17.768 0.368 1.00 86.56 722 ASN A O 1
ATOM 5802 N N . PRO A 1 723 ? -6.160 15.827 0.922 1.00 88.44 723 PRO A N 1
ATOM 5803 C CA . PRO A 1 723 ? -5.872 15.922 2.355 1.00 88.44 723 PRO A CA 1
ATOM 5804 C C . PRO A 1 723 ? -4.394 15.612 2.644 1.00 88.44 723 PRO A C 1
ATOM 5806 O O . PRO A 1 723 ? -4.035 14.595 3.236 1.00 88.44 723 PRO A O 1
ATOM 5809 N N . THR A 1 724 ? -3.512 16.494 2.172 1.00 86.38 724 THR A N 1
ATOM 5810 C CA . THR A 1 724 ? -2.055 16.374 2.276 1.00 86.38 724 THR A CA 1
ATOM 5811 C C . THR A 1 724 ? -1.443 17.574 2.965 1.00 86.38 724 THR A C 1
ATOM 5813 O O . THR A 1 724 ? -1.971 18.676 2.854 1.00 86.38 724 THR A O 1
ATOM 5816 N N . THR A 1 725 ? -0.282 17.395 3.602 1.00 84.50 725 THR A N 1
ATOM 5817 C CA . THR A 1 725 ? 0.432 18.495 4.270 1.00 84.50 725 THR A CA 1
ATOM 5818 C C . THR A 1 725 ? 0.701 19.660 3.315 1.00 84.50 725 THR A C 1
ATOM 5820 O O . THR A 1 725 ? 0.451 20.805 3.666 1.00 84.50 725 THR A O 1
ATOM 5823 N N . LYS A 1 726 ? 1.082 19.378 2.057 1.00 82.62 726 LYS A N 1
ATOM 5824 C CA . LYS A 1 726 ? 1.311 20.408 1.023 1.00 82.62 726 LYS A CA 1
ATOM 5825 C C . LYS A 1 726 ? 0.071 21.263 0.711 1.00 82.62 726 LYS A C 1
ATOM 5827 O O . LYS A 1 726 ? 0.218 22.373 0.217 1.00 82.62 726 LYS A O 1
ATOM 5832 N N . ARG A 1 727 ? -1.139 20.750 0.960 1.00 85.75 727 ARG A N 1
ATOM 5833 C CA . ARG A 1 727 ? -2.418 21.438 0.707 1.00 85.75 727 ARG A CA 1
ATOM 5834 C C . ARG A 1 727 ? -3.137 21.843 1.999 1.00 85.75 727 ARG A C 1
ATOM 5836 O O . ARG A 1 727 ? -4.214 22.422 1.923 1.00 85.75 727 ARG A O 1
ATOM 5843 N N . ALA A 1 728 ? -2.559 21.592 3.176 1.00 87.12 728 ALA A N 1
ATOM 5844 C CA . ALA A 1 728 ? -3.221 21.819 4.461 1.00 87.12 728 ALA A CA 1
ATOM 5845 C C . ALA A 1 728 ? -3.600 23.293 4.679 1.00 87.12 728 ALA A C 1
ATOM 5847 O O . ALA A 1 728 ? -4.712 23.571 5.125 1.00 87.12 728 ALA A O 1
ATOM 5848 N N . ALA A 1 729 ? -2.746 24.241 4.279 1.00 86.25 729 ALA A N 1
ATOM 5849 C CA . ALA A 1 729 ? -3.057 25.672 4.336 1.00 86.25 729 ALA A CA 1
ATOM 5850 C C . ALA A 1 729 ? -4.250 26.053 3.436 1.00 86.25 729 ALA A C 1
ATOM 5852 O O . ALA A 1 729 ? -5.160 26.755 3.879 1.00 86.25 729 ALA A O 1
ATOM 5853 N N . GLN A 1 730 ? -4.279 25.544 2.199 1.00 88.38 730 GLN A N 1
ATOM 5854 C CA . GLN A 1 730 ? -5.390 25.745 1.262 1.00 88.38 730 GLN A CA 1
ATOM 5855 C C . GLN A 1 730 ? -6.690 25.140 1.808 1.00 88.38 730 GLN A C 1
ATOM 5857 O O . GLN A 1 730 ? -7.719 25.810 1.826 1.00 88.38 730 GLN A O 1
ATOM 5862 N N . ASN A 1 731 ? -6.644 23.898 2.293 1.00 91.69 731 ASN A N 1
ATOM 5863 C CA . ASN A 1 731 ? -7.810 23.208 2.843 1.00 91.69 731 ASN A CA 1
ATOM 5864 C C . ASN A 1 731 ? -8.326 23.895 4.117 1.00 91.69 731 ASN A C 1
ATOM 5866 O O . ASN A 1 731 ? -9.533 24.001 4.308 1.00 91.69 731 ASN A O 1
ATOM 5870 N N . THR A 1 732 ? -7.424 24.403 4.963 1.00 91.06 732 THR A N 1
ATOM 5871 C CA . THR A 1 732 ? -7.766 25.196 6.154 1.00 91.06 732 THR A CA 1
ATOM 5872 C C . THR A 1 732 ? -8.500 26.475 5.760 1.00 91.06 732 THR A C 1
ATOM 5874 O O . THR A 1 732 ? -9.559 26.778 6.306 1.00 91.06 732 THR A O 1
ATOM 5877 N N . TRP A 1 733 ? -7.976 27.202 4.769 1.00 89.25 733 TRP A N 1
ATOM 5878 C CA . TRP A 1 733 ? -8.616 28.405 4.243 1.00 89.25 733 TRP A CA 1
ATOM 5879 C C . TRP A 1 733 ? -10.000 28.121 3.652 1.00 89.25 733 TRP A C 1
ATOM 5881 O O . TRP A 1 733 ? -10.968 28.775 4.034 1.00 89.25 733 TRP A O 1
ATOM 5891 N N . LEU A 1 734 ? -10.120 27.119 2.779 1.00 90.06 734 LEU A N 1
ATOM 5892 C CA . LEU A 1 734 ? -11.419 26.722 2.238 1.00 90.06 734 LEU A CA 1
ATOM 5893 C C . LEU A 1 734 ? -12.374 26.244 3.337 1.00 90.06 734 LEU A C 1
ATOM 5895 O O . LEU A 1 734 ? -13.575 26.456 3.228 1.00 90.06 734 LEU A O 1
ATOM 5899 N N . GLY A 1 735 ? -11.867 25.624 4.404 1.00 91.94 735 GLY A N 1
ATOM 5900 C CA . GLY A 1 735 ? -12.693 25.195 5.530 1.00 91.94 735 GLY A CA 1
ATOM 5901 C C . GLY A 1 735 ? -13.309 26.384 6.263 1.00 91.94 735 GLY A C 1
ATOM 5902 O O . GLY A 1 735 ? -14.497 26.378 6.578 1.00 91.94 735 GLY A O 1
ATOM 5903 N N . TYR A 1 736 ? -12.528 27.446 6.454 1.00 90.75 736 TYR A N 1
ATOM 5904 C CA . TYR A 1 736 ? -13.015 28.718 6.981 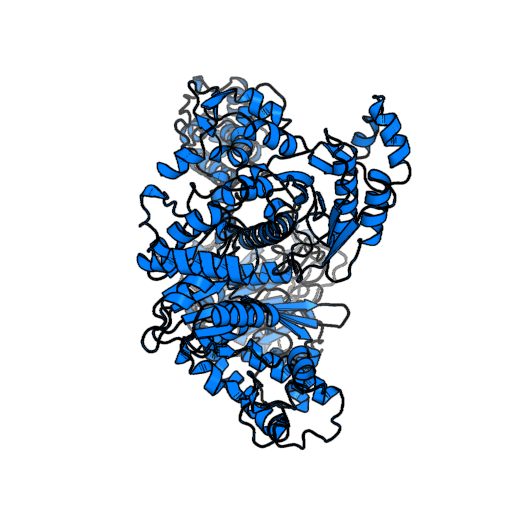1.00 90.75 736 TYR A CA 1
ATOM 5905 C C . TYR A 1 736 ? -14.072 29.365 6.077 1.00 90.75 736 TYR A C 1
ATOM 5907 O O . TYR A 1 736 ? -15.117 29.791 6.568 1.00 90.75 736 TYR A O 1
ATOM 5915 N N . VAL A 1 737 ? -13.833 29.390 4.761 1.00 89.12 737 VAL A N 1
ATOM 5916 C CA . VAL A 1 737 ? -14.811 29.851 3.759 1.00 89.12 737 VAL A CA 1
ATOM 5917 C C . VAL A 1 737 ? -16.104 29.042 3.865 1.00 89.12 737 VAL A C 1
ATOM 5919 O O . VAL A 1 737 ? -17.189 29.616 3.972 1.00 89.12 737 VAL A O 1
ATOM 5922 N N . ALA A 1 738 ? -15.986 27.714 3.924 1.00 89.62 738 ALA A N 1
ATOM 5923 C CA . ALA A 1 738 ? -17.121 26.816 4.028 1.00 89.62 738 ALA A CA 1
ATOM 5924 C C . ALA A 1 738 ? -17.965 27.113 5.265 1.00 89.62 738 ALA A C 1
ATOM 5926 O O . ALA A 1 738 ? -19.188 27.101 5.163 1.00 89.62 738 ALA A O 1
ATOM 5927 N N . LEU A 1 739 ? -17.339 27.425 6.406 1.00 90.00 739 LEU A N 1
ATOM 5928 C CA . LEU A 1 739 ? -18.021 27.822 7.642 1.00 90.00 739 LEU A CA 1
ATOM 5929 C C . LEU A 1 739 ? -18.692 29.199 7.537 1.00 90.00 739 LEU A C 1
ATOM 5931 O O . LEU A 1 739 ? -19.850 29.340 7.933 1.00 90.00 739 LEU A O 1
ATOM 5935 N N . MET A 1 740 ? -18.003 30.185 6.960 1.00 86.88 740 MET A N 1
ATOM 5936 C CA . MET A 1 740 ? -18.483 31.566 6.839 1.00 86.88 740 MET A CA 1
ATOM 5937 C C . MET A 1 740 ? -19.729 31.703 5.958 1.00 86.88 740 MET A C 1
ATOM 5939 O O . MET A 1 740 ? -20.663 32.420 6.325 1.00 86.88 740 MET A O 1
ATOM 5943 N N . PHE A 1 741 ? -19.731 31.036 4.802 1.00 83.56 741 PHE A N 1
ATOM 5944 C CA . PHE A 1 741 ? -20.732 31.235 3.749 1.00 83.56 741 PHE A CA 1
ATOM 5945 C C . PHE A 1 741 ? -21.781 30.124 3.661 1.00 83.56 741 PHE A C 1
ATOM 5947 O O . PHE A 1 741 ? -22.609 30.132 2.754 1.00 83.56 741 PHE A O 1
ATOM 5954 N N . GLY A 1 742 ? -21.770 29.142 4.564 1.00 74.81 742 GLY A N 1
ATOM 5955 C CA . GLY A 1 742 ? -22.817 28.122 4.554 1.00 74.81 742 GLY A CA 1
ATOM 5956 C C . GLY A 1 742 ? -24.182 28.676 4.969 1.00 74.81 742 GLY A C 1
ATOM 5957 O O . GLY A 1 742 ? -24.284 29.577 5.800 1.00 74.81 742 GLY A O 1
ATOM 5958 N N . ASN A 1 743 ? -25.242 28.071 4.431 1.00 59.81 743 ASN A N 1
ATOM 5959 C CA . ASN A 1 743 ? -26.638 28.524 4.528 1.00 59.81 743 ASN A CA 1
ATOM 5960 C C . ASN A 1 743 ? -27.219 28.608 5.960 1.00 59.81 743 ASN A C 1
ATOM 5962 O O . ASN A 1 743 ? -28.355 29.045 6.135 1.00 59.81 743 ASN A O 1
ATOM 5966 N N . ARG A 1 744 ? -26.479 28.183 6.995 1.00 64.69 744 ARG A N 1
ATOM 5967 C CA . ARG A 1 744 ? -26.858 28.307 8.410 1.00 64.69 744 ARG A CA 1
ATOM 5968 C C . ARG A 1 744 ? -25.659 28.746 9.250 1.00 64.69 744 ARG A C 1
ATOM 5970 O O . ARG A 1 744 ? -24.670 28.019 9.352 1.00 64.69 744 ARG A O 1
ATOM 5977 N N . ARG A 1 745 ? -25.778 29.904 9.908 1.00 65.25 745 ARG A N 1
ATOM 5978 C CA . ARG A 1 745 ? -24.862 30.330 10.978 1.00 65.25 745 ARG A CA 1
ATOM 5979 C C . ARG A 1 745 ? -25.281 29.657 12.284 1.00 65.25 745 ARG A C 1
ATOM 5981 O O . ARG A 1 745 ? -26.016 30.232 13.081 1.00 65.25 745 ARG A O 1
ATOM 5988 N N . VAL A 1 746 ? -24.858 28.410 12.471 1.00 78.38 746 VAL A N 1
ATOM 5989 C CA . VAL A 1 746 ? -24.937 27.750 13.778 1.00 78.38 746 VAL A CA 1
ATOM 5990 C C . VAL A 1 746 ? -23.819 28.322 14.644 1.00 78.38 746 VAL A C 1
ATOM 5992 O O . VAL A 1 746 ? -22.676 28.426 14.204 1.00 78.38 746 VAL A O 1
ATOM 5995 N N . ARG A 1 747 ? -24.142 28.748 15.867 1.00 84.25 747 ARG A N 1
ATOM 5996 C CA . ARG A 1 747 ? -23.120 29.196 16.814 1.00 84.25 747 ARG A CA 1
ATOM 5997 C C . ARG A 1 747 ? -22.505 27.973 17.482 1.00 84.25 747 ARG A C 1
ATOM 5999 O O . ARG A 1 747 ? -23.198 27.253 18.196 1.00 84.25 747 ARG A O 1
ATOM 6006 N N . HIS A 1 748 ? -21.212 27.769 17.268 1.00 90.69 748 HIS A N 1
ATOM 6007 C CA . HIS A 1 748 ? -20.460 26.683 17.883 1.00 90.69 748 HIS A CA 1
ATOM 6008 C C . HIS A 1 748 ? -19.628 27.212 19.049 1.00 90.69 748 HIS A C 1
ATOM 6010 O O . HIS A 1 748 ? -18.820 28.118 18.869 1.00 90.69 748 HIS A O 1
ATOM 6016 N N . ASN A 1 749 ? -19.820 26.635 20.238 1.00 89.06 749 ASN A N 1
ATOM 6017 C CA . ASN A 1 749 ? -19.056 27.000 21.440 1.00 89.06 749 ASN A CA 1
ATOM 6018 C C . ASN A 1 749 ? -18.019 25.939 21.830 1.00 89.06 749 ASN A C 1
ATOM 6020 O O . ASN A 1 749 ? -17.091 26.255 22.560 1.00 89.06 749 ASN A O 1
ATOM 6024 N N . ARG A 1 750 ? -18.184 24.696 21.363 1.00 92.25 750 ARG A N 1
ATOM 6025 C CA . ARG A 1 750 ? -17.275 23.568 21.605 1.00 92.25 750 ARG A CA 1
ATOM 6026 C C . ARG A 1 750 ? -16.901 22.946 20.274 1.00 92.25 750 ARG A C 1
ATOM 6028 O O . ARG A 1 750 ? -17.795 22.525 19.529 1.00 92.25 750 ARG A O 1
ATOM 6035 N N . ILE A 1 751 ? -15.612 22.960 19.962 1.00 93.25 751 ILE A N 1
ATOM 6036 C CA . ILE A 1 751 ? -15.092 22.674 18.628 1.00 93.25 751 ILE A CA 1
ATOM 6037 C C . ILE A 1 751 ? -13.910 21.715 18.730 1.00 93.25 751 ILE A C 1
ATOM 6039 O O . ILE A 1 751 ? -12.975 21.937 19.495 1.00 93.25 751 ILE A O 1
ATOM 6043 N N . VAL A 1 752 ? -13.916 20.681 17.896 1.00 92.19 752 VAL A N 1
ATOM 6044 C CA . VAL A 1 752 ? -12.742 19.842 17.661 1.00 92.19 752 VAL A CA 1
ATOM 6045 C C . VAL A 1 752 ? -11.943 20.404 16.505 1.00 92.19 752 VAL A C 1
ATOM 6047 O O . VAL A 1 752 ? -12.482 20.631 15.421 1.00 92.19 752 VAL A O 1
ATOM 6050 N N . VAL A 1 753 ? -10.636 20.538 16.702 1.00 92.81 753 VAL A N 1
ATOM 6051 C CA . VAL A 1 753 ? -9.693 20.800 15.614 1.00 92.81 753 VAL A CA 1
ATOM 6052 C C . VAL A 1 753 ? -8.735 19.625 15.508 1.00 92.81 753 VAL A C 1
ATOM 6054 O O . VAL A 1 753 ? -7.975 19.348 16.437 1.00 92.81 753 VAL A O 1
ATOM 6057 N N . ALA A 1 754 ? -8.773 18.937 14.367 1.00 91.12 754 ALA A N 1
ATOM 6058 C CA . ALA A 1 754 ? -7.850 17.860 14.056 1.00 91.12 754 ALA A CA 1
ATOM 6059 C C . ALA A 1 754 ? -6.679 18.379 13.213 1.00 91.12 754 ALA A C 1
ATOM 6061 O O . ALA A 1 754 ? -6.865 19.044 12.188 1.00 91.12 754 ALA A O 1
ATOM 6062 N N . THR A 1 755 ? -5.453 18.069 13.634 1.00 89.75 755 THR A N 1
ATOM 6063 C CA . THR A 1 755 ? -4.234 18.475 12.918 1.00 89.75 755 THR A CA 1
ATOM 6064 C C . THR A 1 755 ? -3.214 17.342 12.839 1.00 89.75 755 THR A C 1
ATOM 6066 O O . THR A 1 755 ? -3.372 16.266 13.423 1.00 89.75 755 THR A O 1
ATOM 6069 N N . ASN A 1 756 ? -2.138 17.573 12.086 1.00 85.94 756 ASN A N 1
ATOM 6070 C CA . ASN A 1 756 ? -0.996 16.664 12.031 1.00 85.94 756 ASN A CA 1
ATOM 6071 C C . ASN A 1 756 ? -0.293 16.548 13.398 1.00 85.94 756 ASN A C 1
ATOM 6073 O O . ASN A 1 756 ? -0.509 17.356 14.298 1.00 85.94 756 ASN A O 1
ATOM 6077 N N . LYS A 1 757 ? 0.606 15.564 13.548 1.00 80.62 757 LYS A N 1
ATOM 6078 C CA . LYS A 1 757 ? 1.355 15.323 14.802 1.00 80.62 757 LYS A CA 1
ATOM 6079 C C . LYS A 1 757 ? 2.087 16.558 15.347 1.00 80.62 757 LYS A C 1
ATOM 6081 O O . LYS A 1 757 ? 2.260 16.665 16.553 1.00 80.62 757 LYS A O 1
ATOM 6086 N N . SER A 1 758 ? 2.516 17.467 14.472 1.00 77.19 758 SER A N 1
ATOM 6087 C CA . SER A 1 758 ? 3.209 18.712 14.820 1.00 77.19 758 SER A CA 1
ATOM 6088 C C . SER A 1 758 ? 2.297 19.802 15.390 1.00 77.19 758 SER A C 1
ATOM 6090 O O . SER A 1 758 ? 2.805 20.833 15.817 1.00 77.19 758 SER A O 1
ATOM 6092 N N . GLY A 1 759 ? 0.970 19.632 15.365 1.00 81.38 759 GLY A N 1
ATOM 6093 C CA . GLY A 1 759 ? 0.044 20.716 15.703 1.00 81.38 759 GLY A CA 1
ATOM 6094 C C . GLY A 1 759 ? -0.001 21.831 14.651 1.00 81.38 759 GLY A C 1
ATOM 6095 O O . GLY A 1 759 ? -0.584 22.882 14.900 1.00 81.38 759 GLY A O 1
ATOM 6096 N N . GLU A 1 760 ? 0.614 21.622 13.482 1.00 81.25 760 GLU A N 1
ATOM 6097 C CA . GLU A 1 760 ? 0.686 22.616 12.409 1.00 81.25 760 GLU A CA 1
ATOM 6098 C C . GLU A 1 760 ? -0.719 23.115 12.029 1.00 81.25 760 GLU A C 1
ATOM 6100 O O . GLU A 1 760 ? -1.670 22.335 11.965 1.00 81.25 760 GLU A O 1
ATOM 6105 N N . HIS A 1 761 ? -0.841 24.426 11.810 1.00 85.31 761 HIS A N 1
ATOM 6106 C CA . HIS A 1 761 ? -2.088 25.161 11.550 1.00 85.31 761 HIS A CA 1
ATOM 6107 C C . HIS A 1 761 ? -3.087 25.296 12.710 1.00 85.31 761 HIS A C 1
ATOM 6109 O O . HIS A 1 761 ? -4.067 26.015 12.526 1.00 85.31 761 HIS A O 1
ATOM 6115 N N . LEU A 1 762 ? -2.858 24.712 13.896 1.00 92.06 762 LEU A N 1
ATOM 6116 C CA . LEU A 1 762 ? -3.799 24.834 15.023 1.00 92.06 762 LEU A CA 1
ATOM 6117 C C . LEU A 1 762 ? -4.111 26.298 15.363 1.00 92.06 762 LEU A C 1
ATOM 6119 O O . LEU A 1 762 ? -5.277 26.672 15.423 1.00 92.06 762 LEU A O 1
ATOM 6123 N N . GLU A 1 763 ? -3.084 27.136 15.506 1.00 92.62 763 GLU A N 1
ATOM 6124 C CA . GLU A 1 763 ? -3.259 28.558 15.836 1.00 92.62 763 GLU A CA 1
ATOM 6125 C C . GLU A 1 763 ? -3.929 29.349 14.706 1.00 92.62 763 GLU A C 1
ATOM 6127 O O . GLU A 1 763 ? -4.739 30.241 14.949 1.00 92.62 763 GLU A O 1
ATOM 6132 N N . THR A 1 764 ? -3.662 28.984 13.448 1.00 90.38 764 THR A N 1
ATOM 6133 C CA . THR A 1 764 ? -4.345 29.580 12.292 1.00 90.38 764 THR A CA 1
ATOM 6134 C C . THR A 1 764 ? -5.835 29.245 12.297 1.00 90.38 764 THR A C 1
ATOM 6136 O O . THR A 1 764 ? -6.659 30.135 12.092 1.00 90.38 764 THR A O 1
ATOM 6139 N N . VAL A 1 765 ? -6.184 27.978 12.549 1.00 90.56 765 VAL A N 1
ATOM 6140 C CA . VAL A 1 765 ? -7.576 27.522 12.658 1.00 90.56 765 VAL A CA 1
ATOM 6141 C C . VAL A 1 765 ? -8.250 28.172 13.868 1.00 90.56 765 VAL A C 1
ATOM 6143 O O . VAL A 1 765 ? -9.363 28.668 13.741 1.00 90.56 765 VAL A O 1
ATOM 6146 N N . ARG A 1 766 ? -7.571 28.243 15.019 1.00 94.44 766 ARG A N 1
ATOM 6147 C CA . ARG A 1 766 ? -8.063 28.908 16.235 1.00 94.44 766 ARG A CA 1
ATOM 6148 C C . ARG A 1 766 ? -8.439 30.361 15.962 1.00 94.44 766 ARG A C 1
ATOM 6150 O O . ARG A 1 766 ? -9.594 30.720 16.158 1.00 94.44 766 ARG A O 1
ATOM 6157 N N . ALA A 1 767 ? -7.516 31.157 15.424 1.00 91.81 767 ALA A N 1
ATOM 6158 C CA . ALA A 1 767 ? -7.765 32.567 15.122 1.00 91.81 767 ALA A CA 1
ATOM 6159 C C . ALA A 1 767 ? -8.931 32.757 14.132 1.00 91.81 767 ALA A C 1
ATOM 6161 O O . ALA A 1 767 ? -9.721 33.696 14.237 1.00 91.81 767 ALA A O 1
ATOM 6162 N N . GLN A 1 768 ? -9.064 31.847 13.164 1.00 91.38 768 GLN A N 1
ATOM 6163 C CA . GLN A 1 768 ? -10.183 31.829 12.225 1.00 91.38 768 GLN A CA 1
ATOM 6164 C C . GLN A 1 768 ? -11.520 31.526 12.918 1.00 91.38 768 GLN A C 1
ATOM 6166 O O . GLN A 1 768 ? -12.505 32.226 12.681 1.00 91.38 768 GLN A O 1
ATOM 6171 N N . LEU A 1 769 ? -11.562 30.516 13.786 1.00 92.62 769 LEU A N 1
ATOM 6172 C CA . LEU A 1 769 ? -12.767 30.139 14.524 1.00 92.62 769 LEU A CA 1
ATOM 6173 C C . LEU A 1 769 ? -13.173 31.213 15.543 1.00 92.62 769 LEU A C 1
ATOM 6175 O O . LEU A 1 769 ? -14.352 31.544 15.625 1.00 92.62 769 LEU A O 1
ATOM 6179 N N . GLU A 1 770 ? -12.218 31.814 16.255 1.00 93.44 770 GLU A N 1
ATOM 6180 C CA . GLU A 1 770 ? -12.464 32.927 17.186 1.00 93.44 770 GLU A CA 1
ATOM 6181 C C . GLU A 1 770 ? -13.025 34.151 16.456 1.00 93.44 770 GLU A C 1
ATOM 6183 O O . GLU A 1 770 ? -13.936 34.812 16.954 1.00 93.44 770 GLU A O 1
ATOM 6188 N N . LYS A 1 771 ? -12.561 34.419 15.228 1.00 90.69 771 LYS A N 1
ATOM 6189 C CA . LYS A 1 771 ? -13.134 35.471 14.379 1.00 90.69 771 LYS A CA 1
ATOM 6190 C C . LYS A 1 771 ? -14.585 35.177 13.966 1.00 90.69 771 LYS A C 1
ATOM 6192 O O . LYS A 1 771 ? -15.350 36.120 13.789 1.00 90.69 771 LYS A O 1
ATOM 6197 N N . LEU A 1 772 ? -14.964 33.909 13.779 1.00 89.81 772 LEU A N 1
ATOM 6198 C CA . LEU A 1 772 ? -16.330 33.523 13.381 1.00 89.81 772 LEU A CA 1
ATOM 6199 C C . LEU A 1 772 ? -17.307 33.465 14.557 1.00 89.81 772 LEU A C 1
ATOM 6201 O O . LEU A 1 772 ? -18.452 33.889 14.417 1.00 89.81 772 LEU A O 1
ATOM 6205 N N . TYR A 1 773 ? -16.874 32.919 15.692 1.00 92.31 773 TYR A N 1
ATOM 6206 C CA . TYR A 1 773 ? -17.760 32.553 16.803 1.00 92.31 773 TYR A CA 1
ATOM 6207 C C . TYR A 1 773 ? -17.532 33.378 18.080 1.00 92.31 773 TYR A C 1
ATOM 6209 O O . TYR A 1 773 ? -18.326 33.286 19.020 1.00 92.31 773 TYR A O 1
ATOM 6217 N N . GLY A 1 774 ? -16.507 34.233 18.082 1.00 91.12 774 GLY A N 1
ATOM 6218 C CA . GLY A 1 774 ? -16.135 35.126 19.174 1.00 91.12 774 GLY A CA 1
ATOM 6219 C C . GLY A 1 774 ? -15.009 34.577 20.063 1.00 91.12 774 GLY A C 1
ATOM 6220 O O . GLY A 1 774 ? -14.721 33.376 20.049 1.00 91.12 774 GLY A O 1
ATOM 6221 N N . PRO A 1 775 ? -14.373 35.451 20.866 1.00 85.19 775 PRO A N 1
ATOM 6222 C CA . PRO A 1 775 ? -13.429 35.028 21.896 1.00 85.19 775 PRO A CA 1
ATOM 6223 C C . PRO A 1 775 ? -14.186 34.244 22.983 1.00 85.19 775 PRO A C 1
ATOM 6225 O O . PRO A 1 775 ? -15.210 34.711 23.480 1.00 85.19 775 PRO A O 1
ATOM 6228 N N . GLY A 1 776 ? -13.710 33.049 23.342 1.00 86.38 776 GLY A N 1
ATOM 6229 C CA . GLY A 1 776 ? -14.345 32.191 24.359 1.00 86.38 776 GLY A CA 1
ATOM 6230 C C . GLY A 1 776 ? -14.932 30.872 23.847 1.00 86.38 776 GLY A C 1
ATOM 6231 O O . GLY A 1 776 ? -15.594 30.173 24.611 1.00 86.38 776 GLY A O 1
ATOM 6232 N N . ILE A 1 777 ? -14.694 30.514 22.582 1.00 93.69 777 ILE A N 1
ATOM 6233 C CA . ILE A 1 777 ? -14.911 29.142 22.112 1.00 93.69 777 ILE A CA 1
ATOM 6234 C C . ILE A 1 777 ? -13.943 28.170 22.795 1.00 93.69 777 ILE A C 1
ATOM 6236 O O . ILE A 1 777 ? -12.758 28.455 22.961 1.00 93.69 777 ILE A O 1
ATOM 6240 N N . ASP A 1 778 ? -14.452 27.000 23.154 1.00 94.06 778 ASP A N 1
ATOM 6241 C CA . ASP A 1 778 ? -13.668 25.895 23.682 1.00 94.06 778 ASP A CA 1
ATOM 6242 C C . ASP A 1 778 ? -13.182 25.015 22.523 1.00 94.06 778 ASP A C 1
ATOM 6244 O O . ASP A 1 778 ? -13.984 24.482 21.748 1.00 94.06 778 ASP A O 1
ATOM 6248 N N . ILE A 1 779 ? -11.860 24.906 22.371 1.00 93.25 779 ILE A N 1
ATOM 6249 C CA . ILE A 1 779 ? -11.226 24.133 21.301 1.00 93.25 779 ILE A CA 1
ATOM 6250 C C . ILE A 1 779 ? -10.522 22.926 21.905 1.00 93.25 779 ILE A C 1
ATOM 6252 O O . ILE A 1 779 ? -9.469 23.053 22.534 1.00 93.25 779 ILE A O 1
ATOM 6256 N N . THR A 1 780 ? -11.053 21.746 21.599 1.00 92.06 780 THR A N 1
ATOM 6257 C CA . THR A 1 780 ? -10.387 20.472 21.859 1.00 92.06 780 THR A CA 1
ATOM 6258 C C . THR A 1 780 ? -9.494 20.118 20.672 1.00 92.06 780 THR A C 1
ATOM 6260 O O . THR A 1 780 ? -9.961 19.892 19.553 1.00 92.06 780 THR A O 1
ATOM 6263 N N . HIS A 1 781 ? -8.182 20.078 20.899 1.00 91.69 781 HIS A N 1
ATOM 6264 C CA . HIS A 1 781 ? -7.208 19.698 19.875 1.00 91.69 781 HIS A CA 1
ATOM 6265 C C . HIS A 1 781 ? -6.996 18.183 19.864 1.00 91.69 781 HIS A C 1
ATOM 6267 O O . HIS A 1 781 ? -6.593 17.602 20.868 1.00 91.69 781 HIS A O 1
ATOM 6273 N N . LEU A 1 782 ? -7.200 17.558 18.702 1.00 87.62 782 LEU A N 1
ATOM 6274 C CA . LEU A 1 782 ? -6.864 16.155 18.473 1.00 87.62 782 LEU A CA 1
ATOM 6275 C C . LEU A 1 782 ? -5.748 16.044 17.430 1.00 87.62 782 LEU A C 1
ATOM 6277 O O . LEU A 1 782 ? -5.939 16.298 16.241 1.00 87.62 782 LEU A O 1
ATOM 6281 N N . ALA A 1 783 ? -4.559 15.637 17.863 1.00 85.69 783 ALA A N 1
ATOM 6282 C CA . ALA A 1 783 ? -3.465 15.346 16.944 1.00 85.69 783 ALA A CA 1
ATOM 6283 C C . ALA A 1 783 ? -3.650 13.967 16.290 1.00 85.69 783 ALA A C 1
ATOM 6285 O O . ALA A 1 783 ? -4.045 12.993 16.941 1.00 85.69 783 ALA A O 1
ATOM 6286 N N . ARG A 1 784 ? -3.292 13.852 15.008 1.00 80.88 784 ARG A N 1
ATOM 6287 C CA . ARG A 1 784 ? -3.307 12.576 14.284 1.00 80.88 784 ARG A CA 1
ATOM 6288 C C . ARG A 1 784 ? -2.543 11.483 15.043 1.00 80.88 784 ARG A C 1
ATOM 6290 O O . ARG A 1 784 ? -1.387 11.662 15.424 1.00 80.88 784 ARG A O 1
ATOM 6297 N N . GLY A 1 785 ? -3.188 10.330 15.220 1.00 73.38 785 GLY A N 1
ATOM 6298 C CA . GLY A 1 785 ? -2.686 9.211 16.027 1.00 73.38 785 GLY A CA 1
ATOM 6299 C C . GLY A 1 785 ? -3.177 9.192 17.480 1.00 73.38 785 GLY A C 1
ATOM 6300 O O . GLY A 1 785 ? -2.975 8.187 18.146 1.00 73.38 785 GLY A O 1
ATOM 6301 N N . ARG A 1 786 ? -3.849 10.252 17.957 1.00 70.75 786 ARG A N 1
ATOM 6302 C CA . ARG A 1 786 ? -4.586 10.274 19.242 1.00 70.75 786 ARG A CA 1
ATOM 6303 C C . ARG A 1 786 ? -6.109 10.290 19.078 1.00 70.75 786 ARG A C 1
ATOM 6305 O O . ARG A 1 786 ? -6.848 10.302 20.049 1.00 70.75 786 ARG A O 1
ATOM 6312 N N . ILE A 1 787 ? -6.582 10.296 17.834 1.00 72.62 787 ILE A N 1
ATOM 6313 C CA . ILE A 1 787 ? -8.010 10.391 17.501 1.00 72.62 787 ILE A CA 1
ATOM 6314 C C . ILE A 1 787 ? -8.758 9.104 17.888 1.00 72.62 787 ILE A C 1
ATOM 6316 O O . ILE A 1 787 ? -9.905 9.156 18.326 1.00 72.62 787 ILE A O 1
ATOM 6320 N N . LYS A 1 788 ? -8.114 7.938 17.747 1.00 68.19 788 LYS A N 1
ATOM 6321 C CA . LYS A 1 788 ? -8.704 6.647 18.120 1.00 68.19 788 LYS A CA 1
ATOM 6322 C C . LYS A 1 788 ? -8.551 6.429 19.632 1.00 68.19 788 LYS A C 1
ATOM 6324 O O . LYS A 1 788 ? -7.457 6.544 20.172 1.00 68.19 788 LYS A O 1
ATOM 6329 N N . GLY A 1 789 ? -9.656 6.113 20.313 1.00 60.41 789 GLY A N 1
ATOM 6330 C CA . GLY A 1 789 ? -9.660 5.672 21.717 1.00 60.41 789 GLY A CA 1
ATOM 6331 C C . GLY A 1 789 ? -9.971 6.725 22.792 1.00 60.41 789 GLY A C 1
ATOM 6332 O O . GLY A 1 789 ? -10.266 6.329 23.920 1.00 60.41 789 GLY A O 1
ATOM 6333 N N . GLU A 1 790 ? -9.992 8.022 22.474 1.00 64.06 790 GLU A N 1
ATOM 6334 C CA . GLU A 1 790 ? -10.322 9.099 23.428 1.00 64.06 790 GLU A CA 1
ATOM 6335 C C . GLU A 1 790 ? -11.750 9.636 23.212 1.00 64.06 790 GLU A C 1
ATOM 6337 O O . GLU A 1 790 ? -12.220 9.726 22.083 1.00 64.06 790 GLU A O 1
ATOM 6342 N N . ASN A 1 791 ? -12.467 9.978 24.290 1.00 70.31 791 ASN A N 1
ATOM 6343 C CA . ASN A 1 791 ? -13.843 10.519 24.235 1.00 70.31 791 ASN A CA 1
ATOM 6344 C C . ASN A 1 791 ? -13.936 11.960 24.743 1.00 70.31 791 ASN A C 1
ATOM 6346 O O . ASN A 1 791 ? -15.015 12.426 25.100 1.00 70.31 791 ASN A O 1
ATOM 6350 N N . ILE A 1 792 ? -12.804 12.658 24.799 1.00 75.56 792 ILE A N 1
ATOM 6351 C CA . ILE A 1 792 ? -12.701 13.991 25.399 1.00 75.56 792 ILE A CA 1
ATOM 6352 C C . ILE A 1 792 ? -13.518 15.062 24.659 1.00 75.56 792 ILE A C 1
ATOM 6354 O O . ILE A 1 792 ? -13.758 16.120 25.217 1.00 75.56 792 ILE A O 1
ATOM 6358 N N . ALA A 1 793 ? -13.964 14.775 23.433 1.00 82.06 793 ALA A N 1
ATOM 6359 C CA . ALA A 1 793 ? -14.678 15.700 22.558 1.00 82.06 793 ALA A CA 1
ATOM 6360 C C . ALA A 1 793 ? -16.161 15.341 22.323 1.00 82.06 793 ALA A C 1
ATOM 6362 O O . ALA A 1 793 ? -16.783 15.833 21.377 1.00 82.06 793 ALA A O 1
ATOM 6363 N N . GLY A 1 794 ? -16.741 14.474 23.161 1.00 80.31 794 GLY A N 1
ATOM 6364 C CA . GLY A 1 794 ? -18.099 13.946 22.975 1.00 80.31 794 GLY A CA 1
ATOM 6365 C C . GLY A 1 794 ? -19.233 14.979 23.053 1.00 80.31 794 GLY A C 1
ATOM 6366 O O . GLY A 1 794 ? -20.390 14.625 22.874 1.00 80.31 794 GLY A O 1
ATOM 6367 N N . ASP A 1 795 ? -18.954 16.247 23.326 1.00 85.12 795 ASP A N 1
ATOM 6368 C CA . ASP A 1 795 ? -19.916 17.353 23.405 1.00 85.12 795 ASP A CA 1
ATOM 6369 C C . ASP A 1 795 ? -19.621 18.489 22.401 1.00 85.12 795 ASP A C 1
ATOM 6371 O O . ASP A 1 795 ? -20.272 19.538 22.421 1.00 85.12 795 ASP A O 1
ATOM 6375 N N . CYS A 1 796 ? -18.658 18.285 21.495 1.00 89.88 796 CYS A N 1
ATOM 6376 C CA . CYS A 1 796 ? -18.291 19.238 20.452 1.00 89.88 796 CYS A CA 1
ATOM 6377 C C . CYS A 1 796 ? -19.258 19.272 19.259 1.00 89.88 796 CYS A C 1
ATOM 6379 O O . CYS A 1 796 ? -19.412 18.303 18.521 1.00 89.88 796 CYS A O 1
ATOM 6381 N N . THR A 1 797 ? -19.825 20.445 18.997 1.00 91.69 797 THR A N 1
ATOM 6382 C CA . THR A 1 797 ? -20.821 20.678 17.932 1.00 91.69 797 THR A CA 1
ATOM 6383 C C . THR A 1 797 ? -20.228 20.915 16.536 1.00 91.69 797 THR A C 1
ATOM 6385 O O . THR A 1 797 ? -20.972 20.927 15.556 1.00 91.69 797 THR A O 1
ATOM 6388 N N . LEU A 1 798 ? -18.911 21.128 16.436 1.00 93.25 798 LEU A N 1
ATOM 6389 C CA . LEU A 1 798 ? -18.179 21.313 15.179 1.00 93.25 798 LEU A CA 1
ATOM 6390 C C . LEU A 1 798 ? -16.880 20.503 15.196 1.00 93.25 798 LEU A C 1
ATOM 6392 O O . LEU A 1 798 ? -16.161 20.511 16.195 1.00 93.25 798 LEU A O 1
ATOM 6396 N N . VAL A 1 799 ? -16.556 19.856 14.077 1.00 93.56 799 VAL A N 1
ATOM 6397 C CA . VAL A 1 799 ? -15.329 19.079 13.875 1.00 93.56 799 VAL A CA 1
ATOM 6398 C C . VAL A 1 799 ? -14.601 19.553 12.616 1.00 93.56 799 VAL A C 1
ATOM 6400 O O . VAL A 1 799 ? -15.066 19.366 11.494 1.00 93.56 799 VAL A O 1
ATOM 6403 N N . CYS A 1 800 ? -13.416 20.134 12.783 1.00 94.00 800 CYS A N 1
ATOM 6404 C CA . CYS A 1 800 ? -12.571 20.600 11.686 1.00 94.00 800 CYS A CA 1
ATOM 6405 C C . CYS A 1 800 ? -11.482 19.566 11.365 1.00 94.00 800 CYS A C 1
ATOM 6407 O O . CYS A 1 800 ? -10.493 19.464 12.091 1.00 94.00 800 CYS A O 1
ATOM 6409 N N . VAL A 1 801 ? -11.644 18.823 10.263 1.00 93.06 801 VAL A N 1
ATOM 6410 C CA . VAL A 1 801 ? -10.688 17.795 9.792 1.00 93.06 801 VAL A CA 1
ATOM 6411 C C . VAL A 1 801 ? -9.853 18.283 8.604 1.00 93.06 801 VAL A C 1
ATOM 6413 O O . VAL A 1 801 ? -8.766 17.769 8.363 1.00 93.06 801 VAL A O 1
ATOM 6416 N N . ALA A 1 802 ? -10.320 19.295 7.865 1.00 90.81 802 ALA A N 1
ATOM 6417 C CA . ALA A 1 802 ? -9.678 19.785 6.639 1.00 90.81 802 ALA A CA 1
ATOM 6418 C C . ALA A 1 802 ? -8.202 20.223 6.802 1.00 90.81 802 ALA A C 1
ATOM 6420 O O . ALA A 1 802 ? -7.444 20.192 5.833 1.00 90.81 802 ALA A O 1
ATOM 6421 N N . SER A 1 803 ? -7.777 20.588 8.016 1.00 85.69 803 SER A N 1
ATOM 6422 C CA . SER A 1 803 ? -6.391 20.939 8.363 1.00 85.69 803 SER A CA 1
ATOM 6423 C C . SER A 1 803 ? -5.456 19.736 8.557 1.00 85.69 803 SER A C 1
ATOM 6425 O O . SER A 1 803 ? -4.240 19.911 8.646 1.00 85.69 803 SER A O 1
ATOM 6427 N N . MET A 1 804 ? -5.987 18.514 8.637 1.00 89.44 804 MET A N 1
ATOM 6428 C CA . MET A 1 804 ? -5.215 17.296 8.874 1.00 89.44 804 MET A CA 1
ATOM 6429 C C . MET A 1 804 ? -4.852 16.596 7.560 1.00 89.44 804 MET A C 1
ATOM 6431 O O . MET A 1 804 ? -5.699 16.374 6.695 1.00 89.44 804 MET A O 1
ATOM 6435 N N . ALA A 1 805 ? -3.594 16.172 7.428 1.00 85.31 805 ALA A N 1
ATOM 6436 C CA . ALA A 1 805 ? -3.207 15.227 6.392 1.00 85.31 805 ALA A CA 1
ATOM 6437 C C . ALA A 1 805 ? -3.623 13.816 6.822 1.00 85.31 805 ALA A C 1
ATOM 6439 O O . ALA A 1 805 ? -3.105 13.279 7.803 1.00 85.31 805 ALA A O 1
ATOM 6440 N N . THR A 1 806 ? -4.536 13.200 6.078 1.00 78.25 806 THR A N 1
ATOM 6441 C CA . THR A 1 806 ? -5.158 11.917 6.450 1.00 78.25 806 THR A CA 1
ATOM 6442 C C . THR A 1 806 ? -4.411 10.695 5.896 1.00 78.25 806 THR A C 1
ATOM 6444 O O . THR A 1 806 ? -4.904 9.571 5.924 1.00 78.25 806 THR A O 1
ATOM 6447 N N . PHE A 1 807 ? -3.190 10.893 5.385 1.00 75.19 807 PHE A N 1
ATOM 6448 C CA . PHE A 1 807 ? -2.331 9.829 4.860 1.00 75.19 807 PHE A CA 1
ATOM 6449 C C . PHE A 1 807 ? -0.880 9.998 5.323 1.00 75.19 807 PHE A C 1
ATOM 6451 O O . PHE A 1 807 ? -0.468 11.071 5.756 1.00 75.19 807 PHE A O 1
ATOM 6458 N N . THR A 1 808 ? -0.123 8.904 5.352 1.00 72.50 808 THR A N 1
ATOM 6459 C CA . THR A 1 808 ? 1.260 8.838 5.862 1.00 72.50 808 THR A CA 1
ATOM 6460 C C . THR A 1 808 ? 2.250 9.434 4.861 1.00 72.50 808 THR A C 1
ATOM 6462 O O . THR A 1 808 ? 2.737 10.541 5.069 1.00 72.50 808 THR A O 1
ATOM 6465 N N . THR A 1 809 ? 2.532 8.719 3.772 1.00 88.31 809 THR A N 1
ATOM 6466 C CA . THR A 1 809 ? 3.423 9.137 2.682 1.00 88.31 809 THR A CA 1
ATOM 6467 C C . THR A 1 809 ? 2.962 8.511 1.364 1.00 88.31 809 THR A C 1
ATOM 6469 O O . THR A 1 809 ? 2.164 7.569 1.347 1.00 88.31 809 THR A O 1
ATOM 6472 N N . ILE A 1 810 ? 3.455 9.036 0.240 1.00 91.69 810 ILE A N 1
ATOM 6473 C CA . ILE A 1 810 ? 3.194 8.455 -1.086 1.00 91.69 810 ILE A CA 1
ATOM 6474 C C . ILE A 1 810 ? 3.837 7.070 -1.184 1.00 91.69 810 ILE A C 1
ATOM 6476 O O . ILE A 1 810 ? 3.186 6.130 -1.635 1.00 91.69 810 ILE A O 1
ATOM 6480 N N . ASP A 1 811 ? 5.059 6.929 -0.666 1.00 94.31 811 ASP A N 1
ATOM 6481 C CA . ASP A 1 811 ? 5.761 5.647 -0.615 1.00 94.31 811 ASP A CA 1
ATOM 6482 C C . ASP A 1 811 ? 4.994 4.602 0.203 1.00 94.31 811 ASP A C 1
ATOM 6484 O O . ASP A 1 811 ? 4.917 3.455 -0.215 1.00 94.31 811 ASP A O 1
ATOM 6488 N N . ASP A 1 812 ? 4.348 4.968 1.318 1.00 92.94 812 ASP A N 1
ATOM 6489 C CA . ASP A 1 812 ? 3.519 4.028 2.091 1.00 92.94 812 ASP A CA 1
ATOM 6490 C C . ASP A 1 812 ? 2.299 3.524 1.301 1.00 92.94 812 ASP A C 1
ATOM 6492 O O . ASP A 1 812 ? 1.900 2.364 1.453 1.00 92.94 812 ASP A O 1
ATOM 6496 N N . CYS A 1 813 ? 1.714 4.380 0.454 1.00 93.56 813 CYS A N 1
ATOM 6497 C CA . CYS A 1 813 ? 0.613 4.006 -0.435 1.00 93.56 813 CYS A CA 1
ATOM 6498 C C . CYS A 1 813 ? 1.104 3.091 -1.559 1.00 93.56 813 CYS A C 1
ATOM 6500 O O . CYS A 1 813 ? 0.458 2.089 -1.855 1.00 93.56 813 CYS A O 1
ATOM 6502 N N . ALA A 1 814 ? 2.251 3.410 -2.161 1.00 96.12 814 ALA A N 1
ATOM 6503 C CA . ALA A 1 814 ? 2.849 2.603 -3.216 1.00 96.12 814 ALA A CA 1
ATOM 6504 C C . ALA A 1 814 ? 3.299 1.232 -2.687 1.00 96.12 814 ALA A C 1
ATOM 6506 O O . ALA A 1 814 ? 2.935 0.197 -3.232 1.00 96.12 814 ALA A O 1
ATOM 6507 N N . LEU A 1 815 ? 3.978 1.183 -1.544 1.00 97.38 815 LEU A N 1
ATOM 6508 C CA . LEU A 1 815 ? 4.346 -0.079 -0.905 1.00 97.38 815 LEU A CA 1
ATOM 6509 C C . LEU A 1 815 ? 3.117 -0.920 -0.540 1.00 97.38 815 LEU A C 1
ATOM 6511 O O . LEU A 1 815 ? 3.144 -2.138 -0.689 1.00 97.38 815 LEU A O 1
ATOM 6515 N N . HIS A 1 816 ? 2.019 -0.292 -0.104 1.00 95.69 816 HIS A N 1
ATOM 6516 C CA . HIS A 1 816 ? 0.770 -1.021 0.123 1.00 95.69 816 HIS A CA 1
ATOM 6517 C C . HIS A 1 816 ? 0.180 -1.566 -1.178 1.00 95.69 816 HIS A C 1
ATOM 6519 O O . HIS A 1 816 ? -0.224 -2.723 -1.219 1.00 95.69 816 HIS A O 1
ATOM 6525 N N . ALA A 1 817 ? 0.173 -0.768 -2.246 1.00 94.81 817 ALA A N 1
ATOM 6526 C CA . ALA A 1 817 ? -0.282 -1.216 -3.553 1.00 94.81 817 ALA A CA 1
ATOM 6527 C C . ALA A 1 817 ? 0.565 -2.387 -4.074 1.00 94.81 817 ALA A C 1
ATOM 6529 O O . ALA A 1 817 ? -0.009 -3.347 -4.573 1.00 94.81 817 ALA A O 1
ATOM 6530 N N . ALA A 1 818 ? 1.889 -2.363 -3.888 1.00 96.75 818 ALA A N 1
ATOM 6531 C CA . ALA A 1 818 ? 2.781 -3.470 -4.242 1.00 96.75 818 ALA A CA 1
ATOM 6532 C C . ALA A 1 818 ? 2.417 -4.767 -3.504 1.00 96.75 818 ALA A C 1
ATOM 6534 O O . ALA A 1 818 ? 2.363 -5.825 -4.128 1.00 96.75 818 ALA A O 1
ATOM 6535 N N . LEU A 1 819 ? 2.097 -4.682 -2.206 1.00 95.94 819 LEU A N 1
ATOM 6536 C CA . LEU A 1 819 ? 1.602 -5.822 -1.425 1.00 95.94 819 LEU A CA 1
ATOM 6537 C C . LEU A 1 819 ? 0.237 -6.309 -1.916 1.00 95.94 819 LEU A C 1
ATOM 6539 O O . LEU A 1 819 ? 0.029 -7.508 -2.062 1.00 95.94 819 LEU A O 1
ATOM 6543 N N . GLN A 1 820 ? -0.684 -5.386 -2.189 1.00 92.50 820 GLN A N 1
ATOM 6544 C CA . GLN A 1 820 ? -2.053 -5.715 -2.567 1.00 92.50 820 GLN A CA 1
ATOM 6545 C C . GLN A 1 820 ? -2.136 -6.348 -3.962 1.00 92.50 820 GLN A C 1
ATOM 6547 O O . GLN A 1 820 ? -2.867 -7.315 -4.161 1.00 92.50 820 GLN A O 1
ATOM 6552 N N . VAL A 1 821 ? -1.385 -5.817 -4.931 1.00 92.56 821 VAL A N 1
ATOM 6553 C CA . VAL A 1 821 ? -1.331 -6.364 -6.296 1.00 92.56 821 VAL A CA 1
ATOM 6554 C C . VAL A 1 821 ? -0.313 -7.497 -6.434 1.00 92.56 821 VAL A C 1
ATOM 6556 O O . VAL A 1 821 ? -0.331 -8.202 -7.438 1.00 92.56 821 VAL A O 1
ATOM 6559 N N . ARG A 1 822 ? 0.552 -7.694 -5.426 1.00 94.69 822 ARG A N 1
ATOM 6560 C CA . ARG A 1 822 ? 1.625 -8.704 -5.383 1.00 94.69 822 ARG A CA 1
ATOM 6561 C C . ARG A 1 822 ? 2.576 -8.588 -6.579 1.00 94.69 822 ARG A C 1
ATOM 6563 O O . ARG A 1 822 ? 2.908 -9.579 -7.231 1.00 94.69 822 ARG A O 1
ATOM 6570 N N . ARG A 1 823 ? 2.993 -7.356 -6.895 1.00 95.19 823 ARG A N 1
ATOM 6571 C CA . ARG A 1 823 ? 3.890 -7.040 -8.024 1.00 95.19 823 ARG A CA 1
ATOM 6572 C C . ARG A 1 823 ? 4.986 -6.068 -7.624 1.00 95.19 823 ARG A C 1
ATOM 6574 O O . ARG A 1 823 ? 4.758 -5.152 -6.837 1.00 95.19 823 ARG A O 1
ATOM 6581 N N . THR A 1 824 ? 6.141 -6.227 -8.264 1.00 96.62 824 THR A N 1
ATOM 6582 C CA . THR A 1 824 ? 7.175 -5.190 -8.329 1.00 96.62 824 THR A CA 1
ATOM 6583 C C . THR A 1 824 ? 6.855 -4.243 -9.476 1.00 96.62 824 THR A C 1
ATOM 6585 O O . THR A 1 824 ? 6.509 -4.702 -10.562 1.00 96.62 824 THR A O 1
ATOM 6588 N N . TYR A 1 825 ? 6.979 -2.933 -9.284 1.00 95.62 825 TYR A N 1
ATOM 6589 C CA . TYR A 1 825 ? 6.707 -1.965 -10.351 1.00 95.62 825 TYR A CA 1
ATOM 6590 C C . TYR A 1 825 ? 7.549 -0.691 -10.205 1.00 95.62 825 TYR A C 1
ATOM 6592 O O . TYR A 1 825 ? 8.033 -0.405 -9.102 1.00 95.62 825 TYR A O 1
ATOM 6600 N N . PRO A 1 826 ? 7.746 0.071 -11.297 1.00 93.94 826 PRO A N 1
ATOM 6601 C CA . PRO A 1 826 ? 8.639 1.217 -11.278 1.00 93.94 826 PRO A CA 1
ATOM 6602 C C . PRO A 1 826 ? 8.033 2.413 -10.545 1.00 93.94 826 PRO A C 1
ATOM 6604 O O . PRO A 1 826 ? 6.818 2.625 -10.548 1.00 93.94 826 PRO A O 1
ATOM 6607 N N . ASP A 1 827 ? 8.893 3.223 -9.933 1.00 93.62 827 ASP A N 1
ATOM 6608 C CA . ASP A 1 827 ? 8.494 4.462 -9.269 1.00 93.62 827 ASP A CA 1
ATOM 6609 C C . ASP A 1 827 ? 8.009 5.513 -10.280 1.00 93.62 827 ASP A C 1
ATOM 6611 O O . ASP A 1 827 ? 7.045 6.237 -10.026 1.00 93.62 827 ASP A O 1
ATOM 6615 N N . ARG A 1 828 ? 8.618 5.543 -11.467 1.00 88.81 828 ARG A N 1
ATOM 6616 C CA . ARG A 1 828 ? 8.275 6.428 -12.580 1.00 88.81 828 ARG A CA 1
ATOM 6617 C C . ARG A 1 828 ? 7.845 5.636 -13.822 1.00 88.81 828 ARG A C 1
ATOM 6619 O O . ARG A 1 828 ? 8.372 4.558 -14.076 1.00 88.81 828 ARG A O 1
ATOM 6626 N N . PRO A 1 829 ? 6.884 6.148 -14.607 1.00 84.75 829 PRO A N 1
ATOM 6627 C CA . PRO A 1 829 ? 6.088 7.335 -14.321 1.00 84.75 829 PRO A CA 1
ATOM 6628 C C . PRO A 1 829 ? 4.937 7.046 -13.339 1.00 84.75 829 PRO A C 1
ATOM 6630 O O . PRO A 1 829 ? 4.132 7.923 -13.087 1.00 84.75 829 PRO A O 1
ATOM 6633 N N . LEU A 1 830 ? 4.773 5.829 -12.815 1.00 85.75 830 LEU A N 1
ATOM 6634 C CA . LEU A 1 830 ? 3.501 5.416 -12.201 1.00 85.75 830 LEU A CA 1
ATOM 6635 C C . LEU A 1 830 ? 3.177 6.107 -10.865 1.00 85.75 830 LEU A C 1
ATOM 6637 O O . LEU A 1 830 ? 2.006 6.366 -10.581 1.00 85.75 830 LEU A O 1
ATOM 6641 N N . VAL A 1 831 ? 4.192 6.393 -10.048 1.00 91.62 831 VAL A N 1
ATOM 6642 C CA . VAL A 1 831 ? 4.044 7.007 -8.716 1.00 91.62 831 VAL A CA 1
ATOM 6643 C C . VAL A 1 831 ? 4.542 8.445 -8.708 1.00 91.62 831 VAL A C 1
ATOM 6645 O O . VAL A 1 831 ? 3.881 9.324 -8.151 1.00 91.62 831 VAL A O 1
ATOM 6648 N N . TYR A 1 832 ? 5.674 8.690 -9.361 1.00 91.12 832 TYR A N 1
ATOM 6649 C CA . TYR A 1 832 ? 6.276 10.005 -9.521 1.00 91.12 832 TYR A CA 1
ATOM 6650 C C . TYR A 1 832 ? 6.418 10.368 -10.999 1.00 91.12 832 TYR A C 1
ATOM 6652 O O . TYR A 1 832 ? 6.533 9.507 -11.868 1.00 91.12 832 TYR A O 1
ATOM 6660 N N . THR A 1 833 ? 6.405 11.663 -11.289 1.00 86.06 833 THR A N 1
ATOM 6661 C CA . THR A 1 833 ? 6.765 12.214 -12.593 1.00 86.06 833 THR A CA 1
ATOM 6662 C C . THR A 1 833 ? 8.276 12.093 -12.807 1.00 86.06 833 THR A C 1
ATOM 6664 O O . THR A 1 833 ? 9.046 11.844 -11.872 1.00 86.06 833 THR A O 1
ATOM 6667 N N . GLU A 1 834 ? 8.739 12.364 -14.027 1.00 81.00 834 GLU A N 1
ATOM 6668 C CA . GLU A 1 834 ? 10.178 12.460 -14.313 1.00 81.00 834 GLU A CA 1
ATOM 6669 C C . GLU A 1 834 ? 10.882 13.540 -13.469 1.00 81.00 834 GLU A C 1
ATOM 6671 O O . GLU A 1 834 ? 12.030 13.360 -13.065 1.00 81.00 834 GLU A O 1
ATOM 6676 N N . SER A 1 835 ? 10.180 14.623 -13.101 1.00 78.31 835 SER A N 1
ATOM 6677 C CA . SER A 1 835 ? 10.695 15.653 -12.181 1.00 78.31 835 SER A CA 1
ATOM 6678 C C . SER A 1 835 ? 10.798 15.184 -10.723 1.00 78.31 835 SER A C 1
ATOM 6680 O O . SER A 1 835 ? 11.440 15.851 -9.914 1.00 78.31 835 SER A O 1
ATOM 6682 N N . GLY A 1 836 ? 10.216 14.030 -10.380 1.00 83.12 836 GLY A N 1
ATOM 6683 C CA . GLY A 1 836 ? 10.134 13.519 -9.010 1.00 83.12 836 GLY A CA 1
ATOM 6684 C C . GLY A 1 836 ? 8.943 14.056 -8.213 1.00 83.12 836 GLY A C 1
ATOM 6685 O O . GLY A 1 836 ? 8.844 13.787 -7.017 1.00 83.12 836 GLY A O 1
ATOM 6686 N N . ASP A 1 837 ? 8.031 14.788 -8.852 1.00 84.31 837 ASP A N 1
ATOM 6687 C CA . ASP A 1 837 ? 6.774 15.196 -8.232 1.00 84.31 837 ASP A CA 1
ATOM 6688 C C . ASP A 1 837 ? 5.793 14.021 -8.175 1.00 84.31 837 ASP A C 1
ATOM 6690 O O . ASP A 1 837 ? 5.870 13.114 -9.000 1.00 84.31 837 ASP A O 1
ATOM 6694 N N . PRO A 1 838 ? 4.838 14.002 -7.232 1.00 86.00 838 PRO A N 1
ATOM 6695 C CA . PRO A 1 838 ? 3.790 12.984 -7.214 1.00 86.00 838 PRO A CA 1
ATOM 6696 C C . PRO A 1 838 ? 3.040 12.941 -8.553 1.00 86.00 838 PRO A C 1
ATOM 6698 O O . PRO A 1 838 ? 2.474 13.953 -8.975 1.00 86.00 838 PRO A O 1
ATOM 6701 N N . ASN A 1 839 ? 2.994 11.780 -9.213 1.00 84.44 839 ASN A N 1
ATOM 6702 C CA . ASN A 1 839 ? 2.228 11.626 -10.444 1.00 84.44 839 ASN A CA 1
ATOM 6703 C C . ASN A 1 839 ? 0.765 11.315 -10.130 1.00 84.44 839 ASN A C 1
ATOM 6705 O O . ASN A 1 839 ? 0.322 10.166 -10.059 1.00 84.44 839 ASN A O 1
ATOM 6709 N N . TRP A 1 840 ? 0.007 12.384 -9.927 1.00 81.75 840 TRP A N 1
ATOM 6710 C CA . TRP A 1 840 ? -1.414 12.316 -9.625 1.00 81.75 840 TRP A CA 1
ATOM 6711 C C . TRP A 1 840 ? -2.233 13.311 -10.465 1.00 81.75 840 TRP A C 1
ATOM 6713 O O . TRP A 1 840 ? -2.710 14.325 -9.946 1.00 81.75 840 TRP A O 1
ATOM 6723 N N . PRO A 1 841 ? -2.375 13.081 -11.783 1.00 69.25 841 PRO A N 1
ATOM 6724 C CA . PRO A 1 841 ? -3.069 14.008 -12.672 1.00 69.25 841 PRO A CA 1
ATOM 6725 C C . PRO A 1 841 ? -4.508 14.240 -12.191 1.00 69.25 841 PRO A C 1
ATOM 6727 O O . PRO A 1 841 ? -5.211 13.304 -11.806 1.00 69.25 841 PRO A O 1
ATOM 6730 N N . GLY A 1 842 ? -4.937 15.505 -12.157 1.00 68.38 842 GLY A N 1
ATOM 6731 C CA . GLY A 1 842 ? -6.237 15.879 -11.586 1.00 68.38 842 GLY A CA 1
ATOM 6732 C C . GLY A 1 842 ? -6.374 15.572 -10.087 1.00 68.38 842 GLY A C 1
ATOM 6733 O O . GLY A 1 842 ? -7.485 15.366 -9.607 1.00 68.38 842 GLY A O 1
ATOM 6734 N N . GLY A 1 843 ? -5.254 15.479 -9.360 1.00 71.88 843 GLY A N 1
ATOM 6735 C CA . GLY A 1 843 ? -5.202 15.209 -7.923 1.00 71.88 843 GLY A CA 1
ATOM 6736 C C . GLY A 1 843 ? -5.335 13.734 -7.530 1.00 71.88 843 GLY A C 1
ATOM 6737 O O . GLY A 1 843 ? -5.502 13.449 -6.347 1.00 71.88 843 GLY A O 1
ATOM 6738 N N . ARG A 1 844 ? -5.269 12.787 -8.478 1.00 78.62 844 ARG A N 1
ATOM 6739 C CA . ARG A 1 844 ? -5.542 11.355 -8.242 1.00 78.62 844 ARG A CA 1
ATOM 6740 C C . ARG A 1 844 ? -4.367 10.466 -8.615 1.00 78.62 844 ARG A C 1
ATOM 6742 O O . ARG A 1 844 ? -3.847 10.600 -9.714 1.00 78.62 844 ARG A O 1
ATOM 6749 N N . PHE A 1 845 ? -4.013 9.504 -7.762 1.00 85.62 845 PHE A N 1
ATOM 6750 C CA . PHE A 1 845 ? -3.019 8.486 -8.119 1.00 85.62 845 PHE A CA 1
ATOM 6751 C C . PHE A 1 845 ? -3.440 7.703 -9.366 1.00 85.62 845 PHE A C 1
ATOM 6753 O O . PHE A 1 845 ? -4.608 7.324 -9.497 1.00 85.62 845 PHE A O 1
ATOM 6760 N N . GLN A 1 846 ? -2.476 7.438 -10.253 1.00 82.75 846 GLN A N 1
ATOM 6761 C CA . GLN A 1 846 ? -2.700 6.621 -11.448 1.00 82.75 846 GLN A CA 1
ATOM 6762 C C . GLN A 1 846 ? -2.933 5.148 -11.098 1.00 82.75 846 GLN A C 1
ATOM 6764 O O . GLN A 1 846 ? -3.759 4.490 -11.725 1.00 82.75 846 GLN A O 1
ATOM 6769 N N . ILE A 1 847 ? -2.232 4.647 -10.075 1.00 88.81 847 ILE A N 1
ATOM 6770 C CA . ILE A 1 847 ? -2.358 3.267 -9.604 1.00 88.81 847 ILE A CA 1
ATOM 6771 C C . ILE A 1 847 ? -3.676 3.117 -8.817 1.00 88.81 847 ILE A C 1
ATOM 6773 O O . ILE A 1 847 ? -3.820 3.736 -7.755 1.00 88.81 847 ILE A O 1
ATOM 6777 N N . PRO A 1 848 ? -4.627 2.277 -9.273 1.00 87.50 848 PRO A N 1
ATOM 6778 C CA . PRO A 1 848 ? -5.933 2.122 -8.627 1.00 87.50 848 PRO A CA 1
ATOM 6779 C C . PRO A 1 848 ? -5.844 1.709 -7.155 1.00 87.50 848 PRO A C 1
ATOM 6781 O O . PRO A 1 848 ? -6.509 2.315 -6.318 1.00 87.50 848 PRO A O 1
ATOM 6784 N N . ALA A 1 849 ? -4.973 0.748 -6.831 1.00 89.94 849 ALA A N 1
ATOM 6785 C CA . ALA A 1 849 ? -4.758 0.281 -5.461 1.00 89.94 849 ALA A CA 1
ATOM 6786 C C . ALA A 1 849 ? -4.238 1.402 -4.540 1.00 89.94 849 ALA A C 1
ATOM 6788 O O . ALA A 1 849 ? -4.730 1.562 -3.426 1.00 89.94 849 ALA A O 1
ATOM 6789 N N . MET A 1 850 ? -3.323 2.258 -5.024 1.00 91.62 850 MET A N 1
ATOM 6790 C CA . MET A 1 850 ? -2.878 3.433 -4.261 1.00 91.62 850 MET A CA 1
ATOM 6791 C C . MET A 1 850 ? -4.024 4.411 -4.016 1.00 91.62 850 MET A C 1
ATOM 6793 O O . MET A 1 850 ? -4.176 4.909 -2.904 1.00 91.62 850 MET A O 1
ATOM 6797 N N . ARG A 1 851 ? -4.840 4.690 -5.043 1.00 89.00 851 ARG A N 1
ATOM 6798 C CA . ARG A 1 851 ? -6.002 5.580 -4.917 1.00 89.00 851 ARG A CA 1
ATOM 6799 C C . ARG A 1 851 ? -7.017 5.035 -3.915 1.00 89.00 851 ARG A C 1
ATOM 6801 O O . ARG A 1 851 ? -7.521 5.808 -3.108 1.00 89.00 851 ARG A O 1
ATOM 6808 N N . GLN A 1 852 ? -7.310 3.738 -3.974 1.00 89.69 852 GLN A N 1
ATOM 6809 C CA . GLN A 1 852 ? -8.243 3.067 -3.069 1.00 89.69 852 GLN A CA 1
ATOM 6810 C C . GLN A 1 852 ? -7.731 3.100 -1.632 1.00 89.69 852 GLN A C 1
ATOM 6812 O O . GLN A 1 852 ? -8.449 3.567 -0.754 1.00 89.69 852 GLN A O 1
ATOM 6817 N N . TYR A 1 853 ? -6.480 2.698 -1.400 1.00 91.81 853 TYR A N 1
ATOM 6818 C CA . TYR A 1 853 ? -5.867 2.748 -0.075 1.00 91.81 853 TYR A CA 1
ATOM 6819 C C . TYR A 1 853 ? -5.847 4.172 0.494 1.00 91.81 853 TYR A C 1
ATOM 6821 O O . TYR A 1 853 ? -6.260 4.380 1.633 1.00 91.81 853 TYR A O 1
ATOM 6829 N N . PHE A 1 854 ? -5.423 5.155 -0.310 1.00 90.81 854 PHE A N 1
ATOM 6830 C CA . PHE A 1 854 ? -5.412 6.565 0.077 1.00 90.81 854 PHE A CA 1
ATOM 6831 C C . PHE A 1 854 ? -6.814 7.042 0.462 1.00 90.81 854 PHE A C 1
ATOM 6833 O O . PHE A 1 854 ? -6.999 7.540 1.565 1.00 90.81 854 PHE A O 1
ATOM 6840 N N . ALA A 1 855 ? -7.809 6.828 -0.401 1.00 90.94 855 ALA A N 1
ATOM 6841 C CA . ALA A 1 855 ? -9.174 7.272 -0.151 1.00 90.94 855 ALA A CA 1
ATOM 6842 C C . ALA A 1 855 ? -9.799 6.602 1.073 1.00 90.94 855 ALA A C 1
ATOM 6844 O O . ALA A 1 855 ? -10.249 7.291 1.981 1.00 90.94 855 ALA A O 1
ATOM 6845 N N . LEU A 1 856 ? -9.801 5.272 1.131 1.00 92.19 856 LEU A N 1
ATOM 6846 C CA . LEU A 1 856 ? -10.468 4.523 2.195 1.00 92.19 856 LEU A CA 1
ATOM 6847 C C . LEU A 1 856 ? -9.840 4.794 3.566 1.00 92.19 856 LEU A C 1
ATOM 6849 O O . LEU A 1 856 ? -10.561 5.053 4.526 1.00 92.19 856 LEU A O 1
ATOM 6853 N N . ARG A 1 857 ? -8.505 4.855 3.649 1.00 90.31 857 ARG A N 1
ATOM 6854 C CA . ARG A 1 857 ? -7.816 5.226 4.892 1.00 90.31 857 ARG A CA 1
ATOM 6855 C C . ARG A 1 857 ? -8.125 6.663 5.309 1.00 90.31 857 ARG A C 1
ATOM 6857 O O . ARG A 1 857 ? -8.356 6.917 6.489 1.00 90.31 857 ARG A O 1
ATOM 6864 N N . SER A 1 858 ? -8.145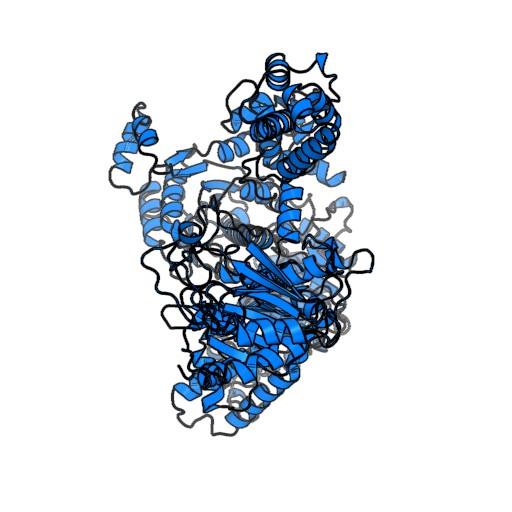 7.595 4.358 1.00 90.69 858 SER A N 1
ATOM 6865 C CA . SER A 1 858 ? -8.486 8.988 4.633 1.00 90.69 858 SER A CA 1
ATOM 6866 C C . SER A 1 858 ? -9.924 9.156 5.120 1.00 90.69 858 SER A C 1
ATOM 6868 O O . SER A 1 858 ? -10.178 9.954 6.023 1.00 90.69 858 SER A O 1
ATOM 6870 N N . LEU A 1 859 ? -10.854 8.401 4.534 1.00 92.12 859 LEU A N 1
ATOM 6871 C CA . LEU A 1 859 ? -12.258 8.382 4.925 1.00 92.12 859 LEU A CA 1
ATOM 6872 C C . LEU A 1 859 ? -12.462 7.715 6.289 1.00 92.12 859 LEU A C 1
ATOM 6874 O O . LEU A 1 859 ? -13.244 8.239 7.073 1.00 92.12 859 LEU A O 1
ATOM 6878 N N . ASP A 1 860 ? -11.738 6.635 6.609 1.00 90.62 860 ASP A N 1
ATOM 6879 C CA . ASP A 1 860 ? -11.742 6.029 7.951 1.00 90.62 860 ASP A CA 1
ATOM 6880 C C . ASP A 1 860 ? -11.256 7.031 9.006 1.00 90.62 860 ASP A C 1
ATOM 6882 O O . ASP A 1 860 ? -11.922 7.242 10.018 1.00 90.62 860 ASP A O 1
ATOM 6886 N N . GLU A 1 861 ? -10.133 7.718 8.758 1.00 88.56 861 GLU A N 1
ATOM 6887 C CA . GLU A 1 861 ? -9.624 8.747 9.675 1.00 88.56 861 GLU A CA 1
ATOM 6888 C C . GLU A 1 861 ? -10.638 9.897 9.852 1.00 88.56 861 GLU A C 1
ATOM 6890 O O . GLU A 1 861 ? -10.881 10.332 10.981 1.00 88.56 861 GLU A O 1
ATOM 6895 N N . ALA A 1 862 ? -11.276 10.363 8.772 1.00 89.88 862 ALA A N 1
ATOM 6896 C CA . ALA A 1 862 ? -12.309 11.399 8.842 1.00 89.88 862 ALA A CA 1
ATOM 6897 C C . ALA A 1 862 ? -13.552 10.928 9.614 1.00 89.88 862 ALA A C 1
ATOM 6899 O O . ALA A 1 862 ? -13.987 11.617 10.535 1.00 89.88 862 ALA A O 1
ATOM 6900 N N . TYR A 1 863 ? -14.075 9.741 9.292 1.00 90.25 863 TYR A N 1
ATOM 6901 C CA . TYR A 1 863 ? -15.197 9.107 9.985 1.00 90.25 863 TYR A CA 1
ATOM 6902 C C . TYR A 1 863 ? -14.913 9.018 11.486 1.00 90.25 863 TYR A C 1
ATOM 6904 O O . TYR A 1 863 ? -15.658 9.570 12.295 1.00 90.25 863 TYR A O 1
ATOM 6912 N N . GLN A 1 864 ? -13.790 8.409 11.868 1.00 86.38 864 GLN A N 1
ATOM 6913 C CA . GLN A 1 864 ? -13.426 8.233 13.271 1.00 86.38 864 GLN A CA 1
ATOM 6914 C C . GLN A 1 864 ? -13.307 9.579 13.993 1.00 86.38 864 GLN A C 1
ATOM 6916 O O . GLN A 1 864 ? -13.777 9.708 15.118 1.00 86.38 864 GLN A O 1
ATOM 6921 N N . THR A 1 865 ? -12.761 10.611 13.344 1.00 87.00 865 THR A N 1
ATOM 6922 C CA . THR A 1 865 ? -12.674 11.956 13.938 1.00 87.00 865 THR A CA 1
ATOM 6923 C C . THR A 1 865 ? -14.056 12.570 14.175 1.00 87.00 865 THR A C 1
ATOM 6925 O O . THR A 1 865 ? -14.314 13.095 15.256 1.00 87.00 865 THR A O 1
ATOM 6928 N N . ILE A 1 866 ? -14.960 12.484 13.193 1.00 88.62 866 ILE A N 1
ATOM 6929 C CA . ILE A 1 866 ? -16.318 13.043 13.283 1.00 88.62 866 ILE A CA 1
ATOM 6930 C C . ILE A 1 866 ? -17.113 12.362 14.399 1.00 88.62 866 ILE A C 1
ATOM 6932 O O . ILE A 1 866 ? -17.722 13.034 15.229 1.00 88.62 866 ILE A O 1
ATOM 6936 N N . TRP A 1 867 ? -17.066 11.032 14.461 1.00 84.81 867 TRP A N 1
ATOM 6937 C CA . TRP A 1 867 ? -17.813 10.246 15.445 1.00 84.81 867 TRP A CA 1
ATOM 6938 C C . TRP A 1 867 ? -17.272 10.340 16.870 1.00 84.81 867 TRP A C 1
ATOM 6940 O O . TRP A 1 867 ? -17.972 9.980 17.817 1.00 84.81 867 TRP A O 1
ATOM 6950 N N . ARG A 1 868 ? -16.038 10.819 17.037 1.00 76.38 868 ARG A N 1
ATOM 6951 C CA . ARG A 1 868 ? -15.464 11.155 18.346 1.00 76.38 868 ARG A CA 1
ATOM 6952 C C . ARG A 1 868 ? -15.847 12.570 18.805 1.00 76.38 868 ARG A C 1
ATOM 6954 O O . ARG A 1 868 ? -15.637 12.882 19.974 1.00 76.38 868 ARG A O 1
ATOM 6961 N N . GLY A 1 869 ? -16.438 13.379 17.917 1.00 67.19 869 GLY A N 1
ATOM 6962 C CA . GLY A 1 869 ? -17.179 14.599 18.250 1.00 67.19 869 GLY A CA 1
ATOM 6963 C C . GLY A 1 869 ? -18.555 14.307 18.871 1.00 67.19 869 GLY A C 1
ATOM 6964 O O . GLY A 1 869 ? -18.838 13.176 19.279 1.00 67.19 869 GLY A O 1
ATOM 6965 N N . ALA A 1 870 ? -19.446 15.306 18.928 1.00 64.88 870 ALA A N 1
ATOM 6966 C CA . ALA A 1 870 ? -20.683 15.195 19.709 1.00 64.88 870 ALA A CA 1
ATOM 6967 C C . ALA A 1 870 ? -21.722 14.166 19.244 1.00 64.88 870 ALA A C 1
ATOM 6969 O O . ALA A 1 870 ? -22.658 13.861 19.986 1.00 64.88 870 ALA A O 1
ATOM 6970 N N . VAL A 1 871 ? -21.525 13.551 18.076 1.00 69.56 871 VAL A N 1
ATOM 6971 C CA . VAL A 1 871 ? -22.392 12.484 17.552 1.00 69.56 871 VAL A CA 1
ATOM 6972 C C . VAL A 1 871 ? -22.474 11.283 18.507 1.00 69.56 871 VAL A C 1
ATOM 6974 O O . VAL A 1 871 ? -23.493 10.594 18.547 1.00 69.56 871 VAL A O 1
ATOM 6977 N N . ARG A 1 872 ? -21.427 11.032 19.311 1.00 68.69 872 ARG A N 1
ATOM 6978 C CA . ARG A 1 872 ? -21.423 9.945 20.308 1.00 68.69 872 ARG A CA 1
ATOM 6979 C C . ARG A 1 872 ? -22.445 10.154 21.431 1.00 68.69 872 ARG A C 1
ATOM 6981 O O . ARG A 1 872 ? -22.918 9.165 21.980 1.00 68.69 872 ARG A O 1
ATOM 6988 N N . ASN A 1 873 ? -22.768 11.406 21.746 1.00 74.88 873 ASN A N 1
ATOM 6989 C CA . ASN A 1 873 ? -23.765 11.784 22.748 1.00 74.88 873 ASN A CA 1
ATOM 6990 C C . ASN A 1 873 ? -25.098 12.195 22.097 1.00 74.88 873 ASN A C 1
ATOM 6992 O O . ASN A 1 873 ? -25.849 12.973 22.677 1.00 74.88 873 ASN A O 1
ATOM 6996 N N . ASP A 1 874 ? -25.370 11.707 20.881 1.00 79.62 874 ASP A N 1
ATOM 6997 C CA . ASP A 1 874 ? -26.600 11.973 20.126 1.00 79.62 874 ASP A CA 1
ATOM 6998 C C . ASP A 1 874 ? -26.865 13.472 19.866 1.00 79.62 874 ASP A C 1
ATOM 7000 O O . ASP A 1 874 ? -28.009 13.906 19.718 1.00 79.62 874 ASP A O 1
ATOM 7004 N N . LEU A 1 875 ? -25.805 14.286 19.775 1.00 82.69 875 LEU A N 1
ATOM 7005 C CA . LEU A 1 875 ? -25.918 15.716 19.487 1.00 82.69 875 LEU A CA 1
ATOM 7006 C C . LEU A 1 875 ? -25.653 16.022 18.001 1.00 82.69 875 LEU A C 1
ATOM 7008 O O . LEU A 1 875 ? -24.709 15.479 17.411 1.00 82.69 875 LEU A O 1
ATOM 7012 N N . PRO A 1 876 ? -26.424 16.946 17.389 1.00 88.75 876 PRO A N 1
ATOM 7013 C CA . PRO A 1 876 ? -26.140 17.444 16.049 1.00 88.75 876 PRO A CA 1
ATOM 7014 C C . PRO A 1 876 ? -24.715 17.989 15.940 1.00 88.75 876 PRO A C 1
ATOM 7016 O O . PRO A 1 876 ? -24.289 18.809 16.754 1.00 88.75 876 PRO A O 1
ATOM 7019 N N . THR A 1 877 ? -23.988 17.538 14.921 1.00 90.69 877 THR A N 1
ATOM 7020 C CA . THR A 1 877 ? -22.577 17.880 14.723 1.00 90.69 877 THR A CA 1
ATOM 7021 C C . THR A 1 877 ? -22.340 18.322 13.290 1.00 90.69 877 THR A C 1
ATOM 7023 O O . THR A 1 877 ? -22.759 17.666 12.338 1.00 90.69 877 THR A O 1
ATOM 7026 N N . GLU A 1 878 ? -21.629 19.429 13.125 1.00 93.38 878 GLU A N 1
ATOM 7027 C CA . GLU A 1 878 ? -21.116 19.851 11.830 1.00 93.38 878 GLU A CA 1
ATOM 7028 C C . GLU A 1 878 ? -19.663 19.394 11.656 1.00 93.38 878 GLU A C 1
ATOM 7030 O O . GLU A 1 878 ? -18.879 19.412 12.600 1.00 93.38 878 GLU A O 1
ATOM 7035 N N . ALA A 1 879 ? -19.287 18.973 10.454 1.00 94.19 879 ALA A N 1
ATOM 7036 C CA . ALA A 1 879 ? -17.942 18.529 10.126 1.00 94.19 879 ALA A CA 1
ATOM 7037 C C . ALA A 1 879 ? -17.427 19.244 8.879 1.00 94.19 879 ALA A C 1
ATOM 7039 O O . ALA A 1 879 ? -18.167 19.421 7.918 1.00 94.19 879 ALA A O 1
ATOM 7040 N N . VAL A 1 880 ? -16.148 19.613 8.868 1.00 95.00 880 VAL A N 1
ATOM 7041 C CA . VAL A 1 880 ? -15.471 20.182 7.695 1.00 95.00 880 VAL A CA 1
ATOM 7042 C C . VAL A 1 880 ? -14.358 19.239 7.260 1.00 95.00 880 VAL A C 1
ATOM 7044 O O . VAL A 1 880 ? -13.374 19.066 7.986 1.00 95.00 880 VAL A O 1
ATOM 7047 N N . ILE A 1 881 ? -14.497 18.641 6.076 1.00 95.06 881 ILE A N 1
ATOM 7048 C CA . ILE A 1 881 ? -13.542 17.660 5.541 1.00 95.06 881 ILE A CA 1
ATOM 7049 C C . ILE A 1 881 ? -12.982 18.093 4.186 1.00 95.06 881 ILE A C 1
ATOM 7051 O O . ILE A 1 881 ? -13.662 18.753 3.404 1.00 95.06 881 ILE A O 1
ATOM 7055 N N . ALA A 1 882 ? -11.744 17.686 3.901 1.00 92.88 882 ALA A N 1
ATOM 7056 C CA . ALA A 1 882 ? -11.110 17.878 2.601 1.00 92.88 882 ALA A CA 1
ATOM 7057 C C . ALA A 1 882 ? -11.135 16.577 1.797 1.00 92.88 882 ALA A C 1
ATOM 7059 O O . ALA A 1 882 ? -10.650 15.550 2.279 1.00 92.88 882 ALA A O 1
ATOM 7060 N N . VAL A 1 883 ? -11.675 16.624 0.578 1.00 90.94 883 VAL A N 1
ATOM 7061 C CA . VAL A 1 883 ? -11.684 15.477 -0.343 1.00 90.94 883 VAL A CA 1
ATOM 7062 C C . VAL A 1 883 ? -11.304 15.906 -1.768 1.00 90.94 883 VAL A C 1
ATOM 7064 O O . VAL A 1 883 ? -11.630 17.020 -2.178 1.00 90.94 883 VAL A O 1
ATOM 7067 N N . PRO A 1 884 ? -10.644 15.050 -2.567 1.00 86.81 884 PRO A N 1
ATOM 7068 C CA . PRO A 1 884 ? -10.235 15.403 -3.931 1.00 86.81 884 PRO A CA 1
ATOM 7069 C C . PRO A 1 884 ? -11.398 15.541 -4.922 1.00 86.81 884 PRO A C 1
ATOM 7071 O O . PRO A 1 884 ? -11.333 16.333 -5.866 1.00 86.81 884 PRO A O 1
ATOM 7074 N N . ASP A 1 885 ? -12.433 14.713 -4.761 1.00 85.56 885 ASP A N 1
ATOM 7075 C CA . ASP A 1 885 ? -13.523 14.568 -5.722 1.00 85.56 885 ASP A CA 1
ATOM 7076 C C . ASP A 1 885 ? -14.801 13.975 -5.087 1.00 85.56 885 ASP A C 1
ATOM 7078 O O . ASP A 1 885 ? -14.750 13.476 -3.957 1.00 85.56 885 ASP A O 1
ATOM 7082 N N . PRO A 1 886 ? -15.950 14.010 -5.796 1.00 87.75 886 PRO A N 1
ATOM 7083 C CA . PRO A 1 886 ? -17.216 13.495 -5.274 1.00 87.75 886 PRO A CA 1
ATOM 7084 C C . PRO A 1 886 ? -17.238 11.994 -4.945 1.00 87.75 886 PRO A C 1
ATOM 7086 O O . PRO A 1 886 ? -18.064 11.585 -4.132 1.00 87.75 886 PRO A O 1
ATOM 7089 N N . ASP A 1 887 ? -16.351 11.158 -5.510 1.00 87.12 887 ASP A N 1
ATOM 7090 C CA . ASP A 1 887 ? -16.394 9.705 -5.262 1.00 87.12 887 ASP A CA 1
ATOM 7091 C C . ASP A 1 887 ? -16.139 9.373 -3.790 1.00 87.12 887 ASP A C 1
ATOM 7093 O O . ASP A 1 887 ? -16.653 8.383 -3.276 1.00 87.12 887 ASP A O 1
ATOM 7097 N N . TRP A 1 888 ? -15.334 10.192 -3.114 1.00 90.12 888 TRP A N 1
ATOM 7098 C CA . TRP A 1 888 ? -15.013 10.022 -1.698 1.00 90.12 888 TRP A CA 1
ATOM 7099 C C . TRP A 1 888 ? -16.244 10.245 -0.821 1.00 90.12 888 TRP A C 1
ATOM 7101 O O . TRP A 1 888 ? -16.497 9.486 0.111 1.00 90.12 888 TRP A O 1
ATOM 7111 N N . ILE A 1 889 ? -17.038 11.260 -1.159 1.00 90.94 889 ILE A N 1
ATOM 7112 C CA . ILE A 1 889 ? -18.287 11.566 -0.465 1.00 90.94 889 ILE A CA 1
ATOM 7113 C C . ILE A 1 889 ? -19.321 10.478 -0.730 1.00 90.94 889 ILE A C 1
ATOM 7115 O O . ILE A 1 889 ? -19.938 9.983 0.206 1.00 90.94 889 ILE A O 1
ATOM 7119 N N . VAL A 1 890 ? -19.452 10.044 -1.985 1.00 89.88 890 VAL A N 1
ATOM 7120 C CA . VAL A 1 890 ? -20.309 8.909 -2.350 1.00 89.88 890 VAL A CA 1
ATOM 7121 C C . VAL A 1 890 ? -19.922 7.659 -1.558 1.00 89.88 890 VAL A C 1
ATOM 7123 O O . VAL A 1 890 ? -20.800 6.977 -1.037 1.00 89.88 890 VAL A O 1
ATOM 7126 N N . ALA A 1 891 ? -18.624 7.378 -1.402 1.00 90.38 891 ALA A N 1
ATOM 7127 C CA . ALA A 1 891 ? -18.154 6.247 -0.608 1.00 90.38 891 ALA A CA 1
ATOM 7128 C C . ALA A 1 891 ? -18.561 6.351 0.873 1.00 90.38 891 ALA A C 1
ATOM 7130 O O . ALA A 1 891 ? -19.005 5.349 1.425 1.00 90.38 891 ALA A O 1
ATOM 7131 N N . LEU A 1 892 ? -18.480 7.530 1.502 1.00 90.19 892 LEU A N 1
ATOM 7132 C CA . LEU A 1 892 ? -18.985 7.739 2.869 1.00 90.19 892 LEU A CA 1
ATOM 7133 C C . LEU A 1 892 ? -20.501 7.529 2.961 1.00 90.19 892 LEU A C 1
ATOM 7135 O O . LEU A 1 892 ? -20.966 6.774 3.813 1.00 90.19 892 LEU A O 1
ATOM 7139 N N . LEU A 1 893 ? -21.257 8.177 2.071 1.00 88.44 893 LEU A N 1
ATOM 7140 C CA . LEU A 1 893 ? -22.721 8.193 2.098 1.00 88.44 893 LEU A CA 1
ATOM 7141 C C . LEU A 1 893 ? -23.350 6.851 1.717 1.00 88.44 893 LEU A C 1
ATOM 7143 O O . LEU A 1 893 ? -24.485 6.585 2.074 1.00 88.44 893 LEU A O 1
ATOM 7147 N N . ARG A 1 894 ? -22.655 5.982 0.987 1.00 85.56 894 ARG A N 1
ATOM 7148 C CA . ARG A 1 894 ? -23.183 4.642 0.686 1.00 85.56 894 ARG A CA 1
ATOM 7149 C C . ARG A 1 894 ? -22.810 3.587 1.730 1.00 85.56 894 ARG A C 1
ATOM 7151 O O . ARG A 1 894 ? -23.356 2.494 1.679 1.00 85.56 894 ARG A O 1
ATOM 7158 N N . THR A 1 895 ? -21.834 3.875 2.597 1.00 87.94 895 THR A N 1
ATOM 7159 C CA . THR A 1 895 ? -21.300 2.899 3.559 1.00 87.94 895 THR A CA 1
ATOM 7160 C C . THR A 1 895 ? -21.658 3.284 4.988 1.00 87.94 895 THR A C 1
ATOM 7162 O O . THR A 1 895 ? -22.681 2.863 5.511 1.00 87.94 895 THR A O 1
ATOM 7165 N N . VAL A 1 896 ? -20.831 4.110 5.620 1.00 87.12 896 VAL A N 1
ATOM 7166 C CA . VAL A 1 896 ? -20.824 4.314 7.070 1.00 87.12 896 VAL A CA 1
ATOM 7167 C C . VAL A 1 896 ? -21.558 5.583 7.517 1.00 87.12 896 VAL A C 1
ATOM 7169 O O . VAL A 1 896 ? -21.687 5.821 8.717 1.00 87.12 896 VAL A O 1
ATOM 7172 N N . MET A 1 897 ? -22.011 6.429 6.582 1.00 89.38 897 MET A N 1
ATOM 7173 C CA . MET A 1 897 ? -22.759 7.662 6.877 1.00 89.38 897 MET A CA 1
ATOM 7174 C C . MET A 1 897 ? -23.973 7.886 5.948 1.00 89.38 897 MET A C 1
ATOM 7176 O O . MET A 1 897 ? -24.078 8.956 5.345 1.00 89.38 897 MET A O 1
ATOM 7180 N N . PRO A 1 898 ? -24.893 6.915 5.804 1.00 85.44 898 PRO A N 1
ATOM 7181 C CA . PRO A 1 898 ? -25.984 6.992 4.829 1.00 85.44 898 PRO A CA 1
ATOM 7182 C C . PRO A 1 898 ? -27.027 8.085 5.069 1.00 85.44 898 PRO A C 1
ATOM 7184 O O . PRO A 1 898 ? -27.639 8.560 4.112 1.00 85.44 898 PRO A O 1
ATOM 7187 N N . GLY A 1 899 ? -27.210 8.522 6.312 1.00 86.44 899 GLY A N 1
ATOM 7188 C CA . GLY A 1 899 ? -28.098 9.620 6.683 1.00 86.44 899 GLY A CA 1
ATOM 7189 C C . GLY A 1 899 ? -27.431 10.998 6.704 1.00 86.44 899 GLY A C 1
ATOM 7190 O O . GLY A 1 899 ? -28.129 11.999 6.890 1.00 86.44 899 GLY A O 1
ATOM 7191 N N . ALA A 1 900 ? -26.106 11.091 6.531 1.00 90.00 900 ALA A N 1
ATOM 7192 C CA . ALA A 1 900 ? -25.400 12.363 6.656 1.00 90.00 900 ALA A CA 1
ATOM 7193 C C . ALA A 1 900 ? -25.844 13.383 5.609 1.00 90.00 900 ALA A C 1
ATOM 7195 O O . ALA A 1 900 ? -25.976 13.105 4.417 1.00 90.00 900 ALA A O 1
ATOM 7196 N N . ARG A 1 901 ? -26.042 14.616 6.074 1.00 90.19 901 ARG A N 1
ATOM 7197 C CA . ARG A 1 901 ? -26.415 15.739 5.220 1.00 90.19 901 ARG A CA 1
ATOM 7198 C C . ARG A 1 901 ? -25.152 16.391 4.699 1.00 90.19 901 ARG A C 1
ATOM 7200 O O . ARG A 1 901 ? -24.275 16.749 5.477 1.00 90.19 901 ARG A O 1
ATOM 7207 N N . LEU A 1 902 ? -25.063 16.596 3.395 1.00 90.44 902 LEU A N 1
ATOM 7208 C CA . LEU A 1 902 ? -24.025 17.466 2.856 1.00 90.44 902 LEU A CA 1
ATOM 7209 C C . LEU A 1 902 ? -24.410 18.925 3.116 1.00 90.44 902 LEU A C 1
ATOM 7211 O O . LEU A 1 902 ? -25.588 19.273 3.115 1.00 90.44 902 LEU A O 1
ATOM 7215 N N . GLY A 1 903 ? -23.421 19.746 3.441 1.00 87.62 903 GLY A N 1
ATOM 7216 C CA . GLY A 1 903 ? -23.520 21.190 3.586 1.00 87.62 903 GLY A CA 1
ATOM 7217 C C . GLY A 1 903 ? -22.838 21.890 2.415 1.00 87.62 903 GLY A C 1
ATOM 7218 O O . GLY A 1 903 ? -22.682 21.328 1.335 1.00 87.62 903 GLY A O 1
ATOM 7219 N N . ALA A 1 904 ? -22.394 23.126 2.636 1.00 87.81 904 ALA A N 1
ATOM 7220 C CA . ALA A 1 904 ? -21.739 23.897 1.587 1.00 87.81 904 ALA A CA 1
ATOM 7221 C C . ALA A 1 904 ? -20.427 23.237 1.118 1.00 87.81 904 ALA A C 1
ATOM 7223 O O . ALA A 1 904 ? -19.646 22.736 1.938 1.00 87.81 904 ALA A O 1
ATOM 7224 N N . CYS A 1 905 ? -20.205 23.252 -0.199 1.00 92.12 905 CYS A N 1
ATOM 7225 C CA . CYS A 1 905 ? -19.066 22.623 -0.856 1.00 92.12 905 CYS A CA 1
ATOM 7226 C C . CYS A 1 905 ? -18.290 23.654 -1.682 1.00 92.12 905 CYS A C 1
ATOM 7228 O O . CYS A 1 905 ? -18.871 24.286 -2.560 1.00 92.12 905 CYS A O 1
ATOM 7230 N N . TYR A 1 906 ? -16.987 23.799 -1.433 1.00 91.81 906 TYR A N 1
ATOM 7231 C CA . TYR A 1 906 ? -16.161 24.832 -2.072 1.00 91.81 906 TYR A CA 1
ATOM 7232 C C . TYR A 1 906 ? -14.883 24.267 -2.690 1.00 91.81 906 TYR A C 1
ATOM 7234 O O . TYR A 1 906 ? -14.280 23.332 -2.158 1.00 91.81 906 TYR A O 1
ATOM 7242 N N . LYS A 1 907 ? -14.424 24.886 -3.778 1.00 90.62 907 LYS A N 1
ATOM 7243 C CA . LYS A 1 907 ? -13.149 24.600 -4.455 1.00 90.62 907 LYS A CA 1
ATOM 7244 C C . LYS A 1 907 ? -12.336 25.880 -4.639 1.00 90.62 907 LYS A C 1
ATOM 7246 O O . LYS A 1 907 ? -12.895 26.972 -4.643 1.00 90.62 907 LYS A O 1
ATOM 7251 N N . VAL A 1 908 ? -11.021 25.746 -4.814 1.00 85.44 908 VAL A N 1
ATOM 7252 C CA . VAL A 1 908 ? -10.193 26.857 -5.312 1.00 85.44 908 VAL A CA 1
ATOM 7253 C C . VAL A 1 908 ? -10.461 27.037 -6.806 1.00 85.44 908 VAL A C 1
ATOM 7255 O O . VAL A 1 908 ? -10.624 26.048 -7.521 1.00 85.44 908 VAL A O 1
ATOM 7258 N N . ILE A 1 909 ? -10.531 28.288 -7.257 1.00 82.12 909 ILE A N 1
ATOM 7259 C CA . ILE A 1 909 ? -10.522 28.620 -8.685 1.00 82.12 909 ILE A CA 1
ATOM 7260 C C . ILE A 1 909 ? -9.057 28.553 -9.107 1.00 82.12 909 ILE A C 1
ATOM 7262 O O . ILE A 1 909 ? -8.242 29.303 -8.568 1.00 82.12 909 ILE A O 1
ATOM 7266 N N . ASP A 1 910 ? -8.710 27.611 -9.987 1.00 65.69 910 ASP A N 1
ATOM 7267 C CA . ASP A 1 910 ? -7.363 27.561 -10.562 1.00 65.69 910 ASP A CA 1
ATOM 7268 C C . ASP A 1 910 ? -7.033 28.935 -11.171 1.00 65.69 910 ASP A C 1
ATOM 7270 O O . ASP A 1 910 ? -7.929 29.605 -11.683 1.00 65.69 910 ASP A O 1
ATOM 7274 N N . GLU A 1 911 ? -5.774 29.373 -11.067 1.00 48.94 911 GLU A N 1
ATOM 7275 C CA . GLU A 1 911 ? -5.272 30.678 -11.527 1.00 48.94 911 GLU A CA 1
ATOM 7276 C C . GLU A 1 911 ? -5.337 30.816 -13.064 1.00 48.94 911 GLU A C 1
ATOM 7278 O O . GLU A 1 911 ? -4.316 30.981 -13.724 1.00 48.94 911 GLU A O 1
ATOM 7283 N N . ASP A 1 912 ? -6.521 30.717 -13.664 1.00 45.72 912 ASP A N 1
ATOM 7284 C CA . ASP A 1 912 ? -6.776 31.215 -15.006 1.00 45.72 912 ASP A CA 1
ATOM 7285 C C . ASP A 1 912 ? -7.064 32.721 -14.887 1.00 45.72 912 ASP A C 1
ATOM 7287 O O . ASP A 1 912 ? -8.103 33.109 -14.337 1.00 45.72 912 ASP A O 1
ATOM 7291 N N . PRO A 1 913 ? -6.164 33.597 -15.369 1.00 41.75 913 PRO A N 1
ATOM 7292 C CA . PRO A 1 913 ? -6.346 35.043 -15.299 1.00 41.75 913 PRO A CA 1
ATOM 7293 C C . PRO A 1 913 ? -7.643 35.520 -15.970 1.00 41.75 913 PRO A C 1
ATOM 7295 O O . PRO A 1 913 ? -8.160 36.572 -15.604 1.00 41.75 913 PRO A O 1
ATOM 7298 N N . ALA A 1 914 ? -8.192 34.754 -16.924 1.00 45.28 914 ALA A N 1
ATOM 7299 C CA . ALA A 1 914 ? -9.450 35.081 -17.589 1.00 45.28 914 ALA A CA 1
ATOM 7300 C C . ALA A 1 914 ? -10.672 34.899 -16.669 1.00 45.28 914 ALA A C 1
ATOM 7302 O O . ALA A 1 914 ? -11.599 35.705 -16.720 1.00 45.28 914 ALA A O 1
ATOM 7303 N N . ALA A 1 915 ? -10.651 33.903 -15.776 1.00 46.25 915 ALA A N 1
ATOM 7304 C CA . ALA A 1 915 ? -11.749 33.629 -14.845 1.00 46.25 915 ALA A CA 1
ATOM 7305 C C . ALA A 1 915 ? -11.849 34.671 -13.713 1.00 46.25 915 ALA A C 1
ATOM 7307 O O . ALA A 1 915 ? -12.922 34.873 -13.147 1.00 46.25 915 ALA A O 1
ATOM 7308 N N . GLN A 1 916 ? -10.754 35.373 -13.395 1.00 43.53 916 GLN A N 1
ATOM 7309 C CA . GLN A 1 916 ? -10.750 36.448 -12.393 1.00 43.53 916 GLN A CA 1
ATOM 7310 C C . GLN A 1 916 ? -11.459 37.729 -12.865 1.00 43.53 916 GLN A C 1
ATOM 7312 O O . GLN A 1 916 ? -11.897 38.518 -12.029 1.00 43.53 916 GLN A O 1
ATOM 7317 N N . ALA A 1 917 ? -11.584 37.946 -14.178 1.00 48.22 917 ALA A N 1
ATOM 7318 C CA . ALA A 1 917 ? -12.177 39.164 -14.737 1.00 48.22 917 ALA A CA 1
ATOM 7319 C C . ALA A 1 917 ? -13.718 39.178 -14.686 1.00 48.22 917 ALA A C 1
ATOM 7321 O O . ALA A 1 917 ? -14.319 40.248 -14.735 1.00 48.22 917 ALA A O 1
ATOM 7322 N N . GLU A 1 918 ? -14.357 38.013 -14.557 1.00 46.38 918 GLU A N 1
ATOM 7323 C CA . GLU A 1 918 ? -15.819 37.852 -14.642 1.00 46.38 918 GLU A CA 1
ATOM 7324 C C . GLU A 1 918 ? -16.530 37.931 -13.269 1.00 46.38 918 GLU A C 1
ATOM 7326 O O . GLU A 1 918 ? -17.752 37.948 -13.188 1.00 46.38 918 GLU A O 1
ATOM 7331 N N . TRP A 1 919 ? -15.770 38.018 -12.171 1.00 43.44 919 TRP A N 1
ATOM 7332 C CA . TRP A 1 919 ? -16.237 37.855 -10.781 1.00 43.44 919 TRP A CA 1
ATOM 7333 C C . TRP A 1 919 ? -16.690 39.146 -10.059 1.00 43.44 919 TRP A C 1
ATOM 7335 O O . TRP A 1 919 ? -16.722 39.184 -8.831 1.00 43.44 919 TRP A O 1
ATOM 7345 N N . GLN A 1 920 ? -16.992 40.235 -10.776 1.00 44.25 920 GLN A N 1
ATOM 7346 C CA . GLN A 1 920 ? -17.135 41.575 -10.170 1.00 44.25 920 GLN A CA 1
ATOM 7347 C C . GLN A 1 920 ? -18.566 42.148 -10.048 1.00 44.25 920 GLN A C 1
ATOM 7349 O O . GLN A 1 920 ? -18.681 43.346 -9.791 1.00 44.25 920 GLN A O 1
ATOM 7354 N N . ASP A 1 921 ? -19.648 41.368 -10.180 1.00 43.34 921 ASP A N 1
ATOM 7355 C CA . ASP A 1 921 ? -20.987 41.957 -10.425 1.00 43.34 921 ASP A CA 1
ATOM 7356 C C . ASP A 1 921 ? -22.126 41.625 -9.428 1.00 43.34 921 ASP A C 1
ATOM 7358 O O . ASP A 1 921 ? -23.303 41.728 -9.772 1.00 43.34 921 ASP A O 1
ATOM 7362 N N . THR A 1 922 ? -21.845 41.270 -8.165 1.00 51.91 922 THR A N 1
ATOM 7363 C CA . THR A 1 922 ? -22.893 41.170 -7.119 1.00 51.91 922 THR A CA 1
ATOM 7364 C C . THR A 1 922 ? -22.516 41.825 -5.779 1.00 51.91 922 THR A C 1
ATOM 7366 O O . THR A 1 922 ? -21.350 41.942 -5.415 1.00 51.91 922 THR A O 1
ATOM 7369 N N . ASP A 1 923 ? -23.504 42.248 -4.973 1.00 50.47 923 ASP A N 1
ATOM 7370 C CA . ASP A 1 923 ? -23.271 42.827 -3.628 1.00 50.47 923 ASP A CA 1
ATOM 7371 C C . ASP A 1 923 ? -22.584 41.844 -2.654 1.00 50.47 923 ASP A C 1
ATOM 7373 O O . ASP A 1 923 ? -21.866 42.263 -1.742 1.00 50.47 923 ASP A O 1
ATOM 7377 N N . ARG A 1 924 ? -22.732 40.529 -2.882 1.00 54.41 924 ARG A N 1
ATOM 7378 C CA . ARG A 1 924 ? -21.989 39.470 -2.175 1.00 54.41 924 ARG A CA 1
ATOM 7379 C C . ARG A 1 924 ? -20.485 39.541 -2.484 1.00 54.41 924 ARG A C 1
ATOM 7381 O O . ARG A 1 924 ? -19.669 39.229 -1.614 1.00 54.41 924 ARG A O 1
ATOM 7388 N N . ASP A 1 925 ? -20.121 40.040 -3.665 1.00 55.09 925 ASP A N 1
ATOM 7389 C CA . ASP A 1 925 ? -18.739 40.170 -4.137 1.00 55.09 925 ASP A CA 1
ATOM 7390 C C . ASP A 1 925 ? -18.006 41.351 -3.494 1.00 55.09 925 ASP A C 1
ATOM 7392 O O . ASP A 1 925 ? -16.784 41.320 -3.387 1.00 55.09 925 ASP A O 1
ATOM 7396 N N . ARG A 1 926 ? -18.715 42.360 -2.962 1.00 52.38 926 ARG A N 1
ATOM 7397 C CA . ARG A 1 926 ? -18.089 43.470 -2.214 1.00 52.38 926 ARG A CA 1
ATOM 7398 C C . ARG A 1 926 ? -17.629 43.058 -0.814 1.00 52.38 926 ARG A C 1
ATOM 7400 O O . ARG A 1 926 ? -16.523 43.423 -0.414 1.00 52.38 926 ARG A O 1
ATOM 7407 N N . GLU A 1 927 ? -18.425 42.266 -0.084 1.00 54.88 927 GLU A N 1
ATOM 7408 C CA . GLU A 1 927 ? -17.981 41.647 1.179 1.00 54.88 927 GLU A CA 1
ATOM 7409 C C . GLU A 1 927 ? -16.842 40.647 0.930 1.00 54.88 927 GLU A C 1
ATOM 7411 O O . GLU A 1 927 ? -15.864 40.641 1.680 1.00 54.88 927 GLU A O 1
ATOM 7416 N N . LEU A 1 928 ? -16.921 39.855 -0.151 1.00 54.00 928 LEU A N 1
ATOM 7417 C CA . LEU A 1 928 ? -15.847 38.954 -0.579 1.00 54.00 928 LEU A CA 1
ATOM 7418 C C . LEU A 1 928 ? -14.560 39.722 -0.914 1.00 54.00 928 LEU A C 1
ATOM 7420 O O . LEU A 1 928 ? -13.506 39.386 -0.386 1.00 54.00 928 LEU A O 1
ATOM 7424 N N . ALA A 1 929 ? -14.624 40.776 -1.729 1.00 54.12 929 ALA A N 1
ATOM 7425 C CA . ALA A 1 929 ? -13.466 41.568 -2.145 1.00 54.12 929 ALA A CA 1
ATOM 7426 C C . ALA A 1 929 ? -12.763 42.245 -0.956 1.00 54.12 929 ALA A C 1
ATOM 7428 O O . ALA A 1 929 ? -11.532 42.262 -0.893 1.00 54.12 929 ALA A O 1
ATOM 7429 N N . ALA A 1 930 ? -13.522 42.726 0.035 1.00 58.25 930 ALA A N 1
ATOM 7430 C CA . ALA A 1 930 ? -12.969 43.282 1.270 1.00 58.25 930 ALA A CA 1
ATOM 7431 C C . ALA A 1 930 ? -12.276 42.222 2.153 1.00 58.25 930 ALA A C 1
ATOM 7433 O O . ALA A 1 930 ? -11.321 42.536 2.864 1.00 58.25 930 ALA A O 1
ATOM 7434 N N . LEU A 1 931 ? -12.728 40.962 2.101 1.00 54.75 931 LEU A N 1
ATOM 7435 C CA . LEU A 1 931 ? -12.159 39.838 2.855 1.00 54.75 931 LEU A CA 1
ATOM 7436 C C . LEU A 1 931 ? -10.991 39.146 2.129 1.00 54.75 931 LEU A C 1
ATOM 7438 O O . LEU A 1 931 ? -10.131 38.555 2.788 1.00 54.75 931 LEU A O 1
ATOM 7442 N N . VAL A 1 932 ? -10.975 39.212 0.792 1.00 55.03 932 VAL A N 1
ATOM 7443 C CA . VAL A 1 932 ? -10.031 38.545 -0.123 1.00 55.03 932 VAL A CA 1
ATOM 7444 C C . VAL A 1 932 ? -8.842 39.437 -0.501 1.00 55.03 932 VAL A C 1
ATOM 7446 O O . VAL A 1 932 ? -7.794 38.900 -0.848 1.00 55.03 932 VAL A O 1
ATOM 7449 N N . SER A 1 933 ? -8.928 40.763 -0.339 1.00 50.00 933 SER A N 1
ATOM 7450 C CA . SER A 1 933 ? -7.869 41.728 -0.712 1.00 50.00 933 SER A CA 1
ATOM 7451 C C . SER A 1 933 ? -6.474 41.447 -0.118 1.00 50.00 933 SER A C 1
ATOM 7453 O O . SER A 1 933 ? -5.477 41.969 -0.617 1.00 50.00 933 SER A O 1
ATOM 7455 N N . HIS A 1 934 ? -6.375 40.596 0.912 1.00 52.62 934 HIS A N 1
ATOM 7456 C CA . HIS A 1 934 ? -5.121 40.159 1.544 1.00 52.62 934 HIS A CA 1
ATOM 7457 C C . HIS A 1 934 ? -4.987 38.626 1.691 1.00 52.62 934 HIS A C 1
ATOM 7459 O O . HIS A 1 934 ? -4.230 38.153 2.542 1.00 52.62 934 HIS A O 1
ATOM 7465 N N . LYS A 1 935 ? -5.744 37.821 0.930 1.00 59.78 935 LYS A N 1
ATOM 7466 C CA . LYS A 1 935 ? -5.799 36.353 1.089 1.00 59.78 935 LYS A CA 1
ATOM 7467 C C . LYS A 1 935 ? -5.271 35.610 -0.152 1.00 59.78 935 LYS A C 1
ATOM 7469 O O . LYS A 1 935 ? -5.477 36.073 -1.265 1.00 59.78 935 LYS A O 1
ATOM 7474 N N . PRO A 1 936 ? -4.636 34.432 0.020 1.00 62.00 936 PRO A N 1
ATOM 7475 C CA . PRO A 1 936 ? -3.847 33.792 -1.039 1.00 62.00 936 PRO A CA 1
ATOM 7476 C C . PRO A 1 936 ? -4.624 32.987 -2.099 1.00 62.00 936 PRO A C 1
ATOM 7478 O O . PRO A 1 936 ? -4.006 32.596 -3.080 1.00 62.00 936 PRO A O 1
ATOM 7481 N N . PHE A 1 937 ? -5.925 32.691 -1.933 1.00 72.38 937 PHE A N 1
ATOM 7482 C CA . PHE A 1 937 ? -6.658 31.806 -2.861 1.00 72.38 937 PHE A CA 1
ATOM 7483 C C . PHE A 1 937 ? -8.081 32.301 -3.166 1.00 72.38 937 PHE A C 1
ATOM 7485 O O . PHE A 1 937 ? -8.879 32.479 -2.238 1.00 72.38 937 PHE A O 1
ATOM 7492 N N . ALA A 1 938 ? -8.411 32.434 -4.455 1.00 78.44 938 ALA A N 1
ATOM 7493 C CA . ALA A 1 938 ? -9.784 32.595 -4.942 1.00 78.44 938 ALA A CA 1
ATOM 7494 C C . ALA A 1 938 ? -10.566 31.270 -4.817 1.00 78.44 938 ALA A C 1
ATOM 7496 O O . ALA A 1 938 ? -9.978 30.188 -4.885 1.00 78.44 938 ALA A O 1
ATOM 7497 N N . PHE A 1 939 ? -11.883 31.329 -4.613 1.00 86.19 939 PHE A N 1
ATOM 7498 C CA . PHE A 1 939 ? -12.717 30.147 -4.364 1.00 86.19 939 PHE A CA 1
ATOM 7499 C C . PHE A 1 939 ? -14.083 30.265 -5.036 1.00 86.19 939 PHE A C 1
ATOM 7501 O O . PHE A 1 939 ? -14.556 31.372 -5.231 1.00 86.19 939 PHE A O 1
ATOM 7508 N N . ALA A 1 940 ? -14.722 29.133 -5.330 1.00 88.25 940 ALA A N 1
ATOM 7509 C CA . ALA A 1 940 ? -16.073 29.052 -5.888 1.00 88.25 940 ALA A CA 1
ATOM 7510 C C . ALA A 1 940 ? -16.854 27.878 -5.285 1.00 88.25 940 ALA A C 1
ATOM 7512 O O . ALA A 1 940 ? -16.251 26.955 -4.723 1.00 88.25 940 ALA A O 1
ATOM 7513 N N . ASP A 1 941 ? -18.179 27.891 -5.443 1.00 89.19 941 ASP A N 1
ATOM 7514 C CA . ASP A 1 941 ? -19.021 26.731 -5.146 1.00 89.19 941 ASP A CA 1
ATOM 7515 C C . ASP A 1 941 ? -18.597 25.538 -6.023 1.00 89.19 941 ASP A C 1
ATOM 7517 O O . ASP A 1 941 ? -18.311 25.666 -7.220 1.00 89.19 941 ASP A O 1
ATOM 7521 N N . ASP A 1 942 ? -18.528 24.347 -5.429 1.00 90.50 942 ASP A N 1
ATOM 7522 C CA . ASP A 1 942 ? -18.335 23.115 -6.190 1.00 90.50 942 ASP A CA 1
ATOM 7523 C C . ASP A 1 942 ? -19.698 22.542 -6.586 1.00 90.50 942 ASP A C 1
ATOM 7525 O O . ASP A 1 942 ? -20.291 21.749 -5.857 1.00 90.50 942 ASP A O 1
ATOM 7529 N N . GLU A 1 943 ? -20.193 22.941 -7.758 1.00 88.81 943 GLU A N 1
ATOM 7530 C CA . GLU A 1 943 ? -21.479 22.489 -8.309 1.00 88.81 943 GLU A CA 1
ATOM 7531 C C . GLU A 1 943 ? -21.611 20.963 -8.370 1.00 88.81 943 GLU A C 1
ATOM 7533 O O . GLU A 1 943 ? -22.708 20.434 -8.219 1.00 88.81 943 GLU A O 1
ATOM 7538 N N . GLN A 1 944 ? -20.506 20.222 -8.526 1.00 89.50 944 GLN A N 1
ATOM 7539 C CA . GLN A 1 944 ? -20.573 18.764 -8.584 1.00 89.50 944 GLN A CA 1
ATOM 7540 C C . GLN A 1 944 ? -20.895 18.166 -7.210 1.00 89.50 944 GLN A C 1
ATOM 7542 O O . GLN A 1 944 ? -21.730 17.270 -7.092 1.00 89.50 944 GLN A O 1
ATOM 7547 N N . MET A 1 945 ? -20.242 18.662 -6.159 1.00 89.56 945 MET A N 1
ATOM 7548 C CA . MET A 1 945 ? -20.485 18.212 -4.785 1.00 89.56 945 MET A CA 1
ATOM 7549 C C . MET A 1 945 ? -21.793 18.779 -4.216 1.00 89.56 945 MET A C 1
ATOM 7551 O O . MET A 1 945 ? -22.553 18.049 -3.580 1.00 89.56 945 MET A O 1
ATOM 7555 N N . THR A 1 946 ? -22.102 20.045 -4.501 1.00 88.38 946 THR A N 1
ATOM 7556 C CA . THR A 1 946 ? -23.378 20.674 -4.135 1.00 88.38 946 THR A CA 1
ATOM 7557 C C . THR A 1 946 ? -24.547 19.988 -4.843 1.00 88.38 946 THR A C 1
ATOM 7559 O O . THR A 1 946 ? -25.580 19.724 -4.229 1.00 88.38 946 THR A O 1
ATOM 7562 N N . GLY A 1 947 ? -24.384 19.613 -6.112 1.00 88.62 947 GLY A N 1
ATOM 7563 C CA . GLY A 1 947 ? -25.399 18.869 -6.847 1.00 88.62 947 GLY A CA 1
ATOM 7564 C C . GLY A 1 947 ? -25.672 17.483 -6.259 1.00 88.62 947 GLY A C 1
ATOM 7565 O O . GLY A 1 947 ? -26.824 17.051 -6.171 1.00 88.62 947 GLY A O 1
ATOM 7566 N N . LEU A 1 948 ? -24.631 16.811 -5.754 1.00 89.00 948 LEU A N 1
ATOM 7567 C CA . LEU A 1 948 ? -24.774 15.536 -5.051 1.00 89.00 948 LEU A CA 1
ATOM 7568 C C . LEU A 1 948 ? -25.673 15.671 -3.810 1.00 89.00 948 LEU A C 1
ATOM 7570 O O . LEU A 1 948 ? -26.556 14.838 -3.604 1.00 89.00 948 LEU A O 1
ATOM 7574 N N . GLN A 1 949 ? -25.501 16.738 -3.021 1.00 84.12 949 GLN A N 1
ATOM 7575 C CA . GLN A 1 949 ? -26.360 17.035 -1.870 1.00 84.12 949 GLN A CA 1
ATOM 7576 C C . GLN A 1 949 ? -27.831 17.139 -2.276 1.00 84.12 949 GLN A C 1
ATOM 7578 O O . GLN A 1 949 ? -28.692 16.533 -1.631 1.00 84.12 949 GLN A O 1
ATOM 7583 N N . GLN A 1 950 ? -28.113 17.920 -3.323 1.00 85.94 950 GLN A N 1
ATOM 7584 C CA . GLN A 1 950 ? -29.477 18.176 -3.780 1.00 85.94 950 GLN A CA 1
ATOM 7585 C C . GLN A 1 950 ? -30.176 16.876 -4.176 1.00 85.94 950 GLN A C 1
ATOM 7587 O O . GLN A 1 950 ? -31.331 16.679 -3.816 1.00 85.94 950 GLN A O 1
ATOM 7592 N N . LEU A 1 951 ? -29.463 15.972 -4.852 1.00 90.31 951 LEU A N 1
ATOM 7593 C CA . LEU A 1 951 ? -30.015 14.708 -5.338 1.00 90.31 951 LEU A CA 1
ATOM 7594 C C . LEU A 1 951 ? -30.164 13.649 -4.244 1.00 90.31 951 LEU A C 1
ATOM 7596 O O . LEU A 1 951 ? -31.171 12.945 -4.214 1.00 90.31 951 LEU A O 1
ATOM 7600 N N . ILE A 1 952 ? -29.192 13.525 -3.336 1.00 82.81 952 ILE A N 1
ATOM 7601 C CA . ILE A 1 952 ? -29.255 12.526 -2.255 1.00 82.81 952 ILE A CA 1
ATOM 7602 C C . ILE A 1 952 ? -30.350 12.873 -1.242 1.00 82.81 952 ILE A C 1
ATOM 7604 O O . ILE A 1 952 ? -30.992 11.966 -0.714 1.00 82.81 952 ILE A O 1
ATOM 7608 N N . SER A 1 953 ? -30.601 14.168 -1.024 1.00 82.69 953 SER A N 1
ATOM 7609 C CA . SER A 1 953 ? -31.625 14.663 -0.091 1.00 82.69 953 SER A CA 1
ATOM 7610 C C . SER A 1 953 ? -33.059 14.504 -0.606 1.00 82.69 953 SER A C 1
ATOM 7612 O O . SER A 1 953 ? -34.005 14.805 0.122 1.00 82.69 953 SER A O 1
ATOM 7614 N N . VAL A 1 954 ? -33.243 14.069 -1.856 1.00 87.94 954 VAL A N 1
ATOM 7615 C CA . VAL A 1 954 ? -34.577 13.831 -2.407 1.00 87.94 954 VAL A CA 1
ATOM 7616 C C . VAL A 1 954 ? -35.222 12.630 -1.699 1.00 87.94 954 VAL A C 1
ATOM 7618 O O . VAL A 1 954 ? -34.555 11.604 -1.538 1.00 87.94 954 VAL A O 1
ATOM 7621 N N . PRO A 1 955 ? -36.509 12.710 -1.297 1.00 89.31 955 PRO A N 1
ATOM 7622 C CA . PRO A 1 955 ? -37.189 11.595 -0.644 1.00 89.31 955 PRO A CA 1
ATOM 7623 C C . PRO A 1 955 ? -37.178 10.313 -1.500 1.00 89.31 955 PRO A C 1
ATOM 7625 O O . PRO A 1 955 ? -37.369 10.403 -2.721 1.00 89.31 955 PRO A O 1
ATOM 7628 N N . PRO A 1 956 ? -37.007 9.119 -0.898 1.00 90.12 956 PRO A N 1
ATOM 7629 C CA . PRO A 1 956 ? -37.154 7.847 -1.602 1.00 90.12 956 PRO A CA 1
ATOM 7630 C C . PRO A 1 956 ? -38.469 7.750 -2.383 1.00 90.12 956 PRO A C 1
ATOM 7632 O O . PRO A 1 956 ? -39.506 8.254 -1.958 1.00 90.12 956 PRO A O 1
ATOM 7635 N N . GLY A 1 957 ? -38.420 7.120 -3.555 1.00 92.00 957 GLY A N 1
ATOM 7636 C CA . GLY A 1 957 ? -39.551 6.977 -4.469 1.00 92.00 957 GLY A CA 1
ATOM 7637 C C . GLY A 1 957 ? -39.825 8.190 -5.365 1.00 92.00 957 GLY A C 1
ATOM 7638 O O . GLY A 1 957 ? -40.565 8.034 -6.336 1.00 92.00 957 GLY A O 1
ATOM 7639 N N . THR A 1 958 ? -39.219 9.353 -5.098 1.00 95.94 958 THR A N 1
ATOM 7640 C CA . THR A 1 958 ? -39.366 10.556 -5.937 1.00 95.94 958 THR A CA 1
ATOM 7641 C C . THR A 1 958 ? -38.713 10.360 -7.302 1.00 95.94 958 THR A C 1
ATOM 7643 O O . THR A 1 958 ? -37.599 9.836 -7.396 1.00 95.94 958 THR A O 1
ATOM 7646 N N . GLU A 1 959 ? -39.376 10.835 -8.357 1.00 96.25 959 GLU A N 1
ATOM 7647 C CA . GLU A 1 959 ? -38.855 10.817 -9.723 1.00 96.25 959 GLU A CA 1
ATOM 7648 C C . GLU A 1 959 ? -38.323 12.188 -10.152 1.00 96.25 959 GLU A C 1
ATOM 7650 O O . GLU A 1 959 ? -38.948 13.219 -9.912 1.00 96.25 959 GLU A O 1
ATOM 7655 N N . ILE A 1 960 ? -37.169 12.199 -10.819 1.00 96.56 960 ILE A N 1
ATOM 7656 C CA . ILE A 1 960 ? -36.485 13.409 -11.292 1.00 96.56 960 ILE A CA 1
ATOM 7657 C C . ILE A 1 960 ? -36.108 13.219 -12.761 1.00 96.56 960 ILE A C 1
ATOM 7659 O O . ILE A 1 960 ? -35.680 12.135 -13.169 1.00 96.56 960 ILE A O 1
ATOM 7663 N N . LYS A 1 961 ? -36.226 14.268 -13.584 1.00 95.31 961 LYS A N 1
ATOM 7664 C CA . LYS A 1 961 ? -35.789 14.196 -14.985 1.00 95.31 961 LYS A CA 1
ATOM 7665 C C . LYS A 1 961 ? -34.274 14.082 -15.066 1.00 95.31 961 LYS A C 1
ATOM 7667 O O . LYS A 1 961 ? -33.543 14.868 -14.475 1.00 95.31 961 LYS A O 1
ATOM 7672 N N . LYS A 1 962 ? -33.800 13.176 -15.918 1.00 94.00 962 LYS A N 1
ATOM 7673 C CA . LYS A 1 962 ? -32.378 12.975 -16.239 1.00 94.00 962 LYS A CA 1
ATOM 7674 C C . LYS A 1 962 ? -31.665 14.269 -16.656 1.00 94.00 962 LYS A C 1
ATOM 7676 O O . LYS A 1 962 ? -30.516 14.496 -16.287 1.00 94.00 962 LYS A O 1
ATOM 7681 N N . LEU A 1 963 ? -32.351 15.146 -17.392 1.00 92.06 963 LEU A N 1
ATOM 7682 C CA . LEU A 1 963 ? -31.813 16.460 -17.754 1.00 92.06 963 LEU A CA 1
ATOM 7683 C C . LEU A 1 963 ? -31.664 17.387 -16.547 1.00 92.06 963 LEU A C 1
ATOM 7685 O O . LEU A 1 963 ? -30.690 18.128 -16.506 1.00 92.06 963 LEU A O 1
ATOM 7689 N N . ASP A 1 964 ? -32.583 17.354 -15.586 1.00 94.88 964 ASP A N 1
ATOM 7690 C CA . ASP A 1 964 ? -32.510 18.196 -14.386 1.00 94.88 964 ASP A CA 1
ATOM 7691 C C . ASP A 1 964 ? -31.375 17.711 -13.485 1.00 94.88 964 ASP A C 1
ATOM 7693 O O . ASP A 1 964 ? -30.562 18.513 -13.044 1.00 94.88 964 ASP A O 1
ATOM 7697 N N . VAL A 1 965 ? -31.223 16.390 -13.346 1.00 93.31 965 VAL A N 1
ATOM 7698 C CA . VAL A 1 965 ? -30.077 15.767 -12.667 1.00 93.31 965 VAL A CA 1
ATOM 7699 C C . VAL A 1 965 ? -28.748 16.244 -13.258 1.00 93.31 965 VAL A C 1
ATOM 7701 O O . VAL A 1 965 ? -27.846 16.619 -12.518 1.00 93.31 965 VAL A O 1
ATOM 7704 N N . ALA A 1 966 ? -28.610 16.263 -14.586 1.00 91.62 966 ALA A N 1
ATOM 7705 C CA . ALA A 1 966 ? -27.400 16.777 -15.224 1.00 91.62 966 ALA A CA 1
ATOM 7706 C C . ALA A 1 966 ? -27.194 18.283 -14.975 1.00 91.62 966 ALA A C 1
ATOM 7708 O O . ALA A 1 966 ? -26.067 18.702 -14.728 1.00 91.62 966 ALA A O 1
ATOM 7709 N N . GLY A 1 967 ? -28.269 19.078 -14.993 1.00 92.12 967 GLY A N 1
ATOM 7710 C CA . GLY A 1 967 ? -28.206 20.509 -14.684 1.00 92.12 967 GLY A CA 1
ATOM 7711 C C . GLY A 1 967 ? -27.758 20.792 -13.249 1.00 92.12 967 GLY A C 1
ATOM 7712 O O . GLY A 1 967 ? -26.955 21.687 -13.030 1.00 92.12 967 GLY A O 1
ATOM 7713 N N . VAL A 1 968 ? -28.199 19.976 -12.289 1.00 92.25 968 VAL A N 1
ATOM 7714 C CA . VAL A 1 968 ? -27.809 20.068 -10.872 1.00 92.25 968 VAL A CA 1
ATOM 7715 C C . VAL A 1 968 ? -26.300 19.867 -10.661 1.00 92.25 968 VAL A C 1
ATOM 7717 O O . VAL A 1 968 ? -25.734 20.427 -9.730 1.00 92.25 968 VAL A O 1
ATOM 7720 N N . PHE A 1 969 ? -25.629 19.117 -11.540 1.00 90.38 969 PHE A N 1
ATOM 7721 C CA . PHE A 1 969 ? -24.171 18.938 -11.524 1.00 90.38 969 PHE A CA 1
ATOM 7722 C C . PHE A 1 969 ? -23.395 20.000 -12.329 1.00 90.38 969 PHE A C 1
ATOM 7724 O O . PHE A 1 969 ? -22.196 19.816 -12.554 1.00 90.38 969 PHE A O 1
ATOM 7731 N N . GLY A 1 970 ? -24.060 21.063 -12.798 1.00 89.62 970 GLY A N 1
ATOM 7732 C CA . GLY A 1 970 ? -23.432 22.127 -13.589 1.00 89.62 970 GLY A CA 1
ATOM 7733 C C . GLY A 1 970 ? -23.247 21.797 -15.072 1.00 89.62 970 GLY A C 1
ATOM 7734 O O . GLY A 1 970 ? -22.494 22.467 -15.772 1.00 89.62 970 GLY A O 1
ATOM 7735 N N . TYR A 1 971 ? -23.880 20.734 -15.588 1.00 90.31 971 TYR A N 1
ATOM 7736 C CA . TYR A 1 971 ? -23.775 20.406 -17.012 1.00 90.31 971 TYR A CA 1
ATOM 7737 C C . TYR A 1 971 ? -24.800 21.191 -17.840 1.00 90.31 971 TYR A C 1
ATOM 7739 O O . TYR A 1 971 ? -26.000 21.203 -17.546 1.00 90.31 971 TYR A O 1
ATOM 7747 N N . GLU A 1 972 ? -24.341 21.783 -18.940 1.00 88.69 972 GLU A N 1
ATOM 7748 C CA . GLU A 1 972 ? -25.148 22.620 -19.833 1.00 88.69 972 GLU A CA 1
ATOM 7749 C C . GLU A 1 972 ? -25.411 21.967 -21.200 1.00 88.69 972 GLU A C 1
ATOM 7751 O O . GLU A 1 972 ? -24.755 21.002 -21.596 1.00 88.69 972 GLU A O 1
ATOM 7756 N N . GLY A 1 973 ? -26.398 22.496 -21.934 1.00 89.75 973 GLY A N 1
ATOM 7757 C CA . GLY A 1 973 ? -26.757 22.055 -23.287 1.00 89.75 973 GLY A CA 1
ATOM 7758 C C . GLY A 1 973 ? -27.882 21.012 -23.365 1.00 89.75 973 GLY A C 1
ATOM 7759 O O . GLY A 1 973 ? -28.251 20.363 -22.386 1.00 89.75 973 GLY A O 1
ATOM 7760 N N . ALA A 1 974 ? -28.443 20.829 -24.566 1.00 81.69 974 ALA A N 1
ATOM 7761 C CA . ALA A 1 974 ? -29.611 19.966 -24.806 1.00 81.69 974 ALA A CA 1
ATOM 7762 C C . ALA A 1 974 ? -29.334 18.462 -24.601 1.00 81.69 974 ALA A C 1
ATOM 7764 O O . ALA A 1 974 ? -30.245 17.688 -24.304 1.00 81.69 974 ALA A O 1
ATOM 7765 N N . HIS A 1 975 ? -28.072 18.046 -24.728 1.00 83.12 975 HIS A N 1
ATOM 7766 C CA . HIS A 1 975 ? -27.631 16.657 -24.573 1.00 83.12 975 HIS A CA 1
ATOM 7767 C C . HIS A 1 975 ? -26.835 16.415 -23.285 1.00 83.12 975 HIS A C 1
ATOM 7769 O O . HIS A 1 975 ? -26.279 15.333 -23.110 1.00 83.12 975 HIS A O 1
ATOM 7775 N N . ARG A 1 976 ? -26.873 17.358 -22.329 1.00 87.75 976 ARG A N 1
ATOM 7776 C CA . ARG A 1 976 ? -26.100 17.317 -21.075 1.00 87.75 976 ARG A CA 1
ATOM 7777 C C . ARG A 1 976 ? -26.158 15.994 -20.317 1.00 87.75 976 ARG A C 1
ATOM 7779 O O . ARG A 1 976 ? -25.148 15.552 -19.778 1.00 87.75 976 ARG A O 1
ATOM 7786 N N . TRP A 1 977 ? -27.319 15.333 -20.302 1.00 86.81 977 TRP A N 1
ATOM 7787 C CA . TRP A 1 977 ? -27.452 13.996 -19.726 1.00 86.81 977 TRP A CA 1
ATOM 7788 C C . TRP A 1 977 ? -26.743 12.935 -20.566 1.00 86.81 977 TRP A C 1
ATOM 7790 O O . TRP A 1 977 ? -25.990 12.143 -20.019 1.00 86.81 977 TRP A O 1
ATOM 7800 N N . LYS A 1 978 ? -26.985 12.896 -21.882 1.00 81.50 978 LYS A N 1
ATOM 7801 C CA . LYS A 1 978 ? -26.400 11.887 -22.776 1.00 81.50 978 LYS A CA 1
ATOM 7802 C C . LYS A 1 978 ? -24.871 11.948 -22.721 1.00 81.50 978 LYS A C 1
ATOM 7804 O O . LYS A 1 978 ? -24.232 10.913 -22.560 1.00 81.50 978 LYS A O 1
ATOM 7809 N N . ASP A 1 979 ? -24.320 13.157 -22.739 1.00 80.19 979 ASP A N 1
ATOM 7810 C CA . ASP A 1 979 ? -22.875 13.391 -22.771 1.00 80.19 979 ASP A CA 1
ATOM 7811 C C . ASP A 1 979 ? -22.196 13.060 -21.428 1.00 80.19 979 ASP A C 1
ATOM 7813 O O . ASP A 1 979 ? -21.035 12.647 -21.396 1.00 80.19 979 ASP A O 1
ATOM 7817 N N . ASN A 1 980 ? -22.928 13.168 -20.310 1.00 82.38 980 ASN A N 1
ATOM 7818 C CA . ASN A 1 980 ? -22.387 12.987 -18.957 1.00 82.38 980 ASN A CA 1
ATOM 7819 C C . ASN A 1 980 ? -22.996 11.812 -18.171 1.00 82.38 980 ASN A C 1
ATOM 7821 O O . ASN A 1 980 ? -22.631 11.618 -17.012 1.00 82.38 980 ASN A O 1
ATOM 7825 N N . LYS A 1 981 ? -23.870 10.987 -18.774 1.00 85.38 981 LYS A N 1
ATOM 7826 C CA . LYS A 1 981 ? -24.593 9.873 -18.117 1.00 85.38 981 LYS A CA 1
ATOM 7827 C C . LYS A 1 981 ? -23.649 8.999 -17.299 1.00 85.38 981 LYS A C 1
ATOM 7829 O O . LYS A 1 981 ? -23.908 8.749 -16.130 1.00 85.38 981 LYS A O 1
ATOM 7834 N N . HIS A 1 982 ? -22.542 8.571 -17.899 1.00 79.31 982 HIS A N 1
ATOM 7835 C CA . HIS A 1 982 ? -21.546 7.708 -17.264 1.00 79.31 982 HIS A CA 1
ATOM 7836 C C . HIS A 1 982 ? -20.901 8.353 -16.018 1.00 79.31 982 HIS A C 1
ATOM 7838 O O . HIS A 1 982 ? -20.722 7.682 -15.006 1.00 79.31 982 HIS A O 1
ATOM 7844 N N . ARG A 1 983 ? -20.610 9.665 -16.043 1.00 81.38 983 ARG A N 1
ATOM 7845 C CA . ARG A 1 983 ? -20.081 10.425 -14.889 1.00 81.38 983 ARG A CA 1
ATOM 7846 C C . ARG A 1 983 ? -21.119 10.615 -13.796 1.00 81.38 983 ARG A C 1
ATOM 7848 O O . ARG A 1 983 ? -20.802 10.464 -12.625 1.00 81.38 983 ARG A O 1
ATOM 7855 N N . ILE A 1 984 ? -22.348 10.932 -14.182 1.00 88.00 984 ILE A N 1
ATOM 7856 C CA . ILE A 1 984 ? -23.441 11.178 -13.246 1.00 88.00 984 ILE A CA 1
ATOM 7857 C C . ILE A 1 984 ? -23.843 9.874 -12.556 1.00 88.00 984 ILE A C 1
ATOM 7859 O O . ILE A 1 984 ? -23.810 9.785 -11.332 1.00 88.00 984 ILE A O 1
ATOM 7863 N N . MET A 1 985 ? -24.149 8.830 -13.333 1.00 86.00 985 MET A N 1
ATOM 7864 C CA . MET A 1 985 ? -24.553 7.518 -12.813 1.00 86.00 985 MET A CA 1
ATOM 7865 C C . MET A 1 985 ? -23.455 6.851 -11.998 1.00 86.00 985 MET A C 1
ATOM 7867 O O . MET A 1 985 ? -23.748 6.047 -11.121 1.00 86.00 985 MET A O 1
ATOM 7871 N N . ARG A 1 986 ? -22.193 7.209 -12.229 1.00 82.75 986 ARG A N 1
ATOM 7872 C CA . ARG A 1 986 ? -21.097 6.820 -11.351 1.00 82.75 986 ARG A CA 1
ATOM 7873 C C . ARG A 1 986 ? -21.285 7.299 -9.911 1.00 82.75 986 ARG A C 1
ATOM 7875 O O . ARG A 1 986 ? -20.972 6.548 -8.995 1.00 82.75 986 ARG A O 1
ATOM 7882 N N . TRP A 1 987 ? -21.754 8.527 -9.722 1.00 87.25 987 TRP A N 1
ATOM 7883 C CA . TRP A 1 987 ? -21.931 9.119 -8.398 1.00 87.25 987 TRP A CA 1
ATOM 7884 C C . TRP A 1 987 ? -23.278 8.770 -7.778 1.00 87.25 987 TRP A C 1
ATOM 7886 O O . TRP A 1 987 ? -23.349 8.525 -6.580 1.00 87.25 987 TRP A O 1
ATOM 7896 N N . ILE A 1 988 ? -24.336 8.734 -8.590 1.00 89.56 988 ILE A N 1
ATOM 7897 C CA . ILE A 1 988 ? -25.707 8.592 -8.083 1.00 89.56 988 ILE A CA 1
ATOM 7898 C C . ILE A 1 988 ? -26.325 7.216 -8.339 1.00 89.56 988 ILE A C 1
ATOM 7900 O O . ILE A 1 988 ? -27.416 6.952 -7.853 1.00 89.56 988 ILE A O 1
ATOM 7904 N N . GLY A 1 989 ? -25.681 6.340 -9.113 1.00 86.75 989 GLY A N 1
ATOM 7905 C CA . GLY A 1 989 ? -26.295 5.094 -9.588 1.00 86.75 989 GLY A CA 1
ATOM 7906 C C . GLY A 1 989 ? -26.709 4.139 -8.473 1.00 86.75 989 GLY A C 1
ATOM 7907 O O . GLY A 1 989 ? -27.706 3.445 -8.621 1.00 86.75 989 GLY A O 1
ATOM 7908 N N . ASP A 1 990 ? -26.004 4.168 -7.343 1.00 82.56 990 ASP A N 1
ATOM 7909 C CA . ASP A 1 990 ? -26.333 3.355 -6.168 1.00 82.56 990 ASP A CA 1
ATOM 7910 C C . ASP A 1 990 ? -27.590 3.908 -5.453 1.00 82.56 990 ASP A C 1
ATOM 7912 O O . ASP A 1 990 ? -28.311 3.179 -4.782 1.00 82.56 990 ASP A O 1
ATOM 7916 N N . PHE A 1 991 ? -27.904 5.194 -5.647 1.00 87.00 991 PHE A N 1
ATOM 7917 C CA . PHE A 1 991 ? -29.027 5.902 -5.024 1.00 87.00 991 PHE A CA 1
ATOM 7918 C C . PHE A 1 991 ? -30.280 5.955 -5.908 1.00 87.00 991 PHE A C 1
ATOM 7920 O O . PHE A 1 991 ? -31.354 6.302 -5.412 1.00 87.00 991 PHE A O 1
ATOM 7927 N N . PHE A 1 992 ? -30.170 5.651 -7.203 1.00 91.00 992 PHE A N 1
ATOM 7928 C CA . PHE A 1 992 ? -31.254 5.816 -8.174 1.00 91.00 992 PHE A CA 1
ATOM 7929 C C . PHE A 1 992 ? -31.478 4.556 -9.019 1.00 91.00 992 PHE A C 1
ATOM 7931 O O . PHE A 1 992 ? -30.569 3.783 -9.310 1.00 91.00 992 PHE A O 1
ATOM 7938 N N . GLU A 1 993 ? -32.721 4.342 -9.421 1.00 90.25 993 GLU A N 1
ATOM 7939 C CA . GLU A 1 993 ? -33.153 3.313 -10.366 1.00 90.25 993 GLU A CA 1
ATOM 7940 C C . GLU A 1 993 ? -33.841 3.962 -11.578 1.00 90.25 993 GLU A C 1
ATOM 7942 O O . GLU A 1 993 ? -34.034 5.185 -11.629 1.00 90.25 993 GLU A O 1
ATOM 7947 N N . SER A 1 994 ? -34.185 3.156 -12.584 1.00 90.38 994 SER A N 1
ATOM 7948 C CA . SER A 1 994 ? -35.011 3.630 -13.698 1.00 90.38 994 SER A CA 1
ATOM 7949 C C . SER A 1 994 ? -36.368 4.086 -13.172 1.00 90.38 994 SER A C 1
ATOM 7951 O O . SER A 1 994 ? -37.029 3.348 -12.449 1.00 90.38 994 SER A O 1
ATOM 7953 N N . GLY A 1 995 ? -36.781 5.301 -13.537 1.00 89.94 995 GLY A N 1
ATOM 7954 C CA . GLY A 1 995 ? -38.131 5.767 -13.233 1.00 89.94 995 GLY A CA 1
ATOM 7955 C C . GLY A 1 995 ? -39.184 5.168 -14.164 1.00 89.94 995 GLY A C 1
ATOM 7956 O O . GLY A 1 995 ? -38.888 4.366 -15.050 1.00 89.94 995 GLY A O 1
ATOM 7957 N N . SER A 1 996 ? -40.412 5.649 -14.004 1.00 89.19 996 SER A N 1
ATOM 7958 C CA . SER A 1 996 ? -41.600 5.290 -14.784 1.00 89.19 996 SER A CA 1
ATOM 7959 C C . SER A 1 996 ? -41.439 5.487 -16.296 1.00 89.19 996 SER A C 1
ATOM 7961 O O . SER A 1 996 ? -42.148 4.870 -17.087 1.00 89.19 996 SER A O 1
ATOM 7963 N N . THR A 1 997 ? -40.486 6.323 -16.723 1.00 87.12 997 THR A N 1
ATOM 7964 C CA . THR A 1 997 ? -40.105 6.492 -18.129 1.00 87.12 997 THR A CA 1
ATOM 7965 C C . THR A 1 997 ? -38.588 6.512 -18.288 1.00 87.12 997 THR A C 1
ATOM 7967 O O . THR A 1 997 ? -37.847 6.862 -17.367 1.00 87.12 997 THR A O 1
ATOM 7970 N N . ASN A 1 998 ? -38.096 6.264 -19.506 1.00 83.06 998 ASN A N 1
ATOM 7971 C CA . ASN A 1 998 ? -36.663 6.333 -19.812 1.00 83.06 998 ASN A CA 1
ATOM 7972 C C . ASN A 1 998 ? -36.044 7.739 -19.639 1.00 83.06 998 ASN A C 1
ATOM 7974 O O . ASN A 1 998 ? -34.819 7.867 -19.694 1.00 83.06 998 ASN A O 1
ATOM 7978 N N . ARG A 1 999 ? -36.851 8.787 -19.414 1.00 88.19 999 ARG A N 1
ATOM 7979 C CA . ARG A 1 999 ? -36.408 10.168 -19.148 1.00 88.19 999 ARG A CA 1
ATOM 7980 C C . ARG A 1 999 ? -36.272 10.480 -17.659 1.00 88.19 999 ARG A C 1
ATOM 7982 O O . ARG A 1 999 ? -35.711 11.523 -17.320 1.00 88.19 999 ARG A O 1
ATOM 7989 N N . LEU A 1 1000 ? -36.767 9.602 -16.794 1.00 91.75 1000 LEU A N 1
ATOM 7990 C CA . LEU A 1 1000 ? -36.821 9.795 -15.352 1.00 91.75 1000 LEU A CA 1
ATOM 7991 C C . LEU A 1 1000 ? -35.841 8.853 -14.643 1.00 91.75 1000 LEU A C 1
ATOM 7993 O O . LEU A 1 1000 ? -35.530 7.760 -15.124 1.00 91.75 1000 LEU A O 1
ATOM 7997 N N . LEU A 1 1001 ? -35.327 9.312 -13.510 1.00 93.12 1001 LEU A N 1
ATOM 7998 C CA . LEU A 1 1001 ? -34.671 8.493 -12.497 1.00 93.12 1001 LEU A CA 1
ATOM 7999 C C . LEU A 1 1001 ? -35.533 8.518 -11.247 1.00 93.12 1001 LEU A C 1
ATOM 8001 O O . LEU A 1 1001 ? -36.058 9.575 -10.898 1.00 93.12 1001 LEU A O 1
ATOM 8005 N N . ARG A 1 1002 ? -35.637 7.386 -10.561 1.00 93.44 1002 ARG A N 1
ATOM 8006 C CA . ARG A 1 1002 ? -36.367 7.272 -9.301 1.00 93.44 1002 ARG A CA 1
ATOM 8007 C C . ARG A 1 1002 ? -35.394 7.055 -8.154 1.00 93.44 1002 ARG A C 1
ATOM 8009 O O . ARG A 1 1002 ? -34.486 6.235 -8.265 1.00 93.44 1002 ARG A O 1
ATOM 8016 N N . ARG A 1 1003 ? -35.537 7.809 -7.064 1.00 92.75 1003 ARG A N 1
ATOM 8017 C CA . ARG A 1 1003 ? -34.694 7.648 -5.872 1.00 92.75 1003 ARG A CA 1
ATOM 8018 C C . ARG A 1 1003 ? -35.003 6.298 -5.213 1.00 92.75 1003 ARG A C 1
ATOM 8020 O O . ARG A 1 1003 ? -36.140 6.078 -4.803 1.00 92.75 1003 ARG A O 1
ATOM 8027 N N . ARG A 1 1004 ? -34.003 5.421 -5.081 1.00 87.50 1004 ARG A N 1
ATOM 8028 C CA . ARG A 1 1004 ? -34.127 4.141 -4.363 1.00 87.50 1004 ARG A CA 1
ATOM 8029 C C . ARG A 1 1004 ? -34.387 4.373 -2.881 1.00 87.50 1004 ARG A C 1
ATOM 8031 O O . ARG A 1 1004 ? -33.847 5.307 -2.287 1.00 87.50 1004 ARG A O 1
ATOM 8038 N N . ASP A 1 1005 ? -35.137 3.471 -2.273 1.00 80.88 1005 ASP A N 1
ATOM 8039 C CA . ASP A 1 1005 ? -35.154 3.334 -0.823 1.00 80.88 1005 ASP A CA 1
ATOM 8040 C C . ASP A 1 1005 ? -33.969 2.453 -0.412 1.00 80.88 1005 ASP A C 1
ATOM 8042 O O . ASP A 1 1005 ? -34.051 1.229 -0.482 1.00 80.88 1005 ASP A O 1
ATOM 8046 N N . LEU A 1 1006 ? -32.838 3.082 -0.064 1.00 67.56 1006 LEU A N 1
ATOM 8047 C CA . LEU A 1 1006 ? -31.591 2.362 0.231 1.00 67.56 1006 LEU A CA 1
ATOM 8048 C C . LEU A 1 1006 ? -31.750 1.352 1.371 1.00 67.56 1006 LEU A C 1
ATOM 8050 O O . LEU A 1 1006 ? -31.087 0.319 1.347 1.00 67.56 1006 LEU A O 1
ATOM 8054 N N . MET A 1 1007 ? -32.635 1.639 2.332 1.00 57.03 1007 MET A N 1
ATOM 8055 C CA . MET A 1 1007 ? -32.884 0.747 3.463 1.00 57.03 1007 MET A CA 1
ATOM 8056 C C . MET A 1 1007 ? -33.648 -0.513 3.048 1.00 57.03 1007 MET A C 1
ATOM 8058 O O . MET A 1 1007 ? -33.422 -1.568 3.625 1.00 57.03 1007 MET A O 1
ATOM 8062 N N . LYS A 1 1008 ? -34.487 -0.439 2.006 1.00 56.12 1008 LYS A N 1
ATOM 8063 C CA . LYS A 1 1008 ? -35.190 -1.610 1.460 1.00 56.12 1008 LYS A CA 1
ATOM 8064 C C . LYS A 1 1008 ? -34.403 -2.338 0.377 1.00 56.12 1008 LYS A C 1
ATOM 8066 O O . LYS A 1 1008 ? -34.509 -3.551 0.266 1.00 56.12 1008 LYS A O 1
ATOM 8071 N N . SER A 1 1009 ? -33.617 -1.632 -0.439 1.00 48.19 1009 SER A N 1
ATOM 8072 C CA . SER A 1 1009 ? -32.877 -2.272 -1.536 1.00 48.19 1009 SER A CA 1
ATOM 8073 C C . SER A 1 1009 ? -31.745 -3.175 -1.046 1.00 48.19 1009 SER A C 1
ATOM 8075 O O . SER A 1 1009 ? -31.438 -4.153 -1.707 1.00 48.19 1009 SER A O 1
ATOM 8077 N N . GLN A 1 1010 ? -31.162 -2.891 0.124 1.00 47.00 1010 GLN A N 1
ATOM 8078 C CA . GLN A 1 1010 ? -30.165 -3.770 0.752 1.00 47.00 1010 GLN A CA 1
ATOM 8079 C C . GLN A 1 1010 ? -30.760 -5.068 1.333 1.00 47.00 1010 GLN A C 1
ATOM 8081 O O . GLN A 1 1010 ? -29.999 -5.915 1.784 1.00 47.00 1010 GLN A O 1
ATOM 8086 N N . GLN A 1 1011 ? -32.092 -5.222 1.341 1.00 37.06 1011 GLN A N 1
ATOM 8087 C CA . GLN A 1 1011 ? -32.787 -6.448 1.758 1.00 37.06 1011 GLN A CA 1
ATOM 8088 C C . GLN A 1 1011 ? -33.158 -7.362 0.570 1.00 37.06 1011 GLN A C 1
ATOM 8090 O O . GLN A 1 1011 ? -33.610 -8.482 0.792 1.00 37.06 1011 GLN A O 1
ATOM 8095 N N . ALA A 1 1012 ? -33.037 -6.881 -0.677 1.00 32.47 1012 ALA A N 1
ATOM 8096 C CA . ALA A 1 1012 ? -33.529 -7.570 -1.879 1.00 32.47 1012 ALA A CA 1
ATOM 8097 C C . ALA A 1 1012 ? -32.426 -8.171 -2.776 1.00 32.47 1012 ALA A C 1
ATOM 8099 O O . ALA A 1 1012 ? -32.750 -9.012 -3.616 1.00 32.47 1012 ALA A O 1
ATOM 8100 N N . ASP A 1 1013 ? -31.173 -7.746 -2.589 1.00 32.06 1013 ASP A N 1
ATOM 8101 C CA . ASP A 1 1013 ? -29.955 -8.311 -3.198 1.00 32.06 1013 ASP A CA 1
ATOM 8102 C C . ASP A 1 1013 ? -29.227 -9.189 -2.168 1.00 32.06 1013 ASP A C 1
ATOM 8104 O O . ASP A 1 1013 ? -28.664 -10.236 -2.571 1.00 32.06 1013 ASP A O 1
#

Sequence (1013 aa):
MNMPTQPKFEDFIPRFFNMLFAPEDRVVICQLLDPAKSGELPGWRDTSHAFRNDAVFDILNSHFETPNIYFRASAHDGHRRYRAQNCVQTRALFIDVDYGTAGHKKPQPFKTLEDAQSYLLSMPGRPTCAWHTGHGIQACFVLDQPYLFGRPGSLQRYTSVSSKLSRMAMADATFTPEHAFRVPLTLNDKRWMDPSAAPIRGELLWCDERMYSFAQLADQVAQYGIDEHVAQAQEEARTGVWEDNDLTDTPYPDLPDNLRQDIEARHQERSTTMFRIVGRMVRMGYSDRTIVQAIQRGPDFVDKYGSRVFAEAEKCLAKIRDGKYVYGTTMAPRLKTYNVPVTIDIDSCDELEPTFERKLDRYAEINGFALSPRVRTAARFHNHMFKTYRSGVLESPCGAGKSTWAFCHIALHAGPTDRYIYVTETVDALYRAADAIQSLTETPVGRVHGFNEAQCQSLCGHKRTWRDCQPRDSRSVCHACNRRVDCAFFNRQVQEDRAILCMTHSGLMRALEDGRELLEDANIIVDESLNPFSTWEVQISDLKNLKAHISPDIDLGKLFPYSTVSHTIEHRRWGLGTQVDTFSRRNYVFRDERQTAGITDVYNQLRACLANIESLNPFKSVTGVVQRARDTLSDLLSFFHPSMLNDATYAFHEVAGKEGLRLVVKRNRFDLGTRRKYRRLWMLNASAQLCPYAYPDGMAVYTCPDIPENSNLVAIRVVRGNPTTKRAAQNTWLGYVALMFGNRRVRHNRIVVATNKSGEHLETVRAQLEKLYGPGIDITHLARGRIKGENIAGDCTLVCVASMATFTTIDDCALHAALQVRRTYPDRPLVYTESGDPNWPGGRFQIPAMRQYFALRSLDEAYQTIWRGAVRNDLPTEAVIAVPDPDWIVALLRTVMPGARLGACYKVIDEDPAAQAEWQDTDRDRELAALVSHKPFAFADDEQMTGLQQLISVPPGTEIKKLDVAGVFGYEGAHRWKDNKHRIMRWIGDFFESGSTNRLLRRRDLMKSQQAD

Radius of gyration: 33.69 Å; Cα contacts (8 Å, |Δi|>4): 1882; chains: 1; bounding box: 83×68×98 Å